Protein AF-A0A7Y6KM23-F1 (afdb_monomer_lite)

Foldseek 3Di:
DDLPDDLVNLVCVVVVPQWDWDDDPPDATETDGDVVVVVVCVVPDDPVRVVSVVVVNVVSQCQDDVCPRGRPYDDDDPPDPDDDDDDDDDDDDDDDDDDDDPVVVVVVVVVVVPDPDDADPLLVVQLVVQCVQQPVLDDPVLSVVVSVVSSLLLLVQQCQADPPLHVDPDNFGPVQVVCVVVVDDWLVNVVVVSQVSVVVVVFHWDWDPDDPDRQKTWIWGQDPQAIAIEIGGEDAADDPVVVVVCVVPDPDPPRVVRHQEHEYEYEYADQDPVGDDHSSVQWDKDWDDDVGTHIYIYGYHYGYNDDDDPPPLVVQLVVLLVLCQLLQVPPLVVLQVVQCVDVVRHHDDSVNVVCSNVSVDNDPDNVSVVCSNVVSVVSSVVCPRDDHHDHDPPPDDDDDDDAAAAFLCVCVVVVVVVDDDDPPDDVLLVLLLVVLVVLLVWAAAEEEEEEDDDDVVVVSNSVSPSPRPRPAHEHEAPAQVRLLVCLVDPHDNAARYEYEAVQVLRQQWDQDPPDSNLVSLVSSVVNNPPSVRIYYYYYHYHYNVSVCLLAPCDDDGTDHPPGSSNVSVVRHHYRYDDDPPCVQLQVLLVPDDQQLVLLLVLLLVCVLLQFDQWAFFQLSQQQSCQSHDPVDDGDPGPPPAQVSNVSNQWHWDDPDPPDDDDDPPDRTIIGGHPVSNVVSPPPPPDDDRDVSNLVSCLQDGDLVRLQRSLVSCVVVPNNVSSVSSVVVNVLLVVLQVLLVQLPDPPDDLVSNQVSLVVLLVSCVVQLQDPSNLSSLLSLLQHPPDDPVSNVSSLVSLLVNCVRCLQPLSNLSNLLSSLQPQPDDLVSNASSLVSLLNNLVNCLQPPSNCSNLLSQLQHPSYDQVSNLSSLVSLLVNCVSPPQDLVNLRSLLSNLLDPSYDPPSNVSSLVVLLVSLVVCQQPPSNLSSLQSQLQDPPDDPVSNVSSLVSLLSNLVSCQQPPSNLSNLLSNLQHPDDDLVSLASSLVSLLSNLVVCLQPPSNCSNLVSNLVDPSDDLVSLLSSLVSLVVNVVNHDPPDDDPVVSVVSSVVSCVVNDDFKKKKKWKAWDDDPDDDPVRVVVRQVLQVVQLVVLVVVDPPKDKDWDDPPRTIMMMIGDPPDLQQQQPVSSQVSSLVSLVVVVTAMEMEMEMDHWDDDPVGIDDPRVVVRVLQSPFPVRVVDDDASYKYKYFPRCCPDSNNHPPDPVNVQWDWDWGDDPNDTGIIIIGRPDDPDHDPPDD

Radius of gyration: 43.79 Å; chains: 1; bounding box: 114×88×122 Å

Secondary structure (DSSP, 8-state):
--TT--HHHHHHHHHTT-EEEE--TTS--EEEE-HHHHHHHHHH--HHHHHHHHHHHHHHHTT-TT-TT--------TT-TTSPPP----S--SS---PPPTTTHHHHHHHHTS------HHHHHHHHHHHHHHTTSS-HHHHHHHHHHHHHHHHHHHTTSBTTTSSBSSSS-HHHHHHHHHSS--HHHHHHHHHHHHHHTT-PPEE-S----TTEEEEEEE-SSSEEEEEEE--SS--HHHHHHHHHH----TTTTT-SEEEEEEEEE---TT-PPPGGGSEEEEEEESSSEEEEEEEEEEE-SS--GGGHHHHHHHHHHHHHHHTT---HHHHHHHHHHSSS-----HHHHHHHHTTS---SSHHHHHHHHHHHHHHHHHT-S-SSPPPPTTS-S------SSEEGGGGHHHHHTT---S-TT-HHHHHHHHHHHHHHTT--EEEEEE-SS-THHHHHHHHHHTTS-TT-EEE--SSHHHHHHIIIIIS---SSEEEEETTTHHHH--SSTT-HHHHHHHHHHHHHH-GGG--EEEEEEE-HHHHHHHH-SS-SSS--TT-HHHHHHHHSEEEE------HHHHHHHHHS-HHHHHHHHHHHHHHHTT--S-EEHHHHHHHHGGGS-TTSPPPSSSGGGHHHHHHTTEEEE-S-SSSS---TTS--EEEE-HHHHHHTT-TTS--PPPHHHHHHHHHHS-TTTHHHHHHHHHHTT-HHHHHHHHHHHHHHHHHHHHHHHHH-TTS-HHHHHHHHHHHHHHHHHHTTSTTHHHHHHHHHT-TT--HHHHHHHHHHHHHHHHHHTTSGGGHHHHHHHHT-TT--HHHHHHHHHHHHHHHHHHTTSGGGHHHHHHHHT-SS--HHHHHHHHHHHHHHHHHHTS-GGGHHHHHHHHT-SS--HHHHHHHHHHHHHHHHHHTT-GGGHHHHHHHHH-SS--HHHHHHHHHHHHHHHHHHTT-TTHHHHHHHHHT-TT--HHHHHHHHHHHHHHHHHHTTSGGGHHHHHHHHH-SS--HHHHHHHHHHHHHHHHHS-TTSPP-HHHHHHHHHHHHHH----EEEEEEEE---SS--HHHHHHHHHHHHHHHHHHHHTSTT-EEEEEE-SSSEEEEEE--SS--TTHHHHHHHHHHHHHHHTT--EEEEEEEE--EEETTEEESHHHHHHHHHHT-HHHHT--S-SEEEEEEHHHHTSTTT-TT-GGGGG-EEEEEEETTEEEEEEEEEET-SSPPPPP-

pLDDT: mean 71.76, std 18.31, range [24.03, 95.12]

Structure (mmCIF, N/CA/C/O backbone):
data_AF-A0A7Y6KM23-F1
#
_entry.id   AF-A0A7Y6KM23-F1
#
loop_
_atom_site.group_PDB
_atom_site.id
_atom_site.type_symbol
_atom_site.label_atom_id
_atom_site.label_alt_id
_atom_site.label_comp_id
_atom_site.label_asym_id
_atom_site.label_entity_id
_atom_site.label_seq_id
_atom_site.pdbx_PDB_ins_code
_atom_site.Cartn_x
_atom_site.Cartn_y
_atom_site.Cartn_z
_atom_site.occupancy
_atom_site.B_iso_or_equiv
_atom_site.auth_seq_id
_atom_site.auth_comp_id
_atom_site.auth_asym_id
_atom_site.auth_atom_id
_atom_site.pdbx_PDB_model_num
ATOM 1 N N . MET A 1 1 ? 9.564 12.517 -30.860 1.00 44.50 1 MET A N 1
ATOM 2 C CA . MET A 1 1 ? 10.997 12.671 -31.192 1.00 44.50 1 MET A CA 1
ATOM 3 C C . MET A 1 1 ? 11.781 12.733 -29.893 1.00 44.50 1 MET A C 1
ATOM 5 O O . MET A 1 1 ? 11.229 13.201 -28.906 1.00 44.50 1 MET A O 1
ATOM 9 N N . VAL A 1 2 ? 13.000 12.193 -29.865 1.00 34.91 2 VAL A N 1
ATOM 10 C CA . VAL A 1 2 ? 13.777 11.994 -28.628 1.00 34.91 2 VAL A CA 1
ATOM 11 C C . VAL A 1 2 ? 14.357 13.339 -28.144 1.00 34.91 2 VAL A C 1
ATOM 13 O O . VAL A 1 2 ? 14.772 14.132 -28.987 1.00 34.91 2 VAL A O 1
ATOM 16 N N . PRO A 1 3 ? 14.421 13.620 -26.827 1.00 38.53 3 PRO A N 1
ATOM 17 C CA . PRO A 1 3 ? 14.961 14.872 -26.268 1.00 38.53 3 PRO A CA 1
ATOM 18 C C . PRO A 1 3 ? 16.429 15.198 -26.599 1.00 38.53 3 PRO A C 1
ATOM 20 O O . PRO A 1 3 ? 16.904 16.265 -26.226 1.00 38.53 3 PRO A O 1
ATOM 23 N N . GLU A 1 4 ? 17.132 14.283 -27.264 1.00 39.34 4 GLU A N 1
ATOM 24 C CA . GLU A 1 4 ? 18.564 14.334 -27.582 1.00 39.34 4 GLU A CA 1
ATOM 25 C C . GLU A 1 4 ? 18.838 14.670 -29.064 1.00 39.34 4 GLU A C 1
ATOM 27 O O . GLU A 1 4 ? 19.992 14.674 -29.481 1.00 39.34 4 GLU A O 1
ATOM 32 N N . ALA A 1 5 ? 17.800 14.942 -29.869 1.00 43.25 5 ALA A N 1
ATOM 33 C CA . ALA A 1 5 ? 17.942 15.186 -31.308 1.00 43.25 5 ALA A CA 1
ATOM 34 C C . ALA A 1 5 ? 18.806 16.424 -31.613 1.00 43.25 5 ALA A C 1
ATOM 36 O O . ALA A 1 5 ? 18.589 17.511 -31.066 1.00 43.25 5 ALA A O 1
ATOM 37 N N . SER A 1 6 ? 19.772 16.259 -32.514 1.00 43.22 6 SER A N 1
ATOM 38 C CA . SER A 1 6 ? 20.669 17.324 -32.949 1.00 43.22 6 SER A CA 1
ATOM 39 C C . SER A 1 6 ? 19.975 18.275 -33.944 1.00 43.22 6 SER A C 1
ATOM 41 O O . SER A 1 6 ? 18.978 17.916 -34.575 1.00 43.22 6 SER A O 1
ATOM 43 N N . PRO A 1 7 ? 20.497 19.499 -34.148 1.00 46.50 7 PRO A N 1
ATOM 44 C CA . PRO A 1 7 ? 19.997 20.412 -35.180 1.00 46.50 7 PRO A CA 1
ATOM 45 C C . PRO A 1 7 ? 20.028 19.818 -36.600 1.00 46.50 7 PRO A C 1
ATOM 47 O O . PRO A 1 7 ? 19.203 20.195 -37.427 1.00 46.50 7 PRO A O 1
ATOM 50 N N . ALA A 1 8 ? 20.948 18.887 -36.880 1.00 44.97 8 ALA A N 1
ATOM 51 C CA . ALA A 1 8 ? 21.039 18.206 -38.171 1.00 44.97 8 ALA A CA 1
ATOM 52 C C . ALA A 1 8 ? 19.871 17.227 -38.383 1.00 44.97 8 ALA A C 1
ATOM 54 O O . ALA A 1 8 ? 19.288 17.215 -39.463 1.00 44.97 8 ALA A O 1
ATOM 55 N N . ASP A 1 9 ? 19.456 16.512 -37.332 1.00 49.72 9 ASP A N 1
ATOM 56 C CA . ASP A 1 9 ? 18.296 15.608 -37.370 1.00 49.72 9 ASP A CA 1
ATOM 57 C C . ASP A 1 9 ? 16.990 16.389 -37.616 1.00 49.72 9 ASP A C 1
ATOM 59 O O . ASP A 1 9 ? 16.091 15.944 -38.326 1.00 49.72 9 ASP A O 1
ATOM 63 N N . LEU A 1 10 ? 16.890 17.604 -37.061 1.00 52.31 10 LEU A N 1
ATOM 64 C CA . LEU A 1 10 ? 15.762 18.515 -37.291 1.00 52.31 10 LEU A CA 1
ATOM 65 C C . LEU A 1 10 ? 15.756 19.093 -38.718 1.00 52.31 10 LEU A C 1
ATOM 67 O O . LEU A 1 10 ? 14.685 19.211 -39.319 1.00 52.31 10 LEU A O 1
ATOM 71 N N . ALA A 1 11 ? 16.927 19.407 -39.282 1.00 50.19 11 ALA A N 1
ATOM 72 C CA . ALA A 1 11 ? 17.070 19.875 -40.662 1.00 50.19 11 ALA A CA 1
ATOM 73 C C . ALA A 1 11 ? 16.770 18.770 -41.694 1.00 50.19 11 ALA A C 1
ATOM 75 O O . ALA A 1 11 ? 16.119 19.028 -42.712 1.00 50.19 11 ALA A O 1
ATOM 76 N N . GLU A 1 12 ? 17.175 17.528 -41.416 1.00 49.59 12 GLU A N 1
ATOM 77 C CA . GLU A 1 12 ? 16.832 16.352 -42.222 1.00 49.59 12 GLU A CA 1
ATOM 78 C C . GLU A 1 12 ? 15.315 16.118 -42.225 1.00 49.59 12 GLU A C 1
ATOM 80 O O . GLU A 1 12 ? 14.714 15.927 -43.280 1.00 49.59 12 GLU A O 1
ATOM 85 N N . VAL A 1 13 ? 14.645 16.266 -41.076 1.00 56.19 13 VAL A N 1
ATOM 86 C CA . VAL A 1 13 ? 13.179 16.167 -41.005 1.00 56.19 13 VAL A CA 1
ATOM 87 C C . VAL A 1 13 ? 12.492 17.294 -41.786 1.00 56.19 13 VAL A C 1
ATOM 89 O O . VAL A 1 13 ? 11.540 17.018 -42.516 1.00 56.19 13 VAL A O 1
ATOM 92 N N . LEU A 1 14 ? 12.973 18.540 -41.721 1.00 52.12 14 LEU A N 1
ATOM 93 C CA . LEU A 1 14 ? 12.415 19.655 -42.506 1.00 52.12 14 LEU A CA 1
ATOM 94 C C . LEU A 1 14 ? 12.583 19.472 -44.024 1.00 52.12 14 LEU A C 1
ATOM 96 O O . LEU A 1 14 ? 11.748 19.946 -44.794 1.00 52.12 14 LEU A O 1
ATOM 100 N N . THR A 1 15 ? 13.622 18.754 -44.455 1.00 50.41 15 THR A N 1
ATOM 101 C CA . THR A 1 15 ? 13.918 18.487 -45.874 1.00 50.41 15 THR A CA 1
ATOM 102 C C . THR A 1 15 ? 13.402 17.130 -46.371 1.00 50.41 15 THR A C 1
ATOM 104 O O . THR A 1 15 ? 13.329 16.912 -47.578 1.00 50.41 15 THR A O 1
ATOM 107 N N . SER A 1 16 ? 12.936 16.257 -45.470 1.00 53.50 16 SER A N 1
ATOM 108 C CA . SER A 1 16 ? 12.462 14.884 -45.743 1.00 53.50 16 SER A CA 1
ATOM 109 C C . SER A 1 16 ? 11.164 14.759 -46.561 1.00 53.50 16 SER A C 1
ATOM 111 O O . SER A 1 16 ? 10.651 13.657 -46.753 1.00 53.50 16 SER A O 1
ATOM 113 N N . GLY A 1 17 ? 10.582 15.870 -47.025 1.00 53.31 17 GLY A N 1
ATOM 114 C CA . GLY A 1 17 ? 9.319 15.868 -47.776 1.00 53.31 17 GLY A CA 1
ATOM 115 C C . GLY A 1 17 ? 8.073 15.566 -46.932 1.00 53.31 17 GLY A C 1
ATOM 116 O O . GLY A 1 17 ? 6.977 15.440 -47.474 1.00 53.31 17 GLY A O 1
ATOM 117 N N . LEU A 1 18 ? 8.205 15.488 -45.603 1.00 55.69 18 LEU A N 1
ATOM 118 C CA . LEU A 1 18 ? 7.089 15.284 -44.669 1.00 55.69 18 LEU A CA 1
ATOM 119 C C . LEU A 1 18 ? 6.198 16.524 -44.489 1.00 55.69 18 LEU A C 1
ATOM 121 O O . LEU A 1 18 ? 5.169 16.441 -43.814 1.00 55.69 18 LEU A O 1
ATOM 125 N N . PHE A 1 19 ? 6.573 17.653 -45.090 1.00 58.06 19 PHE A N 1
ATOM 126 C CA . PHE A 1 19 ? 5.866 18.925 -45.008 1.00 58.06 19 PHE A CA 1
ATOM 127 C C . PHE A 1 19 ? 5.381 19.379 -46.384 1.00 58.06 19 PHE A C 1
ATOM 129 O O . PHE A 1 19 ? 6.033 19.168 -47.403 1.00 58.06 19 PHE A O 1
ATOM 136 N N . THR A 1 20 ? 4.238 20.054 -46.397 1.00 51.16 20 THR A N 1
ATOM 137 C CA . THR A 1 20 ? 3.677 20.734 -47.568 1.00 51.16 20 THR A CA 1
ATOM 138 C C . THR A 1 20 ? 3.553 22.221 -47.268 1.00 51.16 20 THR A C 1
ATOM 140 O O . THR A 1 20 ? 3.245 22.597 -46.137 1.00 51.16 20 THR A O 1
ATOM 143 N N . VAL A 1 21 ? 3.816 23.071 -48.262 1.00 54.69 21 VAL A N 1
ATOM 144 C CA . VAL A 1 21 ? 3.681 24.526 -48.120 1.00 54.69 21 VAL A CA 1
ATOM 145 C C . VAL A 1 21 ? 2.274 24.924 -48.551 1.00 54.69 21 VAL A C 1
ATOM 147 O O . VAL A 1 21 ? 1.927 24.786 -49.724 1.00 54.69 21 VAL A O 1
ATOM 150 N N . ARG A 1 22 ? 1.470 25.432 -47.616 1.00 50.34 22 ARG A N 1
ATOM 151 C CA . ARG A 1 22 ? 0.153 26.006 -47.905 1.00 50.34 22 ARG A CA 1
ATOM 152 C C . ARG A 1 22 ? 0.292 27.524 -47.994 1.00 50.34 22 ARG A C 1
ATOM 154 O O . ARG A 1 22 ? 0.859 28.147 -47.102 1.00 50.34 22 ARG A O 1
ATOM 161 N N . ARG A 1 23 ? -0.180 28.110 -49.094 1.00 46.06 23 ARG A N 1
ATOM 162 C CA . ARG A 1 23 ? -0.210 29.563 -49.309 1.00 46.06 23 ARG A CA 1
ATOM 163 C C . ARG A 1 23 ? -1.658 29.999 -49.445 1.00 46.06 23 ARG A C 1
ATOM 165 O O . ARG A 1 23 ? -2.307 29.616 -50.415 1.00 46.06 23 ARG A O 1
ATOM 172 N N . GLU A 1 24 ? -2.147 30.768 -48.484 1.00 49.06 24 GLU A N 1
ATOM 173 C CA . GLU A 1 24 ? -3.417 31.482 -48.608 1.00 49.06 24 GLU A CA 1
ATOM 174 C C . GLU A 1 24 ? -3.143 32.938 -49.001 1.00 49.06 24 GLU A C 1
ATOM 176 O O . GLU A 1 24 ? -2.089 33.498 -48.692 1.00 49.06 24 GLU A O 1
ATOM 181 N N . VAL A 1 25 ? -4.056 33.522 -49.775 1.00 39.62 25 VAL A N 1
ATOM 182 C CA . VAL A 1 25 ? -3.871 34.848 -50.377 1.00 39.62 25 VAL A CA 1
ATOM 183 C C . VAL A 1 25 ? -3.813 35.897 -49.263 1.00 39.62 25 VAL A C 1
ATOM 185 O O . VAL A 1 25 ? -4.659 35.889 -48.376 1.00 39.62 25 VAL A O 1
ATOM 188 N N . ASP A 1 26 ? -2.790 36.754 -49.314 1.00 38.56 26 ASP A N 1
ATOM 189 C CA . ASP A 1 26 ? -2.437 37.779 -48.316 1.00 38.56 26 ASP A CA 1
ATOM 190 C C . ASP A 1 26 ? -1.902 37.259 -46.965 1.00 38.56 26 ASP A C 1
ATOM 192 O O . ASP A 1 26 ? -1.849 38.002 -45.986 1.00 38.56 26 ASP A O 1
ATOM 196 N N . SER A 1 27 ? -1.428 36.007 -46.920 1.00 42.22 27 SER A N 1
ATOM 197 C CA . SER A 1 27 ? -0.745 35.422 -45.753 1.00 42.22 27 SER A CA 1
ATOM 198 C C . SER A 1 27 ? 0.613 34.804 -46.106 1.00 42.22 27 SER A C 1
ATOM 200 O O . SER A 1 27 ? 0.829 34.334 -47.229 1.00 42.22 27 SER A O 1
ATOM 202 N N . ASP A 1 28 ? 1.534 34.791 -45.141 1.00 39.75 28 ASP A N 1
ATOM 203 C CA . ASP A 1 28 ? 2.850 34.170 -45.301 1.00 39.75 28 ASP A CA 1
ATOM 204 C C . ASP A 1 28 ? 2.750 32.644 -45.517 1.00 39.75 28 ASP A C 1
ATOM 206 O O . ASP A 1 28 ? 1.849 31.988 -44.988 1.00 39.75 28 ASP A O 1
ATOM 210 N N . PRO A 1 29 ? 3.659 32.036 -46.305 1.00 41.38 29 PRO A N 1
ATOM 211 C CA . PRO A 1 29 ? 3.638 30.602 -46.591 1.00 41.38 29 PRO A CA 1
ATOM 212 C C . PRO A 1 29 ? 3.814 29.749 -45.326 1.00 41.38 29 PRO A C 1
ATOM 214 O O . PRO A 1 29 ? 4.814 29.877 -44.622 1.00 41.38 29 PRO A O 1
ATOM 217 N N . VAL A 1 30 ? 2.897 28.802 -45.098 1.00 50.88 30 VAL A N 1
ATOM 218 C CA . VAL A 1 30 ? 2.871 27.951 -43.896 1.00 50.88 30 VAL A CA 1
ATOM 219 C C . VAL A 1 30 ? 3.327 26.527 -44.219 1.00 50.88 30 VAL A C 1
ATOM 221 O O . VAL A 1 30 ? 2.818 25.896 -45.147 1.00 50.88 30 VAL A O 1
ATOM 224 N N . LEU A 1 31 ? 4.267 25.993 -43.432 1.00 45.38 31 LEU A N 1
ATOM 225 C CA . LEU A 1 31 ? 4.694 24.591 -43.498 1.00 45.38 31 LEU A CA 1
ATOM 226 C C . LEU A 1 31 ? 3.775 23.712 -42.644 1.00 45.38 31 LEU A C 1
ATOM 228 O O . LEU A 1 31 ? 3.691 23.879 -41.430 1.00 45.38 31 LEU A O 1
ATOM 232 N N . VAL A 1 32 ? 3.112 22.742 -43.271 1.00 53.34 32 VAL A N 1
ATOM 233 C CA . VAL A 1 32 ? 2.158 21.844 -42.608 1.00 53.34 32 VAL A CA 1
ATOM 234 C C . VAL A 1 32 ? 2.582 20.396 -42.818 1.00 53.34 32 VAL A C 1
ATOM 236 O O . VAL A 1 32 ? 2.878 19.995 -43.945 1.00 53.34 32 VAL A O 1
ATOM 239 N N . PHE A 1 33 ? 2.595 19.595 -41.747 1.00 55.78 33 PHE A N 1
ATOM 240 C CA . PHE A 1 33 ? 2.841 18.153 -41.850 1.00 55.78 33 PHE A CA 1
ATOM 241 C C . PHE A 1 33 ? 1.862 17.501 -42.826 1.00 55.78 33 PHE A C 1
ATOM 243 O O . PHE A 1 33 ? 0.655 17.748 -42.775 1.00 55.78 33 PHE A O 1
ATOM 250 N N . HIS A 1 34 ? 2.370 16.595 -43.657 1.00 57.12 34 HIS A N 1
ATOM 251 C CA . HIS A 1 34 ? 1.530 15.788 -44.521 1.00 57.12 34 HIS A CA 1
ATOM 252 C C . HIS A 1 34 ? 0.512 14.998 -43.665 1.00 57.12 34 HIS A C 1
ATOM 254 O O . HIS A 1 34 ? 0.891 14.437 -42.628 1.00 57.12 34 HIS A O 1
ATOM 260 N N . PRO A 1 35 ? -0.770 14.903 -44.066 1.00 53.78 35 PRO A N 1
ATOM 261 C CA . PRO A 1 35 ? -1.830 14.320 -43.234 1.00 53.78 35 PRO A CA 1
ATOM 262 C C . PRO A 1 35 ? -1.528 12.908 -42.702 1.00 53.78 35 PRO A C 1
ATOM 264 O O . PRO A 1 35 ? -1.848 12.594 -41.556 1.00 53.78 35 PRO A O 1
ATOM 267 N N . ALA A 1 36 ? -0.848 12.075 -43.496 1.00 51.78 36 ALA A N 1
ATOM 268 C CA . ALA A 1 36 ? -0.433 10.729 -43.090 1.00 51.78 36 ALA A CA 1
ATOM 269 C C . ALA A 1 36 ? 0.620 10.734 -41.961 1.00 51.78 36 ALA A C 1
ATOM 271 O O . ALA A 1 36 ? 0.523 9.942 -41.024 1.00 51.78 36 ALA A O 1
ATOM 272 N N . ALA A 1 37 ? 1.580 11.665 -41.998 1.00 53.00 37 ALA A N 1
ATOM 273 C CA . ALA A 1 37 ? 2.579 11.834 -40.941 1.00 53.00 37 ALA A CA 1
ATOM 274 C C . ALA A 1 37 ? 1.942 12.395 -39.655 1.00 53.00 37 ALA A C 1
ATOM 276 O O . ALA A 1 37 ? 2.231 11.914 -38.560 1.00 53.00 37 ALA A O 1
ATOM 277 N N . LYS A 1 38 ? 0.993 13.338 -39.790 1.00 53.66 38 LYS A N 1
ATOM 278 C CA . LYS A 1 38 ? 0.187 13.882 -38.678 1.00 53.66 38 LYS A CA 1
ATOM 279 C C . LYS A 1 38 ? -0.588 12.778 -37.944 1.00 53.66 38 LYS A C 1
ATOM 281 O O . LYS A 1 38 ? -0.605 12.755 -36.716 1.00 53.66 38 LYS A O 1
ATOM 286 N N . GLN A 1 39 ? -1.200 11.847 -38.677 1.00 48.62 39 GLN A N 1
ATOM 287 C CA . GLN A 1 39 ? -1.949 10.727 -38.094 1.00 48.62 39 GLN A CA 1
ATOM 288 C C . GLN A 1 39 ? -1.030 9.708 -37.393 1.00 48.62 39 GLN A C 1
ATOM 290 O O . GLN A 1 39 ? -1.365 9.205 -36.318 1.00 48.62 39 GLN A O 1
ATOM 295 N N . TYR A 1 40 ? 0.140 9.430 -37.979 1.00 49.03 40 TYR A N 1
ATOM 296 C CA . TYR A 1 40 ? 1.136 8.512 -37.418 1.00 49.03 40 TYR A CA 1
ATOM 297 C C . TYR A 1 40 ? 1.736 9.035 -36.101 1.00 49.03 40 TYR A C 1
ATOM 299 O O . TYR A 1 40 ? 1.840 8.286 -35.131 1.00 49.03 40 TYR A O 1
ATOM 307 N N . LEU A 1 41 ? 2.054 10.335 -36.020 1.00 50.28 41 LEU A N 1
ATOM 308 C CA . LEU A 1 41 ? 2.617 10.953 -34.812 1.00 50.28 41 LEU A CA 1
ATOM 309 C C . LEU A 1 41 ? 1.608 11.015 -33.648 1.00 50.28 41 LEU A C 1
ATOM 311 O O . LEU A 1 41 ? 1.964 10.643 -32.532 1.00 50.28 41 LEU A O 1
ATOM 315 N N . ARG A 1 42 ? 0.339 11.370 -33.911 1.00 49.19 42 ARG A N 1
ATOM 316 C CA . ARG A 1 42 ? -0.734 11.444 -32.887 1.00 49.19 42 ARG A CA 1
ATOM 317 C C . ARG A 1 42 ? -1.084 10.104 -32.239 1.00 49.19 42 ARG A C 1
ATOM 319 O O . ARG A 1 42 ? -1.713 10.071 -31.189 1.00 49.19 42 ARG A O 1
ATOM 326 N N . THR A 1 43 ? -0.750 8.994 -32.891 1.00 41.53 43 THR A N 1
ATOM 327 C CA . THR A 1 43 ? -1.041 7.643 -32.383 1.00 41.53 43 THR A CA 1
ATOM 328 C C . THR A 1 43 ? 0.121 7.028 -31.604 1.00 41.53 43 THR A C 1
ATOM 330 O O . THR A 1 43 ? -0.093 6.041 -30.906 1.00 41.53 43 THR A O 1
ATOM 333 N N . HIS A 1 44 ? 1.328 7.600 -31.695 1.00 39.81 44 HIS A N 1
ATOM 334 C CA . HIS A 1 44 ? 2.554 6.995 -31.161 1.00 39.81 44 HIS A CA 1
ATOM 335 C C . HIS A 1 44 ? 3.342 7.889 -30.190 1.00 39.81 44 HIS A C 1
ATOM 337 O O . HIS A 1 44 ? 4.281 7.398 -29.566 1.00 39.81 44 HIS A O 1
ATOM 343 N N . LEU A 1 45 ? 2.985 9.169 -30.036 1.00 40.88 45 LEU A N 1
ATOM 344 C CA . LEU A 1 45 ? 3.610 10.084 -29.076 1.00 40.88 45 LEU A CA 1
ATOM 345 C C . LEU A 1 45 ? 2.672 10.382 -27.900 1.00 40.88 45 LEU A C 1
ATOM 347 O O . LEU A 1 45 ? 1.459 10.490 -28.071 1.00 40.88 45 LEU A O 1
ATOM 351 N N . THR A 1 46 ? 3.234 10.519 -26.697 1.00 38.06 46 THR A N 1
ATOM 352 C CA . THR A 1 46 ? 2.491 11.018 -25.530 1.00 38.06 46 THR A CA 1
ATOM 353 C C . THR A 1 46 ? 2.384 12.546 -25.578 1.00 38.06 46 THR A C 1
ATOM 355 O O . THR A 1 46 ? 3.195 13.204 -26.226 1.00 38.06 46 THR A O 1
ATOM 358 N N . THR A 1 47 ? 1.439 13.151 -24.852 1.00 39.91 47 THR A N 1
ATOM 359 C CA . THR A 1 47 ? 1.268 14.620 -24.819 1.00 39.91 47 THR A CA 1
ATOM 360 C C . THR A 1 47 ? 2.534 15.359 -24.345 1.00 39.91 47 THR A C 1
ATOM 362 O O . THR A 1 47 ? 2.825 16.461 -24.806 1.00 39.91 47 THR A O 1
ATOM 365 N N . HIS A 1 48 ? 3.341 14.732 -23.481 1.00 38.72 48 HIS A N 1
ATOM 366 C CA . HIS A 1 48 ? 4.647 15.252 -23.060 1.00 38.72 48 HIS A CA 1
ATOM 367 C C . HIS A 1 48 ? 5.689 15.205 -24.195 1.00 38.72 48 HIS A C 1
ATOM 369 O O . HIS A 1 48 ? 6.434 16.168 -24.396 1.00 38.72 48 HIS A O 1
ATOM 375 N N . ASP A 1 49 ? 5.717 14.123 -24.979 1.00 42.41 49 ASP A N 1
ATOM 376 C CA . ASP A 1 49 ? 6.596 14.000 -26.148 1.00 42.41 49 ASP A CA 1
ATOM 377 C C . ASP A 1 49 ? 6.184 14.958 -27.269 1.00 42.41 49 ASP A C 1
ATOM 379 O O . ASP A 1 49 ? 7.045 15.496 -27.967 1.00 42.41 49 ASP A O 1
ATOM 383 N N . GLU A 1 50 ? 4.882 15.213 -27.421 1.00 46.66 50 GLU A N 1
ATOM 384 C CA . GLU A 1 50 ? 4.334 16.216 -28.337 1.00 46.66 50 GLU A CA 1
ATOM 385 C C . GLU A 1 50 ? 4.759 17.637 -27.927 1.00 46.66 50 GLU A C 1
ATOM 387 O O . GLU A 1 50 ? 5.237 18.395 -28.774 1.00 46.66 50 GLU A O 1
ATOM 392 N N . TRP A 1 51 ? 4.694 17.981 -26.633 1.00 42.72 51 TRP A N 1
ATOM 393 C CA . TRP A 1 51 ? 5.145 19.280 -26.111 1.00 42.72 51 TRP A CA 1
ATOM 394 C C . TRP A 1 51 ? 6.661 19.484 -26.270 1.00 42.72 51 TRP A C 1
ATOM 396 O O . TRP A 1 51 ? 7.101 20.535 -26.742 1.00 42.72 51 TRP A O 1
ATOM 406 N N . ARG A 1 52 ? 7.479 18.461 -25.978 1.00 45.03 52 ARG A N 1
ATOM 407 C CA . ARG A 1 52 ? 8.944 18.541 -26.143 1.00 45.03 52 ARG A CA 1
ATOM 408 C C . ARG A 1 52 ? 9.390 18.583 -27.605 1.00 45.03 52 ARG A C 1
ATOM 410 O O . ARG A 1 52 ? 10.265 19.381 -27.941 1.00 45.03 52 ARG A O 1
ATOM 417 N N . THR A 1 53 ? 8.757 17.796 -28.475 1.00 48.22 53 THR A N 1
ATOM 418 C CA . THR A 1 53 ? 8.966 17.826 -29.937 1.00 48.22 53 THR A CA 1
ATOM 419 C C . THR A 1 53 ? 8.651 19.224 -30.486 1.00 48.22 53 THR A C 1
ATOM 421 O O . THR A 1 53 ? 9.415 19.773 -31.279 1.00 48.22 53 THR A O 1
ATOM 424 N N . ARG A 1 54 ? 7.569 19.845 -30.004 1.00 50.53 54 ARG A N 1
ATOM 425 C CA . ARG A 1 54 ? 7.127 21.180 -30.417 1.00 50.53 54 ARG A CA 1
ATOM 426 C C . ARG A 1 54 ? 8.025 22.314 -29.920 1.00 50.53 54 ARG A C 1
ATOM 428 O O . ARG A 1 54 ? 8.353 23.205 -30.699 1.00 50.53 54 ARG A O 1
ATOM 435 N N . ALA A 1 55 ? 8.476 22.263 -28.667 1.00 47.28 55 ALA A N 1
ATOM 436 C CA . ALA A 1 55 ? 9.425 23.237 -28.128 1.00 47.28 55 ALA A CA 1
ATOM 437 C C . ALA A 1 55 ? 10.795 23.163 -28.833 1.00 47.28 55 ALA A C 1
ATOM 439 O O . ALA A 1 55 ? 11.446 24.186 -29.035 1.00 47.28 55 ALA A O 1
ATOM 440 N N . ALA A 1 56 ? 11.234 21.965 -29.237 1.00 47.69 56 ALA A N 1
ATOM 441 C CA . ALA A 1 56 ? 12.472 21.777 -29.994 1.00 47.69 56 ALA A CA 1
ATOM 442 C C . ALA A 1 56 ? 12.381 22.333 -31.430 1.00 47.69 56 ALA A C 1
ATOM 444 O O . ALA A 1 56 ? 13.288 23.048 -31.854 1.00 47.69 56 ALA A O 1
ATOM 445 N N . PHE A 1 57 ? 11.274 22.087 -32.146 1.00 49.84 57 PHE A N 1
ATOM 446 C CA . PHE A 1 57 ? 11.049 22.632 -33.495 1.00 49.84 57 PHE A CA 1
ATOM 447 C C . PHE A 1 57 ? 10.909 24.158 -33.513 1.00 49.84 57 PHE A C 1
ATOM 449 O O . PHE A 1 57 ? 11.512 24.805 -34.367 1.00 49.84 57 PHE A O 1
ATOM 456 N N . GLY A 1 58 ? 10.168 24.738 -32.560 1.00 49.09 58 GLY A N 1
ATOM 457 C CA . GLY A 1 58 ? 10.007 26.194 -32.459 1.00 49.09 58 GLY A CA 1
ATOM 458 C C . GLY A 1 58 ? 11.337 26.917 -32.235 1.00 49.09 58 GLY A C 1
ATOM 459 O O . GLY A 1 58 ? 11.622 27.912 -32.895 1.00 49.09 58 GLY A O 1
ATOM 460 N N . ARG A 1 59 ? 12.211 26.359 -31.384 1.00 49.31 59 ARG A N 1
ATOM 461 C CA . ARG A 1 59 ? 13.557 26.908 -31.144 1.00 49.31 59 ARG A CA 1
ATOM 462 C C . ARG A 1 59 ? 14.491 26.787 -32.355 1.00 49.31 59 ARG A C 1
ATOM 464 O O . ARG A 1 59 ? 15.324 27.663 -32.550 1.00 49.31 59 ARG A O 1
ATOM 471 N N . HIS A 1 60 ? 14.366 25.730 -33.162 1.00 44.34 60 HIS A N 1
ATOM 472 C CA . HIS A 1 60 ? 15.208 25.520 -34.347 1.00 44.34 60 HIS A CA 1
ATOM 473 C C . HIS A 1 60 ? 14.758 26.366 -35.555 1.00 44.34 60 HIS A C 1
ATOM 475 O O . HIS A 1 60 ? 15.600 26.945 -36.236 1.00 44.34 60 HIS A O 1
ATOM 481 N N . ALA A 1 61 ? 13.447 26.512 -35.788 1.00 48.50 61 ALA A N 1
ATOM 482 C CA . ALA A 1 61 ? 12.902 27.348 -36.867 1.00 48.50 61 ALA A CA 1
ATOM 483 C C . ALA A 1 61 ? 13.151 28.854 -36.648 1.00 48.50 61 ALA A C 1
ATOM 485 O O . ALA A 1 61 ? 13.412 29.581 -37.607 1.00 48.50 61 ALA A O 1
ATOM 486 N N . ALA A 1 62 ? 13.147 29.303 -35.386 1.00 47.25 62 ALA A N 1
ATOM 487 C CA . ALA A 1 62 ? 13.504 30.670 -35.001 1.00 47.25 62 ALA A CA 1
ATOM 488 C C . ALA A 1 62 ? 15.002 30.993 -35.190 1.00 47.25 62 ALA A C 1
ATOM 490 O O . ALA A 1 62 ? 15.371 32.161 -35.247 1.00 47.25 62 ALA A O 1
ATOM 491 N N . ALA A 1 63 ? 15.861 29.973 -35.306 1.00 42.78 63 ALA A N 1
ATOM 492 C CA . ALA A 1 63 ? 17.314 30.111 -35.417 1.00 42.78 63 ALA A CA 1
ATOM 493 C C . ALA A 1 63 ? 17.867 29.823 -36.835 1.00 42.78 63 ALA A C 1
ATOM 495 O O . ALA A 1 63 ? 19.082 29.720 -37.002 1.00 42.78 63 ALA A O 1
ATOM 496 N N . HIS A 1 64 ? 17.012 29.652 -37.857 1.00 40.25 64 HIS A N 1
ATOM 497 C CA . HIS A 1 64 ? 17.427 29.196 -39.193 1.00 40.25 64 HIS A CA 1
ATOM 498 C C . HIS A 1 64 ? 18.001 30.338 -40.079 1.00 40.25 64 HIS A C 1
ATOM 500 O O . HIS A 1 64 ? 17.320 31.338 -40.307 1.00 40.25 64 HIS A O 1
ATOM 506 N N . PRO A 1 65 ? 19.207 30.191 -40.673 1.00 38.09 65 PRO A N 1
ATOM 507 C CA . PRO A 1 65 ? 19.983 31.309 -41.239 1.00 38.09 65 PRO A CA 1
ATOM 508 C C . PRO A 1 65 ? 19.441 31.930 -42.541 1.00 38.09 65 PRO A C 1
ATOM 510 O O . PRO A 1 65 ? 19.698 33.097 -42.813 1.00 38.09 65 PRO A O 1
ATOM 513 N N . ASN A 1 66 ? 18.648 31.203 -43.335 1.00 37.94 66 ASN A N 1
ATOM 514 C CA . ASN A 1 66 ? 18.042 31.737 -44.572 1.00 37.94 66 ASN A CA 1
ATOM 515 C C . ASN A 1 66 ? 16.730 32.515 -44.353 1.00 37.94 66 ASN A C 1
ATOM 517 O O . ASN A 1 66 ? 16.050 32.858 -45.319 1.00 37.94 66 ASN A O 1
ATOM 521 N N . ALA A 1 67 ? 16.357 32.783 -43.102 1.00 44.53 67 ALA A N 1
ATOM 522 C CA . ALA A 1 67 ? 15.207 33.605 -42.764 1.00 44.53 67 ALA A CA 1
ATOM 523 C C . ALA A 1 67 ? 15.599 34.554 -41.619 1.00 44.53 67 ALA A C 1
ATOM 525 O O . ALA A 1 67 ? 15.403 34.224 -40.452 1.00 44.53 67 ALA A O 1
ATOM 526 N N . PRO A 1 68 ? 16.173 35.734 -41.922 1.00 36.06 68 PRO A N 1
ATOM 527 C CA . PRO A 1 68 ? 16.702 36.667 -40.918 1.00 36.06 68 PRO A CA 1
ATOM 528 C C . PRO A 1 68 ? 15.622 37.298 -40.017 1.00 36.06 68 PRO A C 1
ATOM 530 O O . PRO A 1 68 ? 15.936 38.094 -39.135 1.00 36.06 68 PRO A O 1
ATOM 533 N N . HIS A 1 69 ? 14.348 36.955 -40.230 1.00 40.78 69 HIS A N 1
ATOM 534 C CA . HIS A 1 69 ? 13.201 37.304 -39.382 1.00 40.78 69 HIS A CA 1
ATOM 535 C C . HIS A 1 69 ? 12.502 36.046 -38.819 1.00 40.78 69 HIS A C 1
ATOM 537 O O . HIS A 1 69 ? 11.359 36.113 -38.376 1.00 40.78 69 HIS A O 1
ATOM 543 N N . GLY A 1 70 ? 13.189 34.897 -38.851 1.00 37.28 70 GLY A N 1
ATOM 544 C CA . GLY A 1 70 ? 12.618 33.568 -38.645 1.00 37.28 70 GLY A CA 1
ATOM 545 C C . GLY A 1 70 ? 11.877 33.075 -39.892 1.00 37.28 70 GLY A C 1
ATOM 546 O O . GLY A 1 70 ? 11.312 33.859 -40.654 1.00 37.28 70 GLY A O 1
ATOM 547 N N . ILE A 1 71 ? 11.859 31.759 -40.133 1.00 37.19 71 ILE A N 1
ATOM 548 C CA . ILE A 1 71 ? 10.763 31.196 -40.934 1.00 37.19 71 ILE A CA 1
ATOM 549 C C . ILE A 1 71 ? 9.540 31.354 -40.038 1.00 37.19 71 ILE A C 1
ATOM 551 O O . ILE A 1 71 ? 9.591 30.891 -38.899 1.00 37.19 71 ILE A O 1
ATOM 555 N N . ALA A 1 72 ? 8.485 32.018 -40.517 1.00 42.53 72 ALA A N 1
ATOM 556 C CA . ALA A 1 72 ? 7.239 32.206 -39.777 1.00 42.53 72 ALA A CA 1
ATOM 557 C C . ALA A 1 72 ? 6.581 30.844 -39.490 1.00 42.53 72 ALA A C 1
ATOM 559 O O . ALA A 1 72 ? 5.690 30.375 -40.194 1.00 42.53 72 ALA A O 1
ATOM 560 N N . ALA A 1 73 ? 7.076 30.161 -38.466 1.00 37.09 73 ALA A N 1
ATOM 561 C CA . ALA A 1 73 ? 6.526 28.935 -37.945 1.00 37.09 73 ALA A CA 1
ATOM 562 C C . ALA A 1 73 ? 5.732 29.301 -36.692 1.00 37.09 73 ALA A C 1
ATOM 564 O O . ALA A 1 73 ? 6.285 29.454 -35.608 1.00 37.09 73 ALA A O 1
ATOM 565 N N . VAL A 1 74 ? 4.413 29.352 -36.889 1.00 39.91 74 VAL A N 1
ATOM 566 C CA . VAL A 1 74 ? 3.355 29.356 -35.871 1.00 39.91 74 VAL A CA 1
ATOM 567 C C . VAL A 1 74 ? 3.061 30.717 -35.225 1.00 39.91 74 VAL A C 1
ATOM 569 O O . VAL A 1 74 ? 3.499 31.013 -34.121 1.00 39.91 74 VAL A O 1
ATOM 572 N N . LEU A 1 75 ? 2.180 31.480 -35.874 1.00 29.45 75 LEU A N 1
ATOM 573 C CA . LEU A 1 75 ? 1.271 32.425 -35.218 1.00 29.45 75 LEU A CA 1
ATOM 574 C C . LEU A 1 75 ? -0.148 32.069 -35.685 1.00 29.45 75 LEU A C 1
ATOM 576 O O . LEU A 1 75 ? -0.440 32.103 -36.879 1.00 29.45 75 LEU A O 1
ATOM 580 N N . HIS A 1 76 ? -0.988 31.599 -34.759 1.00 28.11 76 HIS A N 1
ATOM 581 C CA . HIS A 1 76 ? -2.340 31.102 -35.049 1.00 28.11 76 HIS A CA 1
ATOM 582 C C . HIS A 1 76 ? -3.350 32.243 -35.203 1.00 28.11 76 HIS A C 1
ATOM 584 O O . HIS A 1 76 ? -3.278 33.246 -34.499 1.00 28.11 76 HIS A O 1
ATOM 590 N N . SER A 1 77 ? -4.355 32.031 -36.058 1.00 31.78 77 SER A N 1
ATOM 591 C CA . SER A 1 77 ? -5.623 32.763 -36.015 1.00 31.78 77 SER A CA 1
ATOM 592 C C . SER A 1 77 ? -6.596 32.069 -35.051 1.00 31.78 77 SER A C 1
ATOM 594 O O . SER A 1 77 ? -6.590 30.846 -34.901 1.00 31.78 77 SER A O 1
ATOM 596 N N . ALA A 1 78 ? -7.458 32.845 -34.394 1.00 31.41 78 ALA A N 1
ATOM 597 C CA . ALA A 1 78 ? -8.320 32.397 -33.297 1.00 31.41 78 ALA A CA 1
ATOM 598 C C . ALA A 1 78 ? -9.509 31.479 -33.693 1.00 31.41 78 ALA A C 1
ATOM 600 O O . ALA A 1 78 ? -10.396 31.270 -32.869 1.00 31.41 78 ALA A O 1
ATOM 601 N N . TRP A 1 79 ? -9.555 30.916 -34.913 1.00 30.78 79 TRP A N 1
ATOM 602 C CA . TRP A 1 79 ? -10.701 30.122 -35.414 1.00 30.78 79 TRP A CA 1
ATOM 603 C C . TRP A 1 79 ? -10.370 28.736 -36.010 1.00 30.78 79 TRP A C 1
ATOM 605 O O . TRP A 1 79 ? -11.210 28.147 -36.687 1.00 30.78 79 TRP A O 1
ATOM 615 N N . ALA A 1 80 ? -9.193 28.153 -35.767 1.00 34.47 80 ALA A N 1
ATOM 616 C CA . ALA A 1 80 ? -8.857 26.826 -36.306 1.00 34.47 80 ALA A CA 1
ATOM 617 C C . ALA A 1 80 ? -9.114 25.677 -35.302 1.00 34.47 80 ALA A C 1
ATOM 619 O O . ALA A 1 80 ? -8.206 25.222 -34.613 1.00 34.47 80 ALA A O 1
ATOM 620 N N . GLU A 1 81 ? -10.335 25.133 -35.260 1.00 31.98 81 GLU A N 1
ATOM 621 C CA . GLU A 1 81 ? -10.723 24.001 -34.385 1.00 31.98 81 GLU A CA 1
ATOM 622 C C . GLU A 1 81 ? -10.085 22.626 -34.743 1.00 31.98 81 GLU A C 1
ATOM 624 O O . GLU A 1 81 ? -10.377 21.618 -34.101 1.00 31.98 81 GLU A O 1
ATOM 629 N N . THR A 1 82 ? -9.186 22.524 -35.736 1.00 34.41 82 THR A N 1
ATOM 630 C CA . THR A 1 82 ? -8.648 21.221 -36.219 1.00 34.41 82 THR A CA 1
ATOM 631 C C . THR A 1 82 ? -7.117 21.110 -36.345 1.00 34.41 82 THR A C 1
ATOM 633 O O . THR A 1 82 ? -6.587 20.117 -36.876 1.00 34.41 82 THR A O 1
ATOM 636 N N . GLU A 1 83 ? -6.362 22.071 -35.815 1.00 37.09 83 GLU A N 1
ATOM 637 C CA . GLU A 1 83 ? -4.891 22.057 -35.808 1.00 37.09 83 GLU A CA 1
ATOM 638 C C . GLU A 1 83 ? -4.334 22.202 -34.378 1.00 37.09 83 GLU A C 1
ATOM 640 O O . GLU A 1 83 ? -4.985 22.757 -33.502 1.00 37.09 83 GLU A O 1
ATOM 645 N N . LEU A 1 84 ? -3.166 21.603 -34.101 1.00 30.53 84 LEU A N 1
ATOM 646 C CA . LEU A 1 84 ? -2.560 21.574 -32.757 1.00 30.53 84 LEU A CA 1
ATOM 647 C C . LEU A 1 84 ? -2.342 23.020 -32.242 1.00 30.53 84 LEU A C 1
ATOM 649 O O . LEU A 1 84 ? -1.598 23.767 -32.885 1.00 30.53 84 LEU A O 1
ATOM 653 N N . PRO A 1 85 ? -2.926 23.430 -31.098 1.00 30.56 85 PRO A N 1
ATOM 654 C CA . PRO A 1 85 ? -2.977 24.839 -30.705 1.00 30.56 85 PRO A CA 1
ATOM 655 C C . PRO A 1 85 ? -1.673 25.294 -30.047 1.00 30.56 85 PRO A C 1
ATOM 657 O O . PRO A 1 85 ? -1.244 24.700 -29.055 1.00 30.56 85 PRO A O 1
ATOM 660 N N . ALA A 1 86 ? -1.038 26.335 -30.590 1.00 33.22 86 ALA A N 1
ATOM 661 C CA . ALA A 1 86 ? -0.043 27.153 -29.892 1.00 33.22 86 ALA A CA 1
ATOM 662 C C . ALA A 1 86 ? -0.733 28.262 -29.114 1.00 33.22 86 ALA A C 1
ATOM 664 O O . ALA A 1 86 ? -1.505 29.008 -29.701 1.00 33.22 86 ALA A O 1
ATOM 665 N N . GLN A 1 87 ? -0.501 28.303 -27.799 1.00 25.75 87 GLN A N 1
ATOM 666 C CA . GLN A 1 87 ? -0.974 29.369 -26.925 1.00 25.75 87 GLN A CA 1
ATOM 667 C C . GLN A 1 87 ? 0.202 30.188 -26.399 1.00 25.75 87 GLN A C 1
ATOM 669 O O . GLN A 1 87 ? 1.297 29.654 -26.199 1.00 25.75 87 GLN A O 1
ATOM 674 N N . GLU A 1 88 ? -0.083 31.476 -26.236 1.00 29.41 88 GLU A N 1
ATOM 675 C CA . GLU A 1 88 ? 0.761 32.542 -25.711 1.00 29.41 88 GLU A CA 1
ATOM 676 C C . GLU A 1 88 ? 0.798 32.512 -24.180 1.00 29.41 88 GLU A C 1
ATOM 678 O O . GLU A 1 88 ? -0.247 32.432 -23.543 1.00 29.41 88 GLU A O 1
ATOM 683 N N . GLU A 1 89 ? 1.992 32.661 -23.608 1.00 25.09 89 GLU A N 1
ATOM 684 C CA . GLU A 1 89 ? 2.202 33.346 -22.330 1.00 25.09 89 GLU A CA 1
ATOM 685 C C . GLU A 1 89 ? 3.583 34.045 -22.337 1.00 25.09 89 GLU A C 1
ATOM 687 O O . GLU A 1 89 ? 4.440 33.711 -23.166 1.00 25.09 89 GLU A O 1
ATOM 692 N N . PRO A 1 90 ? 3.783 35.077 -21.496 1.00 31.02 90 PRO A N 1
ATOM 693 C CA . PRO A 1 90 ? 4.623 36.226 -21.806 1.00 31.02 90 PRO A CA 1
ATOM 694 C C . PRO A 1 90 ? 6.098 36.003 -21.463 1.00 31.02 90 PRO A C 1
ATOM 696 O O . PRO A 1 90 ? 6.490 35.966 -20.302 1.00 31.02 90 PRO A O 1
ATOM 699 N N . PHE A 1 91 ? 6.946 35.987 -22.488 1.00 24.69 91 PHE A N 1
ATOM 700 C CA . PHE A 1 91 ? 8.361 36.344 -22.369 1.00 24.69 91 PHE A CA 1
ATOM 701 C C . PHE A 1 91 ? 8.766 37.186 -23.580 1.00 24.69 91 PHE A C 1
ATOM 703 O O . PHE A 1 91 ? 9.397 36.683 -24.503 1.00 24.69 91 PHE A O 1
ATOM 710 N N . ALA A 1 92 ? 8.334 38.453 -23.581 1.00 26.72 92 ALA A N 1
ATOM 711 C CA . ALA A 1 92 ? 9.031 39.621 -24.137 1.00 26.72 92 ALA A CA 1
ATOM 712 C C . ALA A 1 92 ? 8.048 40.792 -24.305 1.00 26.72 92 ALA A C 1
ATOM 714 O O . ALA A 1 92 ? 7.420 40.928 -25.347 1.00 26.72 92 ALA A O 1
ATOM 715 N N . GLU A 1 93 ? 7.966 41.690 -23.322 1.00 25.30 93 GLU A N 1
ATOM 716 C CA . GLU A 1 93 ? 7.512 43.058 -23.595 1.00 25.30 93 GLU A CA 1
ATOM 717 C C . GLU A 1 93 ? 8.239 44.072 -22.699 1.00 25.30 93 GLU A C 1
ATOM 719 O O . GLU A 1 93 ? 7.719 44.574 -21.712 1.00 25.30 93 GLU A O 1
ATOM 724 N N . VAL A 1 94 ? 9.478 44.401 -23.072 1.00 24.03 94 VAL A N 1
ATOM 725 C CA . VAL A 1 94 ? 9.927 45.800 -23.102 1.00 24.03 94 VAL A CA 1
ATOM 726 C C . VAL A 1 94 ? 10.746 45.974 -24.375 1.00 24.03 94 VAL A C 1
ATOM 728 O O . VAL A 1 94 ? 11.937 45.688 -24.384 1.00 24.03 94 VAL A O 1
ATOM 731 N N . ALA A 1 95 ? 10.085 46.400 -25.454 1.00 24.61 95 ALA A N 1
ATOM 732 C CA . ALA A 1 95 ? 10.580 47.388 -26.421 1.00 24.61 95 ALA A CA 1
ATOM 733 C C . ALA A 1 95 ? 9.774 47.316 -27.727 1.00 24.61 95 ALA A C 1
ATOM 735 O O . ALA A 1 95 ? 10.209 46.699 -28.690 1.00 24.61 95 ALA A O 1
ATOM 736 N N . THR A 1 96 ? 8.629 47.996 -27.802 1.00 24.05 96 THR A N 1
ATOM 737 C CA . THR A 1 96 ? 8.419 49.099 -28.762 1.00 24.05 96 THR A CA 1
ATOM 738 C C . THR A 1 96 ? 7.009 49.666 -28.627 1.00 24.05 96 THR A C 1
ATOM 740 O O . THR A 1 96 ? 6.004 48.981 -28.747 1.00 24.05 96 THR A O 1
ATOM 743 N N . ALA A 1 97 ? 6.943 50.968 -28.368 1.00 27.28 97 ALA A N 1
ATOM 744 C CA . ALA A 1 97 ? 5.708 51.723 -28.325 1.00 27.28 97 ALA A CA 1
ATOM 745 C C . ALA A 1 97 ? 5.084 51.865 -29.726 1.00 27.28 97 ALA A C 1
ATOM 747 O O . ALA A 1 97 ? 5.703 52.448 -30.614 1.00 27.28 97 ALA A O 1
ATOM 748 N N . ALA A 1 98 ? 3.818 51.471 -29.878 1.00 25.83 98 ALA A N 1
ATOM 749 C CA . ALA A 1 98 ? 2.886 52.086 -30.824 1.00 25.83 98 ALA A CA 1
ATOM 750 C C . ALA A 1 98 ? 1.444 51.985 -30.283 1.00 25.83 98 ALA A C 1
ATOM 752 O O . ALA A 1 98 ? 0.880 50.908 -30.135 1.00 25.83 98 ALA A O 1
ATOM 753 N N . ARG A 1 99 ? 0.870 53.146 -29.939 1.00 34.12 99 ARG A N 1
ATOM 754 C CA . ARG A 1 99 ? -0.470 53.344 -29.352 1.00 34.12 99 ARG A CA 1
ATOM 755 C C . ARG A 1 99 ? -1.600 52.668 -30.154 1.00 34.12 99 ARG A C 1
ATOM 757 O O . ARG A 1 99 ? -1.684 52.925 -31.354 1.00 34.12 99 ARG A O 1
ATOM 764 N N . PRO A 1 100 ? -2.602 52.063 -29.486 1.00 27.30 100 PRO A N 1
ATOM 765 C CA . PRO A 1 100 ? -3.972 52.024 -29.985 1.00 27.30 100 PRO A CA 1
ATOM 766 C C . PRO A 1 100 ? -4.827 53.112 -29.316 1.00 27.30 100 PRO A C 1
ATOM 768 O O . PRO A 1 100 ? -4.683 53.449 -28.142 1.00 27.30 100 PRO A O 1
ATOM 771 N N . THR A 1 101 ? -5.699 53.710 -30.113 1.00 31.16 101 THR A N 1
ATOM 772 C CA . THR A 1 101 ? -6.492 54.907 -29.832 1.00 31.16 101 THR A CA 1
ATOM 773 C C . THR A 1 101 ? -7.573 54.685 -28.767 1.00 31.16 101 THR A C 1
ATOM 775 O O . THR A 1 101 ? -8.274 53.675 -28.755 1.00 31.16 101 THR A O 1
ATOM 778 N N . ARG A 1 102 ? -7.744 55.708 -27.921 1.00 31.00 102 ARG A N 1
ATOM 779 C CA . ARG A 1 102 ? -8.619 55.808 -26.734 1.00 31.00 102 ARG A CA 1
ATOM 780 C C . ARG A 1 102 ? -10.124 55.555 -26.954 1.00 31.00 102 ARG A C 1
ATOM 782 O O . ARG A 1 102 ? -10.855 55.513 -25.971 1.00 31.00 102 ARG A O 1
ATOM 789 N N . ASP A 1 103 ? -10.582 55.364 -28.189 1.00 31.81 103 ASP A N 1
ATOM 790 C CA . ASP A 1 103 ? -12.011 55.223 -28.509 1.00 31.81 103 ASP A CA 1
ATOM 791 C C . ASP A 1 103 ? -12.526 53.774 -28.494 1.00 31.81 103 ASP A C 1
ATOM 793 O O . ASP A 1 103 ? -13.725 53.572 -28.328 1.00 31.81 103 ASP A O 1
ATOM 797 N N . ARG A 1 104 ? -11.659 52.751 -28.591 1.00 31.58 104 ARG A N 1
ATOM 798 C CA . ARG A 1 104 ? -12.104 51.342 -28.485 1.00 31.58 104 ARG A CA 1
ATOM 799 C C . ARG A 1 104 ? -12.346 50.883 -27.044 1.00 31.58 104 ARG A C 1
ATOM 801 O O . ARG A 1 104 ? -13.275 50.122 -26.810 1.00 31.58 104 ARG A O 1
ATOM 808 N N . LEU A 1 105 ? -11.591 51.409 -26.077 1.00 31.06 105 LEU A N 1
ATOM 809 C CA . LEU A 1 105 ? -11.731 51.036 -24.660 1.00 31.06 105 LEU A CA 1
ATOM 810 C C . LEU A 1 105 ? -13.059 51.507 -24.044 1.00 31.06 105 LEU A C 1
ATOM 812 O O . LEU A 1 105 ? -13.622 50.815 -23.205 1.00 31.06 105 LEU A O 1
ATOM 816 N N . ARG A 1 106 ? -13.626 52.627 -24.516 1.00 31.92 106 ARG A N 1
ATOM 817 C CA . ARG A 1 106 ? -14.917 53.125 -24.011 1.00 31.92 106 ARG A CA 1
ATOM 818 C C . ARG A 1 106 ? -16.139 52.357 -24.518 1.00 31.92 106 ARG A C 1
ATOM 820 O O . ARG A 1 106 ? -17.189 52.448 -23.889 1.00 31.92 106 ARG A O 1
ATOM 827 N N . ALA A 1 107 ? -16.028 51.626 -25.628 1.00 33.97 107 ALA A N 1
ATOM 828 C CA . ALA A 1 107 ? -17.131 50.813 -26.143 1.00 33.97 107 ALA A CA 1
ATOM 829 C C . ALA A 1 107 ? -17.256 49.479 -25.384 1.00 33.97 107 ALA A C 1
ATOM 831 O O . ALA A 1 107 ? -18.372 49.069 -25.069 1.00 33.97 107 ALA A O 1
ATOM 832 N N . ASP A 1 108 ? -16.126 48.869 -25.010 1.00 33.72 108 ASP A N 1
ATOM 833 C CA . ASP A 1 108 ? -16.110 47.615 -24.245 1.00 33.72 108 ASP A CA 1
ATOM 834 C C . ASP A 1 108 ? -16.351 47.840 -22.741 1.00 33.72 108 ASP A C 1
ATOM 836 O O . ASP A 1 108 ? -17.075 47.064 -22.115 1.00 33.72 108 ASP A O 1
ATOM 840 N N . GLU A 1 109 ? -15.878 48.953 -22.159 1.00 31.98 109 GLU A N 1
ATOM 841 C CA . GLU A 1 109 ? -16.206 49.311 -20.766 1.00 31.98 109 GLU A CA 1
ATOM 842 C C . GLU A 1 109 ? -17.703 49.610 -20.567 1.00 31.98 109 GLU A C 1
ATOM 844 O O . GLU A 1 109 ? -18.256 49.315 -19.509 1.00 31.98 109 GLU A O 1
ATOM 849 N N . ALA A 1 110 ? -18.398 50.129 -21.586 1.00 32.28 110 ALA A N 1
ATOM 850 C CA . ALA A 1 110 ? -19.843 50.362 -21.520 1.00 32.28 110 ALA A CA 1
ATOM 851 C C . ALA A 1 110 ? -20.670 49.062 -21.626 1.00 32.28 110 ALA A C 1
ATOM 853 O O . ALA A 1 110 ? -21.776 48.997 -21.086 1.00 32.28 110 ALA A O 1
ATOM 854 N N . ALA A 1 111 ? -20.137 48.014 -22.267 1.00 33.00 111 ALA A N 1
ATOM 855 C CA . ALA A 1 111 ? -20.785 46.703 -22.348 1.00 33.00 111 ALA A CA 1
ATOM 856 C C . ALA A 1 111 ? -20.616 45.879 -21.055 1.00 33.00 111 ALA A C 1
ATOM 858 O O . ALA A 1 111 ? -21.509 45.115 -20.688 1.00 33.00 111 ALA A O 1
ATOM 859 N N . LEU A 1 112 ? -19.517 46.076 -20.318 1.00 32.31 112 LEU A N 1
ATOM 860 C CA . LEU A 1 112 ? -19.234 45.374 -19.058 1.00 32.31 112 LEU A CA 1
ATOM 861 C C . LEU A 1 112 ? -20.034 45.883 -17.845 1.00 32.31 112 LEU A C 1
ATOM 863 O O . LEU A 1 112 ? -20.120 45.185 -16.838 1.00 32.31 112 LEU A O 1
ATOM 867 N N . VAL A 1 113 ? -20.673 47.053 -17.935 1.00 32.84 113 VAL A N 1
ATOM 868 C CA . VAL A 1 113 ? -21.414 47.670 -16.814 1.00 32.84 113 VAL A CA 1
ATOM 869 C C . VAL A 1 113 ? -22.911 47.292 -16.795 1.00 32.84 113 VAL A C 1
ATOM 871 O O . VAL A 1 113 ? -23.651 47.733 -15.919 1.00 32.84 113 VAL A O 1
ATOM 874 N N . THR A 1 114 ? -23.393 46.422 -17.696 1.00 32.31 114 THR A N 1
ATOM 875 C CA . THR A 1 114 ? -24.834 46.065 -17.777 1.00 32.31 114 THR A CA 1
ATOM 876 C C . THR A 1 114 ? -25.187 44.574 -17.668 1.00 32.31 114 THR A C 1
ATOM 878 O O . THR A 1 114 ? -26.292 44.185 -18.040 1.00 32.31 114 THR A O 1
ATOM 881 N N . ALA A 1 115 ? -24.337 43.733 -17.067 1.00 29.22 115 ALA A N 1
ATOM 882 C CA . ALA A 1 115 ? -24.726 42.362 -16.705 1.00 29.22 115 ALA A CA 1
ATOM 883 C C . ALA A 1 115 ? -24.318 42.003 -15.267 1.00 29.22 115 ALA A C 1
ATOM 885 O O . ALA A 1 115 ? -23.271 41.417 -15.008 1.00 29.22 115 ALA A O 1
ATOM 886 N N . SER A 1 116 ? -25.192 42.347 -14.324 1.00 33.62 116 SER A N 1
ATOM 887 C CA . SER A 1 116 ? -25.207 41.798 -12.968 1.00 33.62 116 SER A CA 1
ATOM 888 C C . SER A 1 116 ? -25.688 40.339 -13.003 1.00 33.62 116 SER A C 1
ATOM 890 O O . SER A 1 116 ? -26.855 40.088 -12.722 1.00 33.62 116 SER A O 1
ATOM 892 N N . ASP A 1 117 ? -24.817 39.390 -13.363 1.00 32.53 117 ASP A N 1
ATOM 893 C CA . ASP A 1 117 ? -25.009 37.967 -13.030 1.00 32.53 117 ASP A CA 1
ATOM 894 C C . ASP A 1 117 ? -23.663 37.207 -13.064 1.00 32.53 117 ASP A C 1
ATOM 896 O O . ASP A 1 117 ? -23.148 36.806 -14.112 1.00 32.53 117 ASP A O 1
ATOM 900 N N . GLY A 1 118 ? -23.027 37.096 -11.896 1.00 38.59 118 GLY A N 1
ATOM 901 C CA . GLY A 1 118 ? -21.633 36.676 -11.718 1.00 38.59 118 GLY A CA 1
ATOM 902 C C . GLY A 1 118 ? -21.408 35.162 -11.728 1.00 38.59 118 GLY A C 1
ATOM 903 O O . GLY A 1 118 ? -20.971 34.609 -10.726 1.00 38.59 118 GLY A O 1
ATOM 904 N N . ALA A 1 119 ? -21.672 34.478 -12.846 1.00 44.88 119 ALA A N 1
ATOM 905 C CA . ALA A 1 119 ? -21.364 33.050 -12.992 1.00 44.88 119 ALA A CA 1
ATOM 906 C C . ALA A 1 119 ? -20.088 32.803 -13.825 1.00 44.88 119 ALA A C 1
ATOM 908 O O . ALA A 1 119 ? -19.984 33.251 -14.978 1.00 44.88 119 ALA A O 1
ATOM 909 N N . SER A 1 120 ? -19.148 32.028 -13.259 1.00 62.78 120 SER A N 1
ATOM 910 C CA . SER A 1 120 ? -17.924 31.547 -13.925 1.00 62.78 120 SER A CA 1
ATOM 911 C C . SER A 1 120 ? -18.229 30.992 -15.335 1.00 62.78 120 SER A C 1
ATOM 913 O O . SER A 1 120 ? -19.261 30.335 -15.523 1.00 62.78 120 SER A O 1
ATOM 915 N N . PRO A 1 121 ? -17.378 31.230 -16.356 1.00 69.56 121 PRO A N 1
ATOM 916 C CA . PRO A 1 121 ? -17.575 30.718 -17.719 1.00 69.56 121 PRO A CA 1
ATOM 917 C C . PRO A 1 121 ? -17.867 29.206 -17.784 1.00 69.56 121 PRO A C 1
ATOM 919 O O . PRO A 1 121 ? -18.697 28.772 -18.587 1.00 69.56 121 PRO A O 1
ATOM 922 N N . VAL A 1 122 ? -17.257 28.420 -16.887 1.00 72.88 122 VAL A N 1
ATOM 923 C CA . VAL A 1 122 ? -17.469 26.967 -16.742 1.00 72.88 122 VAL A CA 1
ATOM 924 C C . VAL A 1 122 ? -18.920 26.655 -16.367 1.00 72.88 122 VAL A C 1
ATOM 926 O O . VAL A 1 122 ? -19.558 25.795 -16.975 1.00 72.88 122 VAL A O 1
ATOM 929 N N . THR A 1 123 ? -19.473 27.407 -15.415 1.00 76.69 123 THR A N 1
ATOM 930 C CA . THR A 1 123 ? -20.850 27.273 -14.929 1.00 76.69 123 THR A CA 1
ATOM 931 C C . THR A 1 123 ? -21.859 27.573 -16.034 1.00 76.69 123 THR A C 1
ATOM 933 O O . THR A 1 123 ? -22.796 26.801 -16.245 1.00 76.69 123 THR A O 1
ATOM 936 N N . ARG A 1 124 ? -21.644 28.648 -16.808 1.00 77.88 124 ARG A N 1
ATOM 937 C CA . ARG A 1 124 ? -22.495 28.976 -17.967 1.00 77.88 124 ARG A CA 1
ATOM 938 C C . ARG A 1 124 ? -22.469 27.873 -19.025 1.00 77.88 124 ARG A C 1
ATOM 940 O O . ARG A 1 124 ? -23.527 27.492 -19.527 1.00 77.88 124 ARG A O 1
ATOM 947 N N . ARG A 1 125 ? -21.289 27.322 -19.331 1.00 83.19 125 ARG A N 1
ATOM 948 C CA . ARG A 1 125 ? -21.136 26.218 -20.292 1.00 83.19 125 ARG A CA 1
ATOM 949 C C . ARG A 1 125 ? -21.848 24.949 -19.821 1.00 83.19 125 ARG A C 1
ATOM 951 O O . ARG A 1 125 ? -22.607 24.365 -20.591 1.00 83.19 125 ARG A O 1
ATOM 958 N N . ALA A 1 126 ? -21.626 24.537 -18.574 1.00 79.06 126 ALA A N 1
ATOM 959 C CA . ALA A 1 126 ? -22.198 23.312 -18.018 1.00 79.06 126 ALA A CA 1
ATOM 960 C C . ALA A 1 126 ? -23.735 23.378 -17.939 1.00 79.06 126 ALA A C 1
ATOM 962 O O . ALA A 1 126 ? -24.410 22.434 -18.346 1.00 79.06 126 ALA A O 1
ATOM 963 N N . VAL A 1 127 ? -24.296 24.517 -17.511 1.00 83.94 127 VAL A N 1
ATOM 964 C CA . VAL A 1 127 ? -25.753 24.750 -17.513 1.00 83.94 127 VAL A CA 1
ATOM 965 C C . VAL A 1 127 ? -26.318 24.730 -18.936 1.00 83.94 127 VAL A C 1
ATOM 967 O O . VAL A 1 127 ? -27.344 24.098 -19.182 1.00 83.94 127 VAL A O 1
ATOM 970 N N . GLY A 1 128 ? -25.638 25.361 -19.901 1.00 80.88 128 GLY A N 1
ATOM 971 C CA . GLY A 1 128 ? -26.046 25.323 -21.309 1.00 80.88 128 GLY A CA 1
ATOM 972 C C . GLY A 1 128 ? -26.054 23.906 -21.894 1.00 80.88 128 GLY A C 1
ATOM 973 O O . GLY A 1 128 ? -26.995 23.532 -22.595 1.00 80.88 128 GLY A O 1
ATOM 974 N N . GLN A 1 129 ? -25.047 23.091 -21.563 1.00 81.75 129 GLN A N 1
ATOM 975 C CA . GLN A 1 129 ? -24.976 21.683 -21.966 1.00 81.75 129 GLN A CA 1
ATOM 976 C C . GLN A 1 129 ? -26.087 20.842 -21.325 1.00 81.75 129 GLN A C 1
ATOM 978 O O . GLN A 1 129 ? -26.697 20.034 -22.022 1.00 81.75 129 GLN A O 1
ATOM 983 N N . LEU A 1 130 ? -26.395 21.065 -20.042 1.00 82.88 130 LEU A N 1
ATOM 984 C CA . LEU A 1 130 ? -27.490 20.385 -19.345 1.00 82.88 130 LEU A CA 1
ATOM 985 C C . LEU A 1 130 ? -28.848 20.703 -19.992 1.00 82.88 130 LEU A C 1
ATOM 987 O O . LEU A 1 130 ? -29.596 19.783 -20.323 1.00 82.88 130 LEU A O 1
ATOM 991 N N . ARG A 1 131 ? -29.134 21.990 -20.247 1.00 82.81 131 ARG A N 1
ATOM 992 C CA . ARG A 1 131 ? -30.357 22.439 -20.941 1.00 82.81 131 ARG A CA 1
ATOM 993 C C . ARG A 1 131 ? -30.491 21.811 -22.326 1.00 82.81 131 ARG A C 1
ATOM 995 O O . ARG A 1 131 ? -31.554 21.313 -22.680 1.00 82.81 131 ARG A O 1
ATOM 1002 N N . SER A 1 132 ? -29.404 21.820 -23.098 1.00 80.50 132 SER A N 1
ATOM 1003 C CA . SER A 1 132 ? -29.375 21.255 -24.451 1.00 80.50 132 SER A CA 1
ATOM 1004 C C . SER A 1 132 ? -29.616 19.742 -24.450 1.00 80.50 132 SER A C 1
ATOM 1006 O O . SER A 1 132 ? -30.379 19.233 -25.268 1.00 80.50 132 SER A O 1
ATOM 1008 N N . ALA A 1 133 ? -29.015 19.022 -23.499 1.00 75.38 133 ALA A N 1
ATOM 1009 C CA . ALA A 1 133 ? -29.107 17.569 -23.421 1.00 75.38 133 ALA A CA 1
ATOM 1010 C C . ALA A 1 133 ? -30.462 17.062 -22.892 1.00 75.38 133 ALA A C 1
ATOM 1012 O O . ALA A 1 133 ? -30.907 15.994 -23.308 1.00 75.38 133 ALA A O 1
ATOM 1013 N N . LEU A 1 134 ? -31.135 17.816 -22.014 1.00 73.44 134 LEU A N 1
ATOM 1014 C CA . LEU A 1 134 ? -32.470 17.467 -21.505 1.00 73.44 134 LEU A CA 1
ATOM 1015 C C . LEU A 1 134 ? -33.612 17.967 -22.404 1.00 73.44 134 LEU A C 1
ATOM 1017 O O . LEU A 1 134 ? -34.700 17.387 -22.397 1.00 73.44 134 LEU A O 1
ATOM 1021 N N . GLY A 1 135 ? -33.385 19.020 -23.197 1.00 70.75 135 GLY A N 1
ATOM 1022 C CA . GLY A 1 135 ? -34.387 19.587 -24.101 1.00 70.75 135 GLY A CA 1
ATOM 1023 C C . GLY A 1 135 ? -35.675 19.997 -23.371 1.00 70.75 135 GLY A C 1
ATOM 1024 O O . GLY A 1 135 ? -35.630 20.608 -22.308 1.00 70.75 135 GLY A O 1
ATOM 1025 N N . THR A 1 136 ? -36.838 19.650 -23.930 1.00 66.06 136 THR A N 1
ATOM 1026 C CA . THR A 1 136 ? -38.165 19.856 -23.308 1.00 66.06 136 THR A CA 1
ATOM 1027 C C . THR A 1 136 ? -38.671 18.628 -22.538 1.00 66.06 136 THR A C 1
ATOM 1029 O O . THR A 1 136 ? -39.841 18.575 -22.163 1.00 66.06 136 THR A O 1
ATOM 1032 N N . ALA A 1 137 ? -37.821 17.613 -22.329 1.00 63.16 137 ALA A N 1
ATOM 1033 C CA . ALA A 1 137 ? -38.224 16.316 -21.775 1.00 63.16 137 ALA A CA 1
ATOM 1034 C C . ALA A 1 137 ? -38.459 16.330 -20.251 1.00 63.16 137 ALA A C 1
ATOM 1036 O O . ALA A 1 137 ? -38.985 15.363 -19.700 1.00 63.16 137 ALA A O 1
ATOM 1037 N N . VAL A 1 138 ? -38.074 17.416 -19.579 1.00 67.00 138 VAL A N 1
ATOM 1038 C CA . VAL A 1 138 ? -38.169 17.623 -18.129 1.00 67.00 138 VAL A CA 1
ATOM 1039 C C . VAL A 1 138 ? -38.998 18.879 -17.867 1.00 67.00 138 VAL A C 1
ATOM 1041 O O . VAL A 1 138 ? -38.953 19.822 -18.657 1.00 67.00 138 VAL A O 1
ATOM 1044 N N . SER A 1 139 ? -39.775 18.902 -16.782 1.00 67.56 139 SER A N 1
ATOM 1045 C CA . SER A 1 139 ? -40.523 20.103 -16.395 1.00 67.56 139 SER A CA 1
ATOM 1046 C C . SER A 1 139 ? -39.575 21.289 -16.151 1.00 67.56 139 SER A C 1
ATOM 1048 O O . SER A 1 139 ? -38.415 21.111 -15.770 1.00 67.56 139 SER A O 1
ATOM 1050 N N . GLY A 1 140 ? -40.078 22.517 -16.324 1.00 70.25 140 GLY A N 1
ATOM 1051 C CA . GLY A 1 140 ? -39.282 23.726 -16.072 1.00 70.25 140 GLY A CA 1
ATOM 1052 C C . GLY A 1 140 ? -38.737 23.789 -14.641 1.00 70.25 140 GLY A C 1
ATOM 1053 O O . GLY A 1 140 ? -37.581 24.142 -14.440 1.00 70.25 140 GLY A O 1
ATOM 1054 N N . ARG A 1 141 ? -39.523 23.335 -13.657 1.00 71.62 141 ARG A N 1
ATOM 1055 C CA . ARG A 1 141 ? -39.140 23.365 -12.242 1.00 71.62 141 ARG A CA 1
ATOM 1056 C C . ARG A 1 141 ? -38.036 22.360 -11.900 1.00 71.62 141 ARG A C 1
ATOM 1058 O O . ARG A 1 141 ? -37.098 22.713 -11.194 1.00 71.62 141 ARG A O 1
ATOM 1065 N N . ALA A 1 142 ? -38.108 21.131 -12.412 1.00 68.81 142 ALA A N 1
ATOM 1066 C CA . ALA A 1 142 ? -37.062 20.134 -12.173 1.00 68.81 142 ALA A CA 1
ATOM 1067 C C . ALA A 1 142 ? -35.749 20.485 -12.899 1.00 68.81 142 ALA A C 1
ATOM 1069 O O . ALA A 1 142 ? -34.665 20.183 -12.398 1.00 68.81 142 ALA A O 1
ATOM 1070 N N . LEU A 1 143 ? -35.831 21.165 -14.050 1.00 77.31 143 LEU A N 1
ATOM 1071 C CA . LEU A 1 143 ? -34.661 21.715 -14.736 1.00 77.31 143 LEU A CA 1
ATOM 1072 C C . LEU A 1 143 ? -34.017 22.854 -13.928 1.00 77.31 143 LEU A C 1
ATOM 1074 O O . LEU A 1 143 ? -32.805 22.841 -13.737 1.00 77.31 143 LEU A O 1
ATOM 1078 N N . GLU A 1 144 ? -34.810 23.789 -13.398 1.00 81.06 144 GLU A N 1
ATOM 1079 C CA . GLU A 1 144 ? -34.326 24.878 -12.534 1.00 81.06 144 GLU A CA 1
ATOM 1080 C C . GLU A 1 144 ? -33.623 24.348 -11.271 1.00 81.06 144 GLU A C 1
ATOM 1082 O O . GLU A 1 144 ? -32.519 24.789 -10.948 1.00 81.06 144 GLU A O 1
ATOM 1087 N N . GLU A 1 145 ? -34.208 23.350 -10.600 1.00 78.25 145 GLU A N 1
ATOM 1088 C CA . GLU A 1 145 ? -33.625 22.709 -9.411 1.00 78.25 145 GLU A CA 1
ATOM 1089 C C . GLU A 1 145 ? -32.324 21.943 -9.733 1.00 78.25 145 GLU A C 1
ATOM 1091 O O . GLU A 1 145 ? -31.378 21.953 -8.937 1.00 78.25 145 GLU A O 1
ATOM 1096 N N . ALA A 1 146 ? -32.237 21.304 -10.907 1.00 78.25 146 ALA A N 1
ATOM 1097 C CA . ALA A 1 146 ? -31.022 20.632 -11.370 1.00 78.25 146 ALA A CA 1
ATOM 1098 C C . ALA A 1 146 ? -29.915 21.626 -11.755 1.00 78.25 146 ALA A C 1
ATOM 1100 O O . ALA A 1 146 ? -28.741 21.379 -11.482 1.00 78.25 146 ALA A O 1
ATOM 1101 N N . GLU A 1 147 ? -30.266 22.764 -12.356 1.00 86.06 147 GLU A N 1
ATOM 1102 C CA . GLU A 1 147 ? -29.306 23.827 -12.644 1.00 86.06 147 GLU A CA 1
ATOM 1103 C C . GLU A 1 147 ? -28.772 24.478 -11.371 1.00 86.06 147 GLU A C 1
ATOM 1105 O O . GLU A 1 147 ? -27.573 24.718 -11.272 1.00 86.06 147 GLU A O 1
ATOM 1110 N N . GLU A 1 148 ? -29.641 24.767 -10.401 1.00 84.81 148 GLU A N 1
ATOM 1111 C CA . GLU A 1 148 ? -29.244 25.287 -9.091 1.00 84.81 148 GLU A CA 1
ATOM 1112 C C . GLU A 1 148 ? -28.238 24.343 -8.419 1.00 84.81 148 GLU A C 1
ATOM 1114 O O . GLU A 1 148 ? -27.164 24.773 -7.993 1.00 84.81 148 GLU A O 1
ATOM 1119 N N . LEU A 1 149 ? -28.539 23.041 -8.401 1.00 81.75 149 LEU A N 1
ATOM 1120 C CA . LEU A 1 149 ? -27.653 22.045 -7.808 1.00 81.75 149 LEU A CA 1
ATOM 1121 C C . LEU A 1 149 ? -26.329 21.905 -8.577 1.00 81.75 149 LEU A C 1
ATOM 1123 O O . LEU A 1 149 ? -25.275 21.789 -7.956 1.00 81.75 149 LEU A O 1
ATOM 1127 N N . LEU A 1 150 ? -26.355 21.971 -9.913 1.00 85.88 150 LEU A N 1
ATOM 1128 C CA . LEU A 1 150 ? -25.145 21.967 -10.737 1.00 85.88 150 LEU A CA 1
ATOM 1129 C C . LEU A 1 150 ? -24.239 23.160 -10.412 1.00 85.88 150 LEU A C 1
ATOM 1131 O O . LEU A 1 150 ? -23.039 22.966 -10.241 1.00 85.88 150 LEU A O 1
ATOM 1135 N N . ARG A 1 151 ? -24.797 24.375 -10.299 1.00 86.62 151 ARG A N 1
ATOM 1136 C CA . ARG A 1 151 ? -24.024 25.575 -9.932 1.00 86.62 151 ARG A CA 1
ATOM 1137 C C . ARG A 1 151 ? -23.330 25.377 -8.583 1.00 86.62 151 ARG A C 1
ATOM 1139 O O . ARG A 1 151 ? -22.113 25.507 -8.504 1.00 86.62 151 ARG A O 1
ATOM 1146 N N . LEU A 1 152 ? -24.078 24.927 -7.576 1.00 83.88 152 LEU A N 1
ATOM 1147 C CA . LEU A 1 152 ? -23.557 24.686 -6.229 1.00 83.88 152 LEU A CA 1
ATOM 1148 C C . LEU A 1 152 ? -22.468 23.613 -6.173 1.00 83.88 152 LEU A C 1
ATOM 1150 O O . LEU A 1 152 ? -21.523 23.736 -5.400 1.00 83.88 152 LEU A O 1
ATOM 1154 N N . LEU A 1 153 ? -22.584 22.553 -6.974 1.00 85.31 153 LEU A N 1
ATOM 1155 C CA . LEU A 1 153 ? -21.576 21.493 -7.025 1.00 85.31 153 LEU A CA 1
ATOM 1156 C C . LEU A 1 153 ? -20.294 21.950 -7.739 1.00 85.31 153 LEU A C 1
ATOM 1158 O O . LEU A 1 153 ? -19.197 21.553 -7.342 1.00 85.31 153 LEU A O 1
ATOM 1162 N N . ILE A 1 154 ? -20.408 22.805 -8.758 1.00 84.12 154 ILE A N 1
ATOM 1163 C CA . ILE A 1 154 ? -19.248 23.427 -9.413 1.00 84.12 154 ILE A CA 1
ATOM 1164 C C . ILE A 1 154 ? -18.540 24.370 -8.435 1.00 84.12 154 ILE A C 1
ATOM 1166 O O . ILE A 1 154 ? -17.318 24.300 -8.299 1.00 84.12 154 ILE A O 1
ATOM 1170 N N . ASP A 1 155 ? -19.301 25.176 -7.696 1.00 82.25 155 ASP A N 1
ATOM 1171 C CA . ASP A 1 155 ? -18.763 26.058 -6.657 1.00 82.25 155 ASP A CA 1
ATOM 1172 C C . ASP A 1 155 ? -18.113 25.252 -5.526 1.00 82.25 155 ASP A C 1
ATOM 1174 O O . ASP A 1 155 ? -17.043 25.612 -5.035 1.00 82.25 155 ASP A O 1
ATOM 1178 N N . TYR A 1 156 ? -18.700 24.108 -5.163 1.00 83.56 156 TYR A N 1
ATOM 1179 C CA . TYR A 1 156 ? -18.109 23.170 -4.216 1.00 83.56 156 TYR A CA 1
ATOM 1180 C C . TYR A 1 156 ? -16.735 22.684 -4.691 1.00 83.56 156 TYR A C 1
ATOM 1182 O O . TYR A 1 156 ? -15.762 22.830 -3.952 1.00 83.56 156 TYR A O 1
ATOM 1190 N N . ALA A 1 157 ? -16.623 22.181 -5.925 1.00 80.75 157 ALA A N 1
ATOM 1191 C CA . ALA A 1 157 ? -15.351 21.716 -6.481 1.00 80.75 157 ALA A CA 1
ATOM 1192 C C . ALA A 1 157 ? -14.306 22.843 -6.553 1.00 80.75 157 ALA A C 1
ATOM 1194 O O . ALA A 1 157 ? -13.168 22.651 -6.131 1.00 80.75 157 ALA A O 1
ATOM 1195 N N . HIS A 1 158 ? -14.706 24.037 -6.999 1.00 79.69 158 HIS A N 1
ATOM 1196 C CA . HIS A 1 158 ? -13.847 25.222 -7.038 1.00 79.69 158 HIS A CA 1
ATOM 1197 C C . HIS A 1 158 ? -13.355 25.631 -5.643 1.00 79.69 158 HIS A C 1
ATOM 1199 O O . HIS A 1 158 ? -12.184 25.954 -5.461 1.00 79.69 158 HIS A O 1
ATOM 1205 N N . SER A 1 159 ? -14.219 25.546 -4.627 1.00 75.19 159 SER A N 1
ATOM 1206 C CA . SER A 1 159 ? -13.888 25.920 -3.248 1.00 75.19 159 SER A CA 1
ATOM 1207 C C . SER A 1 159 ? -12.926 24.972 -2.532 1.00 75.19 159 SER A C 1
ATOM 1209 O O . SER A 1 159 ? -12.557 25.220 -1.385 1.00 75.19 159 SER A O 1
ATOM 1211 N N . ARG A 1 160 ? -12.574 23.852 -3.167 1.00 75.00 160 ARG A N 1
ATOM 1212 C CA . ARG A 1 160 ? -11.700 22.811 -2.617 1.00 75.00 160 ARG A CA 1
ATOM 1213 C C . ARG A 1 160 ? -10.389 22.673 -3.394 1.00 75.00 160 ARG A C 1
ATOM 1215 O O . ARG A 1 160 ? -9.546 21.888 -2.975 1.00 75.00 160 ARG A O 1
ATOM 1222 N N . LEU A 1 161 ? -10.209 23.433 -4.479 1.00 70.00 161 LEU A N 1
ATOM 1223 C CA . LEU A 1 161 ? -8.946 23.555 -5.212 1.00 70.00 161 LEU A CA 1
ATOM 1224 C C . LEU A 1 161 ? -8.096 24.692 -4.620 1.00 70.00 161 LEU A C 1
ATOM 1226 O O . LEU A 1 161 ? -8.663 25.720 -4.240 1.00 70.00 161 LEU A O 1
ATOM 1230 N N . PRO A 1 162 ? -6.762 24.539 -4.554 1.00 62.59 162 PRO A N 1
ATOM 1231 C CA . PRO A 1 162 ? -5.876 25.579 -4.046 1.00 62.59 162 PRO A CA 1
ATOM 1232 C C . PRO A 1 162 ? -5.799 26.754 -5.013 1.00 62.59 162 PRO A C 1
ATOM 1234 O O . PRO A 1 162 ? -5.962 26.595 -6.226 1.00 62.59 162 PRO A O 1
ATOM 1237 N N . ALA A 1 163 ? -5.513 27.939 -4.488 1.00 48.25 163 ALA A N 1
ATOM 1238 C CA . ALA A 1 163 ? -5.251 29.106 -5.319 1.00 48.25 163 ALA A CA 1
ATOM 1239 C C . ALA A 1 163 ? -4.003 28.884 -6.210 1.00 48.25 163 ALA A C 1
ATOM 1241 O O . ALA A 1 163 ? -3.014 28.314 -5.743 1.00 48.25 163 ALA A O 1
ATOM 1242 N N . PRO A 1 164 ? -4.009 29.320 -7.487 1.00 46.22 164 PRO A N 1
ATOM 1243 C CA . PRO A 1 164 ? -5.046 30.107 -8.167 1.00 46.22 164 PRO A CA 1
ATOM 1244 C C . PRO A 1 164 ? -6.153 29.277 -8.853 1.00 46.22 164 PRO A C 1
ATOM 1246 O O . PRO A 1 164 ? -7.050 29.854 -9.458 1.00 46.22 164 PRO A O 1
ATOM 1249 N N . ALA A 1 165 ? -6.115 27.942 -8.778 1.00 52.16 165 ALA A N 1
ATOM 1250 C CA . ALA A 1 165 ? -7.075 27.050 -9.445 1.00 52.16 165 ALA A CA 1
ATOM 1251 C C . ALA A 1 165 ? -8.458 26.984 -8.756 1.00 52.16 165 ALA A C 1
ATOM 1253 O O . ALA A 1 165 ? -9.411 26.431 -9.315 1.00 52.16 165 ALA A O 1
ATOM 1254 N N . GLY A 1 166 ? -8.567 27.528 -7.541 1.00 60.06 166 GLY A N 1
ATOM 1255 C CA . GLY A 1 166 ? -9.787 27.587 -6.744 1.00 60.06 166 GLY A CA 1
ATOM 1256 C C . GLY A 1 166 ? -9.745 28.634 -5.640 1.00 60.06 166 GLY A C 1
ATOM 1257 O O . GLY A 1 166 ? -8.917 29.543 -5.655 1.00 60.06 166 GLY A O 1
ATOM 1258 N N . SER A 1 167 ? -10.650 28.498 -4.669 1.00 50.16 167 SER A N 1
ATOM 1259 C CA . SER A 1 167 ? -10.765 29.421 -3.530 1.00 50.16 167 SER A CA 1
ATOM 1260 C C . SER A 1 167 ? -10.307 28.819 -2.197 1.00 50.16 167 SER A C 1
ATOM 1262 O O . SER A 1 167 ? -10.719 29.303 -1.139 1.00 50.16 167 SER A O 1
ATOM 1264 N N . TRP A 1 168 ? -9.529 27.731 -2.223 1.00 54.34 168 TRP A N 1
ATOM 1265 C CA . TRP A 1 168 ? -8.960 27.153 -1.009 1.00 54.34 168 TRP A CA 1
ATOM 1266 C C . TRP A 1 168 ? -7.707 27.939 -0.571 1.00 54.34 168 TRP A C 1
ATOM 1268 O O . TRP A 1 168 ? -6.878 28.270 -1.421 1.00 54.34 168 TRP A O 1
ATOM 1278 N N . PRO A 1 169 ? -7.574 28.265 0.730 1.00 40.59 169 PRO A N 1
ATOM 1279 C CA . PRO A 1 169 ? -6.569 29.208 1.229 1.00 40.59 169 PRO A CA 1
ATOM 1280 C C . PRO A 1 169 ? -5.127 28.671 1.271 1.00 40.59 169 PRO A C 1
ATOM 1282 O O . PRO A 1 169 ? -4.204 29.466 1.419 1.00 40.59 169 PRO A O 1
ATOM 1285 N N . ASP A 1 170 ? -4.925 27.356 1.150 1.00 50.66 170 ASP A N 1
ATOM 1286 C CA . ASP A 1 170 ? -3.611 26.693 1.183 1.00 50.66 170 ASP A CA 1
ATOM 1287 C C . ASP A 1 170 ? -3.198 26.223 -0.239 1.00 50.66 170 ASP A C 1
ATOM 1289 O O . ASP A 1 170 ? -4.086 25.909 -1.036 1.00 50.66 170 ASP A O 1
ATOM 1293 N N . PRO A 1 171 ? -1.895 26.158 -0.607 1.00 54.59 171 PRO A N 1
ATOM 1294 C CA . PRO A 1 171 ? -1.420 25.472 -1.824 1.00 54.59 171 PRO A CA 1
ATOM 1295 C C . PRO A 1 171 ? -1.815 23.982 -1.915 1.00 54.59 171 PRO A C 1
ATOM 1297 O O . PRO A 1 171 ? -1.738 23.378 -2.991 1.00 54.59 171 PRO A O 1
ATOM 1300 N N . HIS A 1 172 ? -2.238 23.385 -0.805 1.00 60.94 172 HIS A N 1
ATOM 1301 C CA . HIS A 1 172 ? -2.822 22.054 -0.701 1.00 60.94 172 HIS A CA 1
ATOM 1302 C C . HIS A 1 172 ? -4.355 22.104 -0.709 1.00 60.94 172 HIS A C 1
ATOM 1304 O O . HIS A 1 172 ? -4.948 23.101 -0.342 1.00 60.94 172 HIS A O 1
ATOM 1310 N N . THR A 1 173 ? -5.037 21.039 -1.127 1.00 69.94 173 THR A N 1
ATOM 1311 C CA . THR A 1 173 ? -6.516 20.992 -1.088 1.00 69.94 173 THR A CA 1
ATOM 1312 C C . THR A 1 173 ? -7.032 20.724 0.326 1.00 69.94 173 THR A C 1
ATOM 1314 O O . THR A 1 173 ? -6.334 20.137 1.149 1.00 69.94 173 THR A O 1
ATOM 1317 N N . ALA A 1 174 ? -8.312 21.006 0.592 1.00 66.38 174 ALA A N 1
ATOM 1318 C CA . ALA A 1 174 ? -8.966 20.638 1.860 1.00 66.38 174 ALA A CA 1
ATOM 1319 C C . ALA A 1 174 ? -8.818 19.153 2.234 1.00 66.38 174 ALA A C 1
ATOM 1321 O O . ALA A 1 174 ? -8.821 18.769 3.407 1.00 66.38 174 ALA A O 1
ATOM 1322 N N . PHE A 1 175 ? -8.722 18.298 1.216 1.00 74.94 175 PHE A N 1
ATOM 1323 C CA . PHE A 1 175 ? -8.590 16.860 1.380 1.00 74.94 175 PHE A CA 1
ATOM 1324 C C . PHE A 1 175 ? -7.137 16.424 1.599 1.00 74.94 175 PHE A C 1
ATOM 1326 O O . PHE A 1 175 ? -6.931 15.384 2.223 1.00 74.94 175 PHE A O 1
ATOM 1333 N N . ASP A 1 176 ? -6.150 17.239 1.213 1.00 69.81 176 ASP A N 1
ATOM 1334 C CA . ASP A 1 176 ? -4.737 17.040 1.565 1.00 69.81 176 ASP A CA 1
ATOM 1335 C C . ASP A 1 176 ? -4.536 17.210 3.078 1.00 69.81 176 ASP A C 1
ATOM 1337 O O . ASP A 1 176 ? -3.885 16.381 3.717 1.00 69.81 176 ASP A O 1
ATOM 1341 N N . ASP A 1 177 ? -5.169 18.219 3.681 1.00 60.78 177 ASP A N 1
ATOM 1342 C CA . ASP A 1 177 ? -5.131 18.449 5.131 1.00 60.78 177 ASP A CA 1
ATOM 1343 C C . ASP A 1 177 ? -5.821 17.313 5.887 1.00 60.78 177 ASP A C 1
ATOM 1345 O O . ASP A 1 177 ? -5.283 16.739 6.839 1.00 60.78 177 ASP A O 1
ATOM 1349 N N . LEU A 1 178 ? -7.009 16.915 5.422 1.00 60.88 178 LEU A N 1
ATOM 1350 C CA . LEU A 1 178 ? -7.751 15.811 6.021 1.00 60.88 178 LEU A CA 1
ATOM 1351 C C . LEU A 1 178 ? -6.974 14.489 5.923 1.00 60.88 178 LEU A C 1
ATOM 1353 O O . LEU A 1 178 ? -6.977 13.695 6.869 1.00 60.88 178 LEU A O 1
ATOM 1357 N N . ARG A 1 179 ? -6.282 14.262 4.801 1.00 64.94 179 ARG A N 1
ATOM 1358 C CA . ARG A 1 179 ? -5.381 13.123 4.595 1.00 64.94 179 ARG A CA 1
ATOM 1359 C C . ARG A 1 179 ? -4.164 13.205 5.507 1.00 64.94 179 ARG A C 1
ATOM 1361 O O . ARG A 1 179 ? -3.770 12.181 6.052 1.00 64.94 179 ARG A O 1
ATOM 1368 N N . THR A 1 180 ? -3.611 14.391 5.731 1.00 57.44 180 THR A N 1
ATOM 1369 C CA . THR A 1 180 ? -2.496 14.607 6.664 1.00 57.44 180 THR A CA 1
ATOM 1370 C C . THR A 1 180 ? -2.892 14.225 8.093 1.00 57.44 180 THR A C 1
ATOM 1372 O O . THR A 1 180 ? -2.114 13.596 8.806 1.00 57.44 180 THR A O 1
ATOM 1375 N N . VAL A 1 181 ? -4.137 14.507 8.488 1.00 50.78 181 VAL A N 1
ATOM 1376 C CA . VAL A 1 181 ? -4.666 14.161 9.818 1.00 50.78 181 VAL A CA 1
ATOM 1377 C C . VAL A 1 181 ? -5.076 12.683 9.933 1.00 50.78 181 VAL A C 1
ATOM 1379 O O . VAL A 1 181 ? -4.849 12.064 10.972 1.00 50.78 181 VAL A O 1
ATOM 1382 N N . LYS A 1 182 ? -5.707 12.097 8.904 1.00 50.25 182 LYS A N 1
ATOM 1383 C CA . LYS A 1 182 ? -6.328 10.752 8.976 1.00 50.25 182 LYS A CA 1
ATOM 1384 C C . LYS A 1 182 ? -5.555 9.631 8.265 1.00 50.25 182 LYS A C 1
ATOM 1386 O O . LYS A 1 182 ? -5.866 8.459 8.477 1.00 50.25 182 LYS A O 1
ATOM 1391 N N . GLY A 1 183 ? -4.591 9.963 7.410 1.00 52.66 183 GLY A N 1
ATOM 1392 C CA . GLY A 1 183 ? -3.805 9.046 6.573 1.00 52.66 183 GLY A CA 1
ATOM 1393 C C . GLY A 1 183 ? -4.492 8.556 5.287 1.00 52.66 183 GLY A C 1
ATOM 1394 O O . GLY A 1 183 ? -3.834 7.932 4.459 1.00 52.66 183 GLY A O 1
ATOM 1395 N N . TYR A 1 184 ? -5.796 8.801 5.115 1.00 60.78 184 TYR A N 1
ATOM 1396 C CA . TYR A 1 184 ? -6.613 8.425 3.949 1.00 60.78 184 TYR A CA 1
ATOM 1397 C C . TYR A 1 184 ? -7.936 9.213 3.946 1.00 60.78 184 TYR A C 1
ATOM 1399 O O . TYR A 1 184 ? -8.364 9.688 5.003 1.00 60.78 184 TYR A O 1
ATOM 1407 N N . VAL A 1 185 ? -8.607 9.317 2.792 1.00 68.44 185 VAL A N 1
ATOM 1408 C CA . VAL A 1 185 ? -9.922 9.972 2.648 1.00 68.44 185 VAL A CA 1
ATOM 1409 C C . VAL A 1 185 ? -10.965 8.942 2.201 1.00 68.44 185 VAL A C 1
ATOM 1411 O O . VAL A 1 185 ? -10.710 8.143 1.307 1.00 68.44 185 VAL A O 1
ATOM 1414 N N . ARG A 1 186 ? -12.137 8.902 2.851 1.00 77.06 186 ARG A N 1
ATOM 1415 C CA . ARG A 1 186 ? -13.260 8.023 2.459 1.00 77.06 186 ARG A CA 1
ATOM 1416 C C . ARG A 1 186 ? -14.334 8.805 1.704 1.00 77.06 186 ARG A C 1
ATOM 1418 O O . ARG A 1 186 ? -14.495 9.998 1.951 1.00 77.06 186 ARG A O 1
ATOM 1425 N N . ALA A 1 187 ? -15.152 8.122 0.897 1.00 74.88 187 ALA A N 1
ATOM 1426 C CA . ALA A 1 187 ? -16.337 8.721 0.268 1.00 74.88 187 ALA A CA 1
ATOM 1427 C C . ALA A 1 187 ? -17.260 9.400 1.299 1.00 74.88 187 ALA A C 1
ATOM 1429 O O . ALA A 1 187 ? -17.732 10.508 1.068 1.00 74.88 187 ALA A O 1
ATOM 1430 N N . ALA A 1 188 ? -17.384 8.817 2.497 1.00 75.12 188 ALA A N 1
ATOM 1431 C CA . ALA A 1 188 ? -18.118 9.398 3.624 1.00 75.12 188 ALA A CA 1
ATOM 1432 C C . ALA A 1 188 ? -17.557 10.718 4.162 1.00 75.12 188 ALA A C 1
ATOM 1434 O O . ALA A 1 188 ? -18.284 11.528 4.738 1.00 75.12 188 ALA A O 1
ATOM 1435 N N . ASP A 1 189 ? -16.251 10.942 4.026 1.00 78.69 189 ASP A N 1
ATOM 1436 C CA . ASP A 1 189 ? -15.638 12.200 4.433 1.00 78.69 189 ASP A CA 1
ATOM 1437 C C . ASP A 1 189 ? -15.942 13.310 3.412 1.00 78.69 189 ASP A C 1
ATOM 1439 O O . ASP A 1 189 ? -16.292 14.418 3.819 1.00 78.69 189 ASP A O 1
ATOM 1443 N N . VAL A 1 190 ? -15.919 12.985 2.113 1.00 81.62 190 VAL A N 1
ATOM 1444 C CA . VAL A 1 190 ? -16.328 13.889 1.022 1.00 81.62 190 VAL A CA 1
ATOM 1445 C C . VAL A 1 190 ? -17.833 14.178 1.087 1.00 81.62 190 VAL A C 1
ATOM 1447 O O . VAL A 1 190 ? -18.241 15.333 1.023 1.00 81.62 190 VAL A O 1
ATOM 1450 N N . ALA A 1 191 ? -18.668 13.158 1.307 1.00 82.00 191 ALA A N 1
ATOM 1451 C CA . ALA A 1 191 ? -20.121 13.299 1.421 1.00 82.00 191 ALA A CA 1
ATOM 1452 C C . ALA A 1 191 ? -20.535 14.174 2.617 1.00 82.00 191 ALA A C 1
ATOM 1454 O O . ALA A 1 191 ? -21.461 14.983 2.506 1.00 82.00 191 ALA A O 1
ATOM 1455 N N . ARG A 1 192 ? -19.831 14.061 3.752 1.00 82.12 192 ARG A N 1
ATOM 1456 C CA . ARG A 1 192 ? -20.061 14.901 4.938 1.00 82.12 192 ARG A CA 1
ATOM 1457 C C . ARG A 1 192 ? -19.674 16.361 4.693 1.00 82.12 192 ARG A C 1
ATOM 1459 O O . ARG A 1 192 ? -20.441 17.246 5.068 1.00 82.12 192 ARG A O 1
ATOM 1466 N N . ASP A 1 193 ? -18.520 16.615 4.074 1.00 84.06 193 ASP A N 1
ATOM 1467 C CA . ASP A 1 193 ? -18.088 17.980 3.735 1.00 84.06 193 ASP A CA 1
ATOM 1468 C C . ASP A 1 193 ? -19.022 18.624 2.698 1.00 84.06 193 ASP A C 1
ATOM 1470 O O . ASP A 1 193 ? -19.465 19.756 2.897 1.00 84.06 193 ASP A O 1
ATOM 1474 N N . LEU A 1 194 ? -19.416 17.875 1.662 1.00 86.88 194 LEU A N 1
ATOM 1475 C CA . LEU A 1 194 ? -20.404 18.305 0.674 1.00 86.88 194 LEU A CA 1
ATOM 1476 C C . LEU A 1 194 ? -21.755 18.633 1.325 1.00 86.88 194 LEU A C 1
ATOM 1478 O O . LEU A 1 194 ? -22.307 19.706 1.089 1.00 86.88 194 LEU A O 1
ATOM 1482 N N . SER A 1 195 ? -22.269 17.753 2.190 1.00 84.44 195 SER A N 1
ATOM 1483 C CA . SER A 1 195 ? -23.525 17.992 2.916 1.00 84.44 195 SER A CA 1
ATOM 1484 C C . SER A 1 195 ? -23.449 19.259 3.771 1.00 84.44 195 SER A C 1
ATOM 1486 O O . SER A 1 195 ? -24.394 20.045 3.792 1.00 84.44 195 SER A O 1
ATOM 1488 N N . GLY A 1 196 ? -22.311 19.504 4.429 1.00 80.62 196 GLY A N 1
ATOM 1489 C CA . GLY A 1 196 ? -22.070 20.729 5.192 1.00 80.62 196 GLY A CA 1
ATOM 1490 C C . GLY A 1 196 ? -21.966 21.985 4.319 1.00 80.62 196 GLY A C 1
ATOM 1491 O O . GLY A 1 196 ? -22.491 23.033 4.691 1.00 80.62 196 GLY A O 1
ATOM 1492 N N . PHE A 1 197 ? -21.322 21.898 3.152 1.00 84.19 197 PHE A N 1
ATOM 1493 C CA . PHE A 1 197 ? -21.224 23.005 2.196 1.00 84.19 197 PHE A CA 1
ATOM 1494 C C . PHE A 1 197 ? -22.590 23.400 1.636 1.00 84.19 197 PHE A C 1
ATOM 1496 O O . PHE A 1 197 ? -22.938 24.581 1.624 1.00 84.19 197 PHE A O 1
ATOM 1503 N N . VAL A 1 198 ? -23.381 22.412 1.229 1.00 80.81 198 VAL A N 1
ATOM 1504 C CA . VAL A 1 198 ? -24.712 22.614 0.651 1.00 80.81 198 VAL A CA 1
ATOM 1505 C C . VAL A 1 198 ? -25.710 23.104 1.714 1.00 80.81 198 VAL A C 1
ATOM 1507 O O . VAL A 1 198 ? -26.505 24.001 1.434 1.00 80.81 198 VAL A O 1
ATOM 1510 N N . ALA A 1 199 ? -25.598 22.636 2.965 1.00 79.69 199 ALA A N 1
ATOM 1511 C CA . ALA A 1 199 ? -26.407 23.129 4.085 1.00 79.69 199 ALA A CA 1
ATOM 1512 C C . ALA A 1 199 ? -26.196 24.625 4.376 1.00 79.69 199 ALA A C 1
ATOM 1514 O O . ALA A 1 199 ? -27.160 25.326 4.681 1.00 79.69 199 ALA A O 1
ATOM 1515 N N . ARG A 1 200 ? -24.968 25.148 4.221 1.00 77.25 200 ARG A N 1
ATOM 1516 C CA . ARG A 1 200 ? -24.684 26.594 4.350 1.00 77.25 200 ARG A CA 1
ATOM 1517 C C . ARG A 1 200 ? -25.358 27.444 3.269 1.00 77.25 200 ARG A C 1
ATOM 1519 O O . ARG A 1 200 ? -25.587 28.625 3.497 1.00 77.25 200 ARG A O 1
ATOM 1526 N N . HIS A 1 201 ? -25.708 26.837 2.137 1.00 74.75 201 HIS A N 1
ATOM 1527 C CA . HIS A 1 201 ? -26.465 27.463 1.051 1.00 74.75 201 HIS A CA 1
ATOM 1528 C C . HIS A 1 201 ? -27.976 27.174 1.150 1.00 74.75 201 HIS A C 1
ATOM 1530 O O . HIS A 1 201 ? -28.714 27.392 0.195 1.00 74.75 201 HIS A O 1
ATOM 1536 N N . GLY A 1 202 ? -28.454 26.686 2.305 1.00 73.88 202 GLY A N 1
ATOM 1537 C CA . GLY A 1 202 ? -29.881 26.507 2.590 1.00 73.88 202 GLY A CA 1
ATOM 1538 C C . GLY A 1 202 ? -30.508 25.224 2.037 1.00 73.88 202 GLY A C 1
ATOM 1539 O O . GLY A 1 202 ? -31.729 25.091 2.070 1.00 73.88 202 GLY A O 1
ATOM 1540 N N . ILE A 1 203 ? -29.711 24.264 1.551 1.00 76.81 203 ILE A N 1
ATOM 1541 C CA . ILE A 1 203 ? -30.212 23.005 0.978 1.00 76.81 203 ILE A CA 1
ATOM 1542 C C . ILE A 1 203 ? -29.862 21.827 1.891 1.00 76.81 203 ILE A C 1
ATOM 1544 O O . ILE A 1 203 ? -28.720 21.647 2.304 1.00 76.81 203 ILE A O 1
ATOM 1548 N N . THR A 1 204 ? -30.850 20.985 2.195 1.00 76.50 204 THR A N 1
ATOM 1549 C CA . THR A 1 204 ? -30.658 19.774 3.007 1.00 76.50 204 THR A CA 1
ATOM 1550 C C . THR A 1 204 ? -30.566 18.537 2.119 1.00 76.50 204 THR A C 1
ATOM 1552 O O . THR A 1 204 ? -31.497 18.227 1.376 1.00 76.50 204 THR A O 1
ATOM 1555 N N . LEU A 1 205 ? -29.449 17.815 2.221 1.00 80.25 205 LEU A N 1
ATOM 1556 C CA . LEU A 1 205 ? -29.257 16.504 1.603 1.00 80.25 205 LEU A CA 1
ATOM 1557 C C . LEU A 1 205 ? -29.508 15.405 2.643 1.00 80.25 205 LEU A C 1
ATOM 1559 O O . LEU A 1 205 ? -29.050 15.507 3.781 1.00 80.25 205 LEU A O 1
ATOM 1563 N N . LEU A 1 206 ? -30.235 14.357 2.262 1.00 73.94 206 LEU A N 1
ATOM 1564 C CA . LEU A 1 206 ? -30.497 13.187 3.099 1.00 73.94 206 LEU A CA 1
ATOM 1565 C C . LEU A 1 206 ? -29.595 12.031 2.661 1.00 73.94 206 LEU A C 1
ATOM 1567 O O . LEU A 1 206 ? -29.515 11.732 1.474 1.00 73.94 206 LEU A O 1
ATOM 1571 N N . SER A 1 207 ? -28.948 11.346 3.603 1.00 70.50 207 SER A N 1
ATOM 1572 C CA . SER A 1 207 ? -28.230 10.103 3.292 1.00 70.50 207 SER A CA 1
ATOM 1573 C C . SER A 1 207 ? -29.236 8.993 2.989 1.00 70.50 207 SER A C 1
ATOM 1575 O O . SER A 1 207 ? -30.183 8.774 3.753 1.00 70.50 207 SER A O 1
ATOM 1577 N N . SER A 1 208 ? -29.058 8.290 1.870 1.00 59.94 208 SER A N 1
ATOM 1578 C CA . SER A 1 208 ? -29.888 7.128 1.568 1.00 59.94 208 SER A CA 1
ATOM 1579 C C . SER A 1 208 ? -29.367 5.912 2.338 1.00 59.94 208 SER A C 1
ATOM 1581 O O . SER A 1 208 ? -28.305 5.349 2.076 1.00 59.94 208 SER A O 1
ATOM 1583 N N . ALA A 1 209 ? -30.113 5.494 3.357 1.00 50.91 209 ALA A N 1
ATOM 1584 C CA . ALA A 1 209 ? -29.757 4.319 4.137 1.00 50.91 209 ALA A CA 1
ATOM 1585 C C . ALA A 1 209 ? -29.931 3.048 3.283 1.00 50.91 209 ALA A C 1
ATOM 1587 O O . ALA A 1 209 ? -31.060 2.574 3.151 1.00 50.91 209 ALA A O 1
ATOM 1588 N N . ARG A 1 210 ? -28.828 2.522 2.710 1.00 48.66 210 ARG A N 1
ATOM 1589 C CA . ARG A 1 210 ? -28.517 1.097 2.397 1.00 48.66 210 ARG A CA 1
ATOM 1590 C C . ARG A 1 210 ? -27.541 0.955 1.210 1.00 48.66 210 ARG A C 1
ATOM 1592 O O . ARG A 1 210 ? -27.952 0.558 0.124 1.00 48.66 210 ARG A O 1
ATOM 1599 N N . ARG A 1 211 ? -26.233 1.103 1.442 1.00 48.22 211 ARG A N 1
ATOM 1600 C CA . ARG A 1 211 ? -25.193 0.294 0.768 1.00 48.22 211 ARG A CA 1
ATOM 1601 C C . ARG A 1 211 ? -24.069 0.002 1.763 1.00 48.22 211 ARG A C 1
ATOM 1603 O O . ARG A 1 211 ? -23.713 0.856 2.560 1.00 48.22 211 ARG A O 1
ATOM 1610 N N . GLN A 1 212 ? -23.561 -1.231 1.752 1.00 44.31 212 GLN A N 1
ATOM 1611 C CA . GLN A 1 212 ? -22.459 -1.689 2.617 1.00 44.31 212 GLN A CA 1
ATOM 1612 C C . GLN A 1 212 ? -21.070 -1.389 2.020 1.00 44.31 212 GLN A C 1
ATOM 1614 O O . GLN A 1 212 ? -20.068 -1.833 2.576 1.00 44.31 212 GLN A O 1
ATOM 1619 N N . ASP A 1 213 ? -21.002 -0.685 0.885 1.00 48.97 213 ASP A N 1
ATOM 1620 C CA . ASP A 1 213 ? -19.746 -0.399 0.195 1.00 48.97 213 ASP A CA 1
ATOM 1621 C C . ASP A 1 213 ? -19.144 0.928 0.694 1.00 48.97 213 ASP A C 1
ATOM 1623 O O . ASP A 1 213 ? -19.733 1.981 0.461 1.00 48.97 213 ASP A O 1
ATOM 1627 N N . PRO A 1 214 ? -17.990 0.919 1.385 1.00 50.53 214 PRO A N 1
ATOM 1628 C CA . PRO A 1 214 ? -17.359 2.136 1.893 1.00 50.53 214 PRO A CA 1
ATOM 1629 C C . PRO A 1 214 ? -16.779 3.049 0.797 1.00 50.53 214 PRO A C 1
ATOM 1631 O O . PRO A 1 214 ? -16.341 4.154 1.126 1.00 50.53 214 PRO A O 1
ATOM 1634 N N . ALA A 1 215 ? -16.727 2.596 -0.463 1.00 52.38 215 ALA A N 1
ATOM 1635 C CA . ALA A 1 215 ? -16.219 3.380 -1.588 1.00 52.38 215 ALA A CA 1
ATOM 1636 C C . ALA A 1 215 ? -17.252 4.359 -2.171 1.00 52.38 215 ALA A C 1
ATOM 1638 O O . ALA A 1 215 ? -16.853 5.307 -2.839 1.00 52.38 215 ALA A O 1
ATOM 1639 N N . VAL A 1 216 ? -18.549 4.166 -1.900 1.00 57.41 216 VAL A N 1
ATOM 1640 C CA . VAL A 1 216 ? -19.627 4.962 -2.501 1.00 57.41 216 VAL A CA 1
ATOM 1641 C C . VAL A 1 216 ? -20.666 5.361 -1.454 1.00 57.41 216 VAL A C 1
ATOM 1643 O O . VAL A 1 216 ? -21.188 4.502 -0.746 1.00 57.41 216 VAL A O 1
ATOM 1646 N N . GLU A 1 217 ? -21.015 6.646 -1.389 1.00 67.69 217 GLU A N 1
ATOM 1647 C CA . GLU A 1 217 ? -22.083 7.159 -0.526 1.00 67.69 217 GLU A CA 1
ATOM 1648 C C . GLU A 1 217 ? -23.124 7.951 -1.327 1.00 67.69 217 GLU A C 1
ATOM 1650 O O . GLU A 1 217 ? -22.783 8.856 -2.084 1.00 67.69 217 GLU A O 1
ATOM 1655 N N . ASP A 1 218 ? -24.402 7.608 -1.157 1.00 68.44 218 ASP A N 1
ATOM 1656 C CA . ASP A 1 218 ? -25.514 8.163 -1.933 1.00 68.44 218 ASP A CA 1
ATOM 1657 C C . ASP A 1 218 ? -26.298 9.189 -1.093 1.00 68.44 218 ASP A C 1
ATOM 1659 O O . ASP A 1 218 ? -26.945 8.843 -0.094 1.00 68.44 218 ASP A O 1
ATOM 1663 N N . LEU A 1 219 ? -26.279 10.450 -1.525 1.00 72.75 219 LEU A N 1
ATOM 1664 C CA . LEU A 1 219 ? -27.057 11.559 -0.975 1.00 72.75 219 LEU A CA 1
ATOM 1665 C C . LEU A 1 219 ? -28.281 11.840 -1.854 1.00 72.75 219 LEU A C 1
ATOM 1667 O O . LEU A 1 219 ? -28.235 11.731 -3.076 1.00 72.75 219 LEU A O 1
ATOM 1671 N N . VAL A 1 220 ? -29.389 12.235 -1.238 1.00 72.31 220 VAL A N 1
ATOM 1672 C CA . VAL A 1 220 ? -30.655 12.498 -1.923 1.00 72.31 220 VAL A CA 1
ATOM 1673 C C . VAL A 1 220 ? -31.198 13.860 -1.514 1.00 72.31 220 VAL A C 1
ATOM 1675 O O . VAL A 1 220 ? -31.408 14.124 -0.328 1.00 72.31 220 VAL A O 1
ATOM 1678 N N . ARG A 1 221 ? -31.484 14.714 -2.501 1.00 74.81 221 ARG A N 1
ATOM 1679 C CA . ARG A 1 221 ? -32.272 15.939 -2.314 1.00 74.81 221 ARG A CA 1
ATOM 1680 C C . ARG A 1 221 ? -33.744 15.614 -2.602 1.00 74.81 221 ARG A C 1
ATOM 1682 O O . ARG A 1 221 ? -34.062 15.279 -3.745 1.00 74.81 221 ARG A O 1
ATOM 1689 N N . PRO A 1 222 ? -34.654 15.685 -1.616 1.00 67.06 222 PRO A N 1
ATOM 1690 C CA . PRO A 1 222 ? -36.081 15.558 -1.885 1.00 67.06 222 PRO A CA 1
ATOM 1691 C C . PRO A 1 222 ? -36.570 16.806 -2.631 1.00 67.06 222 PRO A C 1
ATOM 1693 O O . PRO A 1 222 ? -36.385 17.921 -2.142 1.00 67.06 222 PRO A O 1
ATOM 1696 N N . THR A 1 223 ? -37.187 16.634 -3.801 1.00 64.75 223 THR A N 1
ATOM 1697 C CA . THR A 1 223 ? -37.810 17.741 -4.540 1.00 64.75 223 THR A CA 1
ATOM 1698 C C . THR A 1 223 ? -39.278 17.473 -4.859 1.00 64.75 223 THR A C 1
ATOM 1700 O O . THR A 1 223 ? -39.798 16.389 -4.584 1.00 64.75 223 THR A O 1
ATOM 1703 N N . ALA A 1 224 ? -39.976 18.486 -5.383 1.00 56.66 224 ALA A N 1
ATOM 1704 C CA . ALA A 1 224 ? -41.419 18.432 -5.615 1.00 56.66 224 ALA A CA 1
ATOM 1705 C C . ALA A 1 224 ? -41.836 17.388 -6.671 1.00 56.66 224 ALA A C 1
ATOM 1707 O O . ALA A 1 224 ? -42.971 16.917 -6.636 1.00 56.66 224 ALA A O 1
ATOM 1708 N N . GLU A 1 225 ? -40.934 17.015 -7.584 1.00 56.84 225 GLU A N 1
ATOM 1709 C CA . GLU A 1 225 ? -41.212 16.087 -8.693 1.00 56.84 225 GLU A CA 1
ATOM 1710 C C . GLU A 1 225 ? -40.478 14.741 -8.580 1.00 56.84 225 GLU A C 1
ATOM 1712 O O . GLU A 1 225 ? -40.703 13.839 -9.386 1.00 56.84 225 GLU A O 1
ATOM 1717 N N . GLY A 1 226 ? -39.643 14.569 -7.552 1.00 60.12 226 GLY A N 1
ATOM 1718 C CA . GLY A 1 226 ? -38.923 13.330 -7.274 1.00 60.12 226 GLY A CA 1
ATOM 1719 C C . GLY A 1 226 ? -37.577 13.576 -6.584 1.00 60.12 226 GLY A C 1
ATOM 1720 O O . GLY A 1 226 ? -37.119 14.708 -6.487 1.00 60.12 226 GLY A O 1
ATOM 1721 N N . PRO A 1 227 ? -36.922 12.534 -6.052 1.00 65.25 227 PRO A N 1
ATOM 1722 C CA . PRO A 1 227 ? -35.600 12.676 -5.450 1.00 65.25 227 PRO A CA 1
ATOM 1723 C C . PRO A 1 227 ? -34.511 12.892 -6.515 1.00 65.25 227 PRO A C 1
ATOM 1725 O O . PRO A 1 227 ? -34.388 12.081 -7.434 1.00 65.25 227 PRO A O 1
ATOM 1728 N N . ILE A 1 228 ? -33.673 13.921 -6.349 1.00 72.50 228 ILE A N 1
ATOM 1729 C CA . ILE A 1 228 ? -32.422 14.073 -7.113 1.00 72.50 228 ILE A CA 1
ATOM 1730 C C . ILE A 1 228 ? -31.301 13.373 -6.337 1.00 72.50 228 ILE A C 1
ATOM 1732 O O . ILE A 1 228 ? -31.042 13.707 -5.179 1.00 72.50 228 ILE A O 1
ATOM 1736 N N . GLY A 1 229 ? -30.654 12.389 -6.966 1.00 68.75 229 GLY A N 1
ATOM 1737 C CA . GLY A 1 229 ? -29.555 11.623 -6.374 1.00 68.75 229 GLY A CA 1
ATOM 1738 C C . GLY A 1 229 ? -28.182 12.231 -6.668 1.00 68.75 229 GLY A C 1
ATOM 1739 O O . GLY A 1 229 ? -27.897 12.618 -7.803 1.00 68.75 229 GLY A O 1
ATOM 1740 N N . ILE A 1 230 ? -27.333 12.280 -5.643 1.00 79.19 230 ILE A N 1
ATOM 1741 C CA . ILE A 1 230 ? -25.915 12.630 -5.719 1.00 79.19 230 ILE A CA 1
ATOM 1742 C C . ILE A 1 230 ? -25.124 11.439 -5.186 1.00 79.19 230 ILE A C 1
ATOM 1744 O O . ILE A 1 230 ? -25.172 11.136 -3.996 1.00 79.19 230 ILE A O 1
ATOM 1748 N N . GLN A 1 231 ? -24.385 10.775 -6.059 1.00 77.38 231 GLN A N 1
ATOM 1749 C CA . GLN A 1 231 ? -23.497 9.681 -5.693 1.00 77.38 231 GLN A CA 1
ATOM 1750 C C . GLN A 1 231 ? -22.095 10.249 -5.435 1.00 77.38 231 GLN A C 1
ATOM 1752 O O . GLN A 1 231 ? -21.572 11.005 -6.252 1.00 77.38 231 GLN A O 1
ATOM 1757 N N . VAL A 1 232 ? -21.478 9.907 -4.306 1.00 77.75 232 VAL A N 1
ATOM 1758 C CA . VAL A 1 232 ? -20.121 10.330 -3.934 1.00 77.75 232 VAL A CA 1
ATOM 1759 C C . VAL A 1 232 ? -19.201 9.117 -3.956 1.00 77.75 232 VAL A C 1
ATOM 1761 O O . VAL A 1 232 ? -19.481 8.133 -3.283 1.00 77.75 232 VAL A O 1
ATOM 1764 N N . ASP A 1 233 ? -18.112 9.180 -4.716 1.00 72.88 233 ASP A N 1
ATOM 1765 C CA . ASP A 1 233 ? -17.174 8.075 -4.949 1.00 72.88 233 ASP A CA 1
ATOM 1766 C C . ASP A 1 233 ? -15.721 8.505 -4.657 1.00 72.88 233 ASP A C 1
ATOM 1768 O O . ASP A 1 233 ? -15.357 9.674 -4.803 1.00 72.88 233 ASP A O 1
ATOM 1772 N N . ALA A 1 234 ? -14.865 7.570 -4.250 1.00 66.62 234 ALA A N 1
ATOM 1773 C CA . ALA A 1 234 ? -13.441 7.803 -4.003 1.00 66.62 234 ALA A CA 1
ATOM 1774 C C . ALA A 1 234 ? -12.567 6.809 -4.798 1.00 66.62 234 ALA A C 1
ATOM 1776 O O . ALA A 1 234 ? -12.155 5.776 -4.261 1.00 66.62 234 ALA A O 1
ATOM 1777 N N . PRO A 1 235 ? -12.264 7.080 -6.082 1.00 56.59 235 PRO A N 1
ATOM 1778 C CA . PRO A 1 235 ? -11.374 6.230 -6.870 1.00 56.59 235 PRO A CA 1
ATOM 1779 C C . PRO A 1 235 ? -9.882 6.446 -6.555 1.00 56.59 235 PRO A C 1
ATOM 1781 O O . PRO A 1 235 ? -9.393 7.566 -6.468 1.00 56.59 235 PRO A O 1
ATOM 1784 N N . PHE A 1 236 ? -9.113 5.351 -6.528 1.00 50.78 236 PHE A N 1
ATOM 1785 C CA . PHE A 1 236 ? -7.640 5.372 -6.426 1.00 50.78 236 PHE A CA 1
ATOM 1786 C C . PHE A 1 236 ? -6.926 5.475 -7.794 1.00 50.78 236 PHE A C 1
ATOM 1788 O O . PHE A 1 236 ? -5.705 5.593 -7.862 1.00 50.78 236 PHE A O 1
ATOM 1795 N N . ALA A 1 237 ? -7.674 5.372 -8.897 1.00 51.75 237 ALA A N 1
ATOM 1796 C CA . ALA A 1 237 ? -7.185 5.503 -10.269 1.00 51.75 237 ALA A CA 1
ATOM 1797 C C . ALA A 1 237 ? -8.273 6.169 -11.124 1.00 51.75 237 ALA A C 1
ATOM 1799 O O . ALA A 1 237 ? -9.037 5.507 -11.829 1.00 51.75 237 ALA A O 1
ATOM 1800 N N . PHE A 1 238 ? -8.389 7.490 -10.998 1.00 58.09 238 PHE A N 1
ATOM 1801 C CA . PHE A 1 238 ? -9.463 8.263 -11.611 1.00 58.09 238 PHE A CA 1
ATOM 1802 C C . PHE A 1 238 ? -9.453 8.152 -13.148 1.00 58.09 238 PHE A C 1
ATOM 1804 O O . PHE A 1 238 ? -8.459 8.460 -13.808 1.00 58.09 238 PHE A O 1
ATOM 1811 N N . SER A 1 239 ? -10.585 7.761 -13.742 1.00 64.56 239 SER A N 1
ATOM 1812 C CA . SER A 1 239 ? -10.774 7.749 -15.195 1.00 64.56 239 SER A CA 1
ATOM 1813 C C . SER A 1 239 ? -12.197 8.151 -15.573 1.00 64.56 239 SER A C 1
ATOM 1815 O O . SER A 1 239 ? -13.163 7.503 -15.172 1.00 64.56 239 SER A O 1
ATOM 1817 N N . TRP A 1 240 ? -12.326 9.175 -16.426 1.00 61.19 240 TRP A N 1
ATOM 1818 C CA . TRP A 1 240 ? -13.622 9.621 -16.947 1.00 61.19 240 TRP A CA 1
ATOM 1819 C C . TRP A 1 240 ? -14.357 8.526 -17.729 1.00 61.19 240 TRP A C 1
ATOM 1821 O O . TRP A 1 240 ? -15.581 8.458 -17.673 1.00 61.19 240 TRP A O 1
ATOM 1831 N N . SER A 1 241 ? -13.634 7.660 -18.450 1.00 62.88 241 SER A N 1
ATOM 1832 C CA . SER A 1 241 ? -14.249 6.556 -19.196 1.00 62.88 241 SER A CA 1
ATOM 1833 C C . SER A 1 241 ? -14.698 5.420 -18.279 1.00 62.88 241 SER A C 1
ATOM 1835 O O . SER A 1 241 ? -15.720 4.798 -18.555 1.00 62.88 241 SER A O 1
ATOM 1837 N N . ALA A 1 242 ? -13.988 5.183 -17.171 1.00 62.25 242 ALA A N 1
ATOM 1838 C CA . ALA A 1 242 ? -14.398 4.214 -16.159 1.00 62.25 242 ALA A CA 1
ATOM 1839 C C . ALA A 1 242 ? -15.619 4.708 -15.370 1.00 62.25 242 ALA A C 1
ATOM 1841 O O . ALA A 1 242 ? -16.555 3.939 -15.193 1.00 62.25 242 ALA A O 1
ATOM 1842 N N . LEU A 1 243 ? -15.658 5.991 -14.985 1.00 60.44 243 LEU A N 1
ATOM 1843 C CA . LEU A 1 243 ? -16.802 6.607 -14.297 1.00 60.44 243 LEU A CA 1
ATOM 1844 C C . LEU A 1 243 ? -18.053 6.632 -15.174 1.00 60.44 243 LEU A C 1
ATOM 1846 O O . LEU A 1 243 ? -19.125 6.243 -14.718 1.00 60.44 243 LEU A O 1
ATOM 1850 N N . ALA A 1 244 ? -17.913 7.021 -16.445 1.00 61.62 244 ALA A N 1
ATOM 1851 C CA . ALA A 1 244 ? -19.007 6.924 -17.401 1.00 61.62 244 ALA A CA 1
ATOM 1852 C C . ALA A 1 244 ? -19.446 5.458 -17.553 1.00 61.62 244 ALA A C 1
ATOM 1854 O O . ALA A 1 244 ? -20.615 5.151 -17.355 1.00 61.62 244 ALA A O 1
ATOM 1855 N N . SER A 1 245 ? -18.529 4.518 -17.802 1.00 60.94 245 SER A N 1
ATOM 1856 C CA . SER A 1 245 ? -18.882 3.098 -17.945 1.00 60.94 245 SER A CA 1
ATOM 1857 C C . SER A 1 245 ? -19.553 2.520 -16.691 1.00 60.94 245 SER A C 1
ATOM 1859 O O . SER A 1 245 ? -20.500 1.752 -16.827 1.00 60.94 245 SER A O 1
ATOM 1861 N N . ALA A 1 246 ? -19.111 2.888 -15.486 1.00 56.19 246 ALA A N 1
ATOM 1862 C CA . ALA A 1 246 ? -19.691 2.438 -14.221 1.00 56.19 246 ALA A CA 1
ATOM 1863 C C . ALA A 1 246 ? -21.096 3.019 -13.999 1.00 56.19 246 ALA A C 1
ATOM 1865 O O . ALA A 1 246 ? -22.012 2.269 -13.659 1.00 56.19 246 ALA A O 1
ATOM 1866 N N . ALA A 1 247 ? -21.289 4.313 -14.285 1.00 54.03 247 ALA A N 1
ATOM 1867 C CA . ALA A 1 247 ? -22.598 4.968 -14.240 1.00 54.03 247 ALA A CA 1
ATOM 1868 C C . ALA A 1 247 ? -23.607 4.317 -15.204 1.00 54.03 247 ALA A C 1
ATOM 1870 O O . ALA A 1 247 ? -24.777 4.169 -14.864 1.00 54.03 247 ALA A O 1
ATOM 1871 N N . HIS A 1 248 ? -23.147 3.849 -16.370 1.00 55.66 248 HIS A N 1
ATOM 1872 C CA . HIS A 1 248 ? -23.996 3.181 -17.364 1.00 55.66 248 HIS A CA 1
ATOM 1873 C C . HIS A 1 248 ? -24.227 1.679 -17.087 1.00 55.66 248 HIS A C 1
ATOM 1875 O O . HIS A 1 248 ? -25.134 1.097 -17.679 1.00 55.66 248 HIS A O 1
ATOM 1881 N N . SER A 1 249 ? -23.433 1.033 -16.217 1.00 47.88 249 SER A N 1
ATOM 1882 C CA . SER A 1 249 ? -23.423 -0.438 -16.060 1.00 47.88 249 SER A CA 1
ATOM 1883 C C . SER A 1 249 ? -23.963 -0.962 -14.722 1.00 47.88 249 SER A C 1
ATOM 1885 O O . SER A 1 249 ? -24.093 -2.175 -14.575 1.00 47.88 249 SER A O 1
ATOM 1887 N N . ALA A 1 250 ? -24.257 -0.107 -13.734 1.00 44.34 250 ALA A N 1
ATOM 1888 C CA . ALA A 1 250 ? -24.626 -0.534 -12.379 1.00 44.34 250 ALA A CA 1
ATOM 1889 C C . ALA A 1 250 ? -26.087 -1.049 -12.279 1.00 44.34 250 ALA A C 1
ATOM 1891 O O . ALA A 1 250 ? -27.025 -0.245 -12.306 1.00 44.34 250 ALA A O 1
ATOM 1892 N N . PRO A 1 251 ? -26.336 -2.362 -12.087 1.00 39.94 251 PRO A N 1
ATOM 1893 C CA . PRO A 1 251 ? -27.683 -2.897 -11.915 1.00 39.94 251 PRO A CA 1
ATOM 1894 C C . PRO A 1 251 ? -28.122 -2.704 -10.456 1.00 39.94 251 PRO A C 1
ATOM 1896 O O . PRO A 1 251 ? -27.458 -3.184 -9.539 1.00 39.94 251 PRO A O 1
ATOM 1899 N N . GLY A 1 252 ? -29.245 -2.017 -10.225 1.00 49.16 252 GLY A N 1
ATOM 1900 C CA . GLY A 1 252 ? -29.843 -1.902 -8.884 1.00 49.16 252 GLY A CA 1
ATOM 1901 C C . GLY A 1 252 ? -30.255 -0.502 -8.429 1.00 49.16 252 GLY A C 1
ATOM 1902 O O . GLY A 1 252 ? -30.475 -0.297 -7.237 1.00 49.16 252 GLY A O 1
ATOM 1903 N N . ARG A 1 253 ? -30.377 0.480 -9.327 1.00 51.28 253 ARG A N 1
ATOM 1904 C CA . ARG A 1 253 ? -30.897 1.802 -8.953 1.00 51.28 253 ARG A CA 1
ATOM 1905 C C . ARG A 1 253 ? -32.429 1.809 -8.885 1.00 51.28 253 ARG A C 1
ATOM 1907 O O . ARG A 1 253 ? -33.098 2.229 -9.824 1.00 51.28 253 ARG A O 1
ATOM 1914 N N . ILE A 1 254 ? -32.996 1.419 -7.744 1.00 42.88 254 ILE A N 1
ATOM 1915 C CA . ILE A 1 254 ? -34.393 1.741 -7.390 1.00 42.88 254 ILE A CA 1
ATOM 1916 C C . ILE A 1 254 ? -34.436 3.215 -6.936 1.00 42.88 254 ILE A C 1
ATOM 1918 O O . ILE A 1 254 ? -34.545 3.514 -5.756 1.00 42.88 254 ILE A O 1
ATOM 1922 N N . ALA A 1 255 ? -34.220 4.120 -7.895 1.00 44.62 255 ALA A N 1
ATOM 1923 C CA . ALA A 1 255 ? -34.424 5.580 -7.842 1.00 44.62 255 ALA A CA 1
ATOM 1924 C C . ALA A 1 255 ? -34.177 6.216 -9.233 1.00 44.62 255 ALA A C 1
ATOM 1926 O O . ALA A 1 255 ? -34.753 7.252 -9.557 1.00 44.62 255 ALA A O 1
ATOM 1927 N N . ALA A 1 256 ? -33.387 5.561 -10.097 1.00 45.34 256 ALA A N 1
ATOM 1928 C CA . ALA A 1 256 ? -32.925 6.086 -11.392 1.00 45.34 256 ALA A CA 1
ATOM 1929 C C . ALA A 1 256 ? -33.949 6.053 -12.542 1.00 45.34 256 ALA A C 1
ATOM 1931 O O . ALA A 1 256 ? -33.590 6.226 -13.703 1.00 45.34 256 ALA A O 1
ATOM 1932 N N . HIS A 1 257 ? -35.232 5.869 -12.234 1.00 46.81 257 HIS A N 1
ATOM 1933 C CA . HIS A 1 257 ? -36.319 6.104 -13.192 1.00 46.81 257 HIS A CA 1
ATOM 1934 C C . HIS A 1 257 ? -37.270 7.230 -12.750 1.00 46.81 257 HIS A C 1
ATOM 1936 O O . HIS A 1 257 ? -38.225 7.539 -13.464 1.00 46.81 257 HIS A O 1
ATOM 1942 N N . ALA A 1 258 ? -37.001 7.875 -11.604 1.00 50.84 258 ALA A N 1
ATOM 1943 C CA . ALA A 1 258 ? -37.789 9.005 -11.112 1.00 50.84 258 ALA A CA 1
ATOM 1944 C C . ALA A 1 258 ? -37.223 10.374 -11.536 1.00 50.84 258 ALA A C 1
ATOM 1946 O O . ALA A 1 258 ? -38.011 11.276 -11.800 1.00 50.84 258 ALA A O 1
ATOM 1947 N N . CYS A 1 259 ? -35.896 10.525 -11.657 1.00 57.34 259 CYS A N 1
ATOM 1948 C CA . CYS A 1 259 ? -35.241 11.807 -11.949 1.00 57.34 259 CYS A CA 1
ATOM 1949 C C . CYS A 1 259 ? -34.412 11.757 -13.255 1.00 57.34 259 CYS A C 1
ATOM 1951 O O . CYS A 1 259 ? -33.660 10.803 -13.451 1.00 57.34 259 CYS A O 1
ATOM 1953 N N . PRO A 1 260 ? -34.520 12.764 -14.143 1.00 66.12 260 PRO A N 1
ATOM 1954 C CA . PRO A 1 260 ? -33.810 12.821 -15.428 1.00 66.12 260 PRO A CA 1
ATOM 1955 C C . PRO A 1 260 ? -32.339 13.271 -15.328 1.00 66.12 260 PRO A C 1
ATOM 1957 O O . PRO A 1 260 ? -31.617 13.218 -16.323 1.00 66.12 260 PRO A O 1
ATOM 1960 N N . VAL A 1 261 ? -31.879 13.710 -14.150 1.00 74.38 261 VAL A N 1
ATOM 1961 C CA . VAL A 1 261 ? -30.498 14.167 -13.918 1.00 74.38 261 VAL A CA 1
ATOM 1962 C C . VAL A 1 261 ? -29.880 13.420 -12.748 1.00 74.38 261 VAL A C 1
ATOM 1964 O O . VAL A 1 261 ? -30.502 13.282 -11.693 1.00 74.38 261 VAL A O 1
ATOM 1967 N N . GLU A 1 262 ? -28.643 12.975 -12.935 1.00 75.00 262 GLU A N 1
ATOM 1968 C CA . GLU A 1 262 ? -27.828 12.353 -11.898 1.00 75.00 262 GLU A CA 1
ATOM 1969 C C . GLU A 1 262 ? -26.514 13.111 -11.700 1.00 75.00 262 GLU A C 1
ATOM 1971 O O . GLU A 1 262 ? -25.869 13.492 -12.675 1.00 75.00 262 GLU A O 1
ATOM 1976 N N . PHE A 1 263 ? -26.084 13.258 -10.445 1.00 82.94 263 PHE A N 1
ATOM 1977 C CA . PHE A 1 263 ? -24.793 13.846 -10.097 1.00 82.94 263 PHE A CA 1
ATOM 1978 C C . PHE A 1 263 ? -23.856 12.794 -9.501 1.00 82.94 263 PHE A C 1
ATOM 1980 O O . PHE A 1 263 ? -24.223 12.092 -8.563 1.00 82.94 263 PHE A O 1
ATOM 1987 N N . LEU A 1 264 ? -22.631 12.711 -10.017 1.00 77.69 264 LEU A N 1
ATOM 1988 C CA . LEU A 1 264 ? -21.555 11.879 -9.486 1.00 77.69 264 LEU A CA 1
ATOM 1989 C C . LEU A 1 264 ? -20.390 12.776 -9.068 1.00 77.69 264 LEU A C 1
ATOM 1991 O O . LEU A 1 264 ? -19.795 13.432 -9.917 1.00 77.69 264 LEU A O 1
ATOM 1995 N N . VAL A 1 265 ? -20.050 12.795 -7.784 1.00 83.56 265 VAL A N 1
ATOM 1996 C CA . VAL A 1 265 ? -18.903 13.530 -7.238 1.00 83.56 265 VAL A CA 1
ATOM 1997 C C . VAL A 1 265 ? -17.804 12.530 -6.907 1.00 83.56 265 VAL A C 1
ATOM 1999 O O . VAL A 1 265 ? -18.040 11.589 -6.159 1.00 83.56 265 VAL A O 1
ATOM 2002 N N . SER A 1 266 ? -16.601 12.716 -7.443 1.00 81.38 266 SER A N 1
ATOM 2003 C CA . SER A 1 266 ? -15.507 11.755 -7.289 1.00 81.38 266 SER A CA 1
ATOM 2004 C C . SER A 1 266 ? -14.207 12.418 -6.841 1.00 81.38 266 SER A C 1
ATOM 2006 O O . SER A 1 266 ? -13.783 13.405 -7.444 1.00 81.38 266 SER A O 1
ATOM 2008 N N . LEU A 1 267 ? -13.553 11.857 -5.820 1.00 80.94 267 LEU A N 1
ATOM 2009 C CA . LEU A 1 267 ? -12.229 12.299 -5.365 1.00 80.94 267 LEU A CA 1
ATOM 2010 C C . LEU A 1 267 ? -11.112 11.657 -6.206 1.00 80.94 267 LEU A C 1
ATOM 2012 O O . LEU A 1 267 ? -11.043 10.440 -6.314 1.00 80.94 267 LEU A O 1
ATOM 2016 N N . ASP A 1 268 ? -10.223 12.457 -6.787 1.00 76.25 268 ASP A N 1
ATOM 2017 C CA . ASP A 1 268 ? -9.024 12.004 -7.496 1.00 76.25 268 ASP A CA 1
ATOM 2018 C C . ASP A 1 268 ? -7.782 12.179 -6.616 1.00 76.25 268 ASP A C 1
ATOM 2020 O O . ASP A 1 268 ? -7.301 13.300 -6.430 1.00 76.25 268 ASP A O 1
ATOM 2024 N N . GLU A 1 269 ? -7.262 11.058 -6.115 1.00 66.31 269 GLU A N 1
ATOM 2025 C CA . GLU A 1 269 ? -5.978 10.977 -5.418 1.00 66.31 269 GLU A CA 1
ATOM 2026 C C . GLU A 1 269 ? -4.843 10.731 -6.429 1.00 66.31 269 GLU A C 1
ATOM 2028 O O . GLU A 1 269 ? -4.499 9.584 -6.725 1.00 66.31 269 GLU A O 1
ATOM 2033 N N . SER A 1 270 ? -4.243 11.788 -6.985 1.00 56.38 270 SER A N 1
ATOM 2034 C CA . SER A 1 270 ? -3.108 11.628 -7.907 1.00 56.38 270 SER A CA 1
ATOM 2035 C C . SER A 1 270 ? -1.983 12.639 -7.679 1.00 56.38 270 SER A C 1
ATOM 2037 O O . SER A 1 270 ? -2.188 13.848 -7.721 1.00 56.38 270 SER A O 1
ATOM 2039 N N . ASP A 1 271 ? -0.751 12.135 -7.511 1.00 53.56 271 ASP A N 1
ATOM 2040 C CA . ASP A 1 271 ? 0.479 12.942 -7.536 1.00 53.56 271 ASP A CA 1
ATOM 2041 C C . ASP A 1 271 ? 0.864 13.260 -8.980 1.00 53.56 271 ASP A C 1
ATOM 2043 O O . ASP A 1 271 ? 1.744 12.636 -9.579 1.00 53.56 271 ASP A O 1
ATOM 2047 N N . ARG A 1 272 ? 0.167 14.218 -9.5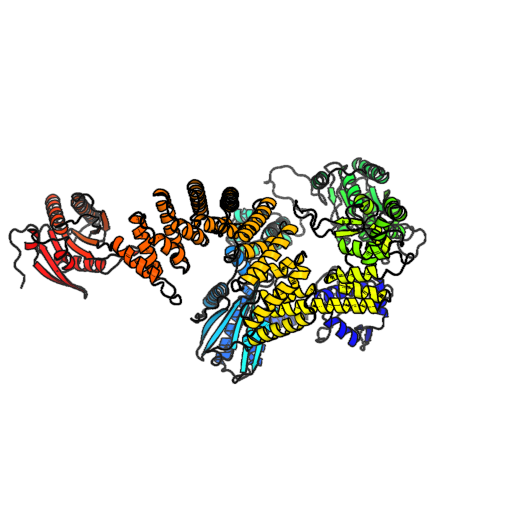86 1.00 53.81 272 ARG A N 1
ATOM 2048 C CA . ARG A 1 272 ? 0.508 14.674 -10.933 1.00 53.81 272 ARG A CA 1
ATOM 2049 C C . ARG A 1 272 ? 1.748 15.560 -10.862 1.00 53.81 272 ARG A C 1
ATOM 2051 O O . ARG A 1 272 ? 1.765 16.548 -10.136 1.00 53.81 272 ARG A O 1
ATOM 2058 N N . GLU A 1 273 ? 2.765 15.252 -11.670 1.00 39.72 273 GLU A N 1
ATOM 2059 C CA . GLU A 1 273 ? 3.984 16.076 -11.791 1.00 39.72 273 GLU A CA 1
ATOM 2060 C C . GLU A 1 273 ? 3.692 17.522 -12.244 1.00 39.72 273 GLU A C 1
ATOM 2062 O O . GLU A 1 273 ? 4.518 18.400 -12.018 1.00 39.72 273 GLU A O 1
ATOM 2067 N N . GLY A 1 274 ? 2.514 17.775 -12.834 1.00 43.34 274 GLY A N 1
ATOM 2068 C CA . GLY A 1 274 ? 2.049 19.092 -13.290 1.00 43.34 274 GLY A CA 1
ATOM 2069 C C . GLY A 1 274 ? 1.071 19.834 -12.365 1.00 43.34 274 GLY A C 1
ATOM 2070 O O . GLY A 1 274 ? 0.544 20.854 -12.790 1.00 43.34 274 GLY A O 1
ATOM 2071 N N . GLY A 1 275 ? 0.799 19.348 -11.145 1.00 58.81 275 GLY A N 1
ATOM 2072 C CA . GLY A 1 275 ? -0.122 20.002 -10.197 1.00 58.81 275 GLY A CA 1
ATOM 2073 C C . GLY A 1 275 ? -1.614 19.703 -10.427 1.00 58.81 275 GLY A C 1
ATOM 2074 O O . GLY A 1 275 ? -1.976 18.736 -11.106 1.00 58.81 275 GLY A O 1
ATOM 2075 N N . PHE A 1 276 ? -2.492 20.505 -9.814 1.00 60.19 276 PHE A N 1
ATOM 2076 C CA . PHE A 1 276 ? -3.950 20.362 -9.917 1.00 60.19 276 PHE A CA 1
ATOM 2077 C C . PHE A 1 276 ? -4.493 20.867 -11.255 1.00 60.19 276 PHE A C 1
ATOM 2079 O O . PHE A 1 276 ? -3.990 21.837 -11.808 1.00 60.19 276 PHE A O 1
ATOM 2086 N N . LEU A 1 277 ? -5.542 20.222 -11.775 1.00 65.69 277 LEU A N 1
ATOM 2087 C CA . LEU A 1 277 ? -6.238 20.720 -12.964 1.00 65.69 277 LEU A CA 1
ATOM 2088 C C . LEU A 1 277 ? -7.179 21.882 -12.630 1.00 65.69 277 LEU A C 1
ATOM 2090 O O . LEU A 1 277 ? -7.800 21.875 -11.568 1.00 65.69 277 LEU A O 1
ATOM 2094 N N . ASP A 1 278 ? -7.386 22.783 -13.587 1.00 68.31 278 ASP A N 1
ATOM 2095 C CA . ASP A 1 278 ? -8.376 23.856 -13.471 1.00 68.31 278 ASP A CA 1
ATOM 2096 C C . ASP A 1 278 ? -9.817 23.334 -13.386 1.00 68.31 278 ASP A C 1
ATOM 2098 O O . ASP A 1 278 ? -10.147 22.231 -13.846 1.00 68.31 278 ASP A O 1
ATOM 2102 N N . LEU A 1 279 ? -10.710 24.182 -12.864 1.00 69.06 279 LEU A N 1
ATOM 2103 C CA . LEU A 1 279 ? -12.136 23.890 -12.694 1.00 69.06 279 LEU A CA 1
ATOM 2104 C C . LEU A 1 279 ? -12.813 23.392 -13.984 1.00 69.06 279 LEU A C 1
ATOM 2106 O O . LEU A 1 279 ? -13.694 22.533 -13.931 1.00 69.06 279 LEU A O 1
ATOM 2110 N N . ASP A 1 280 ? -12.370 23.872 -15.149 1.00 67.50 280 ASP A N 1
ATOM 2111 C CA . ASP A 1 280 ? -12.939 23.497 -16.449 1.00 67.50 280 ASP A CA 1
ATOM 2112 C C . ASP A 1 280 ? -12.770 22.004 -16.784 1.00 67.50 280 ASP A C 1
ATOM 2114 O O . ASP A 1 280 ? -13.593 21.420 -17.491 1.00 67.50 280 ASP A O 1
ATOM 2118 N N . HIS A 1 281 ? -11.738 21.370 -16.218 1.00 69.56 281 HIS A N 1
ATOM 2119 C CA . HIS A 1 281 ? -11.429 19.948 -16.373 1.00 69.56 281 HIS A CA 1
ATOM 2120 C C . HIS A 1 281 ? -12.016 19.078 -15.257 1.00 69.56 281 HIS A C 1
ATOM 2122 O O . HIS A 1 281 ? -11.818 17.858 -15.260 1.00 69.56 281 HIS A O 1
ATOM 2128 N N . CYS A 1 282 ? -12.711 19.693 -14.300 1.00 69.81 282 CYS A N 1
ATOM 2129 C CA . CYS A 1 282 ? -13.309 19.019 -13.156 1.00 69.81 282 CYS A CA 1
ATOM 2130 C C . CYS A 1 282 ? -14.787 18.673 -13.374 1.00 69.81 282 CYS A C 1
ATOM 2132 O O . CYS A 1 282 ? -15.345 17.917 -12.587 1.00 69.81 282 CYS A O 1
ATOM 2134 N N . VAL A 1 283 ? -15.423 19.175 -14.437 1.00 78.50 283 VAL A N 1
ATOM 2135 C CA . VAL A 1 283 ? -16.859 18.994 -14.698 1.00 78.50 283 VAL A CA 1
ATOM 2136 C C . VAL A 1 283 ? -17.059 18.385 -16.078 1.00 78.50 283 VAL A C 1
ATOM 2138 O O . VAL A 1 283 ? -16.588 18.924 -17.079 1.00 78.50 283 VAL A O 1
ATOM 2141 N N . ARG A 1 284 ? -17.793 17.274 -16.158 1.00 80.94 284 ARG A N 1
ATOM 2142 C CA . ARG A 1 284 ? -18.123 16.627 -17.432 1.00 80.94 284 ARG A CA 1
ATOM 2143 C C . ARG A 1 284 ? -19.544 16.090 -17.428 1.00 80.94 284 ARG A C 1
ATOM 2145 O O . ARG A 1 284 ? -19.939 15.400 -16.499 1.00 80.94 284 ARG A O 1
ATOM 2152 N N . LEU A 1 285 ? -20.288 16.354 -18.498 1.00 81.12 285 LEU A N 1
ATOM 2153 C CA . LEU A 1 285 ? -21.642 15.841 -18.680 1.00 81.12 285 LEU A CA 1
ATOM 2154 C C . LEU A 1 285 ? -21.634 14.696 -19.698 1.00 81.12 285 LEU A C 1
ATOM 2156 O O . LEU A 1 285 ? -20.944 14.764 -20.719 1.00 81.12 285 LEU A O 1
ATOM 2160 N N . ALA A 1 286 ? -22.402 13.648 -19.418 1.00 75.75 286 ALA A N 1
ATOM 2161 C CA . ALA A 1 286 ? -22.627 12.524 -20.315 1.00 75.75 286 ALA A CA 1
ATOM 2162 C C . ALA A 1 286 ? -24.134 12.297 -20.461 1.00 75.75 286 ALA A C 1
ATOM 2164 O O . ALA A 1 286 ? -24.818 11.979 -19.492 1.00 75.75 286 ALA A O 1
ATOM 2165 N N . ALA A 1 287 ? -24.656 12.486 -21.670 1.00 71.31 287 ALA A N 1
ATOM 2166 C CA . ALA A 1 287 ? -26.036 12.138 -21.977 1.00 71.31 287 ALA A CA 1
ATOM 2167 C C . ALA A 1 287 ? -26.151 10.627 -22.210 1.00 71.31 287 ALA A C 1
ATOM 2169 O O . ALA A 1 287 ? -25.267 10.028 -22.829 1.00 71.31 287 ALA A O 1
ATOM 2170 N N . TRP A 1 288 ? -27.256 10.030 -21.774 1.00 67.12 288 TRP A N 1
ATOM 2171 C CA . TRP A 1 288 ? -27.571 8.632 -22.053 1.00 67.12 288 TRP A CA 1
ATOM 2172 C C . TRP A 1 288 ? -29.000 8.499 -22.596 1.00 67.12 288 TRP A C 1
ATOM 2174 O O . TRP A 1 288 ? -29.872 9.331 -22.334 1.00 67.12 288 TRP A O 1
ATOM 2184 N N . GLN A 1 289 ? -29.249 7.441 -23.369 1.00 59.25 289 GLN A N 1
ATOM 2185 C CA . GLN A 1 289 ? -30.559 7.170 -23.965 1.00 59.25 289 GLN A CA 1
ATOM 2186 C C . GLN A 1 289 ? -31.186 5.925 -23.329 1.00 59.25 289 GLN A C 1
ATOM 2188 O O . GLN A 1 289 ? -30.810 4.800 -23.649 1.00 59.25 289 GLN A O 1
ATOM 2193 N N . GLY A 1 290 ? -32.116 6.144 -22.394 1.00 58.19 290 GLY A N 1
ATOM 2194 C CA . GLY A 1 290 ? -33.007 5.121 -21.827 1.00 58.19 290 GLY A CA 1
ATOM 2195 C C . GLY A 1 290 ? -34.479 5.410 -22.158 1.00 58.19 290 GLY A C 1
ATOM 2196 O O . GLY A 1 290 ? -34.763 6.291 -22.964 1.00 58.19 290 GLY A O 1
ATOM 2197 N N . GLU A 1 291 ? -35.432 4.715 -21.516 1.00 56.16 291 GLU A N 1
ATOM 2198 C CA . GLU A 1 291 ? -36.887 4.952 -21.702 1.00 56.16 291 GLU A CA 1
ATOM 2199 C C . GLU A 1 291 ? -37.315 6.409 -21.425 1.00 56.16 291 GLU A C 1
ATOM 2201 O O . GLU A 1 291 ? -38.294 6.896 -21.991 1.00 56.16 291 GLU A O 1
ATOM 2206 N N . ARG A 1 292 ? -36.552 7.126 -20.590 1.00 60.09 292 ARG A N 1
ATOM 2207 C CA . ARG A 1 292 ? -36.536 8.590 -20.493 1.00 60.09 292 ARG A CA 1
ATOM 2208 C C . ARG A 1 292 ? -35.110 9.076 -20.764 1.00 60.09 292 ARG A C 1
ATOM 2210 O O . ARG A 1 292 ? -34.158 8.482 -20.255 1.00 60.09 292 ARG A O 1
ATOM 2217 N N . ALA A 1 293 ? -34.966 10.134 -21.563 1.00 64.94 293 ALA A N 1
ATOM 2218 C CA . ALA A 1 293 ? -33.677 10.787 -21.786 1.00 64.94 293 ALA A CA 1
ATOM 2219 C C . ALA A 1 293 ? -33.168 11.411 -20.477 1.00 64.94 293 ALA A C 1
ATOM 2221 O O . ALA A 1 293 ? -33.960 11.977 -19.719 1.00 64.94 293 ALA A O 1
ATOM 2222 N N . GLY A 1 294 ? -31.865 11.305 -20.216 1.00 73.00 294 GLY A N 1
ATOM 2223 C CA . GLY A 1 294 ? -31.263 11.848 -19.003 1.00 73.00 294 GLY A CA 1
ATOM 2224 C C . GLY A 1 294 ? -29.777 12.163 -19.144 1.00 73.00 294 GLY A C 1
ATOM 2225 O O . GLY A 1 294 ? -29.149 11.855 -20.164 1.00 73.00 294 GLY A O 1
ATOM 2226 N N . VAL A 1 295 ? -29.235 12.843 -18.133 1.00 77.38 295 VAL A N 1
ATOM 2227 C CA . VAL A 1 295 ? -27.865 13.382 -18.137 1.00 77.38 295 VAL A CA 1
ATOM 2228 C C . VAL A 1 295 ? -27.137 13.081 -16.833 1.00 77.38 295 VAL A C 1
ATOM 2230 O O . VAL A 1 295 ? -27.659 13.355 -15.751 1.00 77.38 295 VAL A O 1
ATOM 2233 N N . THR A 1 296 ? -25.920 12.528 -16.934 1.00 79.25 296 THR A N 1
ATOM 2234 C CA . THR A 1 296 ? -25.043 12.286 -15.780 1.00 79.25 296 THR A CA 1
ATOM 2235 C C . THR A 1 296 ? -24.052 13.426 -15.752 1.00 79.25 296 THR A C 1
ATOM 2237 O O . THR A 1 296 ? -23.276 13.614 -16.692 1.00 79.25 296 THR A O 1
ATOM 2240 N N . VAL A 1 297 ? -24.068 14.193 -14.673 1.00 81.00 297 VAL A N 1
ATOM 2241 C CA . VAL A 1 297 ? -23.061 15.202 -14.388 1.00 81.00 297 VAL A CA 1
ATOM 2242 C C . VAL A 1 297 ? -22.001 14.561 -13.512 1.00 81.00 297 VAL A C 1
ATOM 2244 O O . VAL A 1 297 ? -22.274 14.165 -12.383 1.00 81.00 297 VAL A O 1
ATOM 2247 N N . HIS A 1 298 ? -20.776 14.495 -14.009 1.00 80.69 298 HIS A N 1
ATOM 2248 C CA . HIS A 1 298 ? -19.638 14.057 -13.229 1.00 80.69 298 HIS A CA 1
ATOM 2249 C C . HIS A 1 298 ? -18.808 15.262 -12.773 1.00 80.69 298 HIS A C 1
ATOM 2251 O O . HIS A 1 298 ? -18.383 16.081 -13.592 1.00 80.69 298 HIS A O 1
ATOM 2257 N N . LEU A 1 299 ? -18.554 15.342 -11.471 1.00 82.69 299 LEU A N 1
ATOM 2258 C CA . LEU A 1 299 ? -17.699 16.327 -10.829 1.00 82.69 299 LEU A CA 1
ATOM 2259 C C . LEU A 1 299 ? -16.497 15.649 -10.186 1.00 82.69 299 LEU A C 1
ATOM 2261 O O . LEU A 1 299 ? -16.622 14.648 -9.487 1.00 82.69 299 LEU A O 1
ATOM 2265 N N . ARG A 1 300 ? -15.325 16.229 -10.403 1.00 80.88 300 ARG A N 1
ATOM 2266 C CA . ARG A 1 300 ? -14.051 15.753 -9.885 1.00 80.88 300 ARG A CA 1
ATOM 2267 C C . ARG A 1 300 ? -13.510 16.726 -8.849 1.00 80.88 300 ARG A C 1
ATOM 2269 O O . ARG A 1 300 ? -13.330 17.903 -9.136 1.00 80.88 300 ARG A O 1
ATOM 2276 N N . VAL A 1 301 ? -13.187 16.199 -7.678 1.00 82.50 301 VAL A N 1
ATOM 2277 C CA . VAL A 1 301 ? -12.487 16.899 -6.597 1.00 82.50 301 VAL A CA 1
ATOM 2278 C C . VAL A 1 301 ? -11.076 16.319 -6.512 1.00 82.50 301 VAL A C 1
ATOM 2280 O O . VAL A 1 301 ? -10.917 15.119 -6.697 1.00 82.50 301 VAL A O 1
ATOM 2283 N N . GLN A 1 302 ? -10.039 17.132 -6.314 1.00 78.38 302 GLN A N 1
ATOM 2284 C CA . GLN A 1 302 ? -8.638 16.691 -6.442 1.00 78.38 302 GLN A CA 1
ATOM 2285 C C . GLN A 1 302 ? -7.910 16.731 -5.090 1.00 78.38 302 GLN A C 1
ATOM 2287 O O . GLN A 1 302 ? -8.279 17.536 -4.242 1.00 78.38 302 GLN A O 1
ATOM 2292 N N . THR A 1 303 ? -6.903 15.869 -4.893 1.00 76.25 303 THR A N 1
ATOM 2293 C CA . THR A 1 303 ? -6.001 15.842 -3.719 1.00 76.25 303 THR A CA 1
ATOM 2294 C C . THR A 1 303 ? -4.632 15.236 -4.093 1.00 76.25 303 THR A C 1
ATOM 2296 O O . THR A 1 303 ? -4.555 14.378 -4.978 1.00 76.25 303 THR A O 1
ATOM 2299 N N . HIS A 1 304 ? -3.546 15.686 -3.456 1.00 68.00 304 HIS A N 1
ATOM 2300 C CA . HIS A 1 304 ? -2.189 15.155 -3.623 1.00 68.00 304 HIS A CA 1
ATOM 2301 C C . HIS A 1 304 ? -2.012 13.799 -2.915 1.00 68.00 304 HIS A C 1
ATOM 2303 O O . HIS A 1 304 ? -2.431 13.575 -1.778 1.00 68.00 304 HIS A O 1
ATOM 2309 N N . GLY A 1 305 ? -1.298 12.888 -3.566 1.00 56.00 305 GLY A N 1
ATOM 2310 C CA . GLY A 1 305 ? -1.068 11.507 -3.155 1.00 56.00 305 GLY A CA 1
ATOM 2311 C C . GLY A 1 305 ? 0.132 11.269 -2.231 1.00 56.00 305 GLY A C 1
ATOM 2312 O O . GLY A 1 305 ? 0.823 10.279 -2.405 1.00 56.00 305 GLY A O 1
ATOM 2313 N N . GLY A 1 306 ? 0.342 12.060 -1.174 1.00 51.94 306 GLY A N 1
ATOM 2314 C CA . GLY A 1 306 ? 1.345 11.744 -0.136 1.00 51.94 306 GLY A CA 1
ATOM 2315 C C . GLY A 1 306 ? 2.722 12.408 -0.280 1.00 51.94 306 GLY A C 1
ATOM 2316 O O . GLY A 1 306 ? 3.754 11.742 -0.190 1.00 51.94 306 GLY A O 1
ATOM 2317 N N . ARG A 1 307 ? 2.751 13.745 -0.372 1.00 44.94 307 ARG A N 1
ATOM 2318 C CA . ARG A 1 307 ? 3.964 14.562 -0.156 1.00 44.94 307 ARG A CA 1
ATOM 2319 C C . ARG A 1 307 ? 4.079 15.055 1.307 1.00 44.94 307 ARG A C 1
ATOM 2321 O O . ARG A 1 307 ? 3.064 15.478 1.852 1.00 44.94 307 ARG A O 1
ATOM 2328 N N . PRO A 1 308 ? 5.271 15.057 1.947 1.00 41.09 308 PRO A N 1
ATOM 2329 C CA . PRO A 1 308 ? 5.497 15.685 3.261 1.00 41.09 308 PRO A CA 1
ATOM 2330 C C . PRO A 1 308 ? 5.800 17.201 3.174 1.00 41.09 308 PRO A C 1
ATOM 2332 O O . PRO A 1 308 ? 6.476 17.645 2.248 1.00 41.09 308 PRO A O 1
ATOM 2335 N N . LEU A 1 309 ? 5.357 17.967 4.183 1.00 40.72 309 LEU A N 1
ATOM 2336 C CA . LEU A 1 309 ? 5.263 19.446 4.253 1.00 40.72 309 LEU A CA 1
ATOM 2337 C C . LEU A 1 309 ? 6.573 20.277 4.300 1.00 40.72 309 LEU A C 1
ATOM 2339 O O . LEU A 1 309 ? 6.508 21.505 4.246 1.00 40.72 309 LEU A O 1
ATOM 2343 N N . ASP A 1 310 ? 7.761 19.676 4.384 1.00 41.56 310 ASP A N 1
ATOM 2344 C CA . ASP A 1 310 ? 8.989 20.406 4.776 1.00 41.56 310 ASP A CA 1
ATOM 2345 C C . ASP A 1 310 ? 9.559 21.378 3.714 1.00 41.56 310 ASP A C 1
ATOM 2347 O O . ASP A 1 310 ? 10.355 22.256 4.038 1.00 41.56 310 ASP A O 1
ATOM 2351 N N . HIS A 1 311 ? 9.174 21.259 2.437 1.00 35.34 311 HIS A N 1
ATOM 2352 C CA . HIS A 1 311 ? 9.727 22.106 1.362 1.00 35.34 311 HIS A CA 1
ATOM 2353 C C . HIS A 1 311 ? 8.965 23.428 1.135 1.00 35.34 311 HIS A C 1
ATOM 2355 O O . HIS A 1 311 ? 9.553 24.386 0.633 1.00 35.34 311 HIS A O 1
ATOM 2361 N N . SER A 1 312 ? 7.687 23.522 1.518 1.00 44.03 312 SER A N 1
ATOM 2362 C CA . SER A 1 312 ? 6.827 24.669 1.167 1.00 44.03 312 SER A CA 1
ATOM 2363 C C . SER A 1 312 ? 6.958 25.852 2.138 1.00 44.03 312 SER A C 1
ATOM 2365 O O . SER A 1 312 ? 6.875 27.007 1.724 1.00 44.03 312 SER A O 1
ATOM 2367 N N . GLN A 1 313 ? 7.230 25.590 3.422 1.00 45.16 313 GLN A N 1
ATOM 2368 C CA . GLN A 1 313 ? 7.319 26.629 4.464 1.00 45.16 313 GLN A CA 1
ATOM 2369 C C . GLN A 1 313 ? 8.555 27.527 4.296 1.00 45.16 313 GLN A C 1
ATOM 2371 O O . GLN A 1 313 ? 8.488 28.740 4.494 1.00 45.16 313 GLN A O 1
ATOM 2376 N N . VAL A 1 314 ? 9.677 26.937 3.868 1.00 42.47 314 VAL A N 1
ATOM 2377 C CA . VAL A 1 314 ? 10.943 27.651 3.640 1.00 42.47 314 VAL A CA 1
ATOM 2378 C C . VAL A 1 314 ? 10.858 28.559 2.409 1.00 42.47 314 VAL A C 1
ATOM 2380 O O . VAL A 1 314 ? 11.352 29.685 2.447 1.00 42.47 314 VAL A O 1
ATOM 2383 N N . ALA A 1 315 ? 10.201 28.098 1.340 1.00 43.97 315 ALA A N 1
ATOM 2384 C CA . ALA A 1 315 ? 9.990 28.888 0.128 1.00 43.97 315 ALA A CA 1
ATOM 2385 C C . ALA A 1 315 ? 9.038 30.072 0.380 1.00 43.97 315 ALA A C 1
ATOM 2387 O O . ALA A 1 315 ? 9.366 31.207 0.040 1.00 43.97 315 ALA A O 1
ATOM 2388 N N . PHE A 1 316 ? 7.915 29.831 1.067 1.00 48.09 316 PHE A N 1
ATOM 2389 C CA . PHE A 1 316 ? 6.946 30.868 1.438 1.00 48.09 316 PHE A CA 1
ATOM 2390 C C . PHE A 1 316 ? 7.569 31.989 2.288 1.00 48.09 316 PHE A C 1
ATOM 2392 O O . PHE A 1 316 ? 7.403 33.174 1.990 1.00 48.09 316 PHE A O 1
ATOM 2399 N N . ALA A 1 317 ? 8.327 31.627 3.326 1.00 49.16 317 ALA A N 1
ATOM 2400 C CA . ALA A 1 317 ? 8.977 32.601 4.201 1.00 49.16 317 ALA A CA 1
ATOM 2401 C C . ALA A 1 317 ? 10.022 33.452 3.459 1.00 49.16 317 ALA A C 1
ATOM 2403 O O . ALA A 1 317 ? 10.209 34.628 3.777 1.00 49.16 317 ALA A O 1
ATOM 2404 N N . GLY A 1 318 ? 10.689 32.867 2.458 1.00 43.53 318 GLY A N 1
ATOM 2405 C CA . GLY A 1 318 ? 11.627 33.568 1.583 1.00 43.53 318 GLY A CA 1
ATOM 2406 C C . GLY A 1 318 ? 10.955 34.667 0.759 1.00 43.53 318 GLY A C 1
ATOM 2407 O O . GLY A 1 318 ? 11.402 35.814 0.794 1.00 43.53 318 GLY A O 1
ATOM 2408 N N . GLU A 1 319 ? 9.854 34.343 0.083 1.00 46.72 319 GLU A N 1
ATOM 2409 C CA . GLU A 1 319 ? 9.107 35.279 -0.772 1.00 46.72 319 GLU A CA 1
ATOM 2410 C C . GLU A 1 319 ? 8.431 36.402 0.033 1.00 46.72 319 GLU A C 1
ATOM 2412 O O . GLU A 1 319 ? 8.538 37.583 -0.308 1.00 46.72 319 GLU A O 1
ATOM 2417 N N . LEU A 1 320 ? 7.806 36.072 1.170 1.00 56.38 320 LEU A N 1
ATOM 2418 C CA . LEU A 1 320 ? 7.155 37.075 2.020 1.00 56.38 320 LEU A CA 1
ATOM 2419 C C . LEU A 1 320 ? 8.165 38.064 2.627 1.00 56.38 320 LEU A C 1
ATOM 2421 O O . LEU A 1 320 ? 7.888 39.262 2.711 1.00 56.38 320 LEU A O 1
ATOM 2425 N N . ARG A 1 321 ? 9.365 37.595 3.002 1.00 57.91 321 ARG A N 1
ATOM 2426 C CA . ARG A 1 321 ? 10.459 38.471 3.454 1.00 57.91 321 ARG A CA 1
ATOM 2427 C C . ARG A 1 321 ? 10.919 39.425 2.357 1.00 57.91 321 ARG A C 1
ATOM 2429 O O . ARG A 1 321 ? 11.192 40.585 2.655 1.00 57.91 321 ARG A O 1
ATOM 2436 N N . LEU A 1 322 ? 11.004 38.967 1.107 1.00 50.78 322 LEU A N 1
ATOM 2437 C CA . LEU A 1 322 ? 11.382 39.822 -0.022 1.00 50.78 322 LEU A CA 1
ATOM 2438 C C . LEU A 1 322 ? 10.357 40.935 -0.250 1.00 50.78 322 LEU A C 1
ATOM 2440 O O . LEU A 1 322 ? 10.748 42.087 -0.446 1.00 50.78 322 LEU A O 1
ATOM 2444 N N . LEU A 1 323 ? 9.065 40.622 -0.163 1.00 54.94 323 LEU A N 1
ATOM 2445 C CA . LEU A 1 323 ? 8.009 41.620 -0.307 1.00 54.94 323 LEU A CA 1
ATOM 2446 C C . LEU A 1 323 ? 7.986 42.620 0.861 1.00 54.94 323 LEU A C 1
ATOM 2448 O O . LEU A 1 323 ? 7.915 43.827 0.638 1.00 54.94 323 LEU A O 1
ATOM 2452 N N . TYR A 1 324 ? 8.136 42.138 2.097 1.00 64.75 324 TYR A N 1
ATOM 2453 C CA . TYR A 1 324 ? 8.232 42.986 3.290 1.00 64.75 324 TYR A CA 1
ATOM 2454 C C . TYR A 1 324 ? 9.416 43.966 3.225 1.00 64.75 324 TYR A C 1
ATOM 2456 O O . TYR A 1 324 ? 9.288 45.129 3.603 1.00 64.75 324 TYR A O 1
ATOM 2464 N N . LEU A 1 325 ? 10.553 43.526 2.675 1.00 58.53 325 LEU A N 1
ATOM 2465 C CA . LEU A 1 325 ? 11.719 44.381 2.431 1.00 58.53 325 LEU A CA 1
ATOM 2466 C C . LEU A 1 325 ? 11.471 45.429 1.334 1.00 58.53 325 LEU A C 1
ATOM 2468 O O . LEU A 1 325 ? 11.987 46.538 1.440 1.00 58.53 325 LEU A O 1
ATOM 2472 N N . ARG A 1 326 ? 10.707 45.096 0.283 1.00 57.97 326 ARG A N 1
ATOM 2473 C CA . ARG A 1 326 ? 10.353 46.040 -0.799 1.00 57.97 326 ARG A CA 1
ATOM 2474 C C . ARG A 1 326 ? 9.392 47.133 -0.339 1.00 57.97 326 ARG A C 1
ATOM 2476 O O . ARG A 1 326 ? 9.425 48.222 -0.895 1.00 57.97 326 ARG A O 1
ATOM 2483 N N . ALA A 1 327 ? 8.599 46.858 0.690 1.00 65.62 327 ALA A N 1
ATOM 2484 C CA . ALA A 1 327 ? 7.707 47.819 1.330 1.00 65.62 327 ALA A CA 1
ATOM 2485 C C . ALA A 1 327 ? 8.404 48.718 2.378 1.00 65.62 327 ALA A C 1
ATOM 2487 O O . ALA A 1 327 ? 7.719 49.334 3.189 1.00 65.62 327 ALA A O 1
ATOM 2488 N N . ASP A 1 328 ? 9.744 48.758 2.389 1.00 72.56 328 ASP A N 1
ATOM 2489 C CA . ASP A 1 328 ? 10.595 49.496 3.340 1.00 72.56 328 ASP A CA 1
ATOM 2490 C C . ASP A 1 328 ? 10.535 49.004 4.802 1.00 72.56 328 ASP A C 1
ATOM 2492 O O . ASP A 1 328 ? 10.783 49.741 5.750 1.00 72.56 328 ASP A O 1
ATOM 2496 N N . SER A 1 329 ? 10.252 47.711 5.009 1.00 72.50 329 SER A N 1
ATOM 2497 C CA . SER A 1 329 ? 10.296 47.049 6.329 1.00 72.50 329 SER A CA 1
ATOM 2498 C C . SER A 1 329 ? 9.488 47.758 7.439 1.00 72.50 329 SER A C 1
ATOM 2500 O O . SER A 1 329 ? 10.036 48.013 8.519 1.00 72.50 329 SER A O 1
ATOM 2502 N N . PRO A 1 330 ? 8.193 48.059 7.220 1.00 75.69 330 PRO A N 1
ATOM 2503 C CA . PRO A 1 330 ? 7.387 48.841 8.155 1.00 75.69 330 PRO A CA 1
ATOM 2504 C C . PRO A 1 330 ? 7.300 48.145 9.525 1.00 75.69 330 PRO A C 1
ATOM 2506 O O . PRO A 1 330 ? 7.130 46.925 9.565 1.00 75.69 330 PRO A O 1
ATOM 2509 N N . PRO A 1 331 ? 7.384 48.866 10.660 1.00 82.50 331 PRO A N 1
ATOM 2510 C CA . PRO A 1 331 ? 7.332 48.258 11.987 1.00 82.50 331 PRO A CA 1
ATOM 2511 C C . PRO A 1 331 ? 6.124 47.324 12.147 1.00 82.50 331 PRO A C 1
ATOM 2513 O O . PRO A 1 331 ? 4.994 47.701 11.846 1.00 82.50 331 PRO A O 1
ATOM 2516 N N . LEU A 1 332 ? 6.325 46.116 12.687 1.00 77.19 332 LEU A N 1
ATOM 2517 C CA . LEU A 1 332 ? 5.237 45.129 12.808 1.00 77.19 332 LEU A CA 1
ATOM 2518 C C . LEU A 1 332 ? 4.035 45.662 13.609 1.00 77.19 332 LEU A C 1
ATOM 2520 O O . LEU A 1 332 ? 2.895 45.342 13.293 1.00 77.19 332 LEU A O 1
ATOM 2524 N N . ALA A 1 333 ? 4.273 46.510 14.616 1.00 73.50 333 ALA A N 1
ATOM 2525 C CA . ALA A 1 333 ? 3.212 47.162 15.389 1.00 73.50 333 ALA A CA 1
ATOM 2526 C C . ALA A 1 333 ? 2.383 48.162 14.557 1.00 73.50 333 ALA A C 1
ATOM 2528 O O . ALA A 1 333 ? 1.204 48.374 14.838 1.00 73.50 333 ALA A O 1
ATOM 2529 N N . GLU A 1 334 ? 2.982 48.763 13.527 1.00 82.12 334 GLU A N 1
ATOM 2530 C CA . GLU A 1 334 ? 2.292 49.640 12.583 1.00 82.12 334 GLU A CA 1
ATOM 2531 C C . GLU A 1 334 ? 1.372 48.831 11.670 1.00 82.12 334 GLU A C 1
ATOM 2533 O O . GLU A 1 334 ? 0.192 49.157 11.576 1.00 82.12 334 GLU A O 1
ATOM 2538 N N . LEU A 1 335 ? 1.870 47.727 11.105 1.00 82.75 335 LEU A N 1
ATOM 2539 C CA . LEU A 1 335 ? 1.067 46.818 10.283 1.00 82.75 335 LEU A CA 1
ATOM 2540 C C . LEU A 1 335 ? -0.126 46.241 11.052 1.00 82.75 335 LEU A C 1
ATOM 2542 O O . LEU A 1 335 ? -1.223 46.172 10.513 1.00 82.75 335 LEU A O 1
ATOM 2546 N N . VAL A 1 336 ? 0.062 45.879 12.324 1.00 84.38 336 VAL A N 1
ATOM 2547 C CA . VAL A 1 336 ? -1.027 45.415 13.204 1.00 84.38 336 VAL A CA 1
ATOM 2548 C C . VAL A 1 336 ? -2.085 46.504 13.413 1.00 84.38 336 VAL A C 1
ATOM 2550 O O . VAL A 1 336 ? -3.283 46.241 13.322 1.00 84.38 336 VAL A O 1
ATOM 2553 N N . ARG A 1 337 ? -1.659 47.747 13.662 1.00 84.06 337 ARG A N 1
ATOM 2554 C CA . ARG A 1 337 ? -2.570 48.884 13.856 1.00 84.06 337 ARG A CA 1
ATOM 2555 C C . ARG A 1 337 ? -3.343 49.224 12.578 1.00 84.06 337 ARG A C 1
ATOM 2557 O O . ARG A 1 337 ? -4.518 49.566 12.656 1.00 84.06 337 ARG A O 1
ATOM 2564 N N . GLU A 1 338 ? -2.692 49.150 11.423 1.00 82.81 338 GLU A N 1
ATOM 2565 C CA . GLU A 1 338 ? -3.302 49.422 10.118 1.00 82.81 338 GLU A CA 1
ATOM 2566 C C . GLU A 1 338 ? -4.237 48.295 9.667 1.00 82.81 338 GLU A C 1
ATOM 2568 O O . GLU A 1 338 ? -5.306 48.585 9.133 1.00 82.81 338 GLU A O 1
ATOM 2573 N N . ALA A 1 339 ? -3.905 47.036 9.969 1.00 79.94 339 ALA A N 1
ATOM 2574 C CA . ALA A 1 339 ? -4.784 45.886 9.755 1.00 79.94 339 ALA A CA 1
ATOM 2575 C C . ALA A 1 339 ? -6.085 46.030 10.557 1.00 79.94 339 ALA A C 1
ATOM 2577 O O . ALA A 1 339 ? -7.181 45.900 10.009 1.00 79.94 339 ALA A O 1
ATOM 2578 N N . GLY A 1 340 ? -5.977 46.415 11.834 1.00 76.94 340 GLY A N 1
ATOM 2579 C CA . GLY A 1 340 ? -7.134 46.682 12.693 1.00 76.94 340 GLY A CA 1
ATOM 2580 C C . GLY A 1 340 ? -7.965 47.904 12.278 1.00 76.94 340 GLY A C 1
ATOM 2581 O O . GLY A 1 340 ? -9.120 48.017 12.682 1.00 76.94 340 GLY A O 1
ATOM 2582 N N . ALA A 1 341 ? -7.406 48.807 11.465 1.00 74.12 341 ALA A N 1
ATOM 2583 C CA . ALA A 1 341 ? -8.091 49.984 10.924 1.00 74.12 341 ALA A CA 1
ATOM 2584 C C . ALA A 1 341 ? -8.646 49.776 9.499 1.00 74.12 341 ALA A C 1
ATOM 2586 O O . ALA A 1 341 ? -9.326 50.661 8.975 1.00 74.12 341 ALA A O 1
ATOM 2587 N N . ALA A 1 342 ? -8.365 48.632 8.863 1.00 74.38 342 ALA A N 1
ATOM 2588 C CA . ALA A 1 342 ? -8.874 48.287 7.540 1.00 74.38 342 ALA A CA 1
ATOM 2589 C C . ALA A 1 342 ? -10.402 48.092 7.552 1.00 74.38 342 ALA A C 1
ATOM 2591 O O . ALA A 1 342 ? -11.017 47.910 8.601 1.00 74.38 342 ALA A O 1
ATOM 2592 N N . THR A 1 343 ? -11.047 48.155 6.384 1.00 63.59 343 THR A N 1
ATOM 2593 C CA . THR A 1 343 ? -12.496 47.913 6.264 1.00 63.59 343 THR A CA 1
ATOM 2594 C C . THR A 1 343 ? -12.760 46.755 5.295 1.00 63.59 343 THR A C 1
ATOM 2596 O O . THR A 1 343 ? -12.581 46.943 4.091 1.00 63.59 343 THR A O 1
ATOM 2599 N N . PRO A 1 344 ? -13.197 45.575 5.783 1.00 63.59 344 PRO A N 1
ATOM 2600 C CA . PRO A 1 344 ? -13.415 45.224 7.195 1.00 63.59 344 PRO A CA 1
ATOM 2601 C C . PRO A 1 344 ? -12.097 45.092 7.994 1.00 63.59 344 PRO A C 1
ATOM 2603 O O . PRO A 1 344 ? -11.048 44.869 7.385 1.00 63.59 344 PRO A O 1
ATOM 2606 N N . PRO A 1 345 ? -12.135 45.236 9.335 1.00 70.19 345 PRO A N 1
ATOM 2607 C CA . PRO A 1 345 ? -10.943 45.152 10.176 1.00 70.19 345 PRO A CA 1
ATOM 2608 C C . PRO A 1 345 ? -10.362 43.739 10.164 1.00 70.19 345 PRO A C 1
ATOM 2610 O O . PRO A 1 345 ? -11.094 42.751 10.243 1.00 70.19 345 PRO A O 1
ATOM 2613 N N . VAL A 1 346 ? -9.038 43.660 10.068 1.00 77.94 346 VAL A N 1
ATOM 2614 C CA . VAL A 1 346 ? -8.276 42.415 9.968 1.00 77.94 346 VAL A CA 1
ATOM 2615 C C . VAL A 1 346 ? -7.572 42.165 11.303 1.00 77.94 346 VAL A C 1
ATOM 2617 O O . VAL A 1 346 ? -6.746 42.973 11.726 1.00 77.94 346 VAL A O 1
ATOM 2620 N N . ASP A 1 347 ? -7.898 41.058 11.977 1.00 72.56 347 ASP A N 1
ATOM 2621 C CA . ASP A 1 347 ? -7.230 40.664 13.224 1.00 72.56 347 ASP A CA 1
ATOM 2622 C C . ASP A 1 347 ? -5.848 40.079 12.913 1.00 72.56 347 ASP A C 1
ATOM 2624 O O . ASP A 1 347 ? -5.711 39.002 12.332 1.00 72.56 347 ASP A O 1
ATOM 2628 N N . LEU A 1 348 ? -4.804 40.831 13.253 1.00 76.69 348 LEU A N 1
ATOM 2629 C CA . LEU A 1 348 ? -3.423 40.491 12.950 1.00 76.69 348 LEU A CA 1
ATOM 2630 C C . LEU A 1 348 ? -2.556 40.836 14.154 1.00 76.69 348 LEU A C 1
ATOM 2632 O O . LEU A 1 348 ? -2.579 41.960 14.639 1.00 76.69 348 LEU A O 1
ATOM 2636 N N . GLN A 1 349 ? -1.770 39.876 14.639 1.00 79.25 349 GLN A N 1
ATOM 2637 C CA . GLN A 1 349 ? -0.894 40.057 15.800 1.00 79.25 349 GLN A CA 1
ATOM 2638 C C . GLN A 1 349 ? 0.577 40.095 15.365 1.00 79.25 349 GLN A C 1
ATOM 2640 O O . GLN A 1 349 ? 0.987 39.403 14.429 1.00 79.25 349 GLN A O 1
ATOM 2645 N N . ALA A 1 350 ? 1.410 40.857 16.080 1.00 72.31 350 ALA A N 1
ATOM 2646 C CA . ALA A 1 350 ? 2.829 41.008 15.735 1.00 72.31 350 ALA A CA 1
ATOM 2647 C C . ALA A 1 350 ? 3.609 39.682 15.847 1.00 72.31 350 ALA A C 1
ATOM 2649 O O . ALA A 1 350 ? 4.543 39.441 15.082 1.00 72.31 350 ALA A O 1
ATOM 2650 N N . SER A 1 351 ? 3.208 38.799 16.768 1.00 59.06 351 SER A N 1
ATOM 2651 C CA . SER A 1 351 ? 3.762 37.446 16.910 1.00 59.06 351 SER A CA 1
ATOM 2652 C C . SER A 1 351 ? 3.453 36.557 15.701 1.00 59.06 351 SER A C 1
ATOM 2654 O O . SER A 1 351 ? 4.342 35.845 15.233 1.00 59.06 351 SER A O 1
ATOM 2656 N N . THR A 1 352 ? 2.236 36.638 15.159 1.00 65.62 352 THR A N 1
ATOM 2657 C CA . THR A 1 352 ? 1.806 35.904 13.960 1.00 65.62 352 THR A CA 1
ATOM 2658 C C . THR A 1 352 ? 2.589 36.358 12.729 1.00 65.62 352 THR A C 1
ATOM 2660 O O . THR A 1 352 ? 3.155 35.524 12.025 1.00 65.62 352 THR A O 1
ATOM 2663 N N . LEU A 1 353 ? 2.735 37.673 12.532 1.00 73.31 353 LEU A N 1
ATOM 2664 C CA . LEU A 1 353 ? 3.552 38.233 11.449 1.00 73.31 353 LEU A CA 1
ATOM 2665 C C . LEU A 1 353 ? 5.015 37.797 11.530 1.00 73.31 353 LEU A C 1
ATOM 2667 O O . LEU A 1 353 ? 5.612 37.417 10.523 1.00 73.31 353 LEU A O 1
ATOM 2671 N N . ARG A 1 354 ? 5.591 37.808 12.738 1.00 65.12 354 ARG A N 1
ATOM 2672 C CA . ARG A 1 354 ? 6.975 37.376 12.950 1.00 65.12 354 ARG A CA 1
ATOM 2673 C C . ARG A 1 354 ? 7.155 35.885 12.666 1.00 65.12 354 ARG A C 1
ATOM 2675 O O . ARG A 1 354 ? 8.151 35.503 12.066 1.00 65.12 354 ARG A O 1
ATOM 2682 N N . SER A 1 355 ? 6.175 35.059 13.030 1.00 55.69 355 SER A N 1
ATOM 2683 C CA . SER A 1 355 ? 6.182 33.618 12.752 1.00 55.69 355 SER A CA 1
ATOM 2684 C C . SER A 1 355 ? 6.104 33.296 11.251 1.00 55.69 355 SER A C 1
ATOM 2686 O O . SER A 1 355 ? 6.811 32.396 10.796 1.00 55.69 355 SER A O 1
ATOM 2688 N N . TRP A 1 356 ? 5.316 34.059 10.478 1.00 70.56 356 TRP A N 1
ATOM 2689 C CA . TRP A 1 356 ? 5.226 33.930 9.014 1.00 70.56 356 TRP A CA 1
ATOM 2690 C C . TRP A 1 356 ? 6.497 34.386 8.307 1.00 70.56 356 TRP A C 1
ATOM 2692 O O . TRP A 1 356 ? 7.002 33.689 7.430 1.00 70.56 356 TRP A O 1
ATOM 2702 N N . LEU A 1 357 ? 7.056 35.523 8.729 1.00 65.62 357 LEU A N 1
ATOM 2703 C CA . LEU A 1 357 ? 8.334 35.998 8.209 1.00 65.62 357 LEU A CA 1
ATOM 2704 C C . LEU A 1 357 ? 9.460 35.017 8.550 1.00 65.62 357 LEU A C 1
ATOM 2706 O O . LEU A 1 357 ? 10.338 34.812 7.726 1.00 65.62 357 LEU A O 1
ATOM 2710 N N . ASP A 1 358 ? 9.447 34.375 9.718 1.00 57.50 358 ASP A N 1
ATOM 2711 C CA . ASP A 1 358 ? 10.473 33.405 10.125 1.00 57.50 358 ASP A CA 1
ATOM 2712 C C . ASP A 1 358 ? 10.277 31.985 9.572 1.00 57.50 358 ASP A C 1
ATOM 2714 O O . ASP A 1 358 ? 11.127 31.127 9.815 1.00 57.50 358 ASP A O 1
ATOM 2718 N N . GLY A 1 359 ? 9.189 31.729 8.836 1.00 50.34 359 GLY A N 1
ATOM 2719 C CA . GLY A 1 359 ? 8.873 30.412 8.274 1.00 50.34 359 GLY A CA 1
ATOM 2720 C C . GLY A 1 359 ? 8.557 29.342 9.314 1.00 50.34 359 GLY A C 1
ATOM 2721 O O . GLY A 1 359 ? 8.670 28.156 9.026 1.00 50.34 359 GLY A O 1
ATOM 2722 N N . ARG A 1 360 ? 8.185 29.754 10.533 1.00 48.00 360 ARG A N 1
ATOM 2723 C CA . ARG A 1 360 ? 7.785 28.853 11.630 1.00 48.00 360 ARG A CA 1
ATOM 2724 C C . ARG A 1 360 ? 6.310 28.472 11.562 1.00 48.00 360 ARG A C 1
ATOM 2726 O O . ARG A 1 360 ? 5.903 27.478 12.154 1.00 48.00 360 ARG A O 1
ATOM 2733 N N . SER A 1 361 ? 5.514 29.271 10.861 1.00 48.09 361 SER A N 1
ATOM 2734 C CA . SER A 1 361 ? 4.140 28.961 10.482 1.00 48.09 361 SER A CA 1
ATOM 2735 C C . SER A 1 361 ? 3.816 29.634 9.150 1.00 48.09 361 SER A C 1
ATOM 2737 O O . SER A 1 361 ? 4.487 30.586 8.754 1.00 48.09 361 SER A O 1
ATOM 2739 N N . ILE A 1 362 ? 2.781 29.155 8.469 1.00 48.16 362 ILE A N 1
ATOM 2740 C CA . ILE A 1 362 ? 2.198 29.803 7.289 1.00 48.16 362 ILE A CA 1
ATOM 2741 C C . ILE A 1 362 ? 0.817 30.376 7.654 1.00 48.16 362 ILE A C 1
ATOM 2743 O O . ILE A 1 362 ? 0.246 29.968 8.674 1.00 48.16 362 ILE A O 1
ATOM 2747 N N . PRO A 1 363 ? 0.294 31.364 6.912 1.00 47.44 363 PRO A N 1
ATOM 2748 C CA . PRO A 1 363 ? -1.030 31.913 7.157 1.00 47.44 363 PRO A CA 1
ATOM 2749 C C . PRO A 1 363 ? -2.116 30.851 7.052 1.00 47.44 363 PRO A C 1
ATOM 2751 O O . PRO A 1 363 ? -2.210 30.161 6.048 1.00 47.44 363 PRO A O 1
ATOM 2754 N N . ILE A 1 364 ? -2.934 30.740 8.097 1.00 41.12 364 ILE A N 1
ATOM 2755 C CA . ILE A 1 364 ? -4.065 29.800 8.157 1.00 41.12 364 ILE A CA 1
ATOM 2756 C C . ILE A 1 364 ? -5.361 30.487 7.675 1.00 41.12 364 ILE A C 1
ATOM 2758 O O . ILE A 1 364 ? -6.294 29.828 7.227 1.00 41.12 364 ILE A O 1
ATOM 2762 N N . GLU A 1 365 ? -5.413 31.824 7.724 1.00 47.25 365 GLU A N 1
ATOM 2763 C CA . GLU A 1 365 ? -6.576 32.634 7.348 1.00 47.25 365 GLU A CA 1
ATOM 2764 C C . GLU A 1 365 ? -6.239 33.569 6.171 1.00 47.25 365 GLU A C 1
ATOM 2766 O O . GLU A 1 365 ? -5.360 34.429 6.279 1.00 47.25 365 GLU A O 1
ATOM 2771 N N . ALA A 1 366 ? -6.961 33.427 5.050 1.00 44.75 366 ALA A N 1
ATOM 2772 C CA . ALA A 1 366 ? -6.749 34.205 3.821 1.00 44.75 366 ALA A CA 1
ATOM 2773 C C . ALA A 1 366 ? -6.872 35.739 3.982 1.00 44.75 366 ALA A C 1
ATOM 2775 O O . ALA A 1 366 ? -6.024 36.449 3.439 1.00 44.75 366 ALA A O 1
ATOM 2776 N N . PRO A 1 367 ? -7.833 36.297 4.754 1.00 53.41 367 PRO A N 1
ATOM 2777 C CA . PRO A 1 367 ? -8.021 37.750 4.823 1.00 53.41 367 PRO A CA 1
ATOM 2778 C C . PRO A 1 367 ? -6.810 38.506 5.385 1.00 53.41 367 PRO A C 1
ATOM 2780 O O . PRO A 1 367 ? -6.504 39.608 4.933 1.00 53.41 367 PRO A O 1
ATOM 2783 N N . ALA A 1 368 ? -6.106 37.905 6.347 1.00 57.47 368 ALA A N 1
ATOM 2784 C CA . ALA A 1 368 ? -4.949 38.499 7.003 1.00 57.47 368 ALA A CA 1
ATOM 2785 C C . ALA A 1 368 ? -3.708 38.539 6.102 1.00 57.47 368 ALA A C 1
ATOM 2787 O O . ALA A 1 368 ? -2.999 39.547 6.066 1.00 57.47 368 ALA A O 1
ATOM 2788 N N . TYR A 1 369 ? -3.468 37.466 5.346 1.00 59.09 369 TYR A N 1
ATOM 2789 C CA . TYR A 1 369 ? -2.372 37.407 4.382 1.00 59.09 369 TYR A CA 1
ATOM 2790 C C . TYR A 1 369 ? -2.652 38.242 3.133 1.00 59.09 369 TYR A C 1
ATOM 2792 O O . TYR A 1 369 ? -1.783 39.006 2.729 1.00 59.09 369 TYR A O 1
ATOM 2800 N N . ASP A 1 370 ? -3.860 38.173 2.567 1.00 55.78 370 ASP A N 1
ATOM 2801 C CA . ASP A 1 370 ? -4.226 38.960 1.385 1.00 55.78 370 ASP A CA 1
ATOM 2802 C C . ASP A 1 370 ? -4.158 40.455 1.664 1.00 55.78 370 ASP A C 1
ATOM 2804 O O . ASP A 1 370 ? -3.729 41.232 0.810 1.00 55.78 370 ASP A O 1
ATOM 2808 N N . TRP A 1 371 ? -4.592 40.868 2.859 1.00 81.00 371 TRP A N 1
ATOM 2809 C CA . TRP A 1 371 ? -4.434 42.245 3.297 1.00 81.00 371 TRP A CA 1
ATOM 2810 C C . TRP A 1 371 ? -2.953 42.608 3.412 1.00 81.00 371 TRP A C 1
ATOM 2812 O O . TRP A 1 371 ? -2.538 43.594 2.814 1.00 81.00 371 TRP A O 1
ATOM 2822 N N . LEU A 1 372 ? -2.142 41.794 4.097 1.00 72.62 372 LEU A N 1
ATOM 2823 C CA . LEU A 1 372 ? -0.712 42.052 4.275 1.00 72.62 372 LEU A CA 1
ATOM 2824 C C . LEU A 1 372 ? 0.035 42.122 2.934 1.00 72.62 372 LEU A C 1
ATOM 2826 O O . LEU A 1 372 ? 0.812 43.044 2.720 1.00 72.62 372 LEU A O 1
ATOM 2830 N N . ALA A 1 373 ? -0.199 41.177 2.024 1.00 58.28 373 ALA A N 1
ATOM 2831 C CA . ALA A 1 373 ? 0.464 41.112 0.728 1.00 58.28 373 ALA A CA 1
ATOM 2832 C C . ALA A 1 373 ? 0.068 42.292 -0.166 1.00 58.28 373 ALA A C 1
ATOM 2834 O O . ALA A 1 373 ? 0.954 42.952 -0.705 1.00 58.28 373 ALA A O 1
ATOM 2835 N N . ARG A 1 374 ? -1.233 42.617 -0.270 1.00 67.31 374 ARG A N 1
ATOM 2836 C CA . ARG A 1 374 ? -1.695 43.808 -1.007 1.00 67.31 374 ARG A CA 1
ATOM 2837 C C . ARG A 1 374 ? -1.158 45.090 -0.397 1.00 67.31 374 ARG A C 1
ATOM 2839 O O . ARG A 1 374 ? -0.661 45.931 -1.127 1.00 67.31 374 ARG A O 1
ATOM 2846 N N . HIS A 1 375 ? -1.190 45.218 0.925 1.00 74.19 375 HIS A N 1
ATOM 2847 C CA . HIS A 1 375 ? -0.729 46.420 1.617 1.00 74.19 375 HIS A CA 1
ATOM 2848 C C . HIS A 1 375 ? 0.787 46.620 1.491 1.00 74.19 375 HIS A C 1
ATOM 2850 O O . HIS A 1 375 ? 1.246 47.740 1.284 1.00 74.19 375 HIS A O 1
ATOM 2856 N N . LEU A 1 376 ? 1.581 45.544 1.551 1.00 71.19 376 LEU A N 1
ATOM 2857 C CA . LEU A 1 376 ? 3.026 45.600 1.300 1.00 71.19 376 LEU A CA 1
ATOM 2858 C C . LEU A 1 376 ? 3.345 45.854 -0.183 1.00 71.19 376 LEU A C 1
ATOM 2860 O O . LEU A 1 376 ? 4.292 46.580 -0.462 1.00 71.19 376 LEU A O 1
ATOM 2864 N N . LEU A 1 377 ? 2.565 45.311 -1.126 1.00 58.94 377 LEU A N 1
ATOM 2865 C CA . LEU A 1 377 ? 2.687 45.602 -2.564 1.00 58.94 377 LEU A CA 1
ATOM 2866 C C . LEU A 1 377 ? 2.347 47.062 -2.875 1.00 58.94 377 LEU A C 1
ATOM 2868 O O . LEU A 1 377 ? 3.149 47.753 -3.488 1.00 58.94 377 LEU A O 1
ATOM 2872 N N . GLU A 1 378 ? 1.209 47.558 -2.391 1.00 67.12 378 GLU A N 1
ATOM 2873 C CA . GLU A 1 378 ? 0.779 48.947 -2.572 1.00 67.12 378 GLU A CA 1
ATOM 2874 C C . GLU A 1 378 ? 1.781 49.924 -1.952 1.00 67.12 378 GLU A C 1
ATOM 2876 O O . GLU A 1 378 ? 2.110 50.940 -2.564 1.00 67.12 378 GLU A O 1
ATOM 2881 N N . ARG A 1 379 ? 2.331 49.607 -0.772 1.00 69.62 379 ARG A N 1
ATOM 2882 C CA . ARG A 1 379 ? 3.433 50.384 -0.189 1.00 69.62 379 ARG A CA 1
ATOM 2883 C C . ARG A 1 379 ? 4.706 50.281 -1.024 1.00 69.62 379 ARG A C 1
ATOM 2885 O O . ARG A 1 379 ? 5.331 51.307 -1.263 1.00 69.62 379 ARG A O 1
ATOM 2892 N N . ALA A 1 380 ? 5.080 49.095 -1.502 1.00 58.41 380 ALA A N 1
ATOM 2893 C CA . ALA A 1 380 ? 6.248 48.920 -2.368 1.00 58.41 380 ALA A CA 1
ATOM 2894 C C . ALA A 1 380 ? 6.123 49.702 -3.691 1.00 58.41 380 ALA A C 1
ATOM 2896 O O . ALA A 1 380 ? 7.121 50.221 -4.187 1.00 58.41 380 ALA A O 1
ATOM 2897 N N . ASP A 1 381 ? 4.908 49.834 -4.228 1.00 56.84 381 ASP A N 1
ATOM 2898 C CA . ASP A 1 381 ? 4.619 50.616 -5.432 1.00 56.84 381 ASP A CA 1
ATOM 2899 C C . ASP A 1 381 ? 4.607 52.130 -5.148 1.00 56.84 381 ASP A C 1
ATOM 2901 O O . ASP A 1 381 ? 5.098 52.918 -5.959 1.00 56.84 381 ASP A O 1
ATOM 2905 N N . GLN A 1 382 ? 4.096 52.556 -3.985 1.00 56.44 382 GLN A N 1
ATOM 2906 C CA . GLN A 1 382 ? 4.047 53.968 -3.569 1.00 56.44 382 GLN A CA 1
ATOM 2907 C C . GLN A 1 382 ? 5.409 54.541 -3.176 1.00 56.44 382 GLN A C 1
ATOM 2909 O O . GLN A 1 382 ? 5.667 55.723 -3.410 1.00 56.44 382 GLN A O 1
ATOM 2914 N N . VAL A 1 383 ? 6.288 53.724 -2.595 1.00 53.53 383 VAL A N 1
ATOM 2915 C CA . VAL A 1 383 ? 7.654 54.136 -2.246 1.00 53.53 383 VAL A CA 1
ATOM 2916 C C . VAL A 1 383 ? 8.487 54.378 -3.525 1.00 53.53 383 VAL A C 1
ATOM 2918 O O . VAL A 1 383 ? 9.516 55.056 -3.473 1.00 53.53 383 VAL A O 1
ATOM 2921 N N . GLY A 1 384 ? 8.018 53.907 -4.698 1.00 46.34 384 GLY A N 1
ATOM 2922 C CA . GLY A 1 384 ? 8.826 53.798 -5.918 1.00 46.34 384 GLY A CA 1
ATOM 2923 C C . GLY A 1 384 ? 10.008 52.855 -5.675 1.00 46.34 384 GLY A C 1
ATOM 2924 O O . GLY A 1 384 ? 10.204 52.419 -4.548 1.00 46.34 384 GLY A O 1
ATOM 2925 N N . THR A 1 385 ? 10.820 52.509 -6.685 1.00 38.06 385 THR A N 1
ATOM 2926 C CA . THR A 1 385 ? 12.053 51.730 -6.432 1.00 38.06 385 THR A CA 1
ATOM 2927 C C . THR A 1 385 ? 12.875 52.445 -5.355 1.00 38.06 385 THR A C 1
ATOM 2929 O O . THR A 1 385 ? 13.456 53.494 -5.657 1.00 38.06 385 THR A O 1
ATOM 2932 N N . PRO A 1 386 ? 12.942 51.929 -4.115 1.00 32.62 386 PRO A N 1
ATOM 2933 C CA . PRO A 1 386 ? 13.751 52.558 -3.099 1.00 32.62 386 PRO A CA 1
ATOM 2934 C C . PRO A 1 386 ? 15.205 52.294 -3.490 1.00 32.62 386 PRO A C 1
ATOM 2936 O O . PRO A 1 386 ? 15.554 51.190 -3.929 1.00 32.62 386 PRO A O 1
ATOM 2939 N N . SER A 1 387 ? 16.075 53.291 -3.318 1.00 41.28 387 SER A N 1
ATOM 2940 C CA . SER A 1 387 ? 17.508 53.014 -3.175 1.00 41.28 387 SER A CA 1
ATOM 2941 C C . SER A 1 387 ? 17.670 51.894 -2.150 1.00 41.28 387 SER A C 1
ATOM 2943 O O . SER A 1 387 ? 17.002 51.924 -1.123 1.00 41.28 387 SER A O 1
ATOM 2945 N N . ALA A 1 388 ? 18.506 50.907 -2.482 1.00 32.66 388 ALA A N 1
ATOM 2946 C CA . ALA A 1 388 ? 18.735 49.651 -1.766 1.00 32.66 388 ALA A CA 1
ATOM 2947 C C . ALA A 1 388 ? 18.279 49.620 -0.282 1.00 32.66 388 ALA A C 1
ATOM 2949 O O . ALA A 1 388 ? 18.664 50.487 0.499 1.00 32.66 388 ALA A O 1
ATOM 2950 N N . PRO A 1 389 ? 17.546 48.577 0.146 1.00 30.41 389 PRO A N 1
ATOM 2951 C CA . PRO A 1 389 ? 16.878 48.544 1.447 1.00 30.41 389 PRO A CA 1
ATOM 2952 C C . PRO A 1 389 ? 17.869 48.622 2.616 1.00 30.41 389 PRO A C 1
ATOM 2954 O O . PRO A 1 389 ? 18.856 47.876 2.666 1.00 30.41 389 PRO A O 1
ATOM 2957 N N . VAL A 1 390 ? 17.552 49.482 3.583 1.00 31.72 390 VAL A N 1
ATOM 2958 C CA . VAL A 1 390 ? 18.170 49.529 4.913 1.00 31.72 390 VAL A CA 1
ATOM 2959 C C . VAL A 1 390 ? 17.194 48.857 5.893 1.00 31.72 390 VAL A C 1
ATOM 2961 O O . VAL A 1 390 ? 16.059 49.309 5.995 1.00 31.72 390 VAL A O 1
ATOM 2964 N N . PRO A 1 391 ? 17.563 47.767 6.591 1.00 32.56 391 PRO A N 1
ATOM 2965 C CA . PRO A 1 391 ? 16.697 47.160 7.602 1.00 32.56 391 PRO A CA 1
ATOM 2966 C C . PRO A 1 391 ? 16.726 47.949 8.932 1.00 32.56 391 PRO A C 1
ATOM 2968 O O . PRO A 1 391 ? 17.731 48.607 9.210 1.00 32.56 391 PRO A O 1
ATOM 2971 N N . PRO A 1 392 ? 15.681 47.857 9.784 1.00 30.80 392 PRO A N 1
ATOM 2972 C CA . PRO A 1 392 ? 15.620 48.568 11.064 1.00 30.80 392 PRO A CA 1
ATOM 2973 C C . PRO A 1 392 ? 16.686 48.095 12.069 1.00 30.80 392 PRO A C 1
ATOM 2975 O O . PRO A 1 392 ? 16.919 46.896 12.225 1.00 30.80 392 PRO A O 1
ATOM 2978 N N . ASP A 1 393 ? 17.254 49.050 12.810 1.00 31.59 393 ASP A N 1
ATOM 2979 C CA . ASP A 1 393 ? 18.356 48.947 13.791 1.00 31.59 393 ASP A CA 1
ATOM 2980 C C . ASP A 1 393 ? 18.130 48.012 15.010 1.00 31.59 393 ASP A C 1
ATOM 2982 O O . ASP A 1 393 ? 18.982 47.925 15.894 1.00 31.59 393 ASP A O 1
ATOM 2986 N N . GLU A 1 394 ? 17.025 47.267 15.101 1.00 32.56 394 GLU A N 1
ATOM 2987 C CA . GLU A 1 394 ? 16.710 46.449 16.293 1.00 32.56 394 GLU A CA 1
ATOM 2988 C C . GLU A 1 394 ? 17.257 45.013 16.271 1.00 32.56 394 GLU A C 1
ATOM 2990 O O . GLU A 1 394 ? 16.964 44.203 17.153 1.00 32.56 394 GLU A O 1
ATOM 2995 N N . TRP A 1 395 ? 18.076 44.665 15.284 1.00 31.94 395 TRP A N 1
ATOM 2996 C CA . TRP A 1 395 ? 18.670 43.334 15.175 1.00 31.94 395 TRP A CA 1
ATOM 2997 C C . TRP A 1 395 ? 20.173 43.478 15.367 1.00 31.94 395 TRP A C 1
ATOM 2999 O O . TRP A 1 395 ? 20.939 43.647 14.422 1.00 31.94 395 TRP A O 1
ATOM 3009 N N . GLY A 1 396 ? 20.575 43.505 16.639 1.00 27.41 396 GLY A N 1
ATOM 3010 C CA . GLY A 1 396 ? 21.942 43.789 17.052 1.00 27.41 396 GLY A CA 1
ATOM 3011 C C . GLY A 1 396 ? 22.987 42.952 16.313 1.00 27.41 396 GLY A C 1
ATOM 3012 O O . GLY A 1 396 ? 22.937 41.724 16.326 1.00 27.41 396 GLY A O 1
ATOM 3013 N N . GLY A 1 397 ? 23.977 43.641 15.736 1.00 26.64 397 GLY A N 1
ATOM 3014 C CA . GLY A 1 397 ? 25.260 43.039 15.373 1.00 26.64 397 GLY A CA 1
ATOM 3015 C C . GLY A 1 397 ? 25.833 43.425 14.010 1.00 26.64 397 GLY A C 1
ATOM 3016 O O . GLY A 1 397 ? 25.987 42.564 13.156 1.00 26.64 397 GLY A O 1
ATOM 3017 N N . THR A 1 398 ? 26.271 44.680 13.855 1.00 27.58 398 THR A N 1
ATOM 3018 C CA . THR A 1 398 ? 27.281 45.165 12.878 1.00 27.58 398 THR A CA 1
ATOM 3019 C C . THR A 1 398 ? 27.011 44.988 11.365 1.00 27.58 398 THR A C 1
ATOM 3021 O O . THR A 1 398 ? 27.206 43.926 10.784 1.00 27.58 398 THR A O 1
ATOM 3024 N N . PHE A 1 399 ? 26.712 46.113 10.701 1.00 28.41 399 PHE A N 1
ATOM 3025 C CA . PHE A 1 399 ? 26.781 46.363 9.252 1.00 28.41 399 PHE A CA 1
ATOM 3026 C C . PHE A 1 399 ? 27.974 45.703 8.524 1.00 28.41 399 PHE A C 1
ATOM 3028 O O . PHE A 1 399 ? 29.130 46.030 8.803 1.00 28.41 399 PHE A O 1
ATOM 3035 N N . ARG A 1 400 ? 27.703 44.897 7.482 1.00 30.41 400 ARG A N 1
ATOM 3036 C CA . ARG A 1 400 ? 28.593 44.713 6.315 1.00 30.41 400 ARG A CA 1
ATOM 3037 C C . ARG A 1 400 ? 27.758 44.655 5.024 1.00 30.41 400 ARG A C 1
ATOM 3039 O O . ARG A 1 400 ? 26.728 43.999 4.971 1.00 30.41 400 ARG A O 1
ATOM 3046 N N . THR A 1 401 ? 28.199 45.397 4.014 1.00 38.06 401 THR A N 1
ATOM 3047 C CA . THR A 1 401 ? 27.593 45.652 2.693 1.00 38.06 401 THR A CA 1
ATOM 3048 C C . THR A 1 401 ? 27.053 44.408 1.958 1.00 38.06 401 THR A C 1
ATOM 3050 O O . THR A 1 401 ? 27.723 43.378 1.910 1.00 38.06 401 THR A O 1
ATOM 3053 N N . ARG A 1 402 ? 25.860 44.513 1.336 1.00 46.28 402 ARG A N 1
ATOM 3054 C CA . ARG A 1 402 ? 25.289 43.493 0.423 1.00 46.28 402 ARG A CA 1
ATOM 3055 C C . ARG A 1 402 ? 26.255 43.231 -0.745 1.00 46.28 402 ARG A C 1
ATOM 3057 O O . ARG A 1 402 ? 26.667 44.179 -1.406 1.00 46.28 402 ARG A O 1
ATOM 3064 N N . ARG A 1 403 ? 26.609 41.969 -1.008 1.00 54.75 403 ARG A N 1
ATOM 3065 C CA . ARG A 1 403 ? 27.513 41.548 -2.099 1.00 54.75 403 ARG A CA 1
ATOM 3066 C C . ARG A 1 403 ? 26.837 40.505 -2.999 1.00 54.75 403 ARG A C 1
ATOM 3068 O O . ARG A 1 403 ? 26.034 39.720 -2.505 1.00 54.75 403 ARG A O 1
ATOM 3075 N N . LEU A 1 404 ? 27.142 40.522 -4.303 1.00 61.56 404 LEU A N 1
ATOM 3076 C CA . LEU A 1 404 ? 26.634 39.559 -5.295 1.00 61.56 404 LEU A CA 1
ATOM 3077 C C . LEU A 1 404 ? 27.194 38.154 -5.012 1.00 61.56 404 LEU A C 1
ATOM 3079 O O . LEU A 1 404 ? 28.404 37.995 -4.854 1.00 61.56 404 LEU A O 1
ATOM 3083 N N . GLY A 1 405 ? 26.323 37.142 -4.982 1.00 65.31 405 GLY A N 1
ATOM 3084 C CA . GLY A 1 405 ? 26.710 35.741 -4.795 1.00 65.31 405 GLY A CA 1
ATOM 3085 C C . GLY A 1 405 ? 26.714 35.259 -3.339 1.00 65.31 405 GLY A C 1
ATOM 3086 O O . GLY A 1 405 ? 26.023 35.806 -2.483 1.00 65.31 405 GLY A O 1
ATOM 3087 N N . ARG A 1 406 ? 27.475 34.199 -3.052 1.00 73.94 406 ARG A N 1
ATOM 3088 C CA . ARG A 1 406 ? 27.656 33.615 -1.708 1.00 73.94 406 ARG A CA 1
ATOM 3089 C C . ARG A 1 406 ? 29.121 33.736 -1.275 1.00 73.94 406 ARG A C 1
ATOM 3091 O O . ARG A 1 406 ? 29.996 33.701 -2.139 1.00 73.94 406 ARG A O 1
ATOM 3098 N N . PRO A 1 407 ? 29.438 33.847 0.025 1.00 74.12 407 PRO A N 1
ATOM 3099 C CA . PRO A 1 407 ? 30.828 33.906 0.452 1.00 74.12 407 PRO A CA 1
ATOM 3100 C C . PRO A 1 407 ? 31.539 32.583 0.140 1.00 74.12 407 PRO A C 1
ATOM 3102 O O . PRO A 1 407 ? 30.988 31.505 0.365 1.00 74.12 407 PRO A O 1
ATOM 3105 N N . VAL A 1 408 ? 32.773 32.665 -0.360 1.00 73.50 408 VAL A N 1
ATOM 3106 C CA . VAL A 1 408 ? 33.522 31.505 -0.881 1.00 73.50 408 VAL A CA 1
ATOM 3107 C C . VAL A 1 408 ? 33.667 30.373 0.152 1.00 73.50 408 VAL A C 1
ATOM 3109 O O . VAL A 1 408 ? 33.547 29.201 -0.192 1.00 73.50 408 VAL A O 1
ATOM 3112 N N . HIS A 1 409 ? 33.819 30.697 1.439 1.00 65.19 409 HIS A N 1
ATOM 3113 C CA . HIS A 1 409 ? 33.965 29.705 2.512 1.00 65.19 409 HIS A CA 1
ATOM 3114 C C . HIS A 1 409 ? 32.697 28.871 2.791 1.00 65.19 409 HIS A C 1
ATOM 3116 O O . HIS A 1 409 ? 32.795 27.801 3.390 1.00 65.19 409 HIS A O 1
ATOM 3122 N N . ALA A 1 410 ? 31.508 29.308 2.352 1.00 58.31 410 ALA A N 1
ATOM 3123 C CA . ALA A 1 410 ? 30.267 28.542 2.527 1.00 58.31 410 ALA A CA 1
ATOM 3124 C C . ALA A 1 410 ? 30.255 27.225 1.725 1.00 58.31 410 ALA A C 1
ATOM 3126 O O . ALA A 1 410 ? 29.448 26.340 2.006 1.00 58.31 410 ALA A O 1
ATOM 3127 N N . PHE A 1 411 ? 31.161 27.079 0.755 1.00 55.91 411 PHE A N 1
ATOM 3128 C CA . PHE A 1 411 ? 31.288 25.892 -0.088 1.00 55.91 411 PHE A CA 1
ATOM 3129 C C . PHE A 1 411 ? 32.320 24.868 0.437 1.00 55.91 411 PHE A C 1
ATOM 3131 O O . PHE A 1 411 ? 32.403 23.765 -0.101 1.00 55.91 411 PHE A O 1
ATOM 3138 N N . ALA A 1 412 ? 33.030 25.172 1.535 1.00 48.25 412 ALA A N 1
ATOM 3139 C CA . ALA A 1 412 ? 34.115 24.341 2.077 1.00 48.25 412 ALA A CA 1
ATOM 3140 C C . ALA A 1 412 ? 33.650 22.995 2.678 1.00 48.25 412 ALA A C 1
ATOM 3142 O O . ALA A 1 412 ? 34.338 21.984 2.539 1.00 48.25 412 ALA A O 1
ATOM 3143 N N . ARG A 1 413 ? 32.452 22.937 3.285 1.00 41.75 413 ARG A N 1
ATOM 3144 C CA . ARG A 1 413 ? 31.935 21.716 3.947 1.00 41.75 413 ARG A CA 1
ATOM 3145 C C . ARG A 1 413 ? 31.679 20.546 2.990 1.00 41.75 413 ARG A C 1
ATOM 3147 O O . ARG A 1 413 ? 31.829 19.399 3.389 1.00 41.75 413 ARG A O 1
ATOM 3154 N N . ALA A 1 414 ? 31.316 20.823 1.737 1.00 40.69 414 ALA A N 1
ATOM 3155 C CA . ALA A 1 414 ? 31.013 19.787 0.745 1.00 40.69 414 ALA A CA 1
ATOM 3156 C C . ALA A 1 414 ? 32.277 19.134 0.147 1.00 40.69 414 ALA A C 1
ATOM 3158 O O . ALA A 1 414 ? 32.210 18.019 -0.368 1.00 40.69 414 ALA A O 1
ATOM 3159 N N . ALA A 1 415 ? 33.429 19.813 0.213 1.00 41.84 415 ALA A N 1
ATOM 3160 C CA . ALA A 1 415 ? 34.711 19.294 -0.261 1.00 41.84 415 ALA A CA 1
ATOM 3161 C C . ALA A 1 415 ? 35.433 18.452 0.810 1.00 41.84 415 ALA A C 1
ATOM 3163 O O . ALA A 1 415 ? 36.040 17.437 0.473 1.00 41.84 415 ALA A O 1
ATOM 3164 N N . GLU A 1 416 ? 35.312 18.810 2.097 1.00 44.53 416 GLU A N 1
ATOM 3165 C CA . GLU A 1 416 ? 35.853 18.014 3.216 1.00 44.53 416 GLU A CA 1
ATOM 3166 C C . GLU A 1 416 ? 35.179 16.636 3.344 1.00 44.53 416 GLU A C 1
ATOM 3168 O O . GLU A 1 416 ? 35.849 15.645 3.633 1.00 44.53 416 GLU A O 1
ATOM 3173 N N . GLU A 1 417 ? 33.876 16.541 3.050 1.00 40.34 417 GLU A N 1
ATOM 3174 C CA . GLU A 1 417 ? 33.122 15.276 3.048 1.00 40.34 417 GLU A CA 1
ATOM 3175 C C . GLU A 1 417 ? 33.512 14.331 1.886 1.00 40.34 417 GLU A C 1
ATOM 3177 O O . GLU A 1 417 ? 33.221 13.136 1.942 1.00 40.34 417 GLU A O 1
ATOM 3182 N N . ALA A 1 418 ? 34.207 14.825 0.850 1.00 41.84 418 ALA A N 1
ATOM 3183 C CA . ALA A 1 418 ? 34.572 14.051 -0.344 1.00 41.84 418 ALA A CA 1
ATOM 3184 C C . ALA A 1 418 ? 35.942 13.335 -0.263 1.00 41.84 418 ALA A C 1
ATOM 3186 O O . ALA A 1 418 ? 36.231 12.491 -1.114 1.00 41.84 418 ALA A O 1
ATOM 3187 N N . GLY A 1 419 ? 36.759 13.621 0.760 1.00 37.91 419 GLY A N 1
ATOM 3188 C CA . GLY A 1 419 ? 38.087 13.022 0.973 1.00 37.91 419 GLY A CA 1
ATOM 3189 C C . GLY A 1 419 ? 39.164 13.437 -0.057 1.00 37.91 419 GLY A C 1
ATOM 3190 O O . GLY A 1 419 ? 38.847 13.874 -1.163 1.00 37.91 419 GLY A O 1
ATOM 3191 N N . PRO A 1 420 ? 40.469 13.313 0.267 1.00 37.06 420 PRO A N 1
ATOM 3192 C CA . PRO A 1 420 ? 41.541 13.720 -0.641 1.00 37.06 420 PRO A CA 1
ATOM 3193 C C . PRO A 1 420 ? 41.761 12.689 -1.762 1.00 37.06 420 PRO A C 1
ATOM 3195 O O . PRO A 1 420 ? 41.959 11.502 -1.497 1.00 37.06 420 PRO A O 1
ATOM 3198 N N . SER A 1 421 ? 41.789 13.143 -3.020 1.00 37.38 421 SER A N 1
ATOM 3199 C CA . SER A 1 421 ? 42.170 12.323 -4.182 1.00 37.38 421 SER A CA 1
ATOM 3200 C C . SER A 1 421 ? 43.623 12.573 -4.621 1.00 37.38 421 SER A C 1
ATOM 3202 O O . SER A 1 421 ? 44.194 13.640 -4.405 1.00 37.38 421 SER A O 1
ATOM 3204 N N . ARG A 1 422 ? 44.243 11.546 -5.214 1.00 40.28 422 ARG A N 1
ATOM 3205 C CA . ARG A 1 422 ? 45.693 11.378 -5.437 1.00 40.28 422 ARG A CA 1
ATOM 3206 C C . ARG A 1 422 ? 46.305 12.144 -6.627 1.00 40.28 422 ARG A C 1
ATOM 3208 O O . ARG A 1 422 ? 47.381 11.763 -7.076 1.00 40.28 422 ARG A O 1
ATOM 3215 N N . SER A 1 423 ? 45.691 13.223 -7.109 1.00 44.84 423 SER A N 1
ATOM 3216 C CA . SER A 1 423 ? 46.199 13.970 -8.278 1.00 44.84 423 SER A CA 1
ATOM 3217 C C . SER A 1 423 ? 46.421 15.459 -8.010 1.00 44.84 423 SER A C 1
ATOM 3219 O O . SER A 1 423 ? 46.266 16.282 -8.901 1.00 44.84 423 SER A O 1
ATOM 3221 N N . ALA A 1 424 ? 46.839 15.819 -6.795 1.00 37.53 424 ALA A N 1
ATOM 3222 C CA . ALA A 1 424 ? 47.385 17.146 -6.535 1.00 37.53 424 ALA A CA 1
ATOM 3223 C C . ALA A 1 424 ? 48.757 17.276 -7.224 1.00 37.53 424 ALA A C 1
ATOM 3225 O O . ALA A 1 424 ? 49.776 16.879 -6.660 1.00 37.53 424 ALA A O 1
ATOM 3226 N N . GLY A 1 425 ? 48.784 17.803 -8.452 1.00 47.53 425 GLY A N 1
ATOM 3227 C CA . GLY A 1 425 ? 50.049 18.054 -9.148 1.00 47.53 425 GLY A CA 1
ATOM 3228 C C . GLY A 1 425 ? 50.016 18.182 -10.669 1.00 47.53 425 GLY A C 1
ATOM 3229 O O . GLY A 1 425 ? 51.077 18.062 -11.270 1.00 47.53 425 GLY A O 1
ATOM 3230 N N . GLN A 1 426 ? 48.868 18.402 -11.314 1.00 61.28 426 GLN A N 1
ATOM 3231 C CA . GLN A 1 426 ? 48.869 18.715 -12.748 1.00 61.28 426 GLN A CA 1
ATOM 3232 C C . GLN A 1 426 ? 49.226 20.196 -12.961 1.00 61.28 426 GLN A C 1
ATOM 3234 O O . GLN A 1 426 ? 48.798 21.066 -12.199 1.00 61.28 426 GLN A O 1
ATOM 3239 N N . ASP A 1 427 ? 50.033 20.501 -13.983 1.00 59.81 427 ASP A N 1
ATOM 3240 C CA . ASP A 1 427 ? 50.536 21.860 -14.253 1.00 59.81 427 ASP A CA 1
ATOM 3241 C C . ASP A 1 427 ? 49.410 22.905 -14.377 1.00 59.81 427 ASP A C 1
ATOM 3243 O O . ASP A 1 427 ? 49.589 24.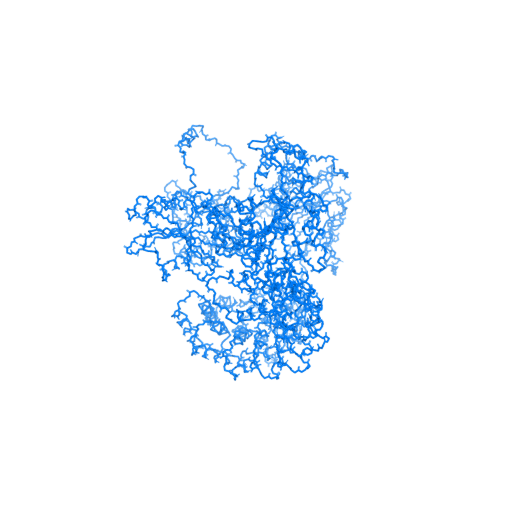066 -13.997 1.00 59.81 427 ASP A O 1
ATOM 3247 N N . HIS A 1 428 ? 48.214 22.490 -14.808 1.00 69.12 428 HIS A N 1
ATOM 3248 C CA . HIS A 1 428 ? 47.035 23.352 -14.873 1.00 69.12 428 HIS A CA 1
ATOM 3249 C C . HIS A 1 428 ? 46.528 23.819 -13.499 1.00 69.12 428 HIS A C 1
ATOM 3251 O O . HIS A 1 428 ? 46.136 24.979 -13.375 1.00 69.12 428 HIS A O 1
ATOM 3257 N N . ASP A 1 429 ? 46.602 22.990 -12.450 1.00 72.25 429 ASP A N 1
ATOM 3258 C CA . ASP A 1 429 ? 46.202 23.384 -11.090 1.00 72.25 429 ASP A CA 1
ATOM 3259 C C . ASP A 1 429 ? 47.178 24.419 -10.524 1.00 72.25 429 ASP A C 1
ATOM 3261 O O . ASP A 1 429 ? 46.784 25.354 -9.825 1.00 72.25 429 ASP A O 1
ATOM 3265 N N . ARG A 1 430 ? 48.472 24.292 -10.848 1.00 76.31 430 ARG A N 1
ATOM 3266 C CA . ARG A 1 430 ? 49.497 25.258 -10.434 1.00 76.31 430 ARG A CA 1
ATOM 3267 C C . ARG A 1 430 ? 49.272 26.621 -11.087 1.00 76.31 430 ARG A C 1
ATOM 3269 O O . ARG A 1 430 ? 49.352 27.639 -10.399 1.00 76.31 430 ARG A O 1
ATOM 3276 N N . VAL A 1 431 ? 48.990 26.633 -12.389 1.00 78.75 431 VAL A N 1
ATOM 3277 C CA . VAL A 1 431 ? 48.702 27.850 -13.164 1.00 78.75 431 VAL A CA 1
ATOM 3278 C C . VAL A 1 431 ? 47.413 28.514 -12.675 1.00 78.75 431 VAL A C 1
ATOM 3280 O O . VAL A 1 431 ? 47.388 29.724 -12.449 1.00 78.75 431 VAL A O 1
ATOM 3283 N N . LEU A 1 432 ? 46.372 27.721 -12.420 1.00 81.94 432 LEU A N 1
ATOM 3284 C CA . LEU A 1 432 ? 45.100 28.200 -11.893 1.00 81.94 432 LEU A CA 1
ATOM 3285 C C . LEU A 1 432 ? 45.242 28.807 -10.490 1.00 81.94 432 LEU A C 1
ATOM 3287 O O . LEU A 1 432 ? 44.792 29.927 -10.251 1.00 81.94 432 LEU A O 1
ATOM 3291 N N . ARG A 1 433 ? 45.922 28.116 -9.569 1.00 82.94 433 ARG A N 1
ATOM 3292 C CA . ARG A 1 433 ? 46.165 28.624 -8.210 1.00 82.94 433 ARG A CA 1
ATOM 3293 C C . ARG A 1 433 ? 47.016 29.892 -8.208 1.00 82.94 433 ARG A C 1
ATOM 3295 O O . ARG A 1 433 ? 46.750 30.799 -7.426 1.00 82.94 433 ARG A O 1
ATOM 3302 N N . ALA A 1 434 ? 48.012 29.998 -9.091 1.00 82.12 434 ALA A N 1
ATOM 3303 C CA . ALA A 1 434 ? 48.786 31.232 -9.244 1.00 82.12 434 ALA A CA 1
ATOM 3304 C C . ALA A 1 434 ? 47.892 32.409 -9.670 1.00 82.12 434 ALA A C 1
ATOM 3306 O O . ALA A 1 434 ? 47.973 33.485 -9.085 1.00 82.12 434 ALA A O 1
ATOM 3307 N N . ALA A 1 435 ? 46.973 32.185 -10.612 1.00 81.88 435 ALA A N 1
ATOM 3308 C CA . ALA A 1 435 ? 46.035 33.211 -11.056 1.00 81.88 435 ALA A CA 1
ATOM 3309 C C . ALA A 1 435 ? 45.081 33.672 -9.950 1.00 81.88 435 ALA A C 1
ATOM 3311 O O . ALA A 1 435 ? 44.843 34.870 -9.806 1.00 81.88 435 ALA A O 1
ATOM 3312 N N . VAL A 1 436 ? 44.580 32.733 -9.147 1.00 86.31 436 VAL A N 1
ATOM 3313 C CA . VAL A 1 436 ? 43.725 33.042 -7.997 1.00 86.31 436 VAL A CA 1
ATOM 3314 C C . VAL A 1 436 ? 44.486 33.835 -6.929 1.00 86.31 436 VAL A C 1
ATOM 3316 O O . VAL A 1 436 ? 43.945 34.799 -6.387 1.00 86.31 436 VAL A O 1
ATOM 3319 N N . ARG A 1 437 ? 45.755 33.501 -6.663 1.00 84.56 437 ARG A N 1
ATOM 3320 C CA . ARG A 1 437 ? 46.602 34.255 -5.722 1.00 84.56 437 ARG A CA 1
ATOM 3321 C C . ARG A 1 437 ? 46.895 35.669 -6.201 1.00 84.56 437 ARG A C 1
ATOM 3323 O O . ARG A 1 437 ? 46.843 36.595 -5.395 1.00 84.56 437 ARG A O 1
ATOM 3330 N N . ASP A 1 438 ? 47.136 35.855 -7.494 1.00 82.69 438 ASP A N 1
ATOM 3331 C CA . ASP A 1 438 ? 47.304 37.189 -8.072 1.00 82.69 438 ASP A CA 1
ATOM 3332 C C . ASP A 1 438 ? 46.020 38.018 -7.905 1.00 82.69 438 ASP A C 1
ATOM 3334 O O . ASP A 1 438 ? 46.079 39.215 -7.596 1.00 82.69 438 ASP A O 1
ATOM 3338 N N . CYS A 1 439 ? 44.846 37.389 -8.042 1.00 85.00 439 CYS A N 1
ATOM 3339 C CA . CYS A 1 439 ? 43.574 38.054 -7.776 1.00 85.00 439 CYS A CA 1
ATOM 3340 C C . CYS A 1 439 ? 43.398 38.413 -6.301 1.00 85.00 439 CYS A C 1
ATOM 3342 O O . CYS A 1 439 ? 43.051 39.552 -5.980 1.00 85.00 439 CYS A O 1
ATOM 3344 N N . ALA A 1 440 ? 43.724 37.487 -5.398 1.00 84.00 440 ALA A N 1
ATOM 3345 C CA . ALA A 1 440 ? 43.741 37.738 -3.961 1.00 84.00 440 ALA A CA 1
ATOM 3346 C C . ALA A 1 440 ? 44.681 38.899 -3.577 1.00 84.00 440 ALA A C 1
ATOM 3348 O O . ALA A 1 440 ? 44.356 39.674 -2.676 1.00 84.00 440 ALA A O 1
ATOM 3349 N N . ALA A 1 441 ? 45.800 39.061 -4.293 1.00 81.50 441 ALA A N 1
ATOM 3350 C CA . ALA A 1 441 ? 46.765 40.146 -4.117 1.00 81.50 441 ALA A CA 1
ATOM 3351 C C . ALA A 1 441 ? 46.306 41.505 -4.686 1.00 81.50 441 ALA A C 1
ATOM 3353 O O . ALA A 1 441 ? 47.003 42.504 -4.512 1.00 81.50 441 ALA A O 1
ATOM 3354 N N . GLY A 1 442 ? 45.130 41.573 -5.321 1.00 81.19 442 GLY A N 1
ATOM 3355 C CA . GLY A 1 442 ? 44.513 42.827 -5.757 1.00 81.19 442 GLY A CA 1
ATOM 3356 C C . GLY A 1 442 ? 44.423 43.026 -7.268 1.00 81.19 442 GLY A C 1
ATOM 3357 O O . GLY A 1 442 ? 44.041 44.114 -7.695 1.00 81.19 442 GLY A O 1
ATOM 3358 N N . THR A 1 443 ? 44.727 42.012 -8.082 1.00 85.06 443 THR A N 1
ATOM 3359 C CA . THR A 1 443 ? 44.555 42.099 -9.543 1.00 85.06 443 THR A CA 1
ATOM 3360 C C . THR A 1 443 ? 43.193 41.565 -9.998 1.00 85.06 443 THR A C 1
ATOM 3362 O O . THR A 1 443 ? 42.623 40.659 -9.396 1.00 85.06 443 THR A O 1
ATOM 3365 N N . SER A 1 444 ? 42.637 42.128 -11.069 1.00 89.44 444 SER A N 1
ATOM 3366 C CA . SER A 1 444 ? 41.454 41.563 -11.727 1.00 89.44 444 SER A CA 1
ATOM 3367 C C . SER A 1 444 ? 41.894 40.641 -12.857 1.00 89.44 444 SER A C 1
ATOM 3369 O O . SER A 1 444 ? 42.804 40.998 -13.606 1.00 89.44 444 SER A O 1
ATOM 3371 N N . ARG A 1 445 ? 41.266 39.470 -13.010 1.00 88.25 445 ARG A N 1
ATOM 3372 C CA . ARG A 1 445 ? 41.665 38.512 -14.052 1.00 88.25 445 ARG A CA 1
ATOM 3373 C C . ARG A 1 445 ? 40.497 37.706 -14.597 1.00 88.25 445 ARG A C 1
ATOM 3375 O O . ARG A 1 445 ? 39.591 37.334 -13.860 1.00 88.25 445 ARG A O 1
ATOM 3382 N N . MET A 1 446 ? 40.567 37.405 -15.890 1.00 89.94 446 MET A N 1
ATOM 3383 C CA . MET A 1 446 ? 39.753 36.390 -16.553 1.00 89.94 446 MET A CA 1
ATOM 3384 C C . MET A 1 446 ? 40.550 35.087 -16.617 1.00 89.94 446 MET A C 1
ATOM 3386 O O . MET A 1 446 ? 41.719 35.109 -17.002 1.00 89.94 446 MET A O 1
ATOM 3390 N N . VAL A 1 447 ? 39.932 33.965 -16.263 1.00 90.00 447 VAL A N 1
ATOM 3391 C CA . VAL A 1 447 ? 40.502 32.624 -16.387 1.00 90.00 447 VAL A CA 1
ATOM 3392 C C . VAL A 1 447 ? 39.521 31.740 -17.149 1.00 90.00 447 VAL A C 1
ATOM 3394 O O . VAL A 1 447 ? 38.368 31.579 -16.755 1.00 90.00 447 VAL A O 1
ATOM 3397 N N . THR A 1 448 ? 39.986 31.157 -18.247 1.00 88.38 448 THR A N 1
ATOM 3398 C CA . THR A 1 448 ? 39.172 30.334 -19.140 1.00 88.38 448 THR A CA 1
ATOM 3399 C C . THR A 1 448 ? 39.657 28.894 -19.124 1.00 88.38 448 THR A C 1
ATOM 3401 O O . THR A 1 448 ? 40.804 28.614 -19.467 1.00 88.38 448 THR A O 1
ATOM 3404 N N . PHE A 1 449 ? 38.776 27.973 -18.757 1.00 83.94 449 PHE A N 1
ATOM 3405 C CA . PHE A 1 449 ? 39.016 26.538 -18.781 1.00 83.94 449 PHE A CA 1
ATOM 3406 C C . PHE A 1 449 ? 38.646 25.969 -20.144 1.00 83.94 449 PHE A C 1
ATOM 3408 O O . PHE A 1 449 ? 37.520 26.160 -20.590 1.00 83.94 449 PHE A O 1
ATOM 3415 N N . VAL A 1 450 ? 39.556 25.239 -20.783 1.00 81.81 450 VAL A N 1
ATOM 3416 C CA . VAL A 1 450 ? 39.295 24.572 -22.066 1.00 81.81 450 VAL A CA 1
ATOM 3417 C C . VAL A 1 450 ? 39.398 23.064 -21.868 1.00 81.81 450 VAL A C 1
ATOM 3419 O O . VAL A 1 450 ? 40.500 22.558 -21.662 1.00 81.81 450 VAL A O 1
ATOM 3422 N N . ALA A 1 451 ? 38.264 22.355 -21.880 1.00 67.44 451 ALA A N 1
ATOM 3423 C CA . ALA A 1 451 ? 38.190 20.921 -21.566 1.00 67.44 451 ALA A CA 1
ATOM 3424 C C . ALA A 1 451 ? 36.999 20.223 -22.254 1.00 67.44 451 ALA A C 1
ATOM 3426 O O . ALA A 1 451 ? 35.909 20.808 -22.284 1.00 67.44 451 ALA A O 1
ATOM 3427 N N . PRO A 1 452 ? 37.127 18.972 -22.743 1.00 59.09 452 PRO A N 1
ATOM 3428 C CA . PRO A 1 452 ? 35.955 18.152 -23.063 1.00 59.09 452 PRO A CA 1
ATOM 3429 C C . PRO A 1 452 ? 35.111 17.931 -21.786 1.00 59.09 452 PRO A C 1
ATOM 3431 O O . PRO A 1 452 ? 35.655 17.875 -20.684 1.00 59.09 452 PRO A O 1
ATOM 3434 N N . GLY A 1 453 ? 33.777 17.898 -21.897 1.00 53.53 453 GLY A N 1
ATOM 3435 C CA . GLY A 1 453 ? 32.870 17.923 -20.733 1.00 53.53 453 GLY A CA 1
ATOM 3436 C C . GLY A 1 453 ? 33.151 16.826 -19.689 1.00 53.53 453 GLY A C 1
ATOM 3437 O O . GLY A 1 453 ? 33.351 15.675 -20.054 1.00 53.53 453 GLY A O 1
ATOM 3438 N N . GLY A 1 454 ? 33.157 17.172 -18.389 1.00 51.34 454 GLY A N 1
ATOM 3439 C CA . GLY A 1 454 ? 33.408 16.216 -17.296 1.00 51.34 454 GLY A CA 1
ATOM 3440 C C . GLY A 1 454 ? 33.440 16.840 -15.888 1.00 51.34 454 GLY A C 1
ATOM 3441 O O . GLY A 1 454 ? 33.632 18.046 -15.738 1.00 51.34 454 GLY A O 1
ATOM 3442 N N . ARG A 1 455 ? 33.264 16.021 -14.832 1.00 44.47 455 ARG A N 1
ATOM 3443 C CA . ARG A 1 455 ? 33.170 16.473 -13.417 1.00 44.47 455 ARG A CA 1
ATOM 3444 C C . ARG A 1 455 ? 34.495 16.968 -12.803 1.00 44.47 455 ARG A C 1
ATOM 3446 O O . ARG A 1 455 ? 34.458 17.667 -11.795 1.00 44.47 455 ARG A O 1
ATOM 3453 N N . GLY A 1 456 ? 35.649 16.629 -13.388 1.00 54.06 456 GLY A N 1
ATOM 3454 C CA . GLY A 1 456 ? 36.975 17.000 -12.860 1.00 54.06 456 GLY A CA 1
ATOM 3455 C C . GLY A 1 456 ? 37.273 18.506 -12.899 1.00 54.06 456 GLY A C 1
ATOM 3456 O O . GLY A 1 456 ? 37.835 19.042 -11.951 1.00 54.06 456 GLY A O 1
ATOM 3457 N N . ARG A 1 457 ? 36.799 19.211 -13.936 1.00 61.28 457 ARG A N 1
ATOM 3458 C CA . ARG A 1 457 ? 37.050 20.652 -14.150 1.00 61.28 457 ARG A CA 1
ATOM 3459 C C . ARG A 1 457 ? 36.415 21.549 -13.082 1.00 61.28 457 ARG A C 1
ATOM 3461 O O . ARG A 1 457 ? 37.031 22.504 -12.622 1.00 61.28 457 ARG A O 1
ATOM 3468 N N . ILE A 1 458 ? 35.187 21.213 -12.673 1.00 62.09 458 ILE A N 1
ATOM 3469 C CA . ILE A 1 458 ? 34.425 21.962 -11.665 1.00 62.09 458 ILE A CA 1
ATOM 3470 C C . ILE A 1 458 ? 35.122 21.809 -10.313 1.00 62.09 458 ILE A C 1
ATOM 3472 O O . ILE A 1 458 ? 35.234 22.773 -9.567 1.00 62.09 458 ILE A O 1
ATOM 3476 N N . ARG A 1 459 ? 35.674 20.623 -10.028 1.00 65.56 459 ARG A N 1
ATOM 3477 C CA . ARG A 1 459 ? 36.421 20.369 -8.795 1.00 65.56 459 ARG A CA 1
ATOM 3478 C C . ARG A 1 459 ? 37.717 21.182 -8.721 1.00 65.56 459 ARG A C 1
ATOM 3480 O O . ARG A 1 459 ? 37.857 21.930 -7.761 1.00 65.56 459 ARG A O 1
ATOM 3487 N N . SER A 1 460 ? 38.604 21.114 -9.721 1.00 70.19 460 SER A N 1
ATOM 3488 C CA . SER A 1 460 ? 39.856 21.901 -9.729 1.00 70.19 460 SER A CA 1
ATOM 3489 C C . SER A 1 460 ? 39.600 23.410 -9.642 1.00 70.19 460 SER A C 1
ATOM 3491 O O . SER A 1 460 ? 40.301 24.129 -8.931 1.00 70.19 460 SER A O 1
ATOM 3493 N N . ALA A 1 461 ? 38.557 23.897 -10.322 1.00 72.25 461 ALA A N 1
ATOM 3494 C CA . ALA A 1 461 ? 38.157 25.296 -10.252 1.00 72.25 461 ALA A CA 1
ATOM 3495 C C . ALA A 1 461 ? 37.643 25.701 -8.869 1.00 72.25 461 ALA A C 1
ATOM 3497 O O . ALA A 1 461 ? 38.081 26.718 -8.335 1.00 72.25 461 ALA A O 1
ATOM 3498 N N . MET A 1 462 ? 36.769 24.894 -8.263 1.00 74.19 462 MET A N 1
ATOM 3499 C CA . MET A 1 462 ? 36.299 25.154 -6.907 1.00 74.19 462 MET A CA 1
ATOM 3500 C C . MET A 1 462 ? 37.456 25.094 -5.909 1.00 74.19 462 MET A C 1
ATOM 3502 O O . MET A 1 462 ? 37.598 26.016 -5.117 1.00 74.19 462 MET A O 1
ATOM 3506 N N . GLU A 1 463 ? 38.331 24.088 -5.967 1.00 75.31 463 GLU A N 1
ATOM 3507 C CA . GLU A 1 463 ? 39.507 23.981 -5.089 1.00 75.31 463 GLU A CA 1
ATOM 3508 C C . GLU A 1 463 ? 40.423 25.207 -5.176 1.00 75.31 463 GLU A C 1
ATOM 3510 O O . GLU A 1 463 ? 40.884 25.699 -4.149 1.00 75.31 463 GLU A O 1
ATOM 3515 N N . ALA A 1 464 ? 40.655 25.739 -6.377 1.00 78.56 464 ALA A N 1
ATOM 3516 C CA . ALA A 1 464 ? 41.442 26.954 -6.531 1.00 78.56 464 ALA A CA 1
ATOM 3517 C C . ALA A 1 464 ? 40.723 28.190 -5.971 1.00 78.56 464 ALA A C 1
ATOM 3519 O O . ALA A 1 464 ? 41.359 28.988 -5.292 1.00 78.56 464 ALA A O 1
ATOM 3520 N N . ILE A 1 465 ? 39.409 28.337 -6.191 1.00 80.75 465 ILE A N 1
ATOM 3521 C CA . ILE A 1 465 ? 38.601 29.442 -5.640 1.00 80.75 465 ILE A CA 1
ATOM 3522 C C . ILE A 1 465 ? 38.660 29.469 -4.106 1.00 80.75 465 ILE A C 1
ATOM 3524 O O . ILE A 1 465 ? 38.667 30.556 -3.537 1.00 80.75 465 ILE A O 1
ATOM 3528 N N . HIS A 1 466 ? 38.780 28.318 -3.433 1.00 77.12 466 HIS A N 1
ATOM 3529 C CA . HIS A 1 466 ? 38.937 28.258 -1.972 1.00 77.12 466 HIS A CA 1
ATOM 3530 C C . HIS A 1 466 ? 40.243 28.891 -1.457 1.00 77.12 466 HIS A C 1
ATOM 3532 O O . HIS A 1 466 ? 40.322 29.213 -0.275 1.00 77.12 466 HIS A O 1
ATOM 3538 N N . GLU A 1 467 ? 41.257 29.105 -2.305 1.00 79.31 467 GLU A N 1
ATOM 3539 C CA . GLU A 1 467 ? 42.459 29.862 -1.920 1.00 79.31 467 GLU A CA 1
ATOM 3540 C C . GLU A 1 467 ? 42.215 31.383 -1.872 1.00 79.31 467 GLU A C 1
ATOM 3542 O O . GLU A 1 467 ? 43.082 32.131 -1.411 1.00 79.31 467 GLU A O 1
ATOM 3547 N N . LEU A 1 468 ? 41.051 31.865 -2.329 1.00 82.88 468 LEU A N 1
ATOM 3548 C CA . LEU A 1 468 ? 40.673 33.265 -2.160 1.00 82.88 468 LEU A CA 1
ATOM 3549 C C . LEU A 1 468 ? 40.412 33.587 -0.678 1.00 82.88 468 LEU A C 1
ATOM 3551 O O . LEU A 1 468 ? 39.815 32.787 0.042 1.00 82.88 468 LEU A O 1
ATOM 3555 N N . PRO A 1 469 ? 40.794 34.788 -0.211 1.00 81.69 469 PRO A N 1
ATOM 3556 C CA . PRO A 1 469 ? 40.492 35.245 1.139 1.00 81.69 469 PRO A CA 1
ATOM 3557 C C . PRO A 1 469 ? 38.991 35.193 1.477 1.00 81.69 469 PRO A C 1
ATOM 3559 O O . PRO A 1 469 ? 38.137 35.393 0.617 1.00 81.69 469 PRO A O 1
ATOM 3562 N N . ASN A 1 470 ? 38.662 34.986 2.757 1.00 76.50 470 ASN A N 1
ATOM 3563 C CA . ASN A 1 470 ? 37.287 34.762 3.247 1.00 76.50 470 ASN A CA 1
ATOM 3564 C C . ASN A 1 470 ? 36.283 35.887 2.952 1.00 76.50 470 ASN A C 1
ATOM 3566 O O . ASN A 1 470 ? 35.079 35.706 3.138 1.00 76.50 470 ASN A O 1
ATOM 3570 N N . ASP A 1 471 ? 36.768 37.054 2.548 1.00 76.38 471 ASP A N 1
ATOM 3571 C CA . ASP A 1 471 ? 35.975 38.206 2.158 1.00 76.38 471 ASP A CA 1
ATOM 3572 C C . ASP A 1 471 ? 35.737 38.297 0.639 1.00 76.38 471 ASP A C 1
ATOM 3574 O O . ASP A 1 471 ? 35.238 39.321 0.166 1.00 76.38 471 ASP A O 1
ATOM 3578 N N . TRP A 1 472 ? 36.051 37.236 -0.113 1.00 86.00 472 TRP A N 1
ATOM 3579 C CA . TRP A 1 472 ? 35.637 37.028 -1.500 1.00 86.00 472 TRP A CA 1
ATOM 3580 C C . TRP A 1 472 ? 34.289 36.308 -1.613 1.00 86.00 472 TRP A C 1
ATOM 3582 O O . TRP A 1 472 ? 33.925 35.470 -0.783 1.00 86.00 472 TRP A O 1
ATOM 3592 N N . TRP A 1 473 ? 33.543 36.649 -2.664 1.00 86.25 473 TRP A N 1
ATOM 3593 C CA . TRP A 1 473 ? 32.189 36.154 -2.925 1.00 86.25 473 TRP A CA 1
ATOM 3594 C C . TRP A 1 473 ? 32.109 35.499 -4.300 1.00 86.25 473 TRP A C 1
ATOM 3596 O O . TRP A 1 473 ? 32.618 36.062 -5.259 1.00 86.25 473 TRP A O 1
ATOM 3606 N N . LEU A 1 474 ? 31.485 34.327 -4.400 1.00 86.50 474 LEU A N 1
ATOM 3607 C CA . LEU A 1 474 ? 31.270 33.592 -5.645 1.00 86.50 474 LEU A CA 1
ATOM 3608 C C . LEU A 1 474 ? 29.849 33.837 -6.159 1.00 86.50 474 LEU A C 1
ATOM 3610 O O . LEU A 1 474 ? 28.878 33.546 -5.457 1.00 86.50 474 LEU A O 1
ATOM 3614 N N . TRP A 1 475 ? 29.735 34.337 -7.385 1.00 87.56 475 TRP A N 1
ATOM 3615 C CA . TRP A 1 475 ? 28.476 34.620 -8.064 1.00 87.56 475 TRP A CA 1
ATOM 3616 C C . TRP A 1 475 ? 28.389 33.864 -9.392 1.00 87.56 475 TRP A C 1
ATOM 3618 O O . TRP A 1 475 ? 29.260 34.000 -10.247 1.00 87.56 475 TRP A O 1
ATOM 3628 N N . GLU A 1 476 ? 27.320 33.094 -9.570 1.00 85.62 476 GLU A N 1
ATOM 3629 C CA . GLU A 1 476 ? 26.957 32.439 -10.827 1.00 85.62 476 GLU A CA 1
ATOM 3630 C C . GLU A 1 476 ? 25.709 33.140 -11.388 1.00 85.62 476 GLU A C 1
ATOM 3632 O O . GLU A 1 476 ? 24.691 33.184 -10.693 1.00 85.62 476 GLU A O 1
ATOM 3637 N N . PRO A 1 477 ? 25.770 33.754 -12.584 1.00 81.88 477 PRO A N 1
ATOM 3638 C CA . PRO A 1 477 ? 24.608 34.416 -13.171 1.00 81.88 477 PRO A CA 1
ATOM 3639 C C . PRO A 1 477 ? 23.524 33.416 -13.604 1.00 81.88 477 PRO A C 1
ATOM 3641 O O . PRO A 1 477 ? 23.828 32.411 -14.244 1.00 81.88 477 PRO A O 1
ATOM 3644 N N . ASP A 1 478 ? 22.248 33.741 -13.363 1.00 73.69 478 ASP A N 1
ATOM 3645 C CA . ASP A 1 478 ? 21.098 32.888 -13.737 1.00 73.69 478 ASP A CA 1
ATOM 3646 C C . ASP A 1 478 ? 20.937 32.733 -15.270 1.00 73.69 478 ASP A C 1
ATOM 3648 O O . ASP A 1 478 ? 20.346 31.778 -15.796 1.00 73.69 478 ASP A O 1
ATOM 3652 N N . GLY A 1 479 ? 21.520 33.661 -16.033 1.00 74.75 479 GLY A N 1
ATOM 3653 C CA . GLY A 1 479 ? 21.567 33.611 -17.487 1.00 74.75 479 GLY A CA 1
ATOM 3654 C C . GLY A 1 479 ? 22.165 34.854 -18.132 1.00 74.75 479 GLY A C 1
ATOM 3655 O O . GLY A 1 479 ? 22.612 35.776 -17.452 1.00 74.75 479 GLY A O 1
ATOM 3656 N N . VAL A 1 480 ? 22.183 34.851 -19.469 1.00 77.50 480 VAL A N 1
ATOM 3657 C CA . VAL A 1 480 ? 22.754 35.916 -20.315 1.00 77.50 480 VAL A CA 1
ATOM 3658 C C . VAL A 1 480 ? 22.133 37.270 -19.969 1.00 77.50 480 VAL A C 1
ATOM 3660 O O . VAL A 1 480 ? 22.868 38.210 -19.685 1.00 77.50 480 VAL A O 1
ATOM 3663 N N . ASP A 1 481 ? 20.804 37.335 -19.867 1.00 73.62 481 ASP A N 1
ATOM 3664 C CA . ASP A 1 481 ? 20.079 38.576 -19.567 1.00 73.62 481 ASP A CA 1
ATOM 3665 C C . ASP A 1 481 ? 20.393 39.118 -18.165 1.00 73.62 481 ASP A C 1
ATOM 3667 O O . ASP A 1 481 ? 20.570 40.323 -17.989 1.00 73.62 481 ASP A O 1
ATOM 3671 N N . GLY A 1 482 ? 20.550 38.231 -17.174 1.00 71.81 482 GLY A N 1
ATOM 3672 C CA . GLY A 1 482 ? 20.920 38.606 -15.806 1.00 71.81 482 GLY A CA 1
ATOM 3673 C C . GLY A 1 482 ? 22.332 39.188 -15.717 1.00 71.81 482 GLY A C 1
ATOM 3674 O O . GLY A 1 482 ? 22.552 40.193 -15.043 1.00 71.81 482 GLY A O 1
ATOM 3675 N N . LEU A 1 483 ? 23.292 38.609 -16.444 1.00 81.50 483 LEU A N 1
ATOM 3676 C CA . LEU A 1 483 ? 24.655 39.139 -16.513 1.00 81.50 483 LEU A CA 1
ATOM 3677 C C . LEU A 1 483 ? 24.712 40.471 -17.277 1.00 81.50 483 LEU A C 1
ATOM 3679 O O . LEU A 1 483 ? 25.391 41.399 -16.839 1.00 81.50 483 LEU A O 1
ATOM 3683 N N . THR A 1 484 ? 23.986 40.588 -18.391 1.00 76.50 484 THR A N 1
ATOM 3684 C CA . THR A 1 484 ? 23.907 41.827 -19.174 1.00 76.50 484 THR A CA 1
ATOM 3685 C C . THR A 1 484 ? 23.285 42.965 -18.363 1.00 76.50 484 THR A C 1
ATOM 3687 O O . THR A 1 484 ? 23.853 44.053 -18.330 1.00 76.50 484 THR A O 1
ATOM 3690 N N . ALA A 1 485 ? 22.202 42.714 -17.620 1.00 71.12 485 ALA A N 1
ATOM 3691 C CA . ALA A 1 485 ? 21.557 43.724 -16.775 1.00 71.12 485 ALA A CA 1
ATOM 3692 C C . ALA A 1 485 ? 22.482 44.281 -15.671 1.00 71.12 485 ALA A C 1
ATOM 3694 O O . ALA A 1 485 ? 22.445 45.475 -15.363 1.00 71.12 485 ALA A O 1
ATOM 3695 N N . VAL A 1 486 ? 23.343 43.434 -15.095 1.00 75.31 486 VAL A N 1
ATOM 3696 C CA . VAL A 1 486 ? 24.363 43.856 -14.118 1.00 75.31 486 VAL A CA 1
ATOM 3697 C C . VAL A 1 486 ? 25.457 44.690 -14.797 1.00 75.31 486 VAL A C 1
ATOM 3699 O O . VAL A 1 486 ? 25.861 45.723 -14.273 1.00 75.31 486 VAL A O 1
ATOM 3702 N N . LEU A 1 487 ? 25.914 44.295 -15.987 1.00 76.81 487 LEU A N 1
ATOM 3703 C CA . LEU A 1 487 ? 26.976 45.006 -16.711 1.00 76.81 487 LEU A CA 1
ATOM 3704 C C . LEU A 1 487 ? 26.527 46.342 -17.336 1.00 76.81 487 LEU A C 1
ATOM 3706 O O . LEU A 1 487 ? 27.379 47.214 -17.540 1.00 76.81 487 LEU A O 1
ATOM 3710 N N . ASP A 1 488 ? 25.230 46.508 -17.619 1.00 68.31 488 ASP A N 1
ATOM 3711 C CA . ASP A 1 488 ? 24.666 47.671 -18.321 1.00 68.31 488 ASP A CA 1
ATOM 3712 C C . ASP A 1 488 ? 24.040 48.742 -17.401 1.00 68.31 488 ASP A C 1
ATOM 3714 O O . ASP A 1 488 ? 23.675 49.811 -17.891 1.00 68.31 488 ASP A O 1
ATOM 3718 N N . GLY A 1 489 ? 24.000 48.538 -16.075 1.00 57.34 489 GLY A N 1
ATOM 3719 C CA . GLY A 1 489 ? 23.833 49.658 -15.131 1.00 57.34 489 GLY A CA 1
ATOM 3720 C C . GLY A 1 489 ? 22.758 49.553 -14.046 1.00 57.34 489 GLY A C 1
ATOM 3721 O O . GLY A 1 489 ? 22.402 50.587 -13.489 1.00 57.34 489 GLY A O 1
ATOM 3722 N N . ALA A 1 490 ? 22.258 48.362 -13.697 1.00 47.28 490 ALA A N 1
ATOM 3723 C CA . ALA A 1 490 ? 21.355 48.217 -12.543 1.00 47.28 490 ALA A CA 1
ATOM 3724 C C . ALA A 1 490 ? 22.070 47.843 -11.223 1.00 47.28 490 ALA A C 1
ATOM 3726 O O . ALA A 1 490 ? 21.551 48.135 -10.148 1.00 47.28 490 ALA A O 1
ATOM 3727 N N . TRP A 1 491 ? 23.252 47.215 -11.280 1.00 51.62 491 TRP A N 1
ATOM 3728 C CA . TRP A 1 491 ? 24.009 46.749 -10.107 1.00 51.62 491 TRP A CA 1
ATOM 3729 C C . TRP A 1 491 ? 25.518 46.838 -10.375 1.00 51.62 491 TRP A C 1
ATOM 3731 O O . TRP A 1 491 ? 25.988 46.332 -11.388 1.00 51.62 491 TRP A O 1
ATOM 3741 N N . GLU A 1 492 ? 26.307 47.435 -9.478 1.00 64.38 492 GLU A N 1
ATOM 3742 C CA . GLU A 1 492 ? 27.773 47.405 -9.603 1.00 64.38 492 GLU A CA 1
ATOM 3743 C C . GLU A 1 492 ? 28.327 46.052 -9.144 1.00 64.38 492 GLU A C 1
ATOM 3745 O O . GLU A 1 492 ? 27.963 45.567 -8.073 1.00 64.38 492 GLU A O 1
ATOM 3750 N N . ILE A 1 493 ? 29.243 45.455 -9.920 1.00 76.44 493 ILE A N 1
ATOM 3751 C CA . ILE A 1 493 ? 29.974 44.246 -9.509 1.00 76.44 493 ILE A CA 1
ATOM 3752 C C . ILE A 1 493 ? 30.971 44.635 -8.405 1.00 76.44 493 ILE A C 1
ATOM 3754 O O . ILE A 1 493 ? 31.996 45.265 -8.720 1.00 76.44 493 ILE A O 1
ATOM 3758 N N . PRO A 1 494 ? 30.733 44.253 -7.130 1.00 76.50 494 PRO A N 1
ATOM 3759 C CA . PRO A 1 494 ? 31.566 44.694 -6.019 1.00 76.50 494 PRO A CA 1
ATOM 3760 C C . PRO A 1 494 ? 32.995 44.152 -6.135 1.00 76.50 494 PRO A C 1
ATOM 3762 O O . PRO A 1 494 ? 33.206 43.083 -6.721 1.00 76.50 494 PRO A O 1
ATOM 3765 N N . PRO A 1 495 ? 33.995 44.828 -5.545 1.00 80.62 495 PRO A N 1
ATOM 3766 C CA . PRO A 1 495 ? 35.333 44.264 -5.434 1.00 80.62 495 PRO A CA 1
ATOM 3767 C C . PRO A 1 495 ? 35.314 42.959 -4.633 1.00 80.62 495 PRO A C 1
ATOM 3769 O O . PRO A 1 495 ? 34.493 42.770 -3.734 1.00 80.62 495 PRO A O 1
ATOM 3772 N N . ARG A 1 496 ? 36.283 42.089 -4.919 1.00 85.31 496 ARG A N 1
ATOM 3773 C CA . ARG A 1 496 ? 36.429 40.741 -4.356 1.00 85.31 496 ARG A CA 1
ATOM 3774 C C . ARG A 1 496 ? 35.233 39.840 -4.691 1.00 85.31 496 ARG A C 1
ATOM 3776 O O . ARG A 1 496 ? 34.722 39.121 -3.835 1.00 85.31 496 ARG A O 1
ATOM 3783 N N . THR A 1 497 ? 34.796 39.894 -5.949 1.00 88.00 497 THR A N 1
ATOM 3784 C CA . THR A 1 497 ? 33.768 39.005 -6.512 1.00 88.00 497 THR A CA 1
ATOM 3785 C C . THR A 1 497 ? 34.410 38.060 -7.527 1.00 88.00 497 THR A C 1
ATOM 3787 O O . THR A 1 497 ? 35.166 38.496 -8.394 1.00 88.00 497 THR A O 1
ATOM 3790 N N . ALA A 1 498 ? 34.122 36.768 -7.410 1.00 90.38 498 ALA A N 1
ATOM 3791 C CA . ALA A 1 498 ? 34.434 35.727 -8.373 1.00 90.38 498 ALA A CA 1
ATOM 3792 C C . ALA A 1 498 ? 33.165 35.419 -9.185 1.00 90.38 498 ALA A C 1
ATOM 3794 O O . ALA A 1 498 ? 32.163 34.999 -8.616 1.00 90.38 498 ALA A O 1
ATOM 3795 N N . ILE A 1 499 ? 33.188 35.652 -10.495 1.00 91.06 499 ILE A N 1
ATOM 3796 C CA . ILE A 1 499 ? 32.065 35.428 -11.413 1.00 91.06 499 ILE A CA 1
ATOM 3797 C C . ILE A 1 499 ? 32.271 34.086 -12.112 1.00 91.06 499 ILE A C 1
ATOM 3799 O O . ILE A 1 499 ? 33.293 33.898 -12.770 1.00 91.06 499 ILE A O 1
ATOM 3803 N N . TRP A 1 500 ? 31.314 33.170 -11.986 1.00 89.38 500 TRP A N 1
ATOM 3804 C CA . TRP A 1 500 ? 31.367 31.826 -12.560 1.00 89.38 500 TRP A CA 1
ATOM 3805 C C . TRP A 1 500 ? 30.454 31.710 -13.786 1.00 89.38 500 TRP A C 1
ATOM 3807 O O . TRP A 1 500 ? 29.238 31.833 -13.677 1.00 89.38 500 TRP A O 1
ATOM 3817 N N . LEU A 1 501 ? 31.044 31.482 -14.961 1.00 88.19 501 LEU A N 1
ATOM 3818 C CA . LEU A 1 501 ? 30.368 31.338 -16.251 1.00 88.19 501 LEU A CA 1
ATOM 3819 C C . LEU A 1 501 ? 30.489 29.882 -16.738 1.00 88.19 501 LEU A C 1
ATOM 3821 O O . LEU A 1 501 ? 31.402 29.547 -17.501 1.00 88.19 501 LEU A O 1
ATOM 3825 N N . ASP A 1 502 ? 29.579 29.004 -16.302 1.00 82.00 502 ASP A N 1
ATOM 3826 C CA . ASP A 1 502 ? 29.533 27.595 -16.727 1.00 82.00 502 ASP A CA 1
ATOM 3827 C C . ASP A 1 502 ? 28.142 27.209 -17.276 1.00 82.00 502 ASP A C 1
ATOM 3829 O O . ASP A 1 502 ? 27.151 27.302 -16.557 1.00 82.00 502 ASP A O 1
ATOM 3833 N N . PRO A 1 503 ? 28.027 26.782 -18.547 1.00 77.06 503 PRO A N 1
ATOM 3834 C CA . PRO A 1 503 ? 29.074 26.773 -19.564 1.00 77.06 503 PRO A CA 1
ATOM 3835 C C . PRO A 1 503 ? 29.321 28.182 -20.136 1.00 77.06 503 PRO A C 1
ATOM 3837 O O . PRO A 1 503 ? 28.393 28.907 -20.491 1.00 77.06 503 PRO A O 1
ATOM 3840 N N . GLY A 1 504 ? 30.588 28.562 -20.275 1.00 79.38 504 GLY A N 1
ATOM 3841 C CA . GLY A 1 504 ? 31.051 29.862 -20.768 1.00 79.38 504 GLY A CA 1
ATOM 3842 C C . GLY A 1 504 ? 30.628 30.161 -22.207 1.00 79.38 504 GLY A C 1
ATOM 3843 O O . GLY A 1 504 ? 30.426 31.322 -22.561 1.00 79.38 504 GLY A O 1
ATOM 3844 N N . GLU A 1 505 ? 30.397 29.129 -23.026 1.00 82.19 505 GLU A N 1
ATOM 3845 C CA . GLU A 1 505 ? 29.891 29.282 -24.397 1.00 82.19 505 GLU A CA 1
ATOM 3846 C C . GLU A 1 505 ? 28.511 29.938 -24.450 1.00 82.19 505 GLU A C 1
ATOM 3848 O O . GLU A 1 505 ? 28.179 30.569 -25.446 1.00 82.19 505 GLU A O 1
ATOM 3853 N N . ARG A 1 506 ? 27.724 29.828 -23.372 1.00 83.00 506 ARG A N 1
ATOM 3854 C CA . ARG A 1 506 ? 26.420 30.487 -23.248 1.00 83.00 506 ARG A CA 1
ATOM 3855 C C . ARG A 1 506 ? 26.555 32.010 -23.232 1.00 83.00 506 ARG A C 1
ATOM 3857 O O . ARG A 1 506 ? 25.640 32.696 -23.668 1.00 83.00 506 ARG A O 1
ATOM 3864 N N . TYR A 1 507 ? 27.670 32.521 -22.712 1.00 82.88 507 TYR A N 1
ATOM 3865 C CA . TYR A 1 507 ? 27.862 33.940 -22.417 1.00 82.88 507 TYR A CA 1
ATOM 3866 C C . TYR A 1 507 ? 28.800 34.647 -23.394 1.00 82.88 507 TYR A C 1
ATOM 3868 O O . TYR A 1 507 ? 28.718 35.864 -23.516 1.00 82.88 507 TYR A O 1
ATOM 3876 N N . LEU A 1 508 ? 29.713 33.915 -24.043 1.00 83.62 508 LEU A N 1
ATOM 3877 C CA . LEU A 1 508 ? 30.800 34.504 -24.834 1.00 83.62 508 LEU A CA 1
ATOM 3878 C C . LEU A 1 508 ? 30.677 34.282 -26.347 1.00 83.62 508 LEU A C 1
ATOM 3880 O O . LEU A 1 508 ? 31.239 35.077 -27.094 1.00 83.62 508 LEU A O 1
ATOM 3884 N N . LEU A 1 509 ? 29.967 33.243 -26.805 1.00 76.88 509 LEU A N 1
ATOM 3885 C CA . LEU A 1 509 ? 29.808 32.958 -28.235 1.00 76.88 509 LEU A CA 1
ATOM 3886 C C . LEU A 1 509 ? 28.572 33.653 -28.819 1.00 76.88 509 LEU A C 1
ATOM 3888 O O . LEU A 1 509 ? 27.447 33.374 -28.404 1.00 76.88 509 LEU A O 1
ATOM 3892 N N . ASP A 1 510 ? 28.775 34.473 -29.852 1.00 68.19 510 ASP A N 1
ATOM 3893 C CA . ASP A 1 510 ? 27.689 35.025 -30.668 1.00 68.19 510 ASP A CA 1
ATOM 3894 C C . ASP A 1 510 ? 27.404 34.086 -31.837 1.00 68.19 510 ASP A C 1
ATOM 3896 O O . ASP A 1 510 ? 28.118 34.073 -32.835 1.00 68.19 510 ASP A O 1
ATOM 3900 N N . ARG A 1 511 ? 26.341 33.284 -31.734 1.00 54.78 511 ARG A N 1
ATOM 3901 C CA . ARG A 1 511 ? 25.912 32.390 -32.828 1.00 54.78 511 ARG A CA 1
ATOM 3902 C C . ARG A 1 511 ? 25.128 33.108 -33.945 1.00 54.78 511 ARG A C 1
ATOM 3904 O O . ARG A 1 511 ? 24.631 32.448 -34.849 1.00 54.78 511 ARG A O 1
ATOM 3911 N N . SER A 1 512 ? 25.022 34.437 -33.888 1.00 46.19 512 SER A N 1
ATOM 3912 C CA . SER A 1 512 ? 24.324 35.301 -34.854 1.00 46.19 512 SER A CA 1
ATOM 3913 C C . SER A 1 512 ? 24.937 36.713 -34.851 1.00 46.19 512 SER A C 1
ATOM 3915 O O . SER A 1 512 ? 25.316 37.205 -33.784 1.00 46.19 512 SER A O 1
ATOM 3917 N N . GLU A 1 513 ? 25.042 37.372 -36.014 1.00 38.12 513 GLU A N 1
ATOM 3918 C CA . GLU A 1 513 ? 25.651 38.712 -36.136 1.00 38.12 513 GLU A CA 1
ATOM 3919 C C . GLU A 1 513 ? 24.936 39.743 -35.234 1.00 38.12 513 GLU A C 1
ATOM 3921 O O . GLU A 1 513 ? 23.742 39.992 -35.381 1.00 38.12 513 GLU A O 1
ATOM 3926 N N . GLY A 1 514 ? 25.673 40.332 -34.277 1.00 51.16 514 GLY A N 1
ATOM 3927 C CA . GLY A 1 514 ? 25.169 41.329 -33.312 1.00 51.16 514 GLY A CA 1
ATOM 3928 C C . GLY A 1 514 ? 24.760 40.802 -31.922 1.00 51.16 514 GLY A C 1
ATOM 3929 O O . GLY A 1 514 ? 24.145 41.546 -31.155 1.00 51.16 514 GLY A O 1
ATOM 3930 N N . GLY A 1 515 ? 25.076 39.546 -31.586 1.00 61.84 515 GLY A N 1
ATOM 3931 C CA . GLY A 1 515 ? 24.646 38.876 -30.349 1.00 61.84 515 GLY A CA 1
ATOM 3932 C C . GLY A 1 515 ? 25.126 39.472 -28.998 1.00 61.84 515 GLY A C 1
ATOM 3933 O O . GLY A 1 515 ? 25.953 40.387 -28.930 1.00 61.84 515 GLY A O 1
ATOM 3934 N N . PRO A 1 516 ? 24.557 38.993 -27.868 1.00 67.62 516 PRO A N 1
ATOM 3935 C CA . PRO A 1 516 ? 24.853 39.473 -26.512 1.00 67.62 516 PRO A CA 1
ATOM 3936 C C . PRO A 1 516 ? 26.267 39.140 -26.000 1.00 67.62 516 PRO A C 1
ATOM 3938 O O . PRO A 1 516 ? 26.728 39.801 -25.070 1.00 67.62 516 PRO A O 1
ATOM 3941 N N . GLY A 1 517 ? 26.982 38.191 -26.604 1.00 73.69 517 GLY A N 1
ATOM 3942 C CA . GLY A 1 517 ? 28.319 37.756 -26.203 1.00 73.69 517 GLY A CA 1
ATOM 3943 C C . GLY A 1 517 ? 29.393 38.822 -26.397 1.00 73.69 517 GLY A C 1
ATOM 3944 O O . GLY A 1 517 ? 30.169 39.082 -25.476 1.00 73.69 517 GLY A O 1
ATOM 3945 N N . ALA A 1 518 ? 29.395 39.546 -27.521 1.00 76.75 518 ALA A N 1
ATOM 3946 C CA . ALA A 1 518 ? 30.282 40.695 -27.712 1.00 76.75 518 ALA A CA 1
ATOM 3947 C C . ALA A 1 518 ? 30.018 41.816 -26.689 1.00 76.75 518 ALA A C 1
ATOM 3949 O O . ALA A 1 518 ? 30.958 42.462 -26.219 1.00 76.75 518 ALA A O 1
ATOM 3950 N N . ARG A 1 519 ? 28.753 42.038 -26.304 1.00 78.06 519 ARG A N 1
ATOM 3951 C CA . ARG A 1 519 ? 28.380 43.047 -25.294 1.00 78.06 519 ARG A CA 1
ATOM 3952 C C . ARG A 1 519 ? 28.794 42.632 -23.888 1.00 78.06 519 ARG A C 1
ATOM 3954 O O . ARG A 1 519 ? 29.418 43.432 -23.192 1.00 78.06 519 ARG A O 1
ATOM 3961 N N . ILE A 1 520 ? 28.522 41.386 -23.503 1.00 86.38 520 ILE A N 1
ATOM 3962 C CA . ILE A 1 520 ? 28.957 40.809 -22.226 1.00 86.38 520 ILE A CA 1
ATOM 3963 C C . ILE A 1 520 ? 30.478 40.846 -22.133 1.00 86.38 520 ILE A C 1
ATOM 3965 O O . ILE A 1 520 ? 31.018 41.339 -21.145 1.00 86.38 520 ILE A O 1
ATOM 3969 N N . ALA A 1 521 ? 31.183 40.417 -23.179 1.00 86.31 521 ALA A N 1
ATOM 3970 C CA . ALA A 1 521 ? 32.634 40.448 -23.192 1.00 86.31 521 ALA A CA 1
ATOM 3971 C C . ALA A 1 521 ? 33.184 41.878 -23.092 1.00 86.31 521 ALA A C 1
ATOM 3973 O O . ALA A 1 521 ? 34.112 42.127 -22.325 1.00 86.31 521 ALA A O 1
ATOM 3974 N N . ALA A 1 522 ? 32.581 42.850 -23.786 1.00 84.19 522 ALA A N 1
ATOM 3975 C CA . ALA A 1 522 ? 32.945 44.258 -23.639 1.00 84.19 522 ALA A CA 1
ATOM 3976 C C . ALA A 1 522 ? 32.680 44.784 -22.215 1.00 84.19 522 ALA A C 1
ATOM 3978 O O . ALA A 1 522 ? 33.506 45.520 -21.677 1.00 84.19 522 ALA A O 1
ATOM 3979 N N . GLY A 1 523 ? 31.563 44.401 -21.590 1.00 85.94 523 GLY A N 1
ATOM 3980 C CA . GLY A 1 523 ? 31.227 44.755 -20.209 1.00 85.94 523 GLY A CA 1
ATOM 3981 C C . GLY A 1 523 ? 32.203 44.164 -19.191 1.00 85.94 523 GLY A C 1
ATOM 3982 O O . GLY A 1 523 ? 32.724 44.889 -18.342 1.00 85.94 523 GLY A O 1
ATOM 3983 N N . LEU A 1 524 ? 32.530 42.878 -19.326 1.00 88.44 524 LEU A N 1
ATOM 3984 C CA . LEU A 1 524 ? 33.509 42.195 -18.482 1.00 88.44 524 LEU A CA 1
ATOM 3985 C C . LEU A 1 524 ? 34.908 42.796 -18.649 1.00 88.44 524 LEU A C 1
ATOM 3987 O O . LEU A 1 524 ? 35.560 43.080 -17.648 1.00 88.44 524 LEU A O 1
ATOM 3991 N N . ARG A 1 525 ? 35.351 43.089 -19.882 1.00 88.81 525 ARG A N 1
ATOM 3992 C CA . ARG A 1 525 ? 36.632 43.780 -20.127 1.00 88.81 525 ARG A CA 1
ATOM 3993 C C . ARG A 1 525 ? 36.672 45.157 -19.476 1.00 88.81 525 ARG A C 1
ATOM 3995 O O . ARG A 1 525 ? 37.652 45.481 -18.807 1.00 88.81 525 ARG A O 1
ATOM 4002 N N . ARG A 1 526 ? 35.595 45.949 -19.592 1.00 85.12 526 ARG A N 1
ATOM 4003 C CA . ARG A 1 526 ? 35.487 47.238 -18.886 1.00 85.12 526 ARG A CA 1
ATOM 4004 C C . ARG A 1 526 ? 35.649 47.044 -17.378 1.00 85.12 526 ARG A C 1
ATOM 4006 O O . ARG A 1 526 ? 36.472 47.737 -16.786 1.00 85.12 526 ARG A O 1
ATOM 4013 N N . ARG A 1 527 ? 34.961 46.073 -16.767 1.00 87.25 527 ARG A N 1
ATOM 4014 C CA . ARG A 1 527 ? 35.070 45.811 -15.320 1.00 87.25 527 ARG A CA 1
ATOM 4015 C C . ARG A 1 527 ? 36.458 45.327 -14.894 1.00 87.25 527 ARG A C 1
ATOM 4017 O O . ARG A 1 527 ? 36.959 45.767 -13.859 1.00 87.25 527 ARG A O 1
ATOM 4024 N N . LEU A 1 528 ? 37.082 44.453 -15.682 1.00 86.94 528 LEU A N 1
ATOM 4025 C CA . LEU A 1 528 ? 38.430 43.934 -15.431 1.00 86.94 528 LEU A CA 1
ATOM 4026 C C . LEU A 1 528 ? 39.495 45.037 -15.541 1.00 86.94 528 LEU A C 1
ATOM 4028 O O . LEU A 1 528 ? 40.454 45.033 -14.775 1.00 86.94 528 LEU A O 1
ATOM 4032 N N . SER A 1 529 ? 39.302 46.012 -16.438 1.00 81.94 529 SER A N 1
ATOM 4033 C CA . SER A 1 529 ? 40.245 47.120 -16.663 1.00 81.94 529 SER A CA 1
ATOM 4034 C C . SER A 1 529 ? 40.207 48.228 -15.597 1.00 81.94 529 SER A C 1
ATOM 4036 O O . SER A 1 529 ? 41.157 49.002 -15.473 1.00 81.94 529 SER A O 1
ATOM 4038 N N . ARG A 1 530 ? 39.138 48.320 -14.793 1.00 81.19 530 ARG A N 1
ATOM 4039 C CA . ARG A 1 530 ? 38.980 49.364 -13.768 1.00 81.19 530 ARG A CA 1
ATOM 4040 C C . ARG A 1 530 ? 39.581 48.945 -12.431 1.00 81.19 530 ARG A C 1
ATOM 4042 O O . ARG A 1 530 ? 38.874 48.622 -11.481 1.00 81.19 530 ARG A O 1
ATOM 4049 N N . ALA A 1 531 ? 40.907 49.017 -12.338 1.00 65.00 531 ALA A N 1
ATOM 4050 C CA . ALA A 1 531 ? 41.644 48.690 -11.112 1.00 65.00 531 ALA A CA 1
ATOM 4051 C C . ALA A 1 531 ? 41.194 49.508 -9.878 1.00 65.00 531 ALA A C 1
ATOM 4053 O O . ALA A 1 531 ? 41.258 49.011 -8.755 1.00 65.00 531 ALA A O 1
ATOM 4054 N N . ALA A 1 532 ? 40.690 50.734 -10.078 1.00 66.19 532 ALA A N 1
ATOM 4055 C CA . ALA A 1 532 ? 40.179 51.595 -9.006 1.00 66.19 532 ALA A CA 1
ATOM 4056 C C . ALA A 1 532 ? 38.890 51.064 -8.338 1.00 66.19 532 ALA A C 1
ATOM 4058 O O . ALA A 1 532 ? 38.620 51.406 -7.191 1.00 66.19 532 ALA A O 1
ATOM 4059 N N . GLU A 1 533 ? 38.128 50.199 -9.017 1.00 71.44 533 GLU A N 1
ATOM 4060 C CA . GLU A 1 533 ? 36.899 49.568 -8.500 1.00 71.44 533 GLU A CA 1
ATOM 4061 C C . GLU A 1 533 ? 37.191 48.234 -7.771 1.00 71.44 533 GLU A C 1
ATOM 4063 O O . GLU A 1 533 ? 36.281 47.487 -7.409 1.00 71.44 533 GLU A O 1
ATOM 4068 N N . GLY A 1 534 ? 38.474 47.919 -7.557 1.00 79.81 534 GLY A N 1
ATOM 4069 C CA . GLY A 1 534 ? 38.977 46.741 -6.849 1.00 79.81 534 GLY A CA 1
ATOM 4070 C C . GLY A 1 534 ? 38.856 45.411 -7.616 1.00 79.81 534 GLY A C 1
ATOM 4071 O O . GLY A 1 534 ? 38.246 45.353 -8.691 1.00 79.81 534 GLY A O 1
ATOM 4072 N N . PRO A 1 535 ? 39.482 44.338 -7.087 1.00 88.38 535 PRO A N 1
ATOM 4073 C CA . PRO A 1 535 ? 39.782 43.126 -7.849 1.00 88.38 535 PRO A CA 1
ATOM 4074 C C . PRO A 1 535 ? 38.546 42.264 -8.108 1.00 88.38 535 PRO A C 1
ATOM 4076 O O . PRO A 1 535 ? 37.741 42.056 -7.204 1.00 88.38 535 PRO A O 1
ATOM 4079 N N . VAL A 1 536 ? 38.419 41.716 -9.314 1.00 89.88 536 VAL A N 1
ATOM 4080 C CA . VAL A 1 536 ? 37.376 40.747 -9.694 1.00 89.88 536 VAL A CA 1
ATOM 4081 C C . VAL A 1 536 ? 38.016 39.579 -10.434 1.00 89.88 536 VAL A C 1
ATOM 4083 O O . VAL A 1 536 ? 38.891 39.772 -11.277 1.00 89.88 536 VAL A O 1
ATOM 4086 N N . LEU A 1 537 ? 37.562 38.368 -10.129 1.00 91.25 537 LEU A N 1
ATOM 4087 C CA . LEU A 1 537 ? 37.956 37.149 -10.825 1.00 91.25 537 LEU A CA 1
ATOM 4088 C C . LEU A 1 537 ? 36.791 36.709 -11.712 1.00 91.25 537 LEU A C 1
ATOM 4090 O O . LEU A 1 537 ? 35.680 36.563 -11.224 1.00 91.25 537 LEU A O 1
ATOM 4094 N N . VAL A 1 538 ? 37.019 36.492 -13.000 1.00 91.88 538 VAL A N 1
ATOM 4095 C CA . VAL A 1 538 ? 36.015 35.925 -13.911 1.00 91.88 538 VAL A CA 1
ATOM 4096 C C . VAL A 1 538 ? 36.505 34.559 -14.355 1.00 91.88 538 VAL A C 1
ATOM 4098 O O . VAL A 1 538 ? 37.655 34.415 -14.758 1.00 91.88 538 VAL A O 1
ATOM 4101 N N . LEU A 1 539 ? 35.648 33.554 -14.251 1.00 90.25 539 LEU A N 1
ATOM 4102 C CA . LEU A 1 539 ? 35.957 32.163 -14.538 1.00 90.25 539 LEU A CA 1
ATOM 4103 C C . LEU A 1 539 ? 34.970 31.648 -15.577 1.00 90.25 539 LEU A C 1
ATOM 4105 O O . LEU A 1 539 ? 33.767 31.716 -15.345 1.00 90.25 539 LEU A O 1
ATOM 4109 N N . ALA A 1 540 ? 35.454 31.124 -16.701 1.00 88.62 540 ALA A N 1
ATOM 4110 C CA . ALA A 1 540 ? 34.591 30.565 -17.740 1.00 88.62 540 ALA A CA 1
ATOM 4111 C C . ALA A 1 540 ? 35.012 29.158 -18.148 1.00 88.62 540 ALA A C 1
ATOM 4113 O O . ALA A 1 540 ? 36.196 28.879 -18.312 1.00 88.62 540 ALA A O 1
ATOM 4114 N N . SER A 1 541 ? 34.034 28.279 -18.349 1.00 85.38 541 SER A N 1
ATOM 4115 C CA . SER A 1 541 ? 34.236 26.892 -18.783 1.00 85.38 541 SER A CA 1
ATOM 4116 C C . SER A 1 541 ? 33.854 26.740 -20.255 1.00 85.38 541 SER A C 1
ATOM 4118 O O . SER A 1 541 ? 32.700 26.935 -20.614 1.00 85.38 541 SER A O 1
ATOM 4120 N N . LEU A 1 542 ? 34.814 26.422 -21.123 1.00 83.06 542 LEU A N 1
ATOM 4121 C CA . LEU A 1 542 ? 34.613 26.257 -22.562 1.00 83.06 542 LEU A CA 1
ATOM 4122 C C . LEU A 1 542 ? 35.046 24.870 -23.037 1.00 83.06 542 LEU A C 1
ATOM 4124 O O . LEU A 1 542 ? 36.037 24.296 -22.583 1.00 83.06 542 LEU A O 1
ATOM 4128 N N . ARG A 1 543 ? 34.314 24.339 -24.016 1.00 81.00 543 ARG A N 1
ATOM 4129 C CA . ARG A 1 543 ? 34.732 23.140 -24.756 1.00 81.00 543 ARG A CA 1
ATOM 4130 C C . ARG A 1 543 ? 35.794 23.477 -25.818 1.00 81.00 543 ARG A C 1
ATOM 4132 O O . ARG A 1 543 ? 35.773 24.602 -26.324 1.00 81.00 543 ARG A O 1
ATOM 4139 N N . PRO A 1 544 ? 36.705 22.550 -26.189 1.00 79.81 544 PRO A N 1
ATOM 4140 C CA . PRO A 1 544 ? 37.778 22.813 -27.156 1.00 79.81 544 PRO A CA 1
ATOM 4141 C C . PRO A 1 544 ? 37.276 23.328 -28.509 1.00 79.81 544 PRO A C 1
ATOM 4143 O O . PRO A 1 544 ? 37.887 24.223 -29.097 1.00 79.81 544 PRO A O 1
ATOM 4146 N N . GLU A 1 545 ? 36.135 22.820 -28.976 1.00 75.12 545 GLU A N 1
ATOM 4147 C CA . GLU A 1 545 ? 35.480 23.281 -30.197 1.00 75.12 545 GLU A CA 1
ATOM 4148 C C . GLU A 1 545 ? 35.009 24.740 -30.079 1.00 75.12 545 GLU A C 1
ATOM 4150 O O . GLU A 1 545 ? 35.301 25.556 -30.947 1.00 75.12 545 GLU A O 1
ATOM 4155 N N . ASN A 1 546 ? 34.385 25.110 -28.959 1.00 81.06 546 ASN A N 1
ATOM 4156 C CA . ASN A 1 546 ? 33.878 26.463 -28.711 1.00 81.06 546 ASN A CA 1
ATOM 4157 C C . ASN A 1 546 ? 35.009 27.475 -28.478 1.00 81.06 546 ASN A C 1
ATOM 4159 O O . ASN A 1 546 ? 34.919 28.618 -28.918 1.00 81.06 546 ASN A O 1
ATOM 4163 N N . TRP A 1 547 ? 36.090 27.044 -27.822 1.00 83.12 547 TRP A N 1
ATOM 4164 C CA . TRP A 1 547 ? 37.319 27.825 -27.691 1.00 83.12 547 TRP A CA 1
ATOM 4165 C C . TRP A 1 547 ? 37.920 28.146 -29.064 1.00 83.12 547 TRP A C 1
ATOM 4167 O O . TRP A 1 547 ? 38.257 29.293 -29.341 1.00 83.12 547 TRP A O 1
ATOM 4177 N N . SER A 1 548 ? 37.990 27.150 -29.951 1.00 79.88 548 SER A N 1
ATOM 4178 C CA . SER A 1 548 ? 38.542 27.323 -31.299 1.00 79.88 548 SER A CA 1
ATOM 4179 C C . SER A 1 548 ? 37.729 28.320 -32.136 1.00 79.88 548 SER A C 1
ATOM 4181 O O . SER A 1 548 ? 38.317 29.120 -32.860 1.00 79.88 548 SER A O 1
ATOM 4183 N N . LEU A 1 549 ? 36.398 28.341 -31.979 1.00 77.19 549 LEU A N 1
ATOM 4184 C CA . LEU A 1 549 ? 35.514 29.320 -32.632 1.00 77.19 549 LEU A CA 1
ATOM 4185 C C . LEU A 1 549 ? 35.746 30.761 -32.131 1.00 77.19 549 LEU A C 1
ATOM 4187 O O . LEU A 1 549 ? 35.654 31.710 -32.911 1.00 77.19 549 LEU A O 1
ATOM 4191 N N . LEU A 1 550 ? 36.090 30.936 -30.847 1.00 73.31 550 LEU A N 1
ATOM 4192 C CA . LEU A 1 550 ? 36.390 32.246 -30.245 1.00 73.31 550 LEU A CA 1
ATOM 4193 C C . LEU A 1 550 ? 37.769 32.794 -30.633 1.00 73.31 550 LEU A C 1
ATOM 4195 O O . LEU A 1 550 ? 37.937 34.011 -30.680 1.00 73.31 550 LEU A O 1
ATOM 4199 N N . THR A 1 551 ? 38.752 31.924 -30.890 1.00 75.69 551 THR A N 1
ATOM 4200 C CA . THR A 1 551 ? 40.162 32.329 -31.058 1.00 75.69 551 THR A CA 1
ATOM 4201 C C . THR A 1 551 ? 40.743 32.121 -32.460 1.00 75.69 551 THR A C 1
ATOM 4203 O O . THR A 1 551 ? 41.926 32.378 -32.657 1.00 75.69 551 THR A O 1
ATOM 4206 N N . SER A 1 552 ? 39.968 31.634 -33.433 1.00 73.94 552 SER A N 1
ATOM 4207 C CA . SER A 1 552 ? 40.450 31.407 -34.808 1.00 73.94 552 SER A CA 1
ATOM 4208 C C . SER A 1 552 ? 40.811 32.711 -35.542 1.00 73.94 552 SER A C 1
ATOM 4210 O O . SER A 1 552 ? 40.057 33.685 -35.495 1.00 73.94 552 SER A O 1
ATOM 4212 N N . ASP A 1 553 ? 41.939 32.708 -36.270 1.00 60.22 553 ASP A N 1
ATOM 4213 C CA . ASP A 1 553 ? 42.420 33.806 -37.135 1.00 60.22 553 ASP A CA 1
ATOM 4214 C C . ASP A 1 553 ? 41.754 33.868 -38.514 1.00 60.22 553 ASP A C 1
ATOM 4216 O O . ASP A 1 553 ? 41.727 34.924 -39.146 1.00 60.22 553 ASP A O 1
ATOM 4220 N N . ALA A 1 554 ? 41.197 32.753 -38.984 1.00 60.28 554 ALA A N 1
ATOM 4221 C CA . ALA A 1 554 ? 40.482 32.676 -40.253 1.00 60.28 554 ALA A CA 1
ATOM 4222 C C . ALA A 1 554 ? 38.979 32.826 -39.988 1.00 60.28 554 ALA A C 1
ATOM 4224 O O . ALA A 1 554 ? 38.423 32.025 -39.237 1.00 60.28 554 ALA A O 1
ATOM 4225 N N . TYR A 1 555 ? 38.330 33.841 -40.571 1.00 55.38 555 TYR A N 1
ATOM 4226 C CA . TYR A 1 555 ? 36.959 34.201 -40.196 1.00 55.38 555 TYR A CA 1
ATOM 4227 C C . TYR A 1 555 ? 35.900 33.948 -41.276 1.00 55.38 555 TYR A C 1
ATOM 4229 O O . TYR A 1 555 ? 35.735 34.783 -42.165 1.00 55.38 555 TYR A O 1
ATOM 4237 N N . PRO A 1 556 ? 35.198 32.798 -41.217 1.00 49.81 556 PRO A N 1
ATOM 4238 C CA . PRO A 1 556 ? 33.759 32.793 -41.536 1.00 49.81 556 PRO A CA 1
ATOM 4239 C C . PRO A 1 556 ? 32.799 32.245 -40.445 1.00 49.81 556 PRO A C 1
ATOM 4241 O O . PRO A 1 556 ? 31.620 32.552 -40.544 1.00 49.81 556 PRO A O 1
ATOM 4244 N N . ASP A 1 557 ? 33.238 31.526 -39.393 1.00 53.41 557 ASP A N 1
ATOM 4245 C CA . ASP A 1 557 ? 32.327 30.848 -38.423 1.00 53.41 557 ASP A CA 1
ATOM 4246 C C . ASP A 1 557 ? 32.614 31.132 -36.910 1.00 53.41 557 ASP A C 1
ATOM 4248 O O . ASP A 1 557 ? 33.095 30.273 -36.180 1.00 53.41 557 ASP A O 1
ATOM 4252 N N . GLY A 1 558 ? 32.281 32.328 -36.396 1.00 60.00 558 GLY A N 1
ATOM 4253 C CA . GLY A 1 558 ? 32.503 32.836 -35.005 1.00 60.00 558 GLY A CA 1
ATOM 4254 C C . GLY A 1 558 ? 32.990 34.319 -34.945 1.00 60.00 558 GLY A C 1
ATOM 4255 O O . GLY A 1 558 ? 32.427 35.138 -35.665 1.00 60.00 558 GLY A O 1
ATOM 4256 N N . HIS A 1 559 ? 34.019 34.722 -34.164 1.00 64.62 559 HIS A N 1
ATOM 4257 C CA . HIS A 1 559 ? 34.350 36.153 -33.983 1.00 64.62 559 HIS A CA 1
ATOM 4258 C C . HIS A 1 559 ? 35.565 36.794 -34.716 1.00 64.62 559 HIS A C 1
ATOM 4260 O O . HIS A 1 559 ? 36.705 36.370 -34.504 1.00 64.62 559 HIS A O 1
ATOM 4266 N N . PRO A 1 560 ? 35.382 37.944 -35.415 1.00 68.56 560 PRO A N 1
ATOM 4267 C CA . PRO A 1 560 ? 36.454 38.633 -36.142 1.00 68.56 560 PRO A CA 1
ATOM 4268 C C . PRO A 1 560 ? 37.640 39.043 -35.241 1.00 68.56 560 PRO A C 1
ATOM 4270 O O . PRO A 1 560 ? 37.439 39.257 -34.039 1.00 68.56 560 PRO A O 1
ATOM 4273 N N . PRO A 1 561 ? 38.852 39.260 -35.807 1.00 62.72 561 PRO A N 1
ATOM 4274 C CA . PRO A 1 561 ? 40.085 39.566 -35.060 1.00 62.72 561 PRO A CA 1
ATOM 4275 C C . PRO A 1 561 ? 40.026 40.770 -34.097 1.00 62.72 561 PRO A C 1
ATOM 4277 O O . PRO A 1 561 ? 40.902 40.922 -33.257 1.00 62.72 561 PRO A O 1
ATOM 4280 N N . GLY A 1 562 ? 39.003 41.628 -34.193 1.00 67.62 562 GLY A N 1
ATOM 4281 C CA . GLY A 1 562 ? 38.773 42.767 -33.292 1.00 67.62 562 GLY A CA 1
ATOM 4282 C C . GLY A 1 562 ? 37.585 42.617 -32.335 1.00 67.62 562 GLY A C 1
ATOM 4283 O O . GLY A 1 562 ? 37.171 43.602 -31.724 1.00 67.62 562 GLY A O 1
ATOM 4284 N N . SER A 1 563 ? 36.977 41.433 -32.228 1.00 77.56 563 SER A N 1
ATOM 4285 C CA . SER A 1 563 ? 35.783 41.254 -31.399 1.00 77.56 563 SER A CA 1
ATOM 4286 C C . SER A 1 563 ? 36.089 41.350 -29.893 1.00 77.56 563 SER A C 1
ATOM 4288 O O . SER A 1 563 ? 37.130 40.868 -29.434 1.00 77.56 563 SER A O 1
ATOM 4290 N N . PRO A 1 564 ? 35.172 41.899 -29.075 1.00 80.38 564 PRO A N 1
ATOM 4291 C CA . PRO A 1 564 ? 35.370 41.962 -27.629 1.00 80.38 564 PRO A CA 1
ATOM 4292 C C . PRO A 1 564 ? 35.517 40.592 -26.955 1.00 80.38 564 PRO A C 1
ATOM 4294 O O . PRO A 1 564 ? 36.253 40.496 -25.978 1.00 80.38 564 PRO A O 1
ATOM 4297 N N . ALA A 1 565 ? 34.848 39.550 -27.465 1.00 82.25 565 ALA A N 1
ATOM 4298 C CA . ALA A 1 565 ? 34.901 38.189 -26.924 1.00 82.25 565 ALA A CA 1
ATOM 4299 C C . ALA A 1 565 ? 36.265 37.531 -27.148 1.00 82.25 565 ALA A C 1
ATOM 4301 O O . ALA A 1 565 ? 36.839 36.971 -26.213 1.00 82.25 565 ALA A O 1
ATOM 4302 N N . ARG A 1 566 ? 36.825 37.683 -28.352 1.00 81.38 566 ARG A N 1
ATOM 4303 C CA . ARG A 1 566 ? 38.174 37.216 -28.667 1.00 81.38 566 ARG A CA 1
ATOM 4304 C C . ARG A 1 566 ? 39.223 37.962 -27.849 1.00 81.38 566 ARG A C 1
ATOM 4306 O O . ARG A 1 566 ? 40.029 37.325 -27.183 1.00 81.38 566 ARG A O 1
ATOM 4313 N N . LEU A 1 567 ? 39.144 39.293 -27.812 1.00 82.88 567 LEU A N 1
ATOM 4314 C CA . LEU A 1 567 ? 40.067 40.116 -27.027 1.00 82.88 567 LEU A CA 1
ATOM 4315 C C . LEU A 1 567 ? 39.990 39.797 -25.522 1.00 82.88 567 LEU A C 1
ATOM 4317 O O . LEU A 1 567 ? 41.019 39.752 -24.865 1.00 82.88 567 LEU A O 1
ATOM 4321 N N . LEU A 1 568 ? 38.800 39.512 -24.971 1.00 85.75 568 LEU A N 1
ATOM 4322 C CA . LEU A 1 568 ? 38.649 39.084 -23.570 1.00 85.75 568 LEU A CA 1
ATOM 4323 C C . LEU A 1 568 ? 39.323 37.728 -23.309 1.00 85.75 568 LEU A C 1
ATOM 4325 O O . LEU A 1 568 ? 39.904 37.525 -22.245 1.00 85.75 568 LEU A O 1
ATOM 4329 N N . CYS A 1 569 ? 39.230 36.801 -24.265 1.00 81.88 569 CYS A N 1
ATOM 4330 C CA . CYS A 1 569 ? 39.859 35.485 -24.172 1.00 81.88 569 CYS A CA 1
ATOM 4331 C C . CYS A 1 569 ? 41.385 35.550 -24.359 1.00 81.88 569 CYS A C 1
ATOM 4333 O O . CYS A 1 569 ? 42.093 34.799 -23.698 1.00 81.88 569 CYS A O 1
ATOM 4335 N N . GLU A 1 570 ? 41.889 36.442 -25.219 1.00 80.12 570 GLU A N 1
ATOM 4336 C CA . GLU A 1 570 ? 43.325 36.687 -25.435 1.00 80.12 570 GLU A CA 1
ATOM 4337 C C . GLU A 1 570 ? 43.979 37.425 -24.256 1.00 80.12 570 GLU A C 1
ATOM 4339 O O . GLU A 1 570 ? 45.120 37.137 -23.899 1.00 80.12 570 GLU A O 1
ATOM 4344 N N . GLU A 1 571 ? 43.257 38.354 -23.625 1.00 80.62 571 GLU A N 1
ATOM 4345 C CA . GLU A 1 571 ? 43.698 39.062 -22.414 1.00 80.62 571 GLU A CA 1
ATOM 4346 C C . GLU A 1 571 ? 43.569 38.200 -21.142 1.00 80.62 571 GLU A C 1
ATOM 4348 O O . GLU A 1 571 ? 44.185 38.497 -20.114 1.00 80.62 571 GLU A O 1
ATOM 4353 N N . GLY A 1 572 ? 42.758 37.140 -21.197 1.00 81.25 572 GLY A N 1
ATOM 4354 C CA . GLY A 1 572 ? 42.530 36.195 -20.110 1.00 81.25 572 GLY A CA 1
ATOM 4355 C C . GLY A 1 572 ? 43.560 35.065 -20.053 1.00 81.25 572 GLY A C 1
ATOM 4356 O O . GLY A 1 572 ? 44.172 34.678 -21.044 1.00 81.25 572 GLY A O 1
ATOM 4357 N N . LEU A 1 573 ? 43.738 34.480 -18.869 1.00 86.44 573 LEU A N 1
ATOM 4358 C CA . LEU A 1 573 ? 44.555 33.282 -18.702 1.00 86.44 573 LEU A CA 1
ATOM 4359 C C . LEU A 1 573 ? 43.788 32.048 -19.182 1.00 86.44 573 LEU A C 1
ATOM 4361 O O . LEU A 1 573 ? 42.661 31.810 -18.754 1.00 86.44 573 LEU A O 1
ATOM 4365 N N . VAL A 1 574 ? 44.419 31.218 -20.007 1.00 84.81 574 VAL A N 1
ATOM 4366 C CA . VAL A 1 574 ? 43.807 29.994 -20.535 1.00 84.81 574 VAL A CA 1
ATOM 4367 C C . VAL A 1 574 ? 44.400 28.779 -19.842 1.00 84.81 574 VAL A C 1
ATOM 4369 O O . VAL A 1 574 ? 45.611 28.569 -19.861 1.00 84.81 574 VAL A O 1
ATOM 4372 N N . VAL A 1 575 ? 43.535 27.955 -19.261 1.00 79.75 575 VAL A N 1
ATOM 4373 C CA . VAL A 1 575 ? 43.896 26.707 -18.593 1.00 79.75 575 VAL A CA 1
ATOM 4374 C C . VAL A 1 575 ? 43.303 25.557 -19.398 1.00 79.75 575 VAL A C 1
ATOM 4376 O O . VAL A 1 575 ? 42.090 25.344 -19.407 1.00 79.75 575 VAL A O 1
ATOM 4379 N N . ARG A 1 576 ? 44.153 24.826 -20.121 1.00 74.06 576 ARG A N 1
ATOM 4380 C CA . ARG A 1 576 ? 43.726 23.676 -20.923 1.00 74.06 576 ARG A CA 1
ATOM 4381 C C . ARG A 1 576 ? 43.770 22.411 -20.072 1.00 74.06 576 ARG A C 1
ATOM 4383 O O . ARG A 1 576 ? 44.826 22.054 -19.557 1.00 74.06 576 ARG A O 1
ATOM 4390 N N . PHE A 1 577 ? 42.630 21.739 -19.952 1.00 62.59 577 PHE A N 1
ATOM 4391 C CA . PHE A 1 577 ? 42.577 20.368 -19.469 1.00 62.59 577 PHE A CA 1
ATOM 4392 C C . PHE A 1 577 ? 42.659 19.470 -20.693 1.00 62.59 577 PHE A C 1
ATOM 4394 O O . PHE A 1 577 ? 41.678 19.276 -21.415 1.00 62.59 577 PHE A O 1
ATOM 4401 N N . GLU A 1 578 ? 43.844 18.935 -20.949 1.00 53.34 578 GLU A N 1
ATOM 4402 C CA . GLU A 1 578 ? 43.915 17.739 -21.773 1.00 53.34 578 GLU A CA 1
ATOM 4403 C C . GLU A 1 578 ? 43.156 16.637 -21.021 1.00 53.34 578 GLU A C 1
ATOM 4405 O O . GLU A 1 578 ? 43.342 16.502 -19.804 1.00 53.34 578 GLU A O 1
ATOM 4410 N N . PRO A 1 579 ? 42.240 15.896 -21.677 1.00 46.34 579 PRO A N 1
ATOM 4411 C CA . PRO A 1 579 ? 41.654 14.735 -21.030 1.00 46.34 579 PRO A CA 1
ATOM 4412 C C . PRO A 1 579 ? 42.815 13.854 -20.558 1.00 46.34 579 PRO A C 1
ATOM 4414 O O . PRO A 1 579 ? 43.788 13.723 -21.307 1.00 46.34 579 PRO A O 1
ATOM 4417 N N . PRO A 1 580 ? 42.759 13.249 -19.358 1.00 43.00 580 PRO A N 1
ATOM 4418 C CA . PRO A 1 580 ? 43.632 12.125 -19.090 1.00 43.00 580 PRO A CA 1
ATOM 4419 C C . PRO A 1 580 ? 43.300 11.092 -20.165 1.00 43.00 580 PRO A C 1
ATOM 4421 O O . PRO A 1 580 ? 42.260 10.439 -20.127 1.00 43.00 580 PRO A O 1
ATOM 4424 N N . GLY A 1 581 ? 44.128 11.029 -21.202 1.00 44.94 581 GLY A N 1
ATOM 4425 C CA . GLY A 1 581 ? 44.173 9.878 -22.069 1.00 44.94 581 GLY A CA 1
ATOM 4426 C C . GLY A 1 581 ? 44.705 8.770 -21.192 1.00 44.94 581 GLY A C 1
ATOM 4427 O O . GLY A 1 581 ? 45.913 8.646 -21.035 1.00 44.94 581 GLY A O 1
ATOM 4428 N N . ASP A 1 582 ? 43.815 8.003 -20.577 1.00 48.50 582 ASP A N 1
ATOM 4429 C CA . ASP A 1 582 ? 44.205 6.744 -19.970 1.00 48.50 582 ASP A CA 1
ATOM 4430 C C . ASP A 1 582 ? 44.341 5.728 -21.111 1.00 48.50 582 ASP A C 1
ATOM 4432 O O . ASP A 1 582 ? 43.504 4.848 -21.324 1.00 48.50 582 ASP A O 1
ATOM 4436 N N . THR A 1 583 ? 45.388 5.917 -21.927 1.00 52.59 583 THR A N 1
ATOM 4437 C CA . THR A 1 583 ? 45.859 4.954 -22.935 1.00 52.59 583 THR A CA 1
ATOM 4438 C C . THR A 1 583 ? 45.949 3.558 -22.327 1.00 52.59 583 THR A C 1
ATOM 4440 O O . THR A 1 583 ? 45.632 2.582 -23.003 1.00 52.59 583 THR A O 1
ATOM 4443 N N . ASP A 1 584 ? 46.239 3.487 -21.028 1.00 61.00 584 ASP A N 1
ATOM 4444 C CA . ASP A 1 584 ? 46.330 2.285 -20.219 1.00 61.00 584 ASP A CA 1
ATOM 4445 C C . ASP A 1 584 ? 45.068 1.417 -20.293 1.00 61.00 584 ASP A C 1
ATOM 4447 O O . ASP A 1 584 ? 45.205 0.218 -20.473 1.00 61.00 584 ASP A O 1
ATOM 4451 N N . THR A 1 585 ? 43.835 1.942 -20.247 1.00 72.19 585 THR A N 1
ATOM 4452 C CA . THR A 1 585 ? 42.629 1.077 -20.265 1.00 72.19 585 THR A CA 1
ATOM 4453 C C . THR A 1 585 ? 42.434 0.373 -21.620 1.00 72.19 585 THR A C 1
ATOM 4455 O O . THR A 1 585 ? 42.168 -0.833 -21.681 1.00 72.19 585 THR A O 1
ATOM 4458 N N . ILE A 1 586 ? 42.613 1.099 -22.729 1.00 75.25 586 ILE A N 1
ATOM 4459 C CA . ILE A 1 586 ? 42.495 0.541 -24.088 1.00 75.25 586 ILE A CA 1
ATOM 4460 C C . ILE A 1 586 ? 43.708 -0.345 -24.414 1.00 75.25 586 ILE A C 1
ATOM 4462 O O . ILE A 1 586 ? 43.555 -1.380 -25.069 1.00 75.25 586 ILE A O 1
ATOM 4466 N N . GLU A 1 587 ? 44.907 0.015 -23.953 1.00 74.19 587 GLU A N 1
ATOM 4467 C CA . GLU A 1 587 ? 46.105 -0.822 -24.076 1.00 74.19 587 GLU A CA 1
ATOM 4468 C C . GLU A 1 587 ? 46.005 -2.093 -23.223 1.00 74.19 587 GLU A C 1
ATOM 4470 O O . GLU A 1 587 ? 46.290 -3.173 -23.735 1.00 74.19 587 GLU A O 1
ATOM 4475 N N . ASN A 1 588 ? 45.486 -2.017 -21.995 1.00 78.50 588 ASN A N 1
ATOM 4476 C CA . ASN A 1 588 ? 45.198 -3.167 -21.132 1.00 78.50 588 ASN A CA 1
ATOM 4477 C C . ASN A 1 588 ? 44.177 -4.104 -21.779 1.00 78.50 588 ASN A C 1
ATOM 4479 O O . ASN A 1 588 ? 44.338 -5.323 -21.718 1.00 78.50 588 ASN A O 1
ATOM 4483 N N . PHE A 1 589 ? 43.149 -3.564 -22.440 1.00 85.62 589 PHE A N 1
ATOM 4484 C CA . PHE A 1 589 ? 42.228 -4.371 -23.240 1.00 85.62 589 PHE A CA 1
ATOM 4485 C C . PHE A 1 589 ? 42.936 -5.036 -24.432 1.00 85.62 589 PHE A C 1
ATOM 4487 O O . PHE A 1 589 ? 42.736 -6.224 -24.675 1.00 85.62 589 PHE A O 1
ATOM 4494 N N . ARG A 1 590 ? 43.795 -4.321 -25.169 1.00 81.38 590 ARG A N 1
ATOM 4495 C CA . ARG A 1 590 ? 44.516 -4.884 -26.328 1.00 81.38 590 ARG A CA 1
ATOM 4496 C C . ARG A 1 590 ? 45.542 -5.951 -25.940 1.00 81.38 590 ARG A C 1
ATOM 4498 O O . ARG A 1 590 ? 45.675 -6.940 -26.658 1.00 81.38 590 ARG A O 1
ATOM 4505 N N . LEU A 1 591 ? 46.256 -5.744 -24.836 1.00 80.44 591 LEU A N 1
ATOM 4506 C CA . LEU A 1 591 ? 47.381 -6.569 -24.385 1.00 80.44 591 LEU A CA 1
ATOM 4507 C C . LEU A 1 591 ? 46.991 -7.635 -23.359 1.00 80.44 591 LEU A C 1
ATOM 4509 O O . LEU A 1 591 ? 47.794 -8.520 -23.062 1.00 80.44 591 LEU A O 1
ATOM 4513 N N . GLY A 1 592 ? 45.796 -7.557 -22.779 1.00 79.25 592 GLY A N 1
ATOM 4514 C CA . GLY A 1 592 ? 45.440 -8.438 -21.680 1.00 79.25 592 GLY A CA 1
ATOM 4515 C C . GLY A 1 592 ? 44.947 -9.832 -22.098 1.00 79.25 592 GLY A C 1
ATOM 4516 O O . GLY A 1 592 ? 44.856 -10.156 -23.286 1.00 79.25 592 GLY A O 1
ATOM 4517 N N . PRO A 1 593 ? 44.655 -10.702 -21.113 1.00 83.12 593 PRO A N 1
ATOM 4518 C CA . PRO A 1 593 ? 44.461 -12.133 -21.342 1.00 83.12 593 PRO A CA 1
ATOM 4519 C C . PRO A 1 593 ? 43.309 -12.460 -22.312 1.00 83.12 593 PRO A C 1
ATOM 4521 O O . PRO A 1 593 ? 42.265 -11.806 -22.237 1.00 83.12 593 PRO A O 1
ATOM 4524 N N . PRO A 1 594 ? 43.425 -13.516 -23.150 1.00 83.06 594 PRO A N 1
ATOM 4525 C CA . PRO A 1 594 ? 42.405 -13.881 -24.144 1.00 83.06 594 PRO A CA 1
ATOM 4526 C C . PRO A 1 594 ? 40.987 -14.031 -23.574 1.00 83.06 594 PRO A C 1
ATOM 4528 O O . PRO A 1 594 ? 40.028 -13.547 -24.166 1.00 83.06 594 PRO A O 1
ATOM 4531 N N . LEU A 1 595 ? 40.858 -14.634 -22.388 1.00 81.62 595 LEU A N 1
ATOM 4532 C CA . LEU A 1 595 ? 39.573 -14.840 -21.716 1.00 81.62 595 LEU A CA 1
ATOM 4533 C C . LEU A 1 595 ? 38.916 -13.528 -21.264 1.00 81.62 595 LEU A C 1
ATOM 4535 O O . LEU A 1 595 ? 37.722 -13.320 -21.467 1.00 81.62 595 LEU A O 1
ATOM 4539 N N . ALA A 1 596 ? 39.703 -12.625 -20.680 1.00 84.62 596 ALA A N 1
ATOM 4540 C CA . ALA A 1 596 ? 39.222 -11.318 -20.248 1.00 84.62 596 ALA A CA 1
ATOM 4541 C C . ALA A 1 596 ? 38.865 -10.440 -21.459 1.00 84.62 596 ALA A C 1
ATOM 4543 O O . ALA A 1 596 ? 37.824 -9.787 -21.463 1.00 84.62 596 ALA A O 1
ATOM 4544 N N . ARG A 1 597 ? 39.655 -10.522 -22.537 1.00 86.50 597 ARG A N 1
ATOM 4545 C CA . ARG A 1 597 ? 39.339 -9.889 -23.823 1.00 86.50 597 ARG A CA 1
ATOM 4546 C C . ARG A 1 597 ? 38.032 -10.396 -24.420 1.00 86.50 597 ARG A C 1
ATOM 4548 O O . ARG A 1 597 ? 37.244 -9.572 -24.872 1.00 86.50 597 ARG A O 1
ATOM 4555 N N . ALA A 1 598 ? 37.775 -11.704 -24.399 1.00 87.12 598 ALA A N 1
ATOM 4556 C CA . ALA A 1 598 ? 36.523 -12.280 -24.890 1.00 87.12 598 ALA A CA 1
ATOM 4557 C C . ALA A 1 598 ? 35.304 -11.742 -24.121 1.00 87.12 598 ALA A C 1
ATOM 4559 O O . ALA A 1 598 ? 34.314 -11.360 -24.736 1.00 87.12 598 ALA A O 1
ATOM 4560 N N . LEU A 1 599 ? 35.401 -11.621 -22.793 1.00 88.25 599 LEU A N 1
ATOM 4561 C CA . LEU A 1 599 ? 34.338 -11.060 -21.948 1.00 88.25 599 LEU A CA 1
ATOM 4562 C C . LEU A 1 599 ? 34.093 -9.567 -22.209 1.00 88.25 599 LEU A C 1
ATOM 4564 O O . LEU A 1 599 ? 32.945 -9.143 -22.330 1.00 88.25 599 LEU A O 1
ATOM 4568 N N . VAL A 1 600 ? 35.158 -8.769 -22.324 1.00 88.94 600 VAL A N 1
ATOM 4569 C CA . VAL A 1 600 ? 35.047 -7.334 -22.636 1.00 88.94 600 VAL A CA 1
ATOM 4570 C C . VAL A 1 600 ? 34.532 -7.126 -24.065 1.00 88.94 600 VAL A C 1
ATOM 4572 O O . VAL A 1 600 ? 33.704 -6.250 -24.288 1.00 88.94 600 VAL A O 1
ATOM 4575 N N . THR A 1 601 ? 34.932 -7.972 -25.018 1.00 88.75 601 THR A N 1
ATOM 4576 C CA . THR A 1 601 ? 34.424 -7.938 -26.403 1.00 88.75 601 THR A CA 1
ATOM 4577 C C . THR A 1 601 ? 32.947 -8.325 -26.459 1.00 88.75 601 THR A C 1
ATOM 4579 O O . THR A 1 601 ? 32.161 -7.613 -27.073 1.00 88.75 601 THR A O 1
ATOM 4582 N N . ALA A 1 602 ? 32.532 -9.368 -25.734 1.00 90.00 602 ALA A N 1
ATOM 4583 C CA . ALA A 1 602 ? 31.123 -9.728 -25.594 1.00 90.00 602 ALA A CA 1
ATOM 4584 C C . ALA A 1 602 ? 30.294 -8.596 -24.961 1.00 90.00 602 ALA A C 1
ATOM 4586 O O . ALA A 1 602 ? 29.170 -8.347 -25.388 1.00 90.00 602 ALA A O 1
ATOM 4587 N N . ALA A 1 603 ? 30.848 -7.881 -23.976 1.00 91.00 603 ALA A N 1
ATOM 4588 C CA . ALA A 1 603 ? 30.206 -6.721 -23.361 1.00 91.00 603 ALA A CA 1
ATOM 4589 C C . ALA A 1 603 ? 30.060 -5.544 -24.340 1.00 91.00 603 ALA A C 1
ATOM 4591 O O . ALA A 1 603 ? 28.988 -4.939 -24.416 1.00 91.00 603 ALA A O 1
ATOM 4592 N N . LEU A 1 604 ? 31.116 -5.241 -25.104 1.00 89.69 604 LEU A N 1
ATOM 4593 C CA . LEU A 1 604 ? 31.097 -4.227 -26.161 1.00 89.69 604 LEU A CA 1
ATOM 4594 C C . LEU A 1 604 ? 30.034 -4.565 -27.208 1.00 89.69 604 LEU A C 1
ATOM 4596 O O . LEU A 1 604 ? 29.186 -3.730 -27.517 1.00 89.69 604 LEU A O 1
ATOM 4600 N N . ASP A 1 605 ? 30.023 -5.803 -27.696 1.00 89.25 605 ASP A N 1
ATOM 4601 C CA . ASP A 1 605 ? 29.098 -6.236 -28.737 1.00 89.25 605 ASP A CA 1
ATOM 4602 C C . ASP A 1 605 ? 27.658 -6.370 -28.237 1.00 89.25 605 ASP A C 1
ATOM 4604 O O . ASP A 1 605 ? 26.734 -6.056 -28.985 1.00 89.25 605 ASP A O 1
ATOM 4608 N N . ALA A 1 606 ? 27.426 -6.726 -26.970 1.00 90.25 606 ALA A N 1
ATOM 4609 C CA . ALA A 1 606 ? 26.095 -6.672 -26.364 1.00 90.25 606 ALA A CA 1
ATOM 4610 C C . ALA A 1 606 ? 25.544 -5.235 -26.355 1.00 90.25 606 ALA A C 1
ATOM 4612 O O . ALA A 1 606 ? 24.404 -5.005 -26.768 1.00 90.25 606 ALA A O 1
ATOM 4613 N N . ARG A 1 607 ? 26.361 -4.249 -25.952 1.00 89.50 607 ARG A N 1
ATOM 4614 C CA . ARG A 1 607 ? 25.982 -2.823 -25.968 1.00 89.50 607 ARG A CA 1
ATOM 4615 C C . ARG A 1 607 ? 25.758 -2.316 -27.389 1.00 89.50 607 ARG A C 1
ATOM 4617 O O . ARG A 1 607 ? 24.741 -1.673 -27.646 1.00 89.50 607 ARG A O 1
ATOM 4624 N N . ARG A 1 608 ? 26.644 -2.676 -28.324 1.00 85.19 608 ARG A N 1
ATOM 4625 C CA . ARG A 1 608 ? 26.491 -2.382 -29.761 1.00 85.19 608 ARG A CA 1
ATOM 4626 C C . ARG A 1 608 ? 25.254 -3.032 -30.357 1.00 85.19 608 ARG A C 1
ATOM 4628 O O . ARG A 1 608 ? 24.674 -2.467 -31.268 1.00 85.19 608 ARG A O 1
ATOM 4635 N N . SER A 1 609 ? 24.831 -4.177 -29.833 1.00 87.19 609 SER A N 1
ATOM 4636 C CA . SER A 1 609 ? 23.617 -4.872 -30.258 1.00 87.19 609 SER A CA 1
ATOM 4637 C C . SER A 1 609 ? 22.352 -4.295 -29.627 1.00 87.19 609 SER A C 1
ATOM 4639 O O . SER A 1 609 ? 21.297 -4.870 -29.830 1.00 87.19 609 SER A O 1
ATOM 4641 N N . GLY A 1 610 ? 22.416 -3.181 -28.885 1.00 84.25 610 GLY A N 1
ATOM 4642 C CA . GLY A 1 610 ? 21.246 -2.500 -28.318 1.00 84.25 610 GLY A CA 1
ATOM 4643 C C . GLY A 1 610 ? 20.853 -2.926 -26.899 1.00 84.25 610 GLY A C 1
ATOM 4644 O O . GLY A 1 610 ? 19.808 -2.488 -26.421 1.00 84.25 610 GLY A O 1
ATOM 4645 N N . HIS A 1 611 ? 21.661 -3.745 -26.217 1.00 87.88 611 HIS A N 1
ATOM 4646 C CA . HIS A 1 611 ? 21.468 -4.072 -24.798 1.00 87.88 611 HIS A CA 1
ATOM 4647 C C . HIS A 1 611 ? 21.757 -2.850 -23.913 1.00 87.88 611 HIS A C 1
ATOM 4649 O O . HIS A 1 611 ? 22.651 -2.069 -24.235 1.00 87.88 611 HIS A O 1
ATOM 4655 N N . GLY A 1 612 ? 21.070 -2.688 -22.780 1.00 81.69 612 GLY A N 1
ATOM 4656 C CA . GLY A 1 612 ? 21.287 -1.621 -21.799 1.00 81.69 612 GLY A CA 1
ATOM 4657 C C . GLY A 1 612 ? 22.655 -1.682 -21.088 1.00 81.69 612 GLY A C 1
ATOM 4658 O O . GLY A 1 612 ? 23.405 -2.646 -21.253 1.00 81.69 612 GLY A O 1
ATOM 4659 N N . PRO A 1 613 ? 23.017 -0.656 -20.290 1.00 81.44 613 PRO A N 1
ATOM 4660 C CA . PRO A 1 613 ? 24.366 -0.486 -19.727 1.00 81.44 613 PRO A CA 1
ATOM 4661 C C . PRO A 1 613 ? 24.744 -1.472 -18.613 1.00 81.44 613 PRO A C 1
ATOM 4663 O O . PRO A 1 613 ? 25.918 -1.557 -18.256 1.00 81.44 613 PRO A O 1
ATOM 4666 N N . LEU A 1 614 ? 23.773 -2.187 -18.038 1.00 82.12 614 LEU A N 1
ATOM 4667 C CA . LEU A 1 614 ? 23.998 -3.182 -16.989 1.00 82.12 614 LEU A CA 1
ATOM 4668 C C . LEU A 1 614 ? 23.929 -4.584 -17.592 1.00 82.12 614 LEU A C 1
ATOM 4670 O O . LEU A 1 614 ? 22.850 -5.067 -17.915 1.00 82.12 614 LEU A O 1
ATOM 4674 N N . LEU A 1 615 ? 25.081 -5.233 -17.727 1.00 85.19 615 LEU A N 1
ATOM 4675 C CA . LEU A 1 615 ? 25.232 -6.529 -18.385 1.00 85.19 615 LEU A CA 1
ATOM 4676 C C . LEU A 1 615 ? 25.233 -7.662 -17.348 1.00 85.19 615 LEU A C 1
ATOM 4678 O O . LEU A 1 615 ? 26.091 -7.652 -16.460 1.00 85.19 615 LEU A O 1
ATOM 4682 N N . PRO A 1 616 ? 24.320 -8.646 -17.433 1.00 83.75 616 PRO A N 1
ATOM 4683 C CA . PRO A 1 616 ? 24.345 -9.810 -16.554 1.00 83.75 616 PRO A CA 1
ATOM 4684 C C . PRO A 1 616 ? 25.626 -10.635 -16.738 1.00 83.75 616 PRO A C 1
ATOM 4686 O O . PRO A 1 616 ? 26.031 -10.920 -17.863 1.00 83.75 616 PRO A O 1
ATOM 4689 N N . ALA A 1 617 ? 26.233 -11.098 -15.644 1.00 80.81 617 ALA A N 1
ATOM 4690 C CA . ALA A 1 617 ? 27.408 -11.972 -15.698 1.00 80.81 617 ALA A CA 1
ATOM 4691 C C . ALA A 1 617 ? 27.189 -13.223 -16.558 1.00 80.81 617 ALA A C 1
ATOM 4693 O O . ALA A 1 617 ? 28.044 -13.558 -17.373 1.00 80.81 617 ALA A O 1
ATOM 4694 N N . GLN A 1 618 ? 26.035 -13.886 -16.410 1.00 79.56 618 GLN A N 1
ATOM 4695 C CA . GLN A 1 618 ? 25.728 -15.105 -17.164 1.00 79.56 618 GLN A CA 1
ATOM 4696 C C . GLN A 1 618 ? 25.615 -14.841 -18.669 1.00 79.56 618 GLN A C 1
ATOM 4698 O O . GLN A 1 618 ? 26.052 -15.664 -19.464 1.00 79.56 618 GLN A O 1
ATOM 4703 N N . LEU A 1 619 ? 25.112 -13.663 -19.057 1.00 86.81 619 LEU A N 1
ATOM 4704 C CA . LEU A 1 619 ? 25.068 -13.240 -20.455 1.00 86.81 619 LEU A CA 1
ATOM 4705 C C . LEU A 1 619 ? 26.479 -13.178 -21.038 1.00 86.81 619 LEU A C 1
ATOM 4707 O O . LEU A 1 619 ? 26.725 -13.719 -22.111 1.00 86.81 619 LEU A O 1
ATOM 4711 N N . LEU A 1 620 ? 27.413 -12.551 -20.318 1.00 88.44 620 LEU A N 1
ATOM 4712 C CA . LEU A 1 620 ? 28.801 -12.421 -20.764 1.00 88.44 620 LEU A CA 1
ATOM 4713 C C . LEU A 1 620 ? 29.518 -13.773 -20.811 1.00 88.44 620 LEU A C 1
ATOM 4715 O O . LEU A 1 620 ? 30.242 -14.038 -21.767 1.00 88.44 620 LEU A O 1
ATOM 4719 N N . VAL A 1 621 ? 29.290 -14.631 -19.815 1.00 84.88 621 VAL A N 1
ATOM 4720 C CA . VAL A 1 621 ? 29.845 -15.992 -19.759 1.00 84.88 621 VAL A CA 1
ATOM 4721 C C . VAL A 1 621 ? 29.368 -16.835 -20.944 1.00 84.88 621 VAL A C 1
ATOM 4723 O O . VAL A 1 621 ? 30.188 -17.435 -21.641 1.00 84.88 621 VAL A O 1
ATOM 4726 N N . ASP A 1 622 ? 28.064 -16.844 -21.216 1.00 83.38 622 ASP A N 1
ATOM 4727 C CA . ASP A 1 622 ? 27.493 -17.634 -22.307 1.00 83.38 622 ASP A CA 1
ATOM 4728 C C . ASP A 1 622 ? 27.921 -17.069 -23.671 1.00 83.38 622 ASP A C 1
ATOM 4730 O O . ASP A 1 622 ? 28.338 -17.827 -24.550 1.00 83.38 622 ASP A O 1
ATOM 4734 N N . ALA A 1 623 ? 27.944 -15.739 -23.821 1.00 88.81 623 ALA A N 1
ATOM 4735 C CA . ALA A 1 623 ? 28.371 -15.072 -25.049 1.00 88.81 623 ALA A CA 1
ATOM 4736 C C . ALA A 1 623 ? 29.859 -15.291 -25.370 1.00 88.81 623 ALA A C 1
ATOM 4738 O O . ALA A 1 623 ? 30.201 -15.454 -26.546 1.00 88.81 623 ALA A O 1
ATOM 4739 N N . ALA A 1 624 ? 30.733 -15.323 -24.352 1.00 87.56 624 ALA A N 1
ATOM 4740 C CA . ALA A 1 624 ? 32.191 -15.386 -24.500 1.00 87.56 624 ALA A CA 1
ATOM 4741 C C . ALA A 1 624 ? 32.687 -16.586 -25.321 1.00 87.56 624 ALA A C 1
ATOM 4743 O O . ALA A 1 624 ? 33.744 -16.487 -25.941 1.00 87.56 624 ALA A O 1
ATOM 4744 N N . HIS A 1 625 ? 31.927 -17.686 -25.377 1.00 83.12 625 HIS A N 1
ATOM 4745 C CA . HIS A 1 625 ? 32.281 -18.883 -26.146 1.00 83.12 625 HIS A CA 1
ATOM 4746 C C . HIS A 1 625 ? 32.590 -18.583 -27.622 1.00 83.12 625 HIS A C 1
ATOM 4748 O O . HIS A 1 625 ? 33.517 -19.167 -28.172 1.00 83.12 625 HIS A O 1
ATOM 4754 N N . GLY A 1 626 ? 31.853 -17.666 -28.258 1.00 83.31 626 GLY A N 1
ATOM 4755 C CA . GLY A 1 626 ? 32.051 -17.315 -29.671 1.00 83.31 626 GLY A CA 1
ATOM 4756 C C . GLY A 1 626 ? 33.160 -16.295 -29.934 1.00 83.31 626 GLY A C 1
ATOM 4757 O O . GLY A 1 626 ? 33.431 -15.997 -31.091 1.00 83.31 626 GLY A O 1
ATOM 4758 N N . TYR A 1 627 ? 33.795 -15.766 -28.883 1.00 84.88 627 TYR A N 1
ATOM 4759 C CA . TYR A 1 627 ? 34.911 -14.813 -28.972 1.00 84.88 627 TYR A CA 1
ATOM 4760 C C . TYR A 1 627 ? 36.263 -15.439 -28.604 1.00 84.88 627 TYR A C 1
ATOM 4762 O O . TYR A 1 627 ? 37.285 -14.751 -28.603 1.00 84.88 627 TYR A O 1
ATOM 4770 N N . LEU A 1 628 ? 36.272 -16.726 -28.253 1.00 83.19 628 LEU A N 1
ATOM 4771 C CA . LEU A 1 628 ? 37.474 -17.487 -27.934 1.00 83.19 628 LEU A CA 1
ATOM 4772 C C . LEU A 1 628 ? 37.924 -18.294 -29.153 1.00 83.19 628 LEU A C 1
ATOM 4774 O O . LEU A 1 628 ? 37.118 -18.954 -29.806 1.00 83.19 628 LEU A O 1
ATOM 4778 N N . ASP A 1 629 ? 39.230 -18.303 -29.417 1.00 70.44 629 ASP A N 1
ATOM 4779 C CA . ASP A 1 629 ? 39.819 -19.255 -30.359 1.00 70.44 629 ASP A CA 1
ATOM 4780 C C . ASP A 1 629 ? 39.702 -20.683 -29.797 1.00 70.44 629 ASP A C 1
ATOM 4782 O O . ASP A 1 629 ? 39.773 -20.884 -28.582 1.00 70.44 629 ASP A O 1
ATOM 4786 N N . GLY A 1 630 ? 39.602 -21.697 -30.667 1.00 61.22 630 GLY A N 1
ATOM 4787 C CA . GLY A 1 630 ? 39.349 -23.107 -30.301 1.00 61.22 630 GLY A CA 1
ATOM 4788 C C . GLY A 1 630 ? 40.377 -23.793 -29.380 1.00 61.22 630 GLY A C 1
ATOM 4789 O O . GLY A 1 630 ? 40.250 -24.981 -29.098 1.00 61.22 630 GLY A O 1
ATOM 4790 N N . LEU A 1 631 ? 41.392 -23.063 -28.911 1.00 56.03 631 LEU A N 1
ATOM 4791 C CA . LEU A 1 631 ? 42.376 -23.484 -27.910 1.00 56.03 631 LEU A CA 1
ATOM 4792 C C . LEU A 1 631 ? 41.950 -23.158 -26.463 1.00 56.03 631 LEU A C 1
ATOM 4794 O O . LEU A 1 631 ? 42.591 -23.637 -25.528 1.00 56.03 631 LEU A O 1
ATOM 4798 N N . PHE A 1 632 ? 40.890 -22.367 -26.257 1.00 62.66 632 PHE A N 1
ATOM 4799 C CA . PHE A 1 632 ? 40.418 -21.942 -24.935 1.00 62.66 632 PHE A CA 1
ATOM 4800 C C . PHE A 1 632 ? 38.981 -22.410 -24.666 1.00 62.66 632 PHE A C 1
ATOM 4802 O O . PHE A 1 632 ? 38.122 -22.371 -25.539 1.00 62.66 632 PHE A O 1
ATOM 4809 N N . SER A 1 633 ? 38.708 -22.845 -23.432 1.00 64.88 633 SER A N 1
ATOM 4810 C CA . SER A 1 633 ? 37.345 -23.115 -22.954 1.00 64.88 633 SER A CA 1
ATOM 4811 C C . SER A 1 633 ? 36.775 -21.877 -22.269 1.00 64.88 633 SER A C 1
ATOM 4813 O O . SER A 1 633 ? 37.504 -21.152 -21.590 1.00 64.88 633 SER A O 1
ATOM 4815 N N . ALA A 1 634 ? 35.475 -21.647 -22.429 1.00 61.38 634 ALA A N 1
ATOM 4816 C CA . ALA A 1 634 ? 34.808 -20.517 -21.803 1.00 61.38 634 ALA A CA 1
ATOM 4817 C C . ALA A 1 634 ? 34.816 -20.610 -20.266 1.00 61.38 634 ALA A C 1
ATOM 4819 O O . ALA A 1 634 ? 34.903 -21.709 -19.700 1.00 61.38 634 ALA A O 1
ATOM 4820 N N . PRO A 1 635 ? 34.729 -19.462 -19.574 1.00 65.31 635 PRO A N 1
ATOM 4821 C CA . PRO A 1 635 ? 34.774 -19.437 -18.123 1.00 65.31 635 PRO A CA 1
ATOM 4822 C C . PRO A 1 635 ? 33.497 -20.047 -17.532 1.00 65.31 635 PRO A C 1
ATOM 4824 O O . PRO A 1 635 ? 32.414 -19.856 -18.069 1.00 65.31 635 PRO A O 1
ATOM 4827 N N . ARG A 1 636 ? 33.596 -20.753 -16.396 1.00 61.50 636 ARG A N 1
ATOM 4828 C CA . ARG A 1 636 ? 32.402 -21.218 -15.653 1.00 61.50 636 ARG A CA 1
ATOM 4829 C C . ARG A 1 636 ? 31.777 -20.121 -14.785 1.00 61.50 636 ARG A C 1
ATOM 4831 O O . ARG A 1 636 ? 30.610 -20.227 -14.426 1.00 61.50 636 ARG A O 1
ATOM 4838 N N . ASN A 1 637 ? 32.554 -19.104 -14.417 1.00 64.69 637 ASN A N 1
ATOM 4839 C CA . ASN A 1 637 ? 32.143 -17.945 -13.626 1.00 64.69 637 ASN A CA 1
ATOM 4840 C C . ASN A 1 637 ? 33.054 -16.737 -13.933 1.00 64.69 637 ASN A C 1
ATOM 4842 O O . ASN A 1 637 ? 34.090 -16.872 -14.580 1.00 64.69 637 ASN A O 1
ATOM 4846 N N . MET A 1 638 ? 32.675 -15.549 -13.458 1.00 65.56 638 MET A N 1
ATOM 4847 C CA . MET A 1 638 ? 33.436 -14.305 -13.669 1.00 65.56 638 MET A CA 1
ATOM 4848 C C . MET A 1 638 ? 34.559 -14.072 -12.628 1.00 65.56 638 MET A C 1
ATOM 4850 O O . MET A 1 638 ? 35.257 -13.057 -12.684 1.00 65.56 638 MET A O 1
ATOM 4854 N N . GLU A 1 639 ? 34.736 -14.980 -11.659 1.00 54.78 639 GLU A N 1
ATOM 4855 C CA . GLU A 1 639 ? 35.519 -14.743 -10.429 1.00 54.78 639 GLU A CA 1
ATOM 4856 C C . GLU A 1 639 ? 37.041 -14.752 -10.625 1.00 54.78 639 GLU A C 1
ATOM 4858 O O . GLU A 1 639 ? 37.760 -14.105 -9.867 1.00 54.78 639 GLU A O 1
ATOM 4863 N N . THR A 1 640 ? 37.573 -15.393 -11.667 1.00 51.09 640 THR A N 1
ATOM 4864 C CA . THR A 1 640 ? 39.030 -15.476 -11.878 1.00 51.09 640 THR A CA 1
ATOM 4865 C C . THR A 1 640 ? 39.662 -14.225 -12.508 1.00 51.09 640 THR A C 1
ATOM 4867 O O . THR A 1 640 ? 40.825 -14.271 -12.911 1.00 51.09 640 THR A O 1
ATOM 4870 N N . SER A 1 641 ? 38.943 -13.102 -12.668 1.00 56.88 641 SER A N 1
ATOM 4871 C CA . SER A 1 641 ? 39.449 -11.965 -13.470 1.00 56.88 641 SER A CA 1
ATOM 4872 C C . SER A 1 641 ? 38.971 -10.562 -13.064 1.00 56.88 641 SER A C 1
ATOM 4874 O O . SER A 1 641 ? 39.182 -9.631 -13.832 1.00 56.88 641 SER A O 1
ATOM 4876 N N . LEU A 1 642 ? 38.374 -10.346 -11.883 1.00 67.12 642 LEU A N 1
ATOM 4877 C CA . LEU A 1 642 ? 37.787 -9.036 -11.524 1.00 67.12 642 LEU A CA 1
ATOM 4878 C C . LEU A 1 642 ? 38.759 -7.833 -11.615 1.00 67.12 642 LEU A C 1
ATOM 4880 O O . LEU A 1 642 ? 38.370 -6.830 -12.214 1.00 67.12 642 LEU A O 1
ATOM 4884 N N . PRO A 1 643 ? 40.012 -7.895 -11.108 1.00 72.12 643 PRO A N 1
ATOM 4885 C CA . PRO A 1 643 ? 40.948 -6.772 -11.228 1.00 72.12 643 P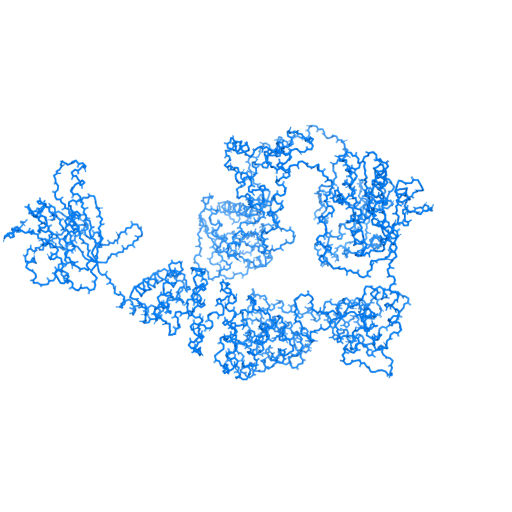RO A CA 1
ATOM 4886 C C . PRO A 1 643 ? 41.404 -6.532 -12.672 1.00 72.12 643 PRO A C 1
ATOM 4888 O O . PRO A 1 643 ? 41.579 -5.391 -13.087 1.00 72.12 643 PRO A O 1
ATOM 4891 N N . VAL A 1 644 ? 41.556 -7.610 -13.448 1.00 78.12 644 VAL A N 1
ATOM 4892 C CA . VAL A 1 644 ? 41.955 -7.556 -14.862 1.00 78.12 644 VAL A CA 1
ATOM 4893 C C . VAL A 1 644 ? 40.835 -6.947 -15.704 1.00 78.12 644 VAL A C 1
ATOM 4895 O O . VAL A 1 644 ? 41.091 -6.044 -16.488 1.00 78.12 644 VAL A O 1
ATOM 4898 N N . LEU A 1 645 ? 39.589 -7.382 -15.497 1.00 81.56 645 LEU A N 1
ATOM 4899 C CA . LEU A 1 645 ? 38.410 -6.837 -16.174 1.00 81.56 645 LEU A CA 1
ATOM 4900 C C . LEU A 1 645 ? 38.204 -5.358 -15.830 1.00 81.56 645 LEU A C 1
ATOM 4902 O O . LEU A 1 645 ? 37.968 -4.558 -16.729 1.00 81.56 645 LEU A O 1
ATOM 4906 N N . ALA A 1 646 ? 38.372 -4.975 -14.560 1.00 80.50 646 ALA A N 1
ATOM 4907 C CA . ALA A 1 646 ? 38.299 -3.576 -14.147 1.00 80.50 646 ALA A CA 1
ATOM 4908 C C . ALA A 1 646 ? 39.399 -2.718 -14.799 1.00 80.50 646 ALA A C 1
ATOM 4910 O O . ALA A 1 646 ? 39.105 -1.612 -15.244 1.00 80.50 646 ALA A O 1
ATOM 4911 N N . GLY A 1 647 ? 40.628 -3.238 -14.914 1.00 75.94 647 GLY A N 1
ATOM 4912 C CA . GLY A 1 647 ? 41.734 -2.580 -15.625 1.00 75.94 647 GLY A CA 1
ATOM 4913 C C . GLY A 1 647 ? 41.557 -2.503 -17.148 1.00 75.94 647 GLY A C 1
ATOM 4914 O O . GLY A 1 647 ? 42.229 -1.709 -17.797 1.00 75.94 647 GLY A O 1
ATOM 4915 N N . MET A 1 648 ? 40.641 -3.295 -17.714 1.00 83.00 648 MET A N 1
ATOM 4916 C CA . MET A 1 648 ? 40.204 -3.236 -19.118 1.00 83.00 648 MET A CA 1
ATOM 4917 C C . MET A 1 648 ? 38.917 -2.419 -19.313 1.00 83.00 648 MET A C 1
ATOM 4919 O O . MET A 1 648 ? 38.339 -2.433 -20.398 1.00 83.00 648 MET A O 1
ATOM 4923 N N . GLY A 1 649 ? 38.419 -1.758 -18.265 1.00 80.44 649 GLY A N 1
ATOM 4924 C CA . GLY A 1 649 ? 37.212 -0.941 -18.338 1.00 80.44 649 GLY A CA 1
ATOM 4925 C C . GLY A 1 649 ? 35.898 -1.725 -18.294 1.00 80.44 649 GLY A C 1
ATOM 4926 O O . GLY A 1 649 ? 34.881 -1.206 -18.736 1.00 80.44 649 GLY A O 1
ATOM 4927 N N . LEU A 1 650 ? 35.865 -2.953 -17.768 1.00 86.50 650 LEU A N 1
ATOM 4928 C CA . LEU A 1 650 ? 34.627 -3.667 -17.434 1.00 86.50 650 LEU A CA 1
ATOM 4929 C C . LEU A 1 650 ? 34.495 -3.785 -15.914 1.00 86.50 650 LEU A C 1
ATOM 4931 O O . LEU A 1 650 ? 35.097 -4.643 -15.267 1.00 86.50 650 LEU A O 1
ATOM 4935 N N . HIS A 1 651 ? 33.682 -2.911 -15.333 1.00 81.62 651 HIS A N 1
ATOM 4936 C CA . HIS A 1 651 ? 33.557 -2.775 -13.890 1.00 81.62 651 HIS A CA 1
ATOM 4937 C C . HIS A 1 651 ? 32.411 -3.615 -13.346 1.00 81.62 651 HIS A C 1
ATOM 4939 O O . HIS A 1 651 ? 31.279 -3.540 -13.826 1.00 81.62 651 HIS A O 1
ATOM 4945 N N . HIS A 1 652 ? 32.705 -4.364 -12.288 1.00 76.69 652 HIS A N 1
ATOM 4946 C CA . HIS A 1 652 ? 31.694 -5.013 -11.470 1.00 76.69 652 HIS A CA 1
ATOM 4947 C C . HIS A 1 652 ? 30.787 -3.959 -10.818 1.00 76.69 652 HIS A C 1
ATOM 4949 O O . HIS A 1 652 ? 31.265 -3.056 -10.132 1.00 76.69 652 HIS A O 1
ATOM 4955 N N . GLN A 1 653 ? 29.481 -4.087 -11.026 1.00 68.31 653 GLN A N 1
ATOM 4956 C CA . GLN A 1 653 ? 28.449 -3.258 -10.419 1.00 68.31 653 GLN A CA 1
ATOM 4957 C C . GLN A 1 653 ? 27.696 -4.104 -9.387 1.00 68.31 653 GLN A C 1
ATOM 4959 O O . GLN A 1 653 ? 26.915 -4.983 -9.764 1.00 68.31 653 GLN A O 1
ATOM 4964 N N . PRO A 1 654 ? 27.887 -3.856 -8.080 1.00 52.00 654 PRO A N 1
ATOM 4965 C CA . PRO A 1 654 ? 27.007 -4.426 -7.075 1.00 52.00 654 PRO A CA 1
ATOM 4966 C C . PRO A 1 654 ? 25.589 -3.905 -7.333 1.00 52.00 654 PRO A C 1
ATOM 4968 O O . PRO A 1 654 ? 25.388 -2.695 -7.460 1.00 52.00 654 PRO A O 1
ATOM 4971 N N . TRP A 1 655 ? 24.597 -4.795 -7.403 1.00 39.28 655 TRP A N 1
ATOM 4972 C CA . TRP A 1 655 ? 23.195 -4.382 -7.406 1.00 39.28 655 TRP A CA 1
ATOM 4973 C C . TRP A 1 655 ? 22.924 -3.591 -6.118 1.00 39.28 655 TRP A C 1
ATOM 4975 O O . TRP A 1 655 ? 22.858 -4.153 -5.028 1.00 39.28 655 TRP A O 1
ATOM 4985 N N . ALA A 1 656 ? 22.804 -2.274 -6.285 1.00 37.28 656 ALA A N 1
ATOM 4986 C CA . ALA A 1 656 ? 22.586 -1.250 -5.274 1.00 37.28 656 ALA A CA 1
ATOM 4987 C C . ALA A 1 656 ? 23.719 -1.044 -4.245 1.00 37.28 656 ALA A C 1
ATOM 4989 O O . ALA A 1 656 ? 23.744 -1.620 -3.160 1.00 37.28 656 ALA A O 1
ATOM 4990 N N . ALA A 1 657 ? 24.495 0.016 -4.486 1.00 30.22 657 ALA A N 1
ATOM 4991 C CA . ALA A 1 657 ? 24.965 0.947 -3.459 1.00 30.22 657 ALA A CA 1
ATOM 4992 C C . ALA A 1 657 ? 23.795 1.662 -2.729 1.00 30.22 657 ALA A C 1
ATOM 4994 O O . ALA A 1 657 ? 23.830 2.864 -2.504 1.00 30.22 657 ALA A O 1
ATOM 4995 N N . ASN A 1 658 ? 22.759 0.913 -2.338 1.00 36.03 658 ASN A N 1
ATOM 4996 C CA . ASN A 1 658 ? 21.773 1.310 -1.345 1.00 36.03 658 ASN A CA 1
ATOM 4997 C C . ASN A 1 658 ? 21.622 0.157 -0.344 1.00 36.03 658 ASN A C 1
ATOM 4999 O O . ASN A 1 658 ? 20.848 -0.772 -0.550 1.00 36.03 658 ASN A O 1
ATOM 5003 N N . LYS A 1 659 ? 22.346 0.322 0.774 1.00 30.03 659 LYS A N 1
ATOM 5004 C CA . LYS A 1 659 ? 22.396 -0.475 2.015 1.00 30.03 659 LYS A CA 1
ATOM 5005 C C . LYS A 1 659 ? 23.366 -1.667 2.015 1.00 30.03 659 LYS A C 1
ATOM 5007 O O . LYS A 1 659 ? 23.234 -2.627 1.270 1.00 30.03 659 LYS A O 1
ATOM 5012 N N . ALA A 1 660 ? 24.332 -1.568 2.930 1.00 27.98 660 ALA A N 1
ATOM 5013 C CA . ALA A 1 660 ? 25.359 -2.551 3.249 1.00 27.98 660 ALA A CA 1
ATOM 5014 C C . ALA A 1 660 ? 24.792 -3.960 3.514 1.00 27.98 660 ALA A C 1
ATOM 5016 O O . ALA A 1 660 ? 23.789 -4.091 4.216 1.00 27.98 660 ALA A O 1
ATOM 5017 N N . GLY A 1 661 ? 25.483 -4.989 3.003 1.00 37.78 661 GLY A N 1
ATOM 5018 C CA . GLY A 1 661 ? 25.262 -6.396 3.369 1.00 37.78 661 GLY A CA 1
ATOM 5019 C C . GLY A 1 661 ? 24.683 -7.317 2.286 1.00 37.78 661 GLY A C 1
ATOM 5020 O O . GLY A 1 661 ? 23.945 -8.237 2.624 1.00 37.78 661 GLY A O 1
ATOM 5021 N N . ALA A 1 662 ? 24.978 -7.101 1.001 1.00 29.55 662 ALA A N 1
ATOM 5022 C CA . ALA A 1 662 ? 24.575 -8.034 -0.056 1.00 29.55 662 ALA A CA 1
ATOM 5023 C C . ALA A 1 662 ? 25.494 -9.286 -0.096 1.00 29.55 662 ALA A C 1
ATOM 5025 O O . ALA A 1 662 ? 26.713 -9.114 -0.142 1.00 29.55 662 ALA A O 1
ATOM 5026 N N . PRO A 1 663 ? 24.956 -10.526 -0.084 1.00 32.53 663 PRO A N 1
ATOM 5027 C CA . PRO A 1 663 ? 25.746 -11.757 -0.216 1.00 32.53 663 PRO A CA 1
ATOM 5028 C C . PRO A 1 663 ? 26.262 -11.988 -1.652 1.00 32.53 663 PRO A C 1
ATOM 5030 O O . PRO A 1 663 ? 25.669 -11.514 -2.617 1.00 32.53 663 PRO A O 1
ATOM 5033 N N . GLU A 1 664 ? 27.337 -12.771 -1.795 1.00 36.69 664 GLU A N 1
ATOM 5034 C CA . GLU A 1 664 ? 28.152 -12.975 -3.016 1.00 36.69 664 GLU A CA 1
ATOM 5035 C C . GLU A 1 664 ? 27.423 -13.516 -4.271 1.00 36.69 664 GLU A C 1
ATOM 5037 O O . GLU A 1 664 ? 28.022 -13.569 -5.338 1.00 36.69 664 GLU A O 1
ATOM 5042 N N . THR A 1 665 ? 26.135 -13.879 -4.209 1.00 41.88 665 THR A N 1
ATOM 5043 C CA . THR A 1 665 ? 25.385 -14.451 -5.357 1.00 41.88 665 THR A CA 1
ATOM 5044 C C . THR A 1 665 ? 24.127 -13.669 -5.752 1.00 41.88 665 THR A C 1
ATOM 5046 O O . THR A 1 665 ? 23.179 -14.210 -6.331 1.00 41.88 665 THR A O 1
ATOM 5049 N N . VAL A 1 666 ? 24.119 -12.365 -5.478 1.00 43.78 666 VAL A N 1
ATOM 5050 C CA . VAL A 1 666 ? 23.279 -11.400 -6.206 1.00 43.78 666 VAL A CA 1
ATOM 5051 C C . VAL A 1 666 ? 23.615 -11.479 -7.704 1.00 43.78 666 VAL A C 1
ATOM 5053 O O . VAL A 1 666 ? 24.783 -11.708 -8.016 1.00 43.78 666 VAL A O 1
ATOM 5056 N N . PRO A 1 667 ? 22.659 -11.308 -8.648 1.00 52.00 667 PRO A N 1
ATOM 5057 C CA . PRO A 1 667 ? 23.003 -11.200 -10.063 1.00 52.00 667 PRO A CA 1
ATOM 5058 C C . PRO A 1 667 ? 24.089 -10.138 -10.238 1.00 52.00 667 PRO A C 1
ATOM 5060 O O . PRO A 1 667 ? 23.891 -8.953 -9.980 1.00 52.00 667 PRO A O 1
ATOM 5063 N N . THR A 1 668 ? 25.272 -10.623 -10.585 1.00 65.12 668 THR A N 1
ATOM 5064 C CA . THR A 1 668 ? 26.485 -9.847 -10.761 1.00 65.12 668 THR A CA 1
ATOM 5065 C C . THR A 1 668 ? 26.329 -9.083 -12.066 1.00 65.12 668 THR A C 1
ATOM 5067 O O . THR A 1 668 ? 26.277 -9.692 -13.137 1.00 65.12 668 THR A O 1
ATOM 5070 N N . TYR A 1 669 ? 26.189 -7.763 -11.989 1.00 75.62 669 TYR A N 1
ATOM 5071 C CA . TYR A 1 669 ? 26.129 -6.926 -13.180 1.00 75.62 669 TYR A CA 1
ATOM 5072 C C . TYR A 1 669 ? 27.501 -6.346 -13.468 1.00 75.62 669 TYR A C 1
ATOM 5074 O O . TYR A 1 669 ? 28.289 -6.074 -12.562 1.00 75.62 669 TYR A O 1
ATOM 5082 N N . TYR A 1 670 ? 27.770 -6.125 -14.743 1.00 83.56 670 TYR A N 1
ATOM 5083 C CA . TYR A 1 670 ? 28.957 -5.435 -15.205 1.00 83.56 670 TYR A CA 1
ATOM 5084 C C . TYR A 1 670 ? 28.559 -4.224 -16.030 1.00 83.56 670 TYR A C 1
ATOM 5086 O O . TYR A 1 670 ? 27.520 -4.212 -16.690 1.00 83.56 670 TYR A O 1
ATOM 5094 N N . ARG A 1 671 ? 29.396 -3.195 -15.983 1.00 87.12 671 ARG A N 1
ATOM 5095 C CA . ARG A 1 671 ? 29.232 -1.984 -16.777 1.00 87.12 671 ARG A CA 1
ATOM 5096 C C . ARG A 1 671 ? 30.563 -1.607 -17.401 1.00 87.12 671 ARG A C 1
ATOM 5098 O O . ARG A 1 671 ? 31.587 -1.625 -16.720 1.00 87.12 671 ARG A O 1
ATOM 5105 N N . LEU A 1 672 ? 30.532 -1.263 -18.682 1.00 85.62 672 LEU A N 1
ATOM 5106 C CA . LEU A 1 672 ? 31.696 -0.721 -19.371 1.00 85.62 672 LEU A CA 1
ATOM 5107 C C . LEU A 1 672 ? 32.023 0.685 -18.849 1.00 85.62 672 LEU A C 1
ATOM 5109 O O . LEU A 1 672 ? 31.124 1.451 -18.496 1.00 85.62 672 LEU A O 1
ATOM 5113 N N . SER A 1 673 ? 33.309 1.017 -18.789 1.00 83.06 673 SER A N 1
ATOM 5114 C CA . SER A 1 673 ? 33.778 2.376 -18.547 1.00 83.06 673 SER A CA 1
ATOM 5115 C C . SER A 1 673 ? 33.327 3.289 -19.685 1.00 83.06 673 SER A C 1
ATOM 5117 O O . SER A 1 673 ? 33.088 2.843 -20.809 1.00 83.06 673 SER A O 1
ATOM 5119 N N . GLU A 1 674 ? 33.238 4.585 -19.403 1.00 76.69 674 GLU A N 1
ATOM 5120 C CA . GLU A 1 674 ? 32.891 5.595 -20.407 1.00 76.69 674 GLU A CA 1
ATOM 5121 C C . GLU A 1 674 ? 33.877 5.583 -21.592 1.00 76.69 674 GLU A C 1
ATOM 5123 O O . GLU A 1 674 ? 33.493 5.815 -22.736 1.00 76.69 674 GLU A O 1
ATOM 5128 N N . ASP A 1 675 ? 35.138 5.219 -21.345 1.00 72.31 675 ASP A N 1
ATOM 5129 C CA . ASP A 1 675 ? 36.164 5.065 -22.380 1.00 72.31 675 ASP A CA 1
ATOM 5130 C C . ASP A 1 675 ? 35.907 3.862 -23.283 1.00 72.31 675 ASP A C 1
ATOM 5132 O O . ASP A 1 675 ? 36.021 3.977 -24.503 1.00 72.31 675 ASP A O 1
ATOM 5136 N N . MET A 1 676 ? 35.509 2.725 -22.709 1.00 81.25 676 MET A N 1
ATOM 5137 C CA . MET A 1 676 ? 35.177 1.529 -23.480 1.00 81.25 676 MET A CA 1
ATOM 5138 C C . MET A 1 676 ? 33.840 1.673 -24.218 1.00 81.25 676 MET A C 1
ATOM 5140 O O . MET A 1 676 ? 33.712 1.181 -25.338 1.00 81.25 676 MET A O 1
ATOM 5144 N N . GLU A 1 677 ? 32.864 2.401 -23.660 1.00 80.12 677 GLU A N 1
ATOM 5145 C CA . GLU A 1 677 ? 31.642 2.772 -24.389 1.00 80.12 677 GLU A CA 1
ATOM 5146 C C . GLU A 1 677 ? 31.953 3.706 -25.570 1.00 80.12 677 GLU A C 1
ATOM 5148 O O . GLU A 1 677 ? 31.412 3.506 -26.654 1.00 80.12 677 GLU A O 1
ATOM 5153 N N . ARG A 1 678 ? 32.882 4.664 -25.418 1.00 74.81 678 ARG A N 1
ATOM 5154 C CA . ARG A 1 678 ? 33.373 5.482 -26.544 1.00 74.81 678 ARG A CA 1
ATOM 5155 C C . ARG A 1 678 ? 34.155 4.658 -27.568 1.00 74.81 678 ARG A C 1
ATOM 5157 O O . ARG A 1 678 ? 33.973 4.862 -28.766 1.00 74.81 678 ARG A O 1
ATOM 5164 N N . TYR A 1 679 ? 34.979 3.710 -27.115 1.00 74.06 679 TYR A N 1
ATOM 5165 C CA . TYR A 1 679 ? 35.710 2.775 -27.976 1.00 74.06 679 TYR A CA 1
ATOM 5166 C C . TYR A 1 679 ? 34.765 1.923 -28.842 1.00 74.06 679 TYR A C 1
ATOM 5168 O O . TYR A 1 679 ? 35.082 1.639 -29.996 1.00 74.06 679 TYR A O 1
ATOM 5176 N N . ALA A 1 680 ? 33.586 1.561 -28.324 1.00 67.88 680 ALA A N 1
ATOM 5177 C CA . ALA A 1 680 ? 32.574 0.787 -29.048 1.00 67.88 680 ALA A CA 1
ATOM 5178 C C . ALA A 1 680 ? 31.946 1.525 -30.250 1.00 67.88 680 ALA A C 1
ATOM 5180 O O . ALA A 1 680 ? 31.406 0.876 -31.147 1.00 67.88 680 ALA A O 1
ATOM 5181 N N . THR A 1 681 ? 32.005 2.861 -30.272 1.00 64.81 681 THR A N 1
ATOM 5182 C CA . THR A 1 681 ? 31.327 3.722 -31.262 1.00 64.81 681 THR A CA 1
ATOM 5183 C C . THR A 1 681 ? 32.157 3.949 -32.539 1.00 64.81 681 THR A C 1
ATOM 5185 O O . THR A 1 681 ? 31.655 4.498 -33.518 1.00 64.81 681 THR A O 1
ATOM 5188 N N . ASP A 1 682 ? 33.424 3.518 -32.574 1.00 63.97 682 ASP A N 1
ATOM 5189 C CA . ASP A 1 682 ? 34.317 3.698 -33.729 1.00 63.97 682 ASP A CA 1
ATOM 5190 C C . ASP A 1 682 ? 33.959 2.746 -34.892 1.00 63.97 682 ASP A C 1
ATOM 5192 O O . ASP A 1 682 ? 34.341 1.569 -34.913 1.00 63.97 682 ASP A O 1
ATOM 5196 N N . ALA A 1 683 ? 33.246 3.297 -35.888 1.00 47.62 683 ALA A N 1
ATOM 5197 C CA . ALA A 1 683 ? 32.773 2.678 -37.138 1.00 47.62 683 ALA A CA 1
ATOM 5198 C C . ALA A 1 683 ? 33.834 1.861 -37.916 1.00 47.62 683 ALA A C 1
ATOM 5200 O O . ALA A 1 683 ? 33.497 1.000 -38.726 1.00 47.62 683 ALA A O 1
ATOM 5201 N N . SER A 1 684 ? 35.127 2.098 -37.678 1.00 46.31 684 SER A N 1
ATOM 5202 C CA . SER A 1 684 ? 36.224 1.475 -38.432 1.00 46.31 684 SER A CA 1
ATOM 5203 C C . SER A 1 684 ? 36.646 0.082 -37.932 1.00 46.31 684 SER A C 1
ATOM 5205 O O . SER A 1 684 ? 37.438 -0.592 -38.589 1.00 46.31 684 SER A O 1
ATOM 5207 N N . ARG A 1 685 ? 36.121 -0.382 -36.786 1.00 56.66 685 ARG A N 1
ATOM 5208 C CA . ARG A 1 685 ? 36.629 -1.574 -36.060 1.00 56.66 685 ARG A CA 1
ATOM 5209 C C . ARG A 1 685 ? 35.683 -2.791 -36.045 1.00 56.66 685 ARG A C 1
ATOM 5211 O O . ARG A 1 685 ? 35.677 -3.561 -35.092 1.00 56.66 685 ARG A O 1
ATOM 5218 N N . HIS A 1 686 ? 34.851 -2.945 -37.076 1.00 55.47 686 HIS A N 1
ATOM 5219 C CA . HIS A 1 686 ? 33.628 -3.762 -37.039 1.00 55.47 686 HIS A CA 1
ATOM 5220 C C . HIS A 1 686 ? 33.815 -5.222 -37.489 1.00 55.47 686 HIS A C 1
ATOM 5222 O O . HIS A 1 686 ? 33.988 -5.481 -38.678 1.00 55.47 686 HIS A O 1
ATOM 5228 N N . SER A 1 687 ? 33.665 -6.184 -36.570 1.00 65.75 687 SER A N 1
ATOM 5229 C CA . SER A 1 687 ? 33.333 -7.584 -36.891 1.00 65.75 687 SER A CA 1
ATOM 5230 C C . SER A 1 687 ? 31.863 -7.877 -36.577 1.00 65.75 687 SER A C 1
ATOM 5232 O O . SER A 1 687 ? 31.290 -7.283 -35.658 1.00 65.75 687 SER A O 1
ATOM 5234 N N . ALA A 1 688 ? 31.244 -8.773 -37.352 1.00 73.69 688 ALA A N 1
ATOM 5235 C CA . ALA A 1 688 ? 29.895 -9.252 -37.062 1.00 73.69 688 ALA A CA 1
ATOM 5236 C C . ALA A 1 688 ? 29.901 -10.059 -35.748 1.00 73.69 688 ALA A C 1
ATOM 5238 O O . ALA A 1 688 ? 30.799 -10.889 -35.571 1.00 73.69 688 ALA A O 1
ATOM 5239 N N . PRO A 1 689 ? 28.939 -9.831 -34.837 1.00 83.50 689 PRO A N 1
ATOM 5240 C CA . PRO A 1 689 ? 28.872 -10.577 -33.588 1.00 83.50 689 PRO A CA 1
ATOM 5241 C C . PRO A 1 689 ? 28.566 -12.069 -33.843 1.00 83.50 689 PRO A C 1
ATOM 5243 O O . PRO A 1 689 ? 27.772 -12.381 -34.736 1.00 83.50 689 PRO A O 1
ATOM 5246 N N . PRO A 1 690 ? 29.162 -12.995 -33.069 1.00 88.06 690 PRO A N 1
ATOM 5247 C CA . PRO A 1 690 ? 28.936 -14.433 -33.186 1.00 88.06 690 PRO A CA 1
ATOM 5248 C C . PRO A 1 690 ? 27.523 -14.842 -32.741 1.00 88.06 690 PRO A C 1
ATOM 5250 O O . PRO A 1 690 ? 26.899 -14.179 -31.910 1.00 88.06 690 PRO A O 1
ATOM 5253 N N . ASP A 1 691 ? 27.048 -15.999 -33.216 1.00 86.81 691 ASP A N 1
ATOM 5254 C CA . ASP A 1 691 ? 25.736 -16.557 -32.840 1.00 86.81 691 ASP A CA 1
ATOM 5255 C C . ASP A 1 691 ? 25.591 -16.783 -31.326 1.00 86.81 691 ASP A C 1
ATOM 5257 O O . ASP A 1 691 ? 24.509 -16.583 -30.774 1.00 86.81 691 ASP A O 1
ATOM 5261 N N . SER A 1 692 ? 26.693 -17.090 -30.627 1.00 89.25 692 SER A N 1
ATOM 5262 C CA . SER A 1 692 ? 26.704 -17.230 -29.164 1.00 89.25 692 SER A CA 1
ATOM 5263 C C . SER A 1 692 ? 26.260 -15.956 -28.444 1.00 89.25 692 SER A C 1
ATOM 5265 O O . SER A 1 692 ? 25.629 -16.044 -27.392 1.00 89.25 692 SER A O 1
ATOM 5267 N N . LEU A 1 693 ? 26.555 -14.771 -28.997 1.00 91.69 693 LEU A N 1
ATOM 5268 C CA . LEU A 1 693 ? 26.068 -13.511 -28.441 1.00 91.69 693 LEU A CA 1
ATOM 5269 C C . LEU A 1 693 ? 24.553 -13.408 -28.611 1.00 91.69 693 LEU A C 1
ATOM 5271 O O . LEU A 1 693 ? 23.859 -13.075 -27.656 1.00 91.69 693 LEU A O 1
ATOM 5275 N N . TRP A 1 694 ? 24.034 -13.692 -29.807 1.00 91.31 694 TRP A N 1
ATOM 5276 C CA . TRP A 1 694 ? 22.597 -13.617 -30.076 1.00 91.31 694 TRP A CA 1
ATOM 5277 C C . TRP A 1 694 ? 21.801 -14.609 -29.224 1.00 91.31 694 TRP A C 1
ATOM 5279 O O . TRP A 1 694 ? 20.731 -14.263 -28.722 1.00 91.31 694 TRP A O 1
ATOM 5289 N N . ASP A 1 695 ? 22.336 -15.807 -28.997 1.00 87.75 695 ASP A N 1
ATOM 5290 C CA . ASP A 1 695 ? 21.730 -16.793 -28.104 1.00 87.75 695 ASP A CA 1
ATOM 5291 C C . ASP A 1 695 ? 21.783 -16.363 -26.635 1.00 87.75 695 ASP A C 1
ATOM 5293 O O . ASP A 1 695 ? 20.768 -16.454 -25.940 1.00 87.75 695 ASP A O 1
ATOM 5297 N N . ALA A 1 696 ? 22.910 -15.811 -26.176 1.00 87.56 696 ALA A N 1
ATOM 5298 C CA . ALA A 1 696 ? 23.032 -15.273 -24.823 1.00 87.56 696 ALA A CA 1
ATOM 5299 C C . ALA A 1 696 ? 22.103 -14.068 -24.589 1.00 87.56 696 ALA A C 1
ATOM 5301 O O . ALA A 1 696 ? 21.451 -13.983 -23.548 1.00 87.56 696 ALA A O 1
ATOM 5302 N N . LEU A 1 697 ? 21.978 -13.163 -25.566 1.00 88.88 697 LEU A N 1
ATOM 5303 C CA . LEU A 1 697 ? 21.024 -12.051 -25.535 1.00 88.88 697 LEU A CA 1
ATOM 5304 C C . LEU A 1 697 ? 19.581 -12.572 -25.484 1.00 88.88 697 LEU A C 1
ATOM 5306 O O . LEU A 1 697 ? 18.780 -12.077 -24.700 1.00 88.88 697 LEU A O 1
ATOM 5310 N N . ALA A 1 698 ? 19.231 -13.591 -26.271 1.00 84.81 698 ALA A N 1
ATOM 5311 C CA . ALA A 1 698 ? 17.883 -14.159 -26.258 1.00 84.81 698 ALA A CA 1
ATOM 5312 C C . ALA A 1 698 ? 17.533 -14.865 -24.935 1.00 84.81 698 ALA A C 1
ATOM 5314 O O . ALA A 1 698 ? 16.357 -14.915 -24.573 1.00 84.81 698 ALA A O 1
ATOM 5315 N N . ALA A 1 699 ? 18.529 -15.415 -24.236 1.00 78.19 699 ALA A N 1
ATOM 5316 C CA . ALA A 1 699 ? 18.347 -16.124 -22.973 1.00 78.19 699 ALA A CA 1
ATOM 5317 C C . ALA A 1 699 ? 18.355 -15.204 -21.740 1.00 78.19 699 ALA A C 1
ATOM 5319 O O . ALA A 1 699 ? 17.642 -15.486 -20.779 1.00 78.19 699 ALA A O 1
ATOM 5320 N N . HIS A 1 700 ? 19.152 -14.128 -21.759 1.00 80.50 700 HIS A N 1
ATOM 5321 C CA . HIS A 1 700 ? 19.477 -13.354 -20.551 1.00 80.50 700 HIS A CA 1
ATOM 5322 C C . HIS A 1 700 ? 19.199 -11.851 -20.645 1.00 80.50 700 HIS A C 1
ATOM 5324 O O . HIS A 1 700 ? 19.301 -11.169 -19.623 1.00 80.50 700 HIS A O 1
ATOM 5330 N N . ALA A 1 701 ? 18.883 -11.303 -21.827 1.00 81.31 701 ALA A N 1
ATOM 5331 C CA . ALA A 1 701 ? 18.593 -9.874 -21.943 1.00 81.31 701 ALA A CA 1
ATOM 5332 C C . ALA A 1 701 ? 17.268 -9.526 -21.243 1.00 81.31 701 ALA A C 1
ATOM 5334 O O . ALA A 1 701 ? 16.269 -10.234 -21.414 1.00 81.31 701 ALA A O 1
ATOM 5335 N N . PRO A 1 702 ? 17.209 -8.415 -20.490 1.00 73.38 702 PRO A N 1
ATOM 5336 C CA . PRO A 1 702 ? 15.983 -8.008 -19.828 1.00 73.38 702 PRO A CA 1
ATOM 5337 C C . PRO A 1 702 ? 14.930 -7.604 -20.865 1.00 73.38 702 PRO A C 1
ATOM 5339 O O . PRO A 1 702 ? 15.234 -7.028 -21.910 1.00 73.38 702 PRO A O 1
ATOM 5342 N N . GLY A 1 703 ? 13.654 -7.832 -20.541 1.00 70.38 703 GLY A N 1
ATOM 5343 C CA . GLY A 1 703 ? 12.538 -7.542 -21.449 1.00 70.38 703 GLY A CA 1
ATOM 5344 C C . GLY A 1 703 ? 12.485 -6.097 -21.972 1.00 70.38 703 GLY A C 1
ATOM 5345 O O . GLY A 1 703 ? 11.989 -5.873 -23.075 1.00 70.38 703 GLY A O 1
ATOM 5346 N N . ALA A 1 704 ? 13.013 -5.133 -21.208 1.00 72.94 704 ALA A N 1
ATOM 5347 C CA . ALA A 1 704 ? 13.104 -3.723 -21.598 1.00 72.94 704 ALA A CA 1
ATOM 5348 C C . ALA A 1 704 ? 14.076 -3.476 -22.767 1.00 72.94 704 ALA A C 1
ATOM 5350 O O . ALA A 1 704 ? 13.860 -2.556 -23.556 1.00 72.94 704 ALA A O 1
ATOM 5351 N N . ASP A 1 705 ? 15.094 -4.325 -22.913 1.00 82.12 705 ASP A N 1
ATOM 5352 C CA . ASP A 1 705 ? 16.151 -4.161 -23.909 1.00 82.12 705 ASP A CA 1
ATOM 5353 C C . ASP A 1 705 ? 15.821 -4.883 -25.223 1.00 82.12 705 ASP A C 1
ATOM 5355 O O . ASP A 1 705 ? 16.364 -4.527 -26.263 1.00 82.12 705 ASP A O 1
ATOM 5359 N N . LEU A 1 706 ? 14.887 -5.844 -25.226 1.00 85.81 706 LEU A N 1
ATOM 5360 C CA . LEU A 1 706 ? 14.556 -6.662 -26.407 1.00 85.81 706 LEU A CA 1
ATOM 5361 C C . LEU A 1 706 ? 14.117 -5.831 -27.626 1.00 85.81 706 LEU A C 1
ATOM 5363 O O . LEU A 1 706 ? 14.493 -6.151 -28.752 1.00 85.81 706 LEU A O 1
ATOM 5367 N N . ASP A 1 707 ? 13.344 -4.756 -27.424 1.00 85.50 707 ASP A N 1
ATOM 5368 C CA . ASP A 1 707 ? 12.950 -3.855 -28.520 1.00 85.50 707 ASP A CA 1
ATOM 5369 C C . ASP A 1 707 ? 14.143 -3.019 -29.025 1.00 85.50 707 ASP A C 1
ATOM 5371 O O . ASP A 1 707 ? 14.219 -2.712 -30.215 1.00 85.50 707 ASP A O 1
ATOM 5375 N N . GLY A 1 708 ? 15.062 -2.638 -28.128 1.00 85.94 708 GLY A N 1
ATOM 5376 C CA . GLY A 1 708 ? 16.318 -1.969 -28.480 1.00 85.94 708 GLY A CA 1
ATOM 5377 C C . GLY A 1 708 ? 17.208 -2.885 -29.309 1.00 85.94 708 GLY A C 1
ATOM 5378 O O . GLY A 1 708 ? 17.630 -2.504 -30.397 1.00 85.94 708 GLY A O 1
ATOM 5379 N N . ILE A 1 709 ? 17.364 -4.128 -28.855 1.00 90.31 709 ILE A N 1
ATOM 5380 C CA . ILE A 1 709 ? 18.135 -5.159 -29.543 1.00 90.31 709 ILE A CA 1
ATOM 5381 C C . ILE A 1 709 ? 17.556 -5.462 -30.921 1.00 90.31 709 ILE A C 1
ATOM 5383 O O . ILE A 1 709 ? 18.287 -5.520 -31.906 1.00 90.31 709 ILE A O 1
ATOM 5387 N N . ALA A 1 710 ? 16.232 -5.579 -31.028 1.00 88.94 710 ALA A N 1
ATOM 5388 C CA . ALA A 1 710 ? 15.571 -5.797 -32.307 1.00 88.94 710 ALA A CA 1
ATOM 5389 C C . ALA A 1 710 ? 15.802 -4.654 -33.309 1.00 88.94 710 ALA A C 1
ATOM 5391 O O . ALA A 1 710 ? 16.030 -4.924 -34.486 1.00 88.94 710 ALA A O 1
ATOM 5392 N N . ARG A 1 711 ? 15.734 -3.388 -32.866 1.00 87.62 711 ARG A N 1
ATOM 5393 C CA . ARG A 1 711 ? 15.990 -2.224 -33.734 1.00 87.62 711 ARG A CA 1
ATOM 5394 C C . ARG A 1 711 ? 17.434 -2.197 -34.214 1.00 87.62 711 ARG A C 1
ATOM 5396 O O . ARG A 1 711 ? 17.669 -1.978 -35.398 1.00 87.62 711 ARG A O 1
ATOM 5403 N N . THR A 1 712 ? 18.374 -2.456 -33.313 1.00 87.06 712 THR A N 1
ATOM 5404 C CA . THR A 1 712 ? 19.794 -2.428 -33.652 1.00 87.06 712 THR A CA 1
ATOM 5405 C C . THR A 1 712 ? 20.198 -3.608 -34.535 1.00 87.06 712 THR A C 1
ATOM 5407 O O . THR A 1 712 ? 20.959 -3.435 -35.481 1.00 87.06 712 THR A O 1
ATOM 5410 N N . ALA A 1 713 ? 19.638 -4.800 -34.310 1.00 87.38 713 ALA A N 1
ATOM 5411 C CA . ALA A 1 713 ? 19.822 -5.938 -35.209 1.00 87.38 713 ALA A CA 1
ATOM 5412 C C . ALA A 1 713 ? 19.328 -5.624 -36.634 1.00 87.38 713 ALA A C 1
ATOM 5414 O O . ALA A 1 713 ? 19.983 -6.001 -37.602 1.00 87.38 713 ALA A O 1
ATOM 5415 N N . ASP A 1 714 ? 18.214 -4.897 -36.772 1.00 85.94 714 ASP A N 1
ATOM 5416 C CA . ASP A 1 714 ? 17.681 -4.459 -38.068 1.00 85.94 714 ASP A CA 1
ATOM 5417 C C . ASP A 1 714 ? 18.610 -3.439 -38.746 1.00 85.94 714 ASP A C 1
ATOM 5419 O O . ASP A 1 714 ? 18.952 -3.595 -39.918 1.00 85.94 714 ASP A O 1
ATOM 5423 N N . SER A 1 715 ? 19.101 -2.443 -37.994 1.00 81.38 715 SER A N 1
ATOM 5424 C CA . SER A 1 715 ? 20.037 -1.436 -38.515 1.00 81.38 715 SER A CA 1
ATOM 5425 C C . SER A 1 715 ? 21.410 -2.013 -38.872 1.00 81.38 715 SER A C 1
ATOM 5427 O O . SER A 1 715 ? 22.100 -1.462 -39.723 1.00 81.38 715 SER A O 1
ATOM 5429 N N . LEU A 1 716 ? 21.805 -3.124 -38.239 1.00 79.62 716 LEU A N 1
ATOM 5430 C CA . LEU A 1 716 ? 23.031 -3.870 -38.543 1.00 79.62 716 LEU A CA 1
ATOM 5431 C C . LEU A 1 716 ? 22.841 -4.926 -39.651 1.00 79.62 716 LEU A C 1
ATOM 5433 O O . LEU A 1 716 ? 23.796 -5.618 -39.994 1.00 79.62 716 LEU A O 1
ATOM 5437 N N . GLY A 1 717 ? 21.640 -5.061 -40.229 1.00 83.38 717 GLY A N 1
ATOM 5438 C CA . GLY A 1 717 ? 21.382 -5.982 -41.342 1.00 83.38 717 GLY A CA 1
ATOM 5439 C C . GLY A 1 717 ? 21.156 -7.447 -40.940 1.00 83.38 717 GLY A C 1
ATOM 5440 O O . GLY A 1 717 ? 21.378 -8.345 -41.752 1.00 83.38 717 GLY A O 1
ATOM 5441 N N . HIS A 1 718 ? 20.686 -7.711 -39.717 1.00 86.25 718 HIS A N 1
ATOM 5442 C CA . HIS A 1 718 ? 20.361 -9.047 -39.196 1.00 86.25 718 HIS A CA 1
ATOM 5443 C C . HIS A 1 718 ? 18.835 -9.255 -39.026 1.00 86.25 718 HIS A C 1
ATOM 5445 O O . HIS A 1 718 ? 18.342 -9.378 -37.899 1.00 86.25 718 HIS A O 1
ATOM 5451 N N . PRO A 1 719 ? 18.049 -9.361 -40.119 1.00 86.19 719 PRO A N 1
ATOM 5452 C CA . PRO A 1 719 ? 16.581 -9.367 -40.059 1.00 86.19 719 PRO A CA 1
ATOM 5453 C C . PRO A 1 719 ? 15.993 -10.587 -39.331 1.00 86.19 719 PRO A C 1
ATOM 5455 O O . PRO A 1 719 ? 14.950 -10.483 -38.687 1.00 86.19 719 PRO A O 1
ATOM 5458 N N . GLN A 1 720 ? 16.662 -11.745 -39.390 1.00 86.69 720 GLN A N 1
ATOM 5459 C CA . GLN A 1 720 ? 16.222 -12.953 -38.679 1.00 86.69 720 GLN A CA 1
ATOM 5460 C C . GLN A 1 720 ? 16.336 -12.790 -37.157 1.00 86.69 720 GLN A C 1
ATOM 5462 O O . GLN A 1 720 ? 15.420 -13.168 -36.426 1.00 86.69 720 GLN A O 1
ATOM 5467 N N . GLN A 1 721 ? 17.426 -12.177 -36.683 1.00 89.31 721 GLN A N 1
ATOM 5468 C CA . GLN A 1 721 ? 17.595 -11.873 -35.262 1.00 89.31 721 GLN A CA 1
ATOM 5469 C C . GLN A 1 721 ? 16.618 -10.772 -34.840 1.00 89.31 721 GLN A C 1
ATOM 5471 O O . GLN A 1 721 ? 15.928 -10.929 -33.836 1.00 89.31 721 GLN A O 1
ATOM 5476 N N . ALA A 1 722 ? 16.452 -9.716 -35.646 1.00 89.12 722 ALA A N 1
ATOM 5477 C CA . ALA A 1 722 ? 15.460 -8.675 -35.382 1.00 89.12 722 ALA A CA 1
ATOM 5478 C C . ALA A 1 722 ? 14.050 -9.263 -35.174 1.00 89.12 722 ALA A C 1
ATOM 5480 O O . ALA A 1 722 ? 13.381 -8.934 -34.194 1.00 89.12 722 ALA A O 1
ATOM 5481 N N . GLU A 1 723 ? 13.614 -10.196 -36.028 1.00 91.12 723 GLU A N 1
ATOM 5482 C CA . GLU A 1 723 ? 12.317 -10.863 -35.870 1.00 91.12 723 GLU A CA 1
ATOM 5483 C C . GLU A 1 723 ? 12.252 -11.777 -34.634 1.00 91.12 723 GLU A C 1
ATOM 5485 O O . GLU A 1 723 ? 11.248 -11.761 -33.914 1.00 91.12 723 GLU A O 1
ATOM 5490 N N . ARG A 1 724 ? 13.332 -12.512 -34.324 1.00 89.56 724 ARG A N 1
ATOM 5491 C CA . ARG A 1 724 ? 13.454 -13.316 -33.093 1.00 89.56 724 ARG A CA 1
ATOM 5492 C C . ARG A 1 724 ? 13.243 -12.454 -31.843 1.00 89.56 724 ARG A C 1
ATOM 5494 O O . ARG A 1 724 ? 12.404 -12.790 -31.005 1.00 89.56 724 ARG A O 1
ATOM 5501 N N . PHE A 1 725 ? 13.931 -11.317 -31.735 1.00 89.44 725 PHE A N 1
ATOM 5502 C CA . PHE A 1 725 ? 13.811 -10.411 -30.585 1.00 89.44 725 PHE A CA 1
ATOM 5503 C C . PHE A 1 725 ? 12.456 -9.684 -30.542 1.00 89.44 725 PHE A C 1
ATOM 5505 O O . PHE A 1 725 ? 11.866 -9.570 -29.466 1.00 89.44 725 PHE A O 1
ATOM 5512 N N . ARG A 1 726 ? 11.872 -9.303 -31.692 1.00 87.69 726 ARG A N 1
ATOM 5513 C CA . ARG A 1 726 ? 10.482 -8.791 -31.759 1.00 87.69 726 ARG A CA 1
ATOM 5514 C C . ARG A 1 726 ? 9.465 -9.824 -31.282 1.00 87.69 726 ARG A C 1
ATOM 5516 O O . ARG A 1 726 ? 8.463 -9.465 -30.662 1.00 87.69 726 ARG A O 1
ATOM 5523 N N . ALA A 1 727 ? 9.662 -11.104 -31.596 1.00 85.81 727 ALA A N 1
ATOM 5524 C CA . ALA A 1 727 ? 8.795 -12.176 -31.113 1.00 85.81 727 ALA A CA 1
ATOM 5525 C C . ALA A 1 727 ? 8.891 -12.329 -29.585 1.00 85.81 727 ALA A C 1
ATOM 5527 O O . ALA A 1 727 ? 7.853 -12.367 -28.922 1.00 85.81 727 ALA A O 1
ATOM 5528 N N . LEU A 1 728 ? 10.104 -12.321 -29.018 1.00 83.56 728 LEU A N 1
ATOM 5529 C CA . LEU A 1 728 ? 10.320 -12.355 -27.564 1.00 83.56 728 LEU A CA 1
ATOM 5530 C C . LEU A 1 728 ? 9.684 -11.142 -26.859 1.00 83.56 728 LEU A C 1
ATOM 5532 O O . LEU A 1 728 ? 8.935 -11.309 -25.893 1.00 83.56 728 LEU A O 1
ATOM 5536 N N . ALA A 1 729 ? 9.878 -9.932 -27.394 1.00 83.62 729 ALA A N 1
ATOM 5537 C CA . ALA A 1 729 ? 9.277 -8.711 -26.858 1.00 83.62 729 ALA A CA 1
ATOM 5538 C C . ALA A 1 729 ? 7.736 -8.753 -26.894 1.00 83.62 729 ALA A C 1
ATOM 5540 O O . ALA A 1 729 ? 7.071 -8.391 -25.918 1.00 83.62 729 ALA A O 1
ATOM 5541 N N . ARG A 1 730 ? 7.141 -9.244 -27.994 1.00 85.50 730 ARG A N 1
ATOM 5542 C CA . ARG A 1 730 ? 5.681 -9.431 -28.115 1.00 85.50 730 ARG A CA 1
ATOM 5543 C C . ARG A 1 730 ? 5.137 -10.401 -27.066 1.00 85.50 730 ARG A C 1
ATOM 5545 O O . ARG A 1 730 ? 4.121 -10.087 -26.444 1.00 85.50 730 ARG A O 1
ATOM 5552 N N . ARG A 1 731 ? 5.817 -11.528 -26.821 1.00 82.19 731 ARG A N 1
ATOM 5553 C CA . ARG A 1 731 ? 5.423 -12.500 -25.782 1.00 82.19 731 ARG A CA 1
ATOM 5554 C C . ARG A 1 731 ? 5.430 -11.869 -24.389 1.00 82.19 731 ARG A C 1
ATOM 5556 O O . ARG A 1 731 ? 4.444 -11.987 -23.662 1.00 82.19 731 ARG A O 1
ATOM 5563 N N . GLY A 1 732 ? 6.482 -11.121 -24.047 1.00 80.12 732 GLY A N 1
ATOM 5564 C CA . GLY A 1 732 ? 6.567 -10.385 -22.780 1.00 80.12 732 GLY A CA 1
ATOM 5565 C C . GLY A 1 732 ? 5.430 -9.371 -22.598 1.00 80.12 732 GLY A C 1
ATOM 5566 O O . GLY A 1 732 ? 4.777 -9.344 -21.549 1.00 80.12 732 GLY A O 1
ATOM 5567 N N . LYS A 1 733 ? 5.128 -8.585 -23.640 1.00 82.88 733 LYS A N 1
ATOM 5568 C CA . LYS A 1 733 ? 4.014 -7.618 -23.651 1.00 82.88 733 LYS A CA 1
ATOM 5569 C C . LYS A 1 733 ? 2.652 -8.304 -23.487 1.00 82.88 733 LYS A C 1
ATOM 5571 O O . LYS A 1 733 ? 1.807 -7.818 -22.733 1.00 82.88 733 LYS A O 1
ATOM 5576 N N . GLN A 1 734 ? 2.438 -9.447 -24.139 1.00 86.06 734 GLN A N 1
ATOM 5577 C CA . GLN A 1 734 ? 1.203 -10.225 -24.013 1.00 86.06 734 GLN A CA 1
ATOM 5578 C C . GLN A 1 734 ? 1.008 -10.762 -22.589 1.00 86.06 734 GLN A C 1
ATOM 5580 O O . GLN A 1 734 ? -0.075 -10.594 -22.023 1.00 86.06 734 GLN A O 1
ATOM 5585 N N . ALA A 1 735 ? 2.057 -11.318 -21.976 1.00 84.62 735 ALA A N 1
ATOM 5586 C CA . ALA A 1 735 ? 2.024 -11.791 -20.593 1.00 84.62 735 ALA A CA 1
ATOM 5587 C C . ALA A 1 735 ? 1.673 -10.664 -19.599 1.00 84.62 735 ALA A C 1
ATOM 5589 O O . ALA A 1 735 ? 0.825 -10.838 -18.719 1.00 84.62 735 ALA A O 1
ATOM 5590 N N . HIS A 1 736 ? 2.247 -9.468 -19.781 1.00 81.19 736 HIS A N 1
ATOM 5591 C CA . HIS A 1 736 ? 1.915 -8.287 -18.974 1.00 81.19 736 HIS A CA 1
ATOM 5592 C C . HIS A 1 736 ? 0.464 -7.829 -19.165 1.00 81.19 736 HIS A C 1
ATOM 5594 O O . HIS A 1 736 ? -0.216 -7.509 -18.185 1.00 81.19 736 HIS A O 1
ATOM 5600 N N . LYS A 1 737 ? -0.040 -7.835 -20.406 1.00 86.19 737 LYS A N 1
ATOM 5601 C CA . LYS A 1 737 ? -1.437 -7.494 -20.710 1.00 86.19 737 LYS A CA 1
ATOM 5602 C C . LYS A 1 737 ? -2.410 -8.463 -20.034 1.00 86.19 737 LYS A C 1
ATOM 5604 O O . LYS A 1 737 ? -3.392 -8.016 -19.444 1.00 86.19 737 LYS A O 1
ATOM 5609 N N . LEU A 1 738 ? -2.125 -9.766 -20.073 1.00 86.69 738 LEU A N 1
ATOM 5610 C CA . LEU A 1 738 ? -2.923 -10.793 -19.395 1.00 86.69 738 LEU A CA 1
ATOM 5611 C C . LEU A 1 738 ? -2.914 -10.600 -17.873 1.00 86.69 738 LEU A C 1
ATOM 5613 O O . LEU A 1 738 ? -3.975 -10.571 -17.253 1.00 86.69 738 LEU A O 1
ATOM 5617 N N . ARG A 1 739 ? -1.742 -10.356 -17.272 1.00 85.69 739 ARG A N 1
ATOM 5618 C CA . ARG A 1 739 ? -1.629 -10.039 -15.838 1.00 85.69 739 ARG A CA 1
ATOM 5619 C C . ARG A 1 739 ? -2.443 -8.802 -15.453 1.00 85.69 739 ARG A C 1
ATOM 5621 O O . ARG A 1 739 ? -3.110 -8.813 -14.421 1.00 85.69 739 ARG A O 1
ATOM 5628 N N . SER A 1 740 ? -2.379 -7.743 -16.260 1.00 84.81 740 SER A N 1
ATOM 5629 C CA . SER A 1 740 ? -3.148 -6.514 -16.035 1.00 84.81 740 SER A CA 1
ATOM 5630 C C . SER A 1 740 ? -4.654 -6.788 -16.081 1.00 84.81 740 SER A C 1
ATOM 5632 O O . SER A 1 740 ? -5.363 -6.431 -15.142 1.00 84.81 740 SER A O 1
ATOM 5634 N N . ARG A 1 741 ? -5.132 -7.527 -17.096 1.00 86.56 741 ARG A N 1
ATOM 5635 C CA . ARG A 1 741 ? -6.541 -7.951 -17.203 1.00 86.56 741 ARG A CA 1
ATOM 5636 C C . ARG A 1 741 ? -7.002 -8.744 -15.976 1.00 86.56 741 ARG A C 1
ATOM 5638 O O . ARG A 1 741 ? -8.058 -8.442 -15.434 1.00 86.56 741 ARG A O 1
ATOM 5645 N N . LEU A 1 742 ? -6.198 -9.698 -15.500 1.00 83.44 742 LEU A N 1
ATOM 5646 C CA . LEU A 1 742 ? -6.520 -10.515 -14.321 1.00 83.44 742 LEU A CA 1
ATOM 5647 C C . LEU A 1 742 ? -6.557 -9.707 -13.008 1.00 83.44 742 LEU A C 1
ATOM 5649 O O . LEU A 1 742 ? -7.264 -10.079 -12.070 1.00 83.44 742 LEU A O 1
ATOM 5653 N N . ARG A 1 743 ? -5.825 -8.588 -12.918 1.00 81.44 743 ARG A N 1
ATOM 5654 C CA . ARG A 1 743 ? -5.765 -7.745 -11.710 1.00 81.44 743 ARG A CA 1
ATOM 5655 C C . ARG A 1 743 ? -6.901 -6.733 -11.571 1.00 81.44 743 ARG A C 1
ATOM 5657 O O . ARG A 1 743 ? -7.105 -6.244 -10.467 1.00 81.44 743 ARG A O 1
ATOM 5664 N N . GLN A 1 744 ? -7.639 -6.432 -12.635 1.00 79.56 744 GLN A N 1
ATOM 5665 C CA . GLN A 1 744 ? -8.739 -5.460 -12.588 1.00 79.56 744 GLN A CA 1
ATOM 5666 C C . GLN A 1 744 ? -9.898 -5.997 -11.733 1.00 79.56 744 GLN A C 1
ATOM 5668 O O . GLN A 1 744 ? -10.459 -7.052 -12.033 1.00 79.56 744 GLN A O 1
ATOM 5673 N N . THR A 1 745 ? -10.222 -5.324 -10.629 1.00 53.78 745 THR A N 1
ATOM 5674 C CA . THR A 1 745 ? -11.190 -5.779 -9.613 1.00 53.78 745 THR A CA 1
ATOM 5675 C C . THR A 1 745 ? -12.650 -5.615 -10.029 1.00 53.78 745 THR A C 1
ATOM 5677 O O . THR A 1 745 ? -13.483 -6.375 -9.549 1.00 53.78 745 THR A O 1
ATOM 5680 N N . ASP A 1 746 ? -12.935 -4.749 -11.003 1.00 58.91 746 ASP A N 1
ATOM 5681 C CA . ASP A 1 746 ? -14.292 -4.239 -11.277 1.00 58.91 746 ASP A CA 1
ATOM 5682 C C . ASP A 1 746 ? -14.974 -4.937 -12.467 1.00 58.91 746 ASP A C 1
ATOM 5684 O O . ASP A 1 746 ? -15.827 -4.374 -13.149 1.00 58.91 746 ASP A O 1
ATOM 5688 N N . ARG A 1 747 ? -14.553 -6.168 -12.775 1.00 66.56 747 ARG A N 1
ATOM 5689 C CA . ARG A 1 747 ? -15.038 -6.927 -13.935 1.00 66.56 747 ARG A CA 1
ATOM 5690 C C . ARG A 1 747 ? -16.094 -7.956 -13.565 1.00 66.56 747 ARG A C 1
ATOM 5692 O O . ARG A 1 747 ? -16.065 -8.526 -12.473 1.00 66.56 747 ARG A O 1
ATOM 5699 N N . SER A 1 748 ? -16.985 -8.241 -14.517 1.00 75.75 748 SER A N 1
ATOM 5700 C CA . SER A 1 748 ? -17.986 -9.291 -14.351 1.00 75.75 748 SER A CA 1
ATOM 5701 C C . SER A 1 748 ? -17.310 -10.659 -14.129 1.00 75.75 748 SER A C 1
ATOM 5703 O O . SER A 1 748 ? -16.210 -10.901 -14.639 1.00 75.75 748 SER A O 1
ATOM 5705 N N . PRO A 1 749 ? -17.945 -11.599 -13.403 1.00 75.81 749 PRO A N 1
ATOM 5706 C CA . PRO A 1 749 ? -17.416 -12.956 -13.251 1.00 75.81 749 PRO A CA 1
ATOM 5707 C C . PRO A 1 749 ? -17.155 -13.680 -14.584 1.00 75.81 749 PRO A C 1
ATOM 5709 O O . PRO A 1 749 ? -16.289 -14.554 -14.633 1.00 75.81 749 PRO A O 1
ATOM 5712 N N . ALA A 1 750 ? -17.874 -13.312 -15.653 1.00 77.81 750 ALA A N 1
ATOM 5713 C CA . ALA A 1 750 ? -17.661 -13.831 -17.003 1.00 77.81 750 ALA A CA 1
ATOM 5714 C C . ALA A 1 750 ? -16.346 -13.313 -17.605 1.00 77.81 750 ALA A C 1
ATOM 5716 O O . ALA A 1 750 ? -15.507 -14.114 -17.994 1.00 77.81 750 ALA A O 1
ATOM 5717 N N . ASP A 1 751 ? -16.092 -12.002 -17.552 1.00 79.75 751 ASP A N 1
ATOM 5718 C CA . ASP A 1 751 ? -14.842 -11.411 -18.056 1.00 79.75 751 ASP A CA 1
ATOM 5719 C C . ASP A 1 751 ? -13.597 -11.942 -17.329 1.00 79.75 751 ASP A C 1
ATOM 5721 O O . ASP A 1 751 ? -12.519 -12.075 -17.913 1.00 79.75 751 ASP A O 1
ATOM 5725 N N . VAL A 1 752 ? -13.729 -12.208 -16.025 1.00 79.56 752 VAL A N 1
ATOM 5726 C CA . VAL A 1 752 ? -12.656 -12.798 -15.212 1.00 79.56 752 VAL A CA 1
ATOM 5727 C C . VAL A 1 752 ? -12.378 -14.233 -15.655 1.00 79.56 752 VAL A C 1
ATOM 5729 O O . VAL A 1 752 ? -11.213 -14.631 -15.705 1.00 79.56 752 VAL A O 1
ATOM 5732 N N . ARG A 1 753 ? -13.423 -15.002 -15.985 1.00 81.44 753 ARG A N 1
ATOM 5733 C CA . ARG A 1 753 ? -13.283 -16.358 -16.522 1.00 81.44 753 ARG A CA 1
ATOM 5734 C C . ARG A 1 753 ? -12.627 -16.328 -17.901 1.00 81.44 753 ARG A C 1
ATOM 5736 O O . ARG A 1 753 ? -11.624 -17.007 -18.071 1.00 81.44 753 ARG A O 1
ATOM 5743 N N . ASP A 1 754 ? -13.079 -15.463 -18.803 1.00 85.56 754 ASP A N 1
ATOM 5744 C CA . ASP A 1 754 ? -12.499 -15.319 -20.144 1.00 85.56 754 ASP A CA 1
ATOM 5745 C C . ASP A 1 754 ? -11.020 -14.912 -20.083 1.00 85.56 754 ASP A C 1
ATOM 5747 O O . ASP A 1 754 ? -10.171 -15.474 -20.772 1.00 85.56 754 ASP A O 1
ATOM 5751 N N . ALA A 1 755 ? -10.666 -13.967 -19.205 1.00 87.38 755 ALA A N 1
ATOM 5752 C CA . ALA A 1 755 ? -9.271 -13.581 -19.001 1.00 87.38 755 ALA A CA 1
ATOM 5753 C C . ALA A 1 755 ? -8.419 -14.722 -18.420 1.00 87.38 755 ALA A C 1
ATOM 5755 O O . ALA A 1 755 ? -7.228 -14.815 -18.731 1.00 87.38 755 ALA A O 1
ATOM 5756 N N . ALA A 1 756 ? -9.001 -15.570 -17.568 1.00 89.31 756 ALA A N 1
ATOM 5757 C CA . ALA A 1 756 ? -8.317 -16.733 -17.022 1.00 89.31 756 ALA A CA 1
ATOM 5758 C C . ALA A 1 756 ? -8.151 -17.845 -18.068 1.00 89.31 756 ALA A C 1
ATOM 5760 O O . ALA A 1 756 ? -7.084 -18.453 -18.129 1.00 89.31 756 ALA A O 1
ATOM 5761 N N . ASP A 1 757 ? -9.145 -18.054 -18.929 1.00 89.19 757 ASP A N 1
ATOM 5762 C CA . ASP A 1 757 ? -9.081 -19.008 -20.035 1.00 89.19 757 ASP A CA 1
ATOM 5763 C C . ASP A 1 757 ? -8.049 -18.571 -21.085 1.00 89.19 757 ASP A C 1
ATOM 5765 O O . ASP A 1 757 ? -7.206 -19.379 -21.480 1.00 89.19 757 ASP A O 1
ATOM 5769 N N . ASP A 1 758 ? -8.014 -17.282 -21.442 1.00 89.75 758 ASP A N 1
ATOM 5770 C CA . ASP A 1 758 ? -6.970 -16.687 -22.292 1.00 89.75 758 ASP A CA 1
ATOM 5771 C C . ASP A 1 758 ? -5.568 -16.896 -21.694 1.00 89.75 758 ASP A C 1
ATOM 5773 O O . ASP A 1 758 ? -4.612 -17.240 -22.394 1.00 89.75 758 ASP A O 1
ATOM 5777 N N . ALA A 1 759 ? -5.433 -16.689 -20.381 1.00 91.62 759 ALA A N 1
ATOM 5778 C CA . ALA A 1 759 ? -4.176 -16.855 -19.662 1.00 91.62 759 ALA A CA 1
ATOM 5779 C C . ALA A 1 759 ? -3.718 -18.319 -19.616 1.00 91.62 759 ALA A C 1
ATOM 5781 O O . ALA A 1 759 ? -2.541 -18.602 -19.841 1.00 91.62 759 ALA A O 1
ATOM 5782 N N . LEU A 1 760 ? -4.634 -19.258 -19.370 1.00 90.62 760 LEU A N 1
ATOM 5783 C CA . LEU A 1 760 ? -4.340 -20.689 -19.405 1.00 90.62 760 LEU A CA 1
ATOM 5784 C C . LEU A 1 760 ? -4.022 -21.171 -20.825 1.00 90.62 760 LEU A C 1
ATOM 5786 O O . LEU A 1 760 ? -3.120 -21.989 -20.995 1.00 90.62 760 LEU A O 1
ATOM 5790 N N . ALA A 1 761 ? -4.715 -20.663 -21.846 1.00 89.75 761 ALA A N 1
ATOM 5791 C CA . ALA A 1 761 ? -4.416 -20.965 -23.243 1.00 89.75 761 ALA A CA 1
ATOM 5792 C C . ALA A 1 761 ? -3.014 -20.477 -23.633 1.00 89.75 761 ALA A C 1
ATOM 5794 O O . ALA A 1 761 ? -2.254 -21.228 -24.242 1.00 89.75 761 ALA A O 1
ATOM 5795 N N . TRP A 1 762 ? -2.642 -19.265 -23.211 1.00 91.44 762 TRP A N 1
ATOM 5796 C CA . TRP A 1 762 ? -1.294 -18.730 -23.401 1.00 91.44 762 TRP A CA 1
ATOM 5797 C C . TRP A 1 762 ? -0.235 -19.585 -22.691 1.00 91.44 762 TRP A C 1
ATOM 5799 O O . TRP A 1 762 ? 0.769 -19.956 -23.294 1.00 91.44 762 TRP A O 1
ATOM 5809 N N . LEU A 1 763 ? -0.490 -19.989 -21.439 1.00 89.50 763 LEU A N 1
ATOM 5810 C CA . LEU A 1 763 ? 0.427 -20.855 -20.693 1.00 89.50 763 LEU A CA 1
ATOM 5811 C C . LEU A 1 763 ? 0.626 -22.218 -21.361 1.00 89.50 763 LEU A C 1
ATOM 5813 O O . LEU A 1 763 ? 1.718 -22.750 -21.266 1.00 89.50 763 LEU A O 1
ATOM 5817 N N . ARG A 1 764 ? -0.357 -22.782 -22.074 1.00 85.69 764 ARG A N 1
ATOM 5818 C CA . ARG A 1 764 ? -0.152 -24.047 -22.813 1.00 85.69 764 ARG A CA 1
ATOM 5819 C C . ARG A 1 764 ? 0.853 -23.915 -23.961 1.00 85.69 764 ARG A C 1
ATOM 5821 O O . ARG A 1 764 ? 1.467 -24.911 -24.327 1.00 85.69 764 ARG A O 1
ATOM 5828 N N . ALA A 1 765 ? 0.998 -22.722 -24.537 1.00 81.06 765 ALA A N 1
ATOM 5829 C CA . ALA A 1 765 ? 1.941 -22.464 -25.622 1.00 81.06 765 ALA A CA 1
ATOM 5830 C C . ALA A 1 765 ? 3.348 -22.104 -25.109 1.00 81.06 765 ALA A C 1
ATOM 5832 O O . ALA A 1 765 ? 4.338 -22.489 -25.727 1.00 81.06 765 ALA A O 1
ATOM 5833 N N . ASP A 1 766 ? 3.440 -21.407 -23.971 1.00 76.44 766 ASP A N 1
ATOM 5834 C CA . ASP A 1 766 ? 4.678 -20.785 -23.474 1.00 76.44 766 ASP A CA 1
ATOM 5835 C C . ASP A 1 766 ? 5.005 -21.156 -22.008 1.00 76.44 766 ASP A C 1
ATOM 5837 O O . ASP A 1 766 ? 5.642 -20.390 -21.278 1.00 76.44 766 ASP A O 1
ATOM 5841 N N . GLU A 1 767 ? 4.588 -22.349 -21.572 1.00 67.31 767 GLU A N 1
ATOM 5842 C CA . GLU A 1 767 ? 4.524 -22.777 -20.163 1.00 67.31 767 GLU A CA 1
ATOM 5843 C C . GLU A 1 767 ? 5.828 -22.649 -19.379 1.00 67.31 767 GLU A C 1
ATOM 5845 O O . GLU A 1 767 ? 5.784 -22.438 -18.176 1.00 67.31 767 GLU A O 1
ATOM 5850 N N . ARG A 1 768 ? 6.980 -22.794 -20.042 1.00 70.62 768 ARG A N 1
ATOM 5851 C CA . ARG A 1 768 ? 8.320 -22.858 -19.427 1.00 70.62 768 ARG A CA 1
ATOM 5852 C C . ARG A 1 768 ? 9.198 -21.667 -19.793 1.00 70.62 768 ARG A C 1
ATOM 5854 O O . ARG A 1 768 ? 10.415 -21.782 -19.863 1.00 70.62 768 ARG A O 1
ATOM 5861 N N . THR A 1 769 ? 8.578 -20.547 -20.135 1.00 81.00 769 THR A N 1
ATOM 5862 C CA . THR A 1 769 ? 9.302 -19.321 -20.470 1.00 81.00 769 THR A CA 1
ATOM 5863 C C . THR A 1 769 ? 9.361 -18.398 -19.257 1.00 81.00 769 THR A C 1
ATOM 5865 O O . THR A 1 769 ? 8.496 -18.448 -18.379 1.00 81.00 769 THR A O 1
ATOM 5868 N N . GLU A 1 770 ? 10.361 -17.517 -19.195 1.00 78.62 770 GLU A N 1
ATOM 5869 C CA . GLU A 1 770 ? 10.451 -16.513 -18.128 1.00 78.62 770 GLU A CA 1
ATOM 5870 C C . GLU A 1 770 ? 9.172 -15.647 -18.022 1.00 78.62 770 GLU A C 1
ATOM 5872 O O . GLU A 1 770 ? 8.675 -15.481 -16.903 1.00 78.62 770 GLU A O 1
ATOM 5877 N N . PRO A 1 771 ? 8.561 -15.136 -19.118 1.00 82.12 771 PRO A N 1
ATOM 5878 C CA . PRO A 1 771 ? 7.359 -14.303 -19.023 1.00 82.12 771 PRO A CA 1
ATOM 5879 C C . PRO A 1 771 ? 6.134 -15.006 -18.421 1.00 82.12 771 PRO A C 1
ATOM 5881 O O . PRO A 1 771 ? 5.209 -14.325 -17.965 1.00 82.12 771 PRO A O 1
ATOM 5884 N N . ALA A 1 772 ? 6.121 -16.344 -18.359 1.00 87.25 772 ALA A N 1
ATOM 5885 C CA . ALA A 1 772 ? 5.052 -17.096 -17.707 1.00 87.25 772 ALA A CA 1
ATOM 5886 C C . ALA A 1 772 ? 4.875 -16.712 -16.232 1.00 87.25 772 ALA A C 1
ATOM 5888 O O . ALA A 1 772 ? 3.748 -16.740 -15.732 1.00 87.25 772 ALA A O 1
ATOM 5889 N N . GLN A 1 773 ? 5.933 -16.231 -15.565 1.00 84.94 773 GLN A N 1
ATOM 5890 C CA . GLN A 1 773 ? 5.858 -15.722 -14.194 1.00 84.94 773 GLN A CA 1
ATOM 5891 C C . GLN A 1 773 ? 4.773 -14.645 -14.016 1.00 84.94 773 GLN A C 1
ATOM 5893 O O . GLN A 1 773 ? 4.097 -14.610 -12.987 1.00 84.94 773 GLN A O 1
ATOM 5898 N N . TYR A 1 774 ? 4.560 -13.779 -15.018 1.00 87.44 774 TYR A N 1
ATOM 5899 C CA . TYR A 1 774 ? 3.597 -12.679 -14.930 1.00 87.44 774 TYR A CA 1
ATOM 5900 C C . TYR A 1 774 ? 2.161 -13.187 -15.011 1.00 87.44 774 TYR A C 1
ATOM 5902 O O . TYR A 1 774 ? 1.297 -12.717 -14.262 1.00 87.44 774 TYR A O 1
ATOM 5910 N N . VAL A 1 775 ? 1.920 -14.154 -15.899 1.00 91.19 775 VAL A N 1
ATOM 5911 C CA . VAL A 1 775 ? 0.610 -14.781 -16.097 1.00 91.19 775 VAL A CA 1
ATOM 5912 C C . VAL A 1 775 ? 0.251 -15.638 -14.886 1.00 91.19 775 VAL A C 1
ATOM 5914 O O . VAL A 1 775 ? -0.830 -15.465 -14.324 1.00 91.19 775 VAL A O 1
ATOM 5917 N N . LEU A 1 776 ? 1.185 -16.471 -14.412 1.00 91.94 776 LEU A N 1
ATOM 5918 C CA . LEU A 1 776 ? 1.019 -17.298 -13.214 1.00 91.94 776 LEU A CA 1
ATOM 5919 C C . LEU A 1 776 ? 0.745 -16.444 -11.978 1.00 91.94 776 LEU A C 1
ATOM 5921 O O . LEU A 1 776 ? -0.235 -16.672 -11.276 1.00 91.94 776 LEU A O 1
ATOM 5925 N N . HIS A 1 777 ? 1.539 -15.399 -11.742 1.00 91.31 777 HIS A N 1
ATOM 5926 C CA . HIS A 1 777 ? 1.281 -14.472 -10.643 1.00 91.31 777 HIS A CA 1
ATOM 5927 C C . HIS A 1 777 ? -0.108 -13.817 -10.769 1.00 91.31 777 HIS A C 1
ATOM 5929 O O . HIS A 1 777 ? -0.789 -13.625 -9.760 1.00 91.31 777 HIS A O 1
ATOM 5935 N N . GLY A 1 778 ? -0.539 -13.452 -11.984 1.00 89.56 778 GLY A N 1
ATOM 5936 C CA . GLY A 1 778 ? -1.873 -12.904 -12.244 1.00 89.56 778 GLY A CA 1
ATOM 5937 C C . GLY A 1 778 ? -2.997 -13.868 -11.855 1.00 89.56 778 GLY A C 1
ATOM 5938 O O . GLY A 1 778 ? -3.901 -13.470 -11.123 1.00 89.56 778 GLY A O 1
ATOM 5939 N N . LEU A 1 779 ? -2.902 -15.128 -12.290 1.00 92.31 779 LEU A N 1
ATOM 5940 C CA . LEU A 1 779 ? -3.877 -16.179 -11.987 1.00 92.31 779 LEU A CA 1
ATOM 5941 C C . LEU A 1 779 ? -3.916 -16.500 -10.486 1.00 92.31 779 LEU A C 1
ATOM 5943 O O . LEU A 1 779 ? -4.982 -16.473 -9.878 1.00 92.31 779 LEU A O 1
ATOM 5947 N N . LEU A 1 780 ? -2.754 -16.728 -9.866 1.00 91.88 780 LEU A N 1
ATOM 5948 C CA . LEU A 1 780 ? -2.642 -17.109 -8.452 1.00 91.88 780 LEU A CA 1
ATOM 5949 C C . LEU A 1 780 ? -3.067 -15.988 -7.490 1.00 91.88 780 LEU A C 1
ATOM 5951 O O . LEU A 1 780 ? -3.521 -16.260 -6.382 1.00 91.88 780 LEU A O 1
ATOM 5955 N N . SER A 1 781 ? -2.929 -14.722 -7.895 1.00 89.75 781 SER A N 1
ATOM 5956 C CA . SER A 1 781 ? -3.327 -13.575 -7.065 1.00 89.75 781 SER A CA 1
ATOM 5957 C C . SER A 1 781 ? -4.827 -13.267 -7.128 1.00 89.75 781 SER A C 1
ATOM 5959 O O . SER A 1 781 ? -5.290 -12.402 -6.381 1.00 89.75 781 SER A O 1
ATOM 5961 N N . ARG A 1 782 ? -5.590 -13.902 -8.030 1.00 87.38 782 ARG A N 1
ATOM 5962 C CA . ARG A 1 782 ? -6.987 -13.540 -8.285 1.00 87.38 782 ARG A CA 1
ATOM 5963 C C . ARG A 1 782 ? -7.951 -14.298 -7.372 1.00 87.38 782 ARG A C 1
ATOM 5965 O O . ARG A 1 782 ? -8.019 -15.524 -7.386 1.00 87.38 782 ARG A O 1
ATOM 5972 N N . SER A 1 783 ? -8.761 -13.552 -6.623 1.00 80.50 783 SER A N 1
ATOM 5973 C CA . SER A 1 783 ? -9.915 -14.087 -5.895 1.00 80.50 783 SER A CA 1
ATOM 5974 C C . SER A 1 783 ? -11.110 -14.323 -6.831 1.00 80.50 783 SER A C 1
ATOM 5976 O O . SER A 1 783 ? -11.267 -13.652 -7.852 1.00 80.50 783 SER A O 1
ATOM 5978 N N . GLY A 1 784 ? -11.966 -15.290 -6.487 1.00 78.06 784 GLY A N 1
ATOM 5979 C CA . GLY A 1 784 ? -13.212 -15.563 -7.219 1.00 78.06 784 GLY A CA 1
ATOM 5980 C C . GLY A 1 784 ? -13.073 -16.414 -8.488 1.00 78.06 784 GLY A C 1
ATOM 5981 O O . GLY A 1 784 ? -14.062 -16.592 -9.195 1.00 78.06 784 GLY A O 1
ATOM 5982 N N . LEU A 1 785 ? -11.888 -16.966 -8.780 1.00 85.12 785 LEU A N 1
ATOM 5983 C CA . LEU A 1 785 ? -11.726 -17.920 -9.882 1.00 85.12 785 LEU A CA 1
ATOM 5984 C C . LEU A 1 785 ? -12.446 -19.251 -9.593 1.00 85.12 785 LEU A C 1
ATOM 5986 O O . LEU A 1 785 ? -12.469 -19.698 -8.440 1.00 85.12 785 LEU A O 1
ATOM 5990 N N . PRO A 1 786 ? -12.990 -19.927 -10.626 1.00 85.75 786 PRO A N 1
ATOM 5991 C CA . PRO A 1 786 ? -13.478 -21.294 -10.486 1.00 85.75 786 PRO A CA 1
ATOM 5992 C C . PRO A 1 786 ? -12.387 -22.214 -9.925 1.00 85.75 786 PRO A C 1
ATOM 5994 O O . PRO A 1 786 ? -11.215 -22.094 -10.287 1.00 85.75 786 PRO A O 1
ATOM 5997 N N . ARG A 1 787 ? -12.774 -23.165 -9.064 1.00 86.50 787 ARG A N 1
ATOM 5998 C CA . ARG A 1 787 ? -11.826 -24.086 -8.409 1.00 86.50 787 ARG A CA 1
ATOM 5999 C C . ARG A 1 787 ? -10.964 -24.860 -9.411 1.00 86.50 787 ARG A C 1
ATOM 6001 O O . ARG A 1 787 ? -9.783 -25.048 -9.154 1.00 86.50 787 ARG A O 1
ATOM 6008 N N . GLU A 1 788 ? -11.536 -25.258 -10.545 1.00 88.69 788 GLU A N 1
ATOM 6009 C CA . GLU A 1 788 ? -10.837 -25.982 -11.616 1.00 88.69 788 GLU A CA 1
ATOM 6010 C C . GLU A 1 788 ? -9.738 -25.132 -12.270 1.00 88.69 788 GLU A C 1
ATOM 6012 O O . GLU A 1 788 ? -8.606 -25.586 -12.410 1.00 88.69 788 GLU A O 1
ATOM 6017 N N . VAL A 1 789 ? -10.039 -23.868 -12.581 1.00 89.62 789 VAL A N 1
ATOM 6018 C CA . VAL A 1 789 ? -9.088 -22.906 -13.163 1.00 89.62 789 VAL A CA 1
ATOM 6019 C C . VAL A 1 789 ? -7.942 -22.618 -12.193 1.00 89.62 789 VAL A C 1
ATOM 6021 O O . VAL A 1 789 ? -6.779 -22.597 -12.591 1.00 89.62 789 VAL A O 1
ATOM 6024 N N . MET A 1 790 ? -8.249 -22.435 -10.904 1.00 91.25 790 MET A N 1
ATOM 6025 C CA . MET A 1 790 ? -7.218 -22.236 -9.882 1.00 91.25 790 MET A CA 1
ATOM 6026 C C . MET A 1 790 ? -6.349 -23.490 -9.701 1.00 91.25 790 MET A C 1
ATOM 6028 O O . MET A 1 790 ? -5.132 -23.375 -9.591 1.00 91.25 790 MET A O 1
ATOM 6032 N N . ALA A 1 791 ? -6.946 -24.686 -9.711 1.00 90.50 791 ALA A N 1
ATOM 6033 C CA . ALA A 1 791 ? -6.201 -25.942 -9.624 1.00 90.50 791 ALA A CA 1
ATOM 6034 C C . ALA A 1 791 ? -5.251 -26.129 -10.819 1.00 90.50 791 ALA A C 1
ATOM 6036 O O . ALA A 1 791 ? -4.108 -26.552 -10.633 1.00 90.50 791 ALA A O 1
ATOM 6037 N N . GLU A 1 792 ? -5.690 -25.757 -12.026 1.00 91.56 792 GLU A N 1
ATOM 6038 C CA . GLU A 1 792 ? -4.836 -25.734 -13.213 1.00 91.56 792 GLU A CA 1
ATOM 6039 C C . GLU A 1 792 ? -3.674 -24.751 -13.044 1.00 91.56 792 GLU A C 1
ATOM 6041 O O . GLU A 1 792 ? -2.520 -25.130 -13.229 1.00 91.56 792 GLU A O 1
ATOM 6046 N N . ALA A 1 793 ? -3.955 -23.507 -12.643 1.00 92.75 793 ALA A N 1
ATOM 6047 C CA . ALA A 1 793 ? -2.932 -22.482 -12.447 1.00 92.75 793 ALA A CA 1
ATOM 6048 C C . ALA A 1 793 ? -1.875 -22.902 -11.412 1.00 92.75 793 ALA A C 1
ATOM 6050 O O . ALA A 1 793 ? -0.682 -22.692 -11.627 1.00 92.75 793 ALA A O 1
ATOM 6051 N N . VAL A 1 794 ? -2.299 -23.539 -10.317 1.00 94.06 794 VAL A N 1
ATOM 6052 C CA . VAL A 1 794 ? -1.407 -24.097 -9.290 1.00 94.06 794 VAL A CA 1
ATOM 6053 C C . VAL A 1 794 ? -0.520 -25.199 -9.863 1.00 94.06 794 VAL A C 1
ATOM 6055 O O . VAL A 1 794 ? 0.685 -25.187 -9.616 1.00 94.06 794 VAL A O 1
ATOM 6058 N N . ARG A 1 795 ? -1.080 -26.130 -10.647 1.00 92.69 795 ARG A N 1
ATOM 6059 C CA . ARG A 1 795 ? -0.295 -27.199 -11.283 1.00 92.69 795 ARG A CA 1
ATOM 6060 C C . ARG A 1 795 ? 0.772 -26.621 -12.212 1.00 92.69 795 ARG A C 1
ATOM 6062 O O . ARG A 1 795 ? 1.942 -26.944 -12.054 1.00 92.69 795 ARG A O 1
ATOM 6069 N N . ARG A 1 796 ? 0.384 -25.693 -13.092 1.00 92.62 796 ARG A N 1
ATOM 6070 C CA . ARG A 1 796 ? 1.301 -25.004 -14.018 1.00 92.62 796 ARG A CA 1
ATOM 6071 C C . ARG A 1 796 ? 2.380 -24.209 -13.286 1.00 92.62 796 ARG A C 1
ATOM 6073 O O . ARG A 1 796 ? 3.522 -24.174 -13.728 1.00 92.62 796 ARG A O 1
ATOM 6080 N N . ALA A 1 797 ? 2.041 -23.587 -12.157 1.00 94.44 797 ALA A N 1
ATOM 6081 C CA . ALA A 1 797 ? 3.012 -22.877 -11.332 1.00 94.44 797 ALA A CA 1
ATOM 6082 C C . ALA A 1 797 ? 4.061 -23.822 -10.734 1.00 94.44 797 ALA A C 1
ATOM 6084 O O . ALA A 1 797 ? 5.248 -23.513 -10.787 1.00 94.44 797 ALA A O 1
ATOM 6085 N N . LEU A 1 798 ? 3.639 -24.970 -10.194 1.00 93.62 798 LEU A N 1
ATOM 6086 C CA . LEU A 1 798 ? 4.557 -25.984 -9.671 1.00 93.62 798 LEU A CA 1
ATOM 6087 C C . LEU A 1 798 ? 5.437 -26.566 -10.785 1.00 93.62 798 LEU A C 1
ATOM 6089 O O . LEU A 1 798 ? 6.649 -26.640 -10.607 1.00 93.62 798 LEU A O 1
ATOM 6093 N N . ASP A 1 799 ? 4.861 -26.880 -11.947 1.00 91.12 799 ASP A N 1
ATOM 6094 C CA . ASP A 1 799 ? 5.610 -27.374 -13.109 1.00 91.12 799 ASP A CA 1
ATOM 6095 C C . ASP A 1 799 ? 6.648 -26.344 -13.587 1.00 91.12 799 ASP A C 1
ATOM 6097 O O . ASP A 1 799 ? 7.807 -26.690 -13.818 1.00 91.12 799 ASP A O 1
ATOM 6101 N N . TRP A 1 800 ? 6.286 -25.061 -13.661 1.00 92.19 800 TRP A N 1
ATOM 6102 C CA . TRP A 1 800 ? 7.216 -23.980 -14.005 1.00 92.19 800 TRP A CA 1
ATOM 6103 C C . TRP A 1 800 ? 8.348 -23.827 -12.973 1.00 92.19 800 TRP A C 1
ATOM 6105 O O . TRP A 1 800 ? 9.509 -23.637 -13.346 1.00 92.19 800 TRP A O 1
ATOM 6115 N N . LEU A 1 801 ? 8.046 -23.976 -11.677 1.00 90.50 801 LEU A N 1
ATOM 6116 C CA . LEU A 1 801 ? 9.036 -23.915 -10.595 1.00 90.50 801 LEU A CA 1
ATOM 6117 C C . LEU A 1 801 ? 10.043 -25.074 -10.627 1.00 90.50 801 LEU A C 1
ATOM 6119 O O . LEU A 1 801 ? 11.141 -24.916 -10.096 1.00 90.50 801 LEU A O 1
ATOM 6123 N N . THR A 1 802 ? 9.743 -26.197 -11.287 1.00 88.44 802 THR A N 1
ATOM 6124 C CA . THR A 1 802 ? 10.744 -27.264 -11.486 1.00 88.44 802 THR A CA 1
ATOM 6125 C C . THR A 1 802 ? 11.926 -26.819 -12.350 1.00 88.44 802 THR A C 1
ATOM 6127 O O . THR A 1 802 ? 13.032 -27.318 -12.168 1.00 88.44 802 THR A O 1
ATOM 6130 N N . VAL A 1 803 ? 11.708 -25.860 -13.258 1.00 83.00 803 VAL A N 1
ATOM 6131 C CA . VAL A 1 803 ? 12.735 -25.327 -14.168 1.00 83.00 803 VAL A CA 1
ATOM 6132 C C . VAL A 1 803 ? 13.280 -23.993 -13.663 1.00 83.00 803 VAL A C 1
ATOM 6134 O O . VAL A 1 803 ? 14.485 -23.766 -13.674 1.00 83.00 803 VAL A O 1
ATOM 6137 N N . HIS A 1 804 ? 12.396 -23.107 -13.200 1.00 79.56 804 HIS A N 1
ATOM 6138 C CA . HIS A 1 804 ? 12.744 -21.729 -12.848 1.00 79.56 804 HIS A CA 1
ATOM 6139 C C . HIS A 1 804 ? 12.827 -21.469 -11.342 1.00 79.56 804 HIS A C 1
ATOM 6141 O O . HIS A 1 804 ? 13.123 -20.346 -10.948 1.00 79.56 804 HIS A O 1
ATOM 6147 N N . GLY A 1 805 ? 12.571 -22.458 -10.481 1.00 79.75 805 GLY A N 1
ATOM 6148 C CA . GLY A 1 805 ? 12.444 -22.266 -9.029 1.00 79.75 805 GLY A CA 1
ATOM 6149 C C . GLY A 1 805 ? 13.692 -21.719 -8.332 1.00 79.75 805 GLY A C 1
ATOM 6150 O O . GLY A 1 805 ? 13.575 -21.115 -7.270 1.00 79.75 805 GLY A O 1
ATOM 6151 N N . GLU A 1 806 ? 14.869 -21.873 -8.939 1.00 79.62 806 GLU A N 1
ATOM 6152 C CA . GLU A 1 806 ? 16.133 -21.316 -8.443 1.00 79.62 806 GLU A CA 1
ATOM 6153 C C . GLU A 1 806 ? 16.481 -19.944 -9.032 1.00 79.62 806 GLU A C 1
ATOM 6155 O O . GLU A 1 806 ? 17.538 -19.403 -8.725 1.00 79.62 806 GLU A O 1
ATOM 6160 N N . ALA A 1 807 ? 15.626 -19.364 -9.875 1.00 71.38 807 ALA A N 1
ATOM 6161 C CA . ALA A 1 807 ? 15.848 -18.043 -10.446 1.00 71.38 807 ALA A CA 1
ATOM 6162 C C . ALA A 1 807 ? 15.408 -16.929 -9.474 1.00 71.38 807 ALA A C 1
ATOM 6164 O O . ALA A 1 807 ? 14.434 -17.096 -8.731 1.00 71.38 807 ALA A O 1
ATOM 6165 N N . PRO A 1 808 ? 16.035 -15.735 -9.498 1.00 66.94 808 PRO A N 1
ATOM 6166 C CA . PRO A 1 808 ? 15.683 -14.646 -8.581 1.00 66.94 808 PRO A CA 1
ATOM 6167 C C . PRO A 1 808 ? 14.225 -14.188 -8.746 1.00 66.94 808 PRO A C 1
ATOM 6169 O O . PRO A 1 808 ? 13.559 -13.847 -7.769 1.00 66.94 808 PRO A O 1
ATOM 6172 N N . TYR A 1 809 ? 13.691 -14.249 -9.966 1.00 75.69 809 TYR A N 1
ATOM 6173 C CA . TYR A 1 809 ? 12.317 -13.866 -10.281 1.00 75.69 809 TYR A CA 1
ATOM 6174 C C . TYR A 1 809 ? 11.261 -14.912 -9.867 1.00 75.69 809 TYR A C 1
ATOM 6176 O O . TYR A 1 809 ? 10.071 -14.600 -9.824 1.00 75.69 809 TYR A O 1
ATOM 6184 N N . ALA A 1 810 ? 11.655 -16.130 -9.470 1.00 82.25 810 ALA A N 1
ATOM 6185 C CA . ALA A 1 810 ? 10.719 -17.163 -9.011 1.00 82.25 810 ALA A CA 1
ATOM 6186 C C . ALA A 1 810 ? 9.922 -16.752 -7.764 1.00 82.25 810 ALA A C 1
ATOM 6188 O O . ALA A 1 810 ? 8.779 -17.185 -7.585 1.00 82.25 810 ALA A O 1
ATOM 6189 N N . GLY A 1 811 ? 10.472 -15.846 -6.943 1.00 81.94 811 GLY A N 1
ATOM 6190 C CA . GLY A 1 811 ? 9.767 -15.238 -5.812 1.00 81.94 811 GLY A CA 1
ATOM 6191 C C . GLY A 1 811 ? 8.425 -14.601 -6.204 1.00 81.94 811 GLY A C 1
ATOM 6192 O O . GLY A 1 811 ? 7.492 -14.574 -5.400 1.00 81.94 811 GLY A O 1
ATOM 6193 N N . PHE A 1 812 ? 8.292 -14.169 -7.464 1.00 84.31 812 PHE A N 1
ATOM 6194 C CA . PHE A 1 812 ? 7.070 -13.596 -8.020 1.00 84.31 812 PHE A CA 1
ATOM 6195 C C . PHE A 1 812 ? 5.923 -14.608 -8.152 1.00 84.31 812 PHE A C 1
ATOM 6197 O O . PHE A 1 812 ? 4.757 -14.232 -8.056 1.00 84.31 812 PHE A O 1
ATOM 6204 N N . VAL A 1 813 ? 6.236 -15.894 -8.325 1.00 91.38 813 VAL A N 1
ATOM 6205 C CA . VAL A 1 813 ? 5.254 -16.990 -8.390 1.00 91.38 813 VAL A CA 1
ATOM 6206 C C . VAL A 1 813 ? 5.080 -17.645 -7.017 1.00 91.38 813 VAL A C 1
ATOM 6208 O O . VAL A 1 813 ? 3.951 -17.906 -6.599 1.00 91.38 813 VAL A O 1
ATOM 6211 N N . LEU A 1 814 ? 6.181 -17.842 -6.279 1.00 92.38 814 LEU A N 1
ATOM 6212 C CA . LEU A 1 814 ? 6.190 -18.487 -4.960 1.00 92.38 814 LEU A CA 1
ATOM 6213 C C . LEU A 1 814 ? 5.314 -17.754 -3.936 1.00 92.38 814 LEU A C 1
ATOM 6215 O O . LEU A 1 814 ? 4.521 -18.387 -3.243 1.00 92.38 814 LEU A O 1
ATOM 6219 N N . GLY A 1 815 ? 5.412 -16.423 -3.851 1.00 90.69 815 GLY A N 1
ATOM 6220 C CA . GLY A 1 815 ? 4.629 -15.633 -2.895 1.00 90.69 815 GLY A CA 1
ATOM 6221 C C . GLY A 1 815 ? 3.110 -15.819 -3.054 1.00 90.69 815 GLY A C 1
ATOM 6222 O O . GLY A 1 815 ? 2.450 -16.234 -2.097 1.00 90.69 815 GLY A O 1
ATOM 6223 N N . PRO A 1 816 ? 2.528 -15.544 -4.240 1.00 92.19 816 PRO A N 1
ATOM 6224 C CA . PRO A 1 816 ? 1.112 -15.788 -4.514 1.00 92.19 816 PRO A CA 1
ATOM 6225 C C . PRO A 1 816 ? 0.691 -17.248 -4.333 1.00 92.19 816 PRO A C 1
ATOM 6227 O O . PRO A 1 816 ? -0.345 -17.485 -3.717 1.00 92.19 816 PRO A O 1
ATOM 6230 N N . LEU A 1 817 ? 1.496 -18.213 -4.800 1.00 94.69 817 LEU A N 1
ATOM 6231 C CA . LEU A 1 817 ? 1.208 -19.643 -4.649 1.00 94.69 817 LEU A CA 1
ATOM 6232 C C . LEU A 1 817 ? 1.025 -20.014 -3.171 1.00 94.69 817 LEU A C 1
ATOM 6234 O O . LEU A 1 817 ? 0.009 -20.587 -2.786 1.00 94.69 817 LEU A O 1
ATOM 6238 N N . LEU A 1 818 ? 1.974 -19.618 -2.320 1.00 93.44 818 LEU A N 1
ATOM 6239 C CA . LEU A 1 818 ? 1.960 -19.946 -0.894 1.00 93.44 818 LEU A CA 1
ATOM 6240 C C . LEU A 1 818 ? 0.836 -19.254 -0.111 1.00 93.44 818 LEU A C 1
ATOM 6242 O O . LEU A 1 818 ? 0.427 -19.769 0.931 1.00 93.44 818 LEU A O 1
ATOM 6246 N N . ARG A 1 819 ? 0.309 -18.123 -0.606 1.00 92.25 819 ARG A N 1
ATOM 6247 C CA . ARG A 1 819 ? -0.843 -17.422 -0.006 1.00 92.25 819 ARG A CA 1
ATOM 6248 C C . ARG A 1 819 ? -2.166 -18.162 -0.195 1.00 92.25 819 ARG A C 1
ATOM 6250 O O . ARG A 1 819 ? -3.133 -17.824 0.488 1.00 92.25 819 ARG A O 1
ATOM 6257 N N . ILE A 1 820 ? -2.234 -19.139 -1.097 1.00 89.94 820 ILE A N 1
ATOM 6258 C CA . ILE A 1 820 ? -3.444 -19.932 -1.313 1.00 89.94 820 ILE A CA 1
ATOM 6259 C C . ILE A 1 820 ? -3.598 -20.909 -0.140 1.00 89.94 820 ILE A C 1
ATOM 6261 O O . ILE A 1 820 ? -2.908 -21.923 -0.030 1.00 89.94 820 ILE A O 1
ATOM 6265 N N . VAL A 1 821 ? -4.525 -20.590 0.764 1.00 80.88 821 VAL A N 1
ATOM 6266 C CA . VAL A 1 821 ? -4.780 -21.380 1.983 1.00 80.88 821 VAL A CA 1
ATOM 6267 C C . VAL A 1 821 ? -5.441 -22.725 1.656 1.00 80.88 821 VAL A C 1
ATOM 6269 O O . VAL A 1 821 ? -5.244 -23.702 2.365 1.00 80.88 821 VAL A O 1
ATOM 6272 N N . THR A 1 822 ? -6.178 -22.812 0.546 1.00 83.69 822 THR A N 1
ATOM 6273 C CA . THR A 1 822 ? -6.929 -24.010 0.132 1.00 83.69 822 THR A CA 1
ATOM 6274 C C . THR A 1 822 ? -6.114 -25.013 -0.690 1.00 83.69 822 THR A C 1
ATOM 6276 O O . THR A 1 822 ? -6.704 -25.874 -1.341 1.00 83.69 822 THR A O 1
ATOM 6279 N N . LEU A 1 823 ? -4.783 -24.888 -0.735 1.00 87.06 823 LEU A N 1
ATOM 6280 C CA . LEU A 1 823 ? -3.950 -25.846 -1.462 1.00 87.06 823 LEU A CA 1
ATOM 6281 C C . LEU A 1 823 ? -4.074 -27.251 -0.850 1.00 87.06 823 LEU A C 1
ATOM 6283 O O . LEU A 1 823 ? -4.005 -27.388 0.373 1.00 87.06 823 LEU A O 1
ATOM 6287 N N . PRO A 1 824 ? -4.194 -28.309 -1.671 1.00 90.44 824 PRO A N 1
ATOM 6288 C CA . PRO A 1 824 ? -3.970 -29.671 -1.215 1.00 90.44 824 PRO A CA 1
ATOM 6289 C C . PRO A 1 824 ? -2.613 -29.785 -0.516 1.00 90.44 824 PRO A C 1
ATOM 6291 O O . PRO A 1 824 ? -1.605 -29.315 -1.048 1.00 90.44 824 PRO A O 1
ATOM 6294 N N . ARG A 1 825 ? -2.571 -30.465 0.637 1.00 88.25 825 ARG A N 1
ATOM 6295 C CA . ARG A 1 825 ? -1.370 -30.567 1.486 1.00 88.25 825 ARG A CA 1
ATOM 6296 C C . ARG A 1 825 ? -0.105 -30.927 0.697 1.00 88.25 825 ARG A C 1
ATOM 6298 O O . ARG A 1 825 ? 0.908 -30.268 0.846 1.00 88.25 825 ARG A O 1
ATOM 6305 N N . GLN A 1 826 ? -0.161 -31.918 -0.193 1.00 89.50 826 GLN A N 1
ATOM 6306 C CA . GLN A 1 826 ? 0.986 -32.317 -1.029 1.00 89.50 826 GLN A CA 1
ATOM 6307 C C . GLN A 1 826 ? 1.527 -31.166 -1.905 1.00 89.50 826 GLN A C 1
ATOM 6309 O O . GLN A 1 826 ? 2.732 -30.957 -1.980 1.00 89.50 826 GLN A O 1
ATOM 6314 N N . GLN A 1 827 ? 0.647 -30.372 -2.523 1.00 92.88 827 GLN A N 1
ATOM 6315 C CA . GLN A 1 827 ? 1.039 -29.229 -3.359 1.00 92.88 827 GLN A CA 1
ATOM 6316 C C . GLN A 1 827 ? 1.607 -28.077 -2.526 1.00 92.88 827 GLN A C 1
ATOM 6318 O O . GLN A 1 827 ? 2.556 -27.420 -2.948 1.00 92.88 827 GLN A O 1
ATOM 6323 N N . ALA A 1 828 ? 1.048 -27.852 -1.336 1.00 91.19 828 ALA A N 1
ATOM 6324 C CA . ALA A 1 828 ? 1.573 -26.889 -0.379 1.00 91.19 828 ALA A CA 1
ATOM 6325 C C . ALA A 1 828 ? 3.000 -27.238 0.057 1.00 91.19 828 ALA A C 1
ATOM 6327 O O . ALA A 1 828 ? 3.873 -26.375 0.020 1.00 91.19 828 ALA A O 1
ATOM 6328 N N . LEU A 1 829 ? 3.240 -28.508 0.406 1.00 91.44 829 LEU A N 1
ATOM 6329 C CA . LEU A 1 829 ? 4.560 -29.008 0.786 1.00 91.44 829 LEU A CA 1
ATOM 6330 C C . LEU A 1 829 ? 5.575 -28.807 -0.350 1.00 91.44 829 LEU A C 1
ATOM 6332 O O . LEU A 1 829 ? 6.618 -28.210 -0.108 1.00 91.44 829 LEU A O 1
ATOM 6336 N N . HIS A 1 830 ? 5.237 -29.181 -1.590 1.00 93.12 830 HIS A N 1
ATOM 6337 C CA . HIS A 1 830 ? 6.115 -28.952 -2.747 1.00 93.12 830 HIS A CA 1
ATOM 6338 C C . HIS A 1 830 ? 6.395 -27.463 -3.004 1.00 93.12 830 HIS A C 1
ATOM 6340 O O . HIS A 1 830 ? 7.534 -27.076 -3.258 1.00 93.12 830 HIS A O 1
ATOM 6346 N N . GLY A 1 831 ? 5.374 -26.603 -2.915 1.00 93.38 831 GLY A N 1
ATOM 6347 C CA . GLY A 1 831 ? 5.556 -25.157 -3.066 1.00 93.38 831 GLY A CA 1
ATOM 6348 C C . GLY A 1 831 ? 6.491 -24.573 -2.002 1.00 93.38 831 GLY A C 1
ATOM 6349 O O . GLY A 1 831 ? 7.299 -23.692 -2.299 1.00 93.38 831 GLY A O 1
ATOM 6350 N N . VAL A 1 832 ? 6.416 -25.086 -0.771 1.00 94.50 832 VAL A N 1
ATOM 6351 C CA . VAL A 1 832 ? 7.300 -24.694 0.335 1.00 94.50 832 VAL A CA 1
ATOM 6352 C C . VAL A 1 832 ? 8.715 -25.219 0.120 1.00 94.50 832 VAL A C 1
ATOM 6354 O O . VAL A 1 832 ? 9.656 -24.476 0.374 1.00 94.50 832 VAL A O 1
ATOM 6357 N N . ASP A 1 833 ? 8.898 -26.428 -0.410 1.00 93.81 833 ASP A N 1
ATOM 6358 C CA . ASP A 1 833 ? 10.231 -26.949 -0.735 1.00 93.81 833 ASP A CA 1
ATOM 6359 C C . ASP A 1 833 ? 10.939 -26.069 -1.772 1.00 93.81 833 ASP A C 1
ATOM 6361 O O . ASP A 1 833 ? 12.082 -25.658 -1.550 1.00 93.81 833 ASP A O 1
ATOM 6365 N N . HIS A 1 834 ? 10.243 -25.676 -2.847 1.00 93.62 834 HIS A N 1
ATOM 6366 C CA . HIS A 1 834 ? 10.772 -24.705 -3.811 1.00 93.62 834 HIS A CA 1
ATOM 6367 C C . HIS A 1 834 ? 11.081 -23.353 -3.158 1.00 93.62 834 HIS A C 1
ATOM 6369 O O . HIS A 1 834 ? 12.123 -22.758 -3.431 1.00 93.62 834 HIS A O 1
ATOM 6375 N N . ALA A 1 835 ? 10.218 -22.876 -2.258 1.00 94.56 835 ALA A N 1
ATOM 6376 C CA . ALA A 1 835 ? 10.458 -21.635 -1.531 1.00 94.56 835 ALA A CA 1
ATOM 6377 C C . ALA A 1 835 ? 11.684 -21.715 -0.617 1.00 94.56 835 ALA A C 1
ATOM 6379 O O . ALA A 1 835 ? 12.470 -20.776 -0.585 1.00 94.56 835 ALA A O 1
ATOM 6380 N N . LEU A 1 836 ? 11.890 -22.824 0.094 1.00 92.75 836 LEU A N 1
ATOM 6381 C CA . LEU A 1 836 ? 13.056 -23.028 0.952 1.00 92.75 836 LEU A CA 1
ATOM 6382 C C . LEU A 1 836 ? 14.345 -23.139 0.131 1.00 92.75 836 LEU A C 1
ATOM 6384 O O . LEU A 1 836 ? 15.365 -22.587 0.539 1.00 92.75 836 LEU A O 1
ATOM 6388 N N . VAL A 1 837 ? 14.310 -23.798 -1.033 1.00 90.38 837 VAL A N 1
ATOM 6389 C CA . VAL A 1 837 ? 15.434 -23.806 -1.989 1.00 90.38 837 VAL A CA 1
ATOM 6390 C C . VAL A 1 837 ? 15.768 -22.381 -2.425 1.00 90.38 837 VAL A C 1
ATOM 6392 O O . VAL A 1 837 ? 16.917 -21.956 -2.307 1.00 90.38 837 VAL A O 1
ATOM 6395 N N . TRP A 1 838 ? 14.759 -21.620 -2.850 1.00 89.81 838 TRP A N 1
ATOM 6396 C CA . TRP A 1 838 ? 14.919 -20.230 -3.266 1.00 89.81 838 TRP A CA 1
ATOM 6397 C C . TRP A 1 838 ? 15.457 -19.346 -2.128 1.00 89.81 838 TRP A C 1
ATOM 6399 O O . TRP A 1 838 ? 16.388 -18.567 -2.327 1.00 89.81 838 TRP A O 1
ATOM 6409 N N . LEU A 1 839 ? 14.940 -19.507 -0.905 1.00 88.56 839 LEU A N 1
ATOM 6410 C CA . LEU A 1 839 ? 15.357 -18.751 0.279 1.00 88.56 839 LEU A CA 1
ATOM 6411 C C . LEU A 1 839 ? 16.787 -19.070 0.722 1.00 88.56 839 LEU A C 1
ATOM 6413 O O . LEU A 1 839 ? 17.455 -18.180 1.239 1.00 88.56 839 LEU A O 1
ATOM 6417 N N . ARG A 1 840 ? 17.311 -20.277 0.478 1.00 86.81 840 ARG A N 1
ATOM 6418 C CA . ARG A 1 840 ? 18.735 -20.557 0.737 1.00 86.81 840 ARG A CA 1
ATOM 6419 C C . ARG A 1 840 ? 19.665 -19.669 -0.092 1.00 86.81 840 ARG A C 1
ATOM 6421 O O . ARG A 1 840 ? 20.746 -19.336 0.377 1.00 86.81 840 ARG A O 1
ATOM 6428 N N . ARG A 1 841 ? 19.245 -19.276 -1.299 1.00 81.31 841 ARG A N 1
ATOM 6429 C CA . ARG A 1 841 ? 20.044 -18.451 -2.219 1.00 81.31 841 ARG A CA 1
ATOM 6430 C C . ARG A 1 841 ? 19.722 -16.961 -2.121 1.00 81.31 841 ARG A C 1
ATOM 6432 O O . ARG A 1 841 ? 20.618 -16.127 -2.157 1.00 81.31 841 ARG A O 1
ATOM 6439 N N . TYR A 1 842 ? 18.443 -16.625 -1.973 1.00 79.12 842 TYR A N 1
ATOM 6440 C CA . TYR A 1 842 ? 17.937 -15.250 -2.051 1.00 79.12 842 TYR A CA 1
ATOM 6441 C C . TYR A 1 842 ? 17.314 -14.747 -0.747 1.00 79.12 842 TYR A C 1
ATOM 6443 O O . TYR A 1 842 ? 16.769 -13.644 -0.700 1.00 79.12 842 TYR A O 1
ATOM 6451 N N . GLY A 1 843 ? 17.409 -15.520 0.334 1.00 76.88 843 GLY A N 1
ATOM 6452 C CA . GLY A 1 843 ? 16.836 -15.197 1.638 1.00 76.88 843 GLY A CA 1
ATOM 6453 C C . GLY A 1 843 ? 17.473 -14.008 2.348 1.00 76.88 843 GLY A C 1
ATOM 6454 O O . GLY A 1 843 ? 16.973 -13.643 3.396 1.00 76.88 843 GLY A O 1
ATOM 6455 N N . GLY A 1 844 ? 18.530 -13.391 1.807 1.00 75.75 844 GLY A N 1
ATOM 6456 C CA . GLY A 1 844 ? 19.062 -12.104 2.278 1.00 75.75 844 GLY A CA 1
ATOM 6457 C C . GLY A 1 844 ? 18.444 -10.877 1.591 1.00 75.75 844 GLY A C 1
ATOM 6458 O O . GLY A 1 844 ? 18.642 -9.752 2.044 1.00 75.75 844 GLY A O 1
ATOM 6459 N N . LEU A 1 845 ? 17.691 -11.061 0.498 1.00 76.19 845 LEU A N 1
ATOM 6460 C CA . LEU A 1 845 ? 17.096 -9.952 -0.252 1.00 76.19 845 LEU A CA 1
ATOM 6461 C C . LEU A 1 845 ? 15.920 -9.325 0.507 1.00 76.19 845 LEU A C 1
ATOM 6463 O O . LEU A 1 845 ? 15.146 -10.007 1.175 1.00 76.19 845 LEU A O 1
ATOM 6467 N N . GLU A 1 846 ? 15.690 -8.024 0.320 1.00 75.25 846 GLU A N 1
ATOM 6468 C CA . GLU A 1 846 ? 14.489 -7.352 0.839 1.00 75.25 846 GLU A CA 1
ATOM 6469 C C . GLU A 1 846 ? 13.187 -7.982 0.321 1.00 75.25 846 GLU A C 1
ATOM 6471 O O . GLU A 1 846 ? 12.207 -8.091 1.057 1.00 75.25 846 GLU A O 1
ATOM 6476 N N . SER A 1 847 ? 13.180 -8.446 -0.928 1.00 75.88 847 SER A N 1
ATOM 6477 C CA . SER A 1 847 ? 12.028 -9.103 -1.547 1.00 75.88 847 SER A CA 1
ATOM 6478 C C . SER A 1 847 ? 11.702 -10.475 -0.940 1.00 75.88 847 SER A C 1
ATOM 6480 O O . SER A 1 847 ? 10.574 -10.944 -1.098 1.00 75.88 847 SER A O 1
ATOM 6482 N N . ALA A 1 848 ? 12.621 -11.101 -0.190 1.00 85.25 848 ALA A N 1
ATOM 6483 C CA . ALA A 1 848 ? 12.390 -12.404 0.437 1.00 85.25 848 ALA A CA 1
ATOM 6484 C C . ALA A 1 848 ? 11.208 -12.391 1.422 1.00 85.25 848 ALA A C 1
ATOM 6486 O O . ALA A 1 848 ? 10.545 -13.413 1.601 1.00 85.25 848 ALA A O 1
ATOM 6487 N N . GLN A 1 849 ? 10.862 -11.227 1.987 1.00 85.44 849 GLN A N 1
ATOM 6488 C CA . GLN A 1 849 ? 9.685 -11.053 2.847 1.00 85.44 849 GLN A CA 1
ATOM 6489 C C . GLN A 1 849 ? 8.369 -11.498 2.178 1.00 85.44 849 GLN A C 1
ATOM 6491 O O . GLN A 1 849 ? 7.459 -11.980 2.857 1.00 85.44 849 GLN A O 1
ATOM 6496 N N . PHE A 1 850 ? 8.272 -11.381 0.846 1.00 85.75 850 PHE A N 1
ATOM 6497 C CA . PHE A 1 850 ? 7.088 -11.771 0.076 1.00 85.75 850 PHE A CA 1
ATOM 6498 C C . PHE A 1 850 ? 6.956 -13.289 -0.103 1.00 85.75 850 PHE A C 1
ATOM 6500 O O . PHE A 1 850 ? 5.877 -13.751 -0.464 1.00 85.75 850 PHE A O 1
ATOM 6507 N N . VAL A 1 851 ? 8.013 -14.055 0.186 1.00 91.25 851 VAL A N 1
ATOM 6508 C CA . VAL A 1 851 ? 8.018 -15.527 0.198 1.00 91.25 851 VAL A CA 1
ATOM 6509 C C . VAL A 1 851 ? 7.981 -16.051 1.640 1.00 91.25 851 VAL A C 1
ATOM 6511 O O . VAL A 1 851 ? 7.143 -16.893 1.960 1.00 91.25 851 VAL A O 1
ATOM 6514 N N . LEU A 1 852 ? 8.806 -15.487 2.534 1.00 91.19 852 LEU A N 1
ATOM 6515 C CA . LEU A 1 852 ? 8.868 -15.840 3.960 1.00 91.19 852 LEU A CA 1
ATOM 6516 C C . LEU A 1 852 ? 7.521 -15.659 4.661 1.00 91.19 852 LEU A C 1
ATOM 6518 O O . LEU A 1 852 ? 7.051 -16.561 5.350 1.00 91.19 852 LEU A O 1
ATOM 6522 N N . GLY A 1 853 ? 6.878 -14.503 4.476 1.00 90.25 853 GLY A N 1
ATOM 6523 C CA . GLY A 1 853 ? 5.608 -14.193 5.130 1.00 90.25 853 GLY A CA 1
ATOM 6524 C C . GLY A 1 853 ? 4.506 -15.209 4.798 1.00 90.25 853 GLY A C 1
ATOM 6525 O O . GLY A 1 853 ? 3.900 -15.749 5.723 1.00 90.25 853 GLY A O 1
ATOM 6526 N N . PRO A 1 854 ? 4.223 -15.481 3.509 1.00 91.38 854 PRO A N 1
ATOM 6527 C CA . PRO A 1 854 ? 3.289 -16.531 3.110 1.00 91.38 854 PRO A CA 1
ATOM 6528 C C . PRO A 1 854 ? 3.680 -17.928 3.590 1.00 91.38 854 PRO A C 1
ATOM 6530 O O . PRO A 1 854 ? 2.810 -18.610 4.115 1.00 91.38 854 PRO A O 1
ATOM 6533 N N . ALA A 1 855 ? 4.954 -18.330 3.472 1.00 92.38 855 ALA A N 1
ATOM 6534 C CA . ALA A 1 855 ? 5.422 -19.641 3.932 1.00 92.38 855 ALA A CA 1
ATOM 6535 C C . ALA A 1 855 ? 5.159 -19.846 5.433 1.00 92.38 855 ALA A C 1
ATOM 6537 O O . ALA A 1 855 ? 4.564 -20.842 5.832 1.00 92.38 855 ALA A O 1
ATOM 6538 N N . LEU A 1 856 ? 5.529 -18.867 6.265 1.00 91.94 856 LEU A N 1
ATOM 6539 C CA . LEU A 1 856 ? 5.374 -18.936 7.721 1.00 91.94 856 LEU A CA 1
ATOM 6540 C C . LEU A 1 856 ? 3.916 -18.959 8.187 1.00 91.94 856 LEU A C 1
ATOM 6542 O O . LEU A 1 856 ? 3.637 -19.525 9.240 1.00 91.94 856 LEU A O 1
ATOM 6546 N N . LYS A 1 857 ? 2.997 -18.354 7.423 1.00 90.62 857 LYS A N 1
ATOM 6547 C CA . LYS A 1 857 ? 1.556 -18.307 7.730 1.00 90.62 857 LYS A CA 1
ATOM 6548 C C . LYS A 1 857 ? 0.808 -19.598 7.384 1.00 90.62 857 LYS A C 1
ATOM 6550 O O . LYS A 1 857 ? -0.406 -19.635 7.548 1.00 90.62 857 LYS A O 1
ATOM 6555 N N . ARG A 1 858 ? 1.495 -20.607 6.843 1.00 89.38 858 ARG A N 1
ATOM 6556 C CA . ARG A 1 858 ? 0.896 -21.903 6.527 1.00 89.38 858 ARG A CA 1
ATOM 6557 C C . ARG A 1 858 ? 0.879 -22.814 7.750 1.00 89.38 858 ARG A C 1
ATOM 6559 O O . ARG A 1 858 ? 1.932 -23.071 8.335 1.00 89.38 858 ARG A O 1
ATOM 6566 N N . ASP A 1 859 ? -0.286 -23.376 8.046 1.00 87.31 859 ASP A N 1
ATOM 6567 C CA . ASP A 1 859 ? -0.496 -24.269 9.195 1.00 87.31 859 ASP A CA 1
ATOM 6568 C C . ASP A 1 859 ? -0.367 -25.763 8.819 1.00 87.31 859 ASP A C 1
ATOM 6570 O O . ASP A 1 859 ? -0.513 -26.646 9.657 1.00 87.31 859 ASP A O 1
ATOM 6574 N N . ASP A 1 860 ? -0.099 -26.072 7.545 1.00 87.38 860 ASP A N 1
ATOM 6575 C CA . ASP A 1 860 ? -0.047 -27.434 6.992 1.00 87.38 860 ASP A CA 1
ATOM 6576 C C . ASP A 1 860 ? 1.376 -27.949 6.701 1.00 87.38 860 ASP A C 1
ATOM 6578 O O . ASP A 1 860 ? 1.542 -29.002 6.074 1.00 87.38 860 ASP A O 1
ATOM 6582 N N . LEU A 1 861 ? 2.397 -27.225 7.173 1.00 88.62 861 LEU A N 1
ATOM 6583 C CA . LEU A 1 861 ? 3.806 -27.585 7.003 1.00 88.62 861 LEU A CA 1
ATOM 6584 C C . LEU A 1 861 ? 4.185 -28.832 7.811 1.00 88.62 861 LEU A C 1
ATOM 6586 O O . LEU A 1 861 ? 3.565 -29.180 8.816 1.00 88.62 861 LEU A O 1
ATOM 6590 N N . THR A 1 862 ? 5.254 -29.506 7.388 1.00 91.00 862 THR A N 1
ATOM 6591 C CA . THR A 1 862 ? 5.960 -30.434 8.282 1.00 91.00 862 THR A CA 1
ATOM 6592 C C . THR A 1 862 ? 6.774 -29.655 9.315 1.00 91.00 862 THR A C 1
ATOM 6594 O O . THR A 1 862 ? 7.223 -28.541 9.048 1.00 91.00 862 THR A O 1
ATOM 6597 N N . GLN A 1 863 ? 7.045 -30.266 10.471 1.00 88.31 863 GLN A N 1
ATOM 6598 C CA . GLN A 1 863 ? 7.864 -29.648 11.518 1.00 88.31 863 GLN A CA 1
ATOM 6599 C C . GLN A 1 863 ? 9.263 -29.241 11.010 1.00 88.31 863 GLN A C 1
ATOM 6601 O O . GLN A 1 863 ? 9.782 -28.193 11.391 1.00 88.31 863 GLN A O 1
ATOM 6606 N N . ALA A 1 864 ? 9.852 -30.028 10.099 1.00 89.06 864 ALA A N 1
ATOM 6607 C CA . ALA A 1 864 ? 11.140 -29.720 9.477 1.00 89.06 864 ALA A CA 1
ATOM 6608 C C . ALA A 1 864 ? 11.075 -28.481 8.565 1.00 89.06 864 ALA A C 1
ATOM 6610 O O . ALA A 1 864 ? 11.949 -27.620 8.633 1.00 89.06 864 ALA A O 1
ATOM 6611 N N . GLN A 1 865 ? 10.027 -28.347 7.746 1.00 92.44 865 GLN A N 1
ATOM 6612 C CA . GLN A 1 865 ? 9.838 -27.163 6.899 1.00 92.44 865 GLN A CA 1
ATOM 6613 C C . GLN A 1 865 ? 9.496 -25.917 7.718 1.00 92.44 865 GLN A C 1
ATOM 6615 O O . GLN A 1 865 ? 9.986 -24.835 7.406 1.00 92.44 865 GLN A O 1
ATOM 6620 N N . ALA A 1 866 ? 8.688 -26.064 8.772 1.00 90.88 866 ALA A N 1
ATOM 6621 C CA . ALA A 1 866 ? 8.382 -24.990 9.712 1.00 90.88 866 ALA A CA 1
ATOM 6622 C C . ALA A 1 866 ? 9.660 -24.447 10.367 1.00 90.88 866 ALA A C 1
ATOM 6624 O O . ALA A 1 866 ? 9.873 -23.235 10.385 1.00 90.88 866 ALA A O 1
ATOM 6625 N N . ALA A 1 867 ? 10.537 -25.346 10.831 1.00 90.00 867 ALA A N 1
ATOM 6626 C CA . ALA A 1 867 ? 11.845 -24.995 11.375 1.00 90.00 867 ALA A CA 1
ATOM 6627 C C . ALA A 1 867 ? 12.735 -24.302 10.330 1.00 90.00 867 ALA A C 1
ATOM 6629 O O . ALA A 1 867 ? 13.241 -23.218 10.593 1.00 90.00 867 ALA A O 1
ATOM 6630 N N . ALA A 1 868 ? 12.844 -24.851 9.116 1.00 92.19 868 ALA A N 1
ATOM 6631 C CA . ALA A 1 868 ? 13.653 -24.255 8.051 1.00 92.19 868 ALA A CA 1
ATOM 6632 C C . ALA A 1 868 ? 13.152 -22.860 7.623 1.00 92.19 868 ALA A C 1
ATOM 6634 O O . ALA A 1 868 ? 13.954 -21.960 7.375 1.00 92.19 868 ALA A O 1
ATOM 6635 N N . ALA A 1 869 ? 11.833 -22.652 7.560 1.00 92.25 869 ALA A N 1
ATOM 6636 C CA . ALA A 1 869 ? 11.244 -21.346 7.269 1.00 92.25 869 ALA A CA 1
ATOM 6637 C C . ALA A 1 869 ? 11.482 -20.346 8.413 1.00 92.25 869 ALA A C 1
ATOM 6639 O O . ALA A 1 869 ? 11.751 -19.172 8.159 1.00 92.25 869 ALA A O 1
ATOM 6640 N N . ALA A 1 870 ? 11.404 -20.809 9.664 1.00 91.12 870 ALA A N 1
ATOM 6641 C CA . ALA A 1 870 ? 11.732 -20.027 10.852 1.00 91.12 870 ALA A CA 1
ATOM 6642 C C . ALA A 1 870 ? 13.210 -19.613 10.887 1.00 91.12 870 ALA A C 1
ATOM 6644 O O . ALA A 1 870 ? 13.499 -18.446 11.147 1.00 91.12 870 ALA A O 1
ATOM 6645 N N . ASP A 1 871 ? 14.132 -20.523 10.574 1.00 90.56 871 ASP A N 1
ATOM 6646 C CA . ASP A 1 871 ? 15.563 -20.223 10.491 1.00 90.56 871 ASP A CA 1
ATOM 6647 C C . ASP A 1 871 ? 15.864 -19.226 9.369 1.00 90.56 871 ASP A C 1
ATOM 6649 O O . ASP A 1 871 ? 16.548 -18.232 9.602 1.00 90.56 871 ASP A O 1
ATOM 6653 N N . ALA A 1 872 ? 15.282 -19.418 8.180 1.00 91.06 872 ALA A N 1
ATOM 6654 C CA . ALA A 1 872 ? 15.420 -18.463 7.080 1.00 91.06 872 ALA A CA 1
ATOM 6655 C C . ALA A 1 872 ? 14.889 -17.068 7.460 1.00 91.06 872 ALA A C 1
ATOM 6657 O O . ALA A 1 872 ? 15.489 -16.051 7.110 1.00 91.06 872 ALA A O 1
ATOM 6658 N N . ALA A 1 873 ? 13.785 -17.009 8.210 1.00 91.75 873 ALA A N 1
ATOM 6659 C CA . ALA A 1 873 ? 13.239 -15.759 8.718 1.00 91.75 873 ALA A CA 1
ATOM 6660 C C . ALA A 1 873 ? 14.155 -15.101 9.755 1.00 91.75 873 ALA A C 1
ATOM 6662 O O . ALA A 1 873 ? 14.377 -13.898 9.669 1.00 91.75 873 ALA A O 1
ATOM 6663 N N . LEU A 1 874 ? 14.711 -15.865 10.701 1.00 88.44 874 LEU A N 1
ATOM 6664 C CA . LEU A 1 874 ? 15.680 -15.359 11.675 1.00 88.44 874 LEU A CA 1
ATOM 6665 C C . LEU A 1 874 ? 16.920 -14.789 10.986 1.00 88.44 874 LEU A C 1
ATOM 6667 O O . LEU A 1 874 ? 17.276 -13.645 11.255 1.00 88.44 874 LEU A O 1
ATOM 6671 N N . SER A 1 875 ? 17.519 -15.526 10.047 1.00 88.44 875 SER A N 1
ATOM 6672 C CA . SER A 1 875 ? 18.678 -15.043 9.288 1.00 88.44 875 SER A CA 1
ATOM 6673 C C . SER A 1 875 ? 18.365 -13.756 8.522 1.00 88.44 875 SER A C 1
ATOM 6675 O O . SER A 1 875 ? 19.157 -12.814 8.543 1.00 88.44 875 SER A O 1
ATOM 6677 N N . TRP A 1 876 ? 17.187 -13.668 7.894 1.00 87.56 876 TRP A N 1
ATOM 6678 C CA . TRP A 1 876 ? 16.748 -12.442 7.224 1.00 87.56 876 TRP A CA 1
ATOM 6679 C C . TRP A 1 876 ? 16.579 -11.274 8.210 1.00 87.56 876 TRP A C 1
ATOM 6681 O O . TRP A 1 876 ? 17.033 -10.163 7.936 1.00 87.56 876 TRP A O 1
ATOM 6691 N N . LEU A 1 877 ? 15.967 -11.513 9.375 1.00 86.94 877 LEU A N 1
ATOM 6692 C CA . LEU A 1 877 ? 15.747 -10.499 10.411 1.00 86.94 877 LEU A CA 1
ATOM 6693 C C . LEU A 1 877 ? 17.063 -9.989 11.027 1.00 86.94 877 LEU A C 1
ATOM 6695 O O . LEU A 1 877 ? 17.213 -8.785 11.250 1.00 86.94 877 LEU A O 1
ATOM 6699 N N . GLU A 1 878 ? 18.019 -10.885 11.277 1.00 84.38 878 GLU A N 1
ATOM 6700 C CA . GLU A 1 878 ? 19.339 -10.572 11.839 1.00 84.38 878 GLU A CA 1
ATOM 6701 C C . GLU A 1 878 ? 20.158 -9.674 10.899 1.00 84.38 878 GLU A C 1
ATOM 6703 O O . GLU A 1 878 ? 20.729 -8.678 11.347 1.00 84.38 878 GLU A O 1
ATOM 6708 N N . LEU A 1 879 ? 20.133 -9.943 9.587 1.00 81.44 879 LEU A N 1
ATOM 6709 C CA . LEU A 1 879 ? 20.828 -9.135 8.574 1.00 81.44 879 LEU A CA 1
ATOM 6710 C C . LEU A 1 879 ? 20.313 -7.687 8.484 1.00 81.44 879 LEU A C 1
ATOM 6712 O O . LEU A 1 879 ? 21.041 -6.786 8.065 1.00 81.44 879 LEU A O 1
ATOM 6716 N N . ARG A 1 880 ? 19.050 -7.438 8.848 1.00 71.88 880 ARG A N 1
ATOM 6717 C CA . ARG A 1 880 ? 18.351 -6.169 8.560 1.00 71.88 880 ARG A CA 1
ATOM 6718 C C . ARG A 1 880 ? 18.310 -5.185 9.730 1.00 71.88 880 ARG A C 1
ATOM 6720 O O . ARG A 1 880 ? 17.965 -4.016 9.528 1.00 71.88 880 ARG A O 1
ATOM 6727 N N . GLY A 1 881 ? 18.726 -5.612 10.923 1.00 60.38 881 GLY A N 1
ATOM 6728 C CA . GLY A 1 881 ? 19.000 -4.718 12.052 1.00 60.38 881 GLY A CA 1
ATOM 6729 C C . GLY A 1 881 ? 17.771 -4.153 12.777 1.00 60.38 881 GLY A C 1
ATOM 6730 O O . GLY A 1 881 ? 17.886 -3.097 13.408 1.00 60.38 881 GLY A O 1
ATOM 6731 N N . ALA A 1 882 ? 16.634 -4.861 12.743 1.00 63.72 882 ALA A N 1
ATOM 6732 C CA . ALA A 1 882 ? 15.390 -4.526 13.450 1.00 63.72 882 ALA A CA 1
ATOM 6733 C C . ALA A 1 882 ? 14.755 -3.191 13.008 1.00 63.72 882 ALA A C 1
ATOM 6735 O O . ALA A 1 882 ? 14.725 -2.225 13.770 1.00 63.72 882 ALA A O 1
ATOM 6736 N N . ARG A 1 883 ? 14.246 -3.140 11.771 1.00 68.44 883 ARG A N 1
ATOM 6737 C CA . ARG A 1 883 ? 13.457 -2.019 11.226 1.00 68.44 883 ARG A CA 1
ATOM 6738 C C . ARG A 1 883 ? 11.955 -2.272 11.372 1.00 68.44 883 ARG A C 1
ATOM 6740 O O . ARG A 1 883 ? 11.517 -3.413 11.499 1.00 68.44 883 ARG A O 1
ATOM 6747 N N . ASP A 1 884 ? 11.152 -1.221 11.243 1.00 66.38 884 ASP A N 1
ATOM 6748 C CA . ASP A 1 884 ? 9.684 -1.295 11.306 1.00 66.38 884 ASP A CA 1
ATOM 6749 C C . ASP A 1 884 ? 9.074 -2.249 10.260 1.00 66.38 884 ASP A C 1
ATOM 6751 O O . ASP A 1 884 ? 8.154 -3.013 10.567 1.00 66.38 884 ASP A O 1
ATOM 6755 N N . ALA A 1 885 ? 9.630 -2.273 9.043 1.00 61.06 885 ALA A N 1
ATOM 6756 C CA . ALA A 1 885 ? 9.201 -3.164 7.959 1.00 61.06 885 ALA A CA 1
ATOM 6757 C C . ALA A 1 885 ? 9.406 -4.660 8.280 1.00 61.06 885 ALA A C 1
ATOM 6759 O O . ALA A 1 885 ? 8.725 -5.517 7.718 1.00 61.06 885 ALA A O 1
ATOM 6760 N N . ASP A 1 886 ? 10.304 -4.984 9.213 1.00 76.06 886 ASP A N 1
ATOM 6761 C CA . ASP A 1 886 ? 10.639 -6.363 9.575 1.00 76.06 886 ASP A CA 1
ATOM 6762 C C . ASP A 1 886 ? 9.573 -6.995 10.501 1.00 76.06 886 ASP A C 1
ATOM 6764 O O . ASP A 1 886 ? 9.493 -8.221 10.642 1.00 76.06 886 ASP A O 1
ATOM 6768 N N . SER A 1 887 ? 8.694 -6.166 11.082 1.00 81.44 887 SER A N 1
ATOM 6769 C CA . SER A 1 887 ? 7.634 -6.582 12.011 1.00 81.44 887 SER A CA 1
ATOM 6770 C C . SER A 1 887 ? 6.660 -7.604 11.412 1.00 81.44 887 SER A C 1
ATOM 6772 O O . SER A 1 887 ? 6.137 -8.447 12.141 1.00 81.44 887 SER A O 1
ATOM 6774 N N . PHE A 1 888 ? 6.438 -7.603 10.092 1.00 85.12 888 PHE A N 1
ATOM 6775 C CA . PHE A 1 888 ? 5.517 -8.538 9.436 1.00 85.12 888 PHE A CA 1
ATOM 6776 C C . PHE A 1 888 ? 6.052 -9.971 9.364 1.00 85.12 888 PHE A C 1
ATOM 6778 O O . PHE A 1 888 ? 5.292 -10.913 9.606 1.00 85.12 888 PHE A O 1
ATOM 6785 N N . VAL A 1 889 ? 7.340 -10.140 9.047 1.00 88.44 889 VAL A N 1
ATOM 6786 C CA . VAL A 1 889 ? 7.994 -11.460 8.998 1.00 88.44 889 VAL A CA 1
ATOM 6787 C C . VAL A 1 889 ? 8.129 -12.011 10.414 1.00 88.44 889 VAL A C 1
ATOM 6789 O O . VAL A 1 889 ? 7.737 -13.149 10.669 1.00 88.44 889 VAL A O 1
ATOM 6792 N N . LEU A 1 890 ? 8.565 -11.175 11.361 1.00 90.31 890 LEU A N 1
ATOM 6793 C CA . LEU A 1 890 ? 8.648 -11.543 12.773 1.00 90.31 890 LEU A CA 1
ATOM 6794 C C . LEU A 1 890 ? 7.271 -11.901 13.360 1.00 90.31 890 LEU A C 1
ATOM 6796 O O . LEU A 1 890 ? 7.141 -12.904 14.057 1.00 90.31 890 LEU A O 1
ATOM 6800 N N . SER A 1 891 ? 6.220 -11.141 13.032 1.00 90.81 891 SER A N 1
ATOM 6801 C CA . SER A 1 891 ? 4.841 -11.464 13.426 1.00 90.81 891 SER A CA 1
ATOM 6802 C C . SER A 1 891 ? 4.398 -12.821 12.880 1.00 90.81 891 SER A C 1
ATOM 6804 O O . SER A 1 891 ? 3.754 -13.580 13.598 1.00 90.81 891 SER A O 1
ATOM 6806 N N . ALA A 1 892 ? 4.735 -13.145 11.626 1.00 91.00 892 ALA A N 1
ATOM 6807 C CA . ALA A 1 892 ? 4.408 -14.438 11.030 1.00 91.00 892 ALA A CA 1
ATOM 6808 C C . ALA A 1 892 ? 5.158 -15.590 11.718 1.00 91.00 892 ALA A C 1
ATOM 6810 O O . ALA A 1 892 ? 4.539 -16.598 12.040 1.00 91.00 892 ALA A O 1
ATOM 6811 N N . ALA A 1 893 ? 6.448 -15.413 12.015 1.00 91.88 893 ALA A N 1
ATOM 6812 C CA . ALA A 1 893 ? 7.253 -16.407 12.724 1.00 91.88 893 ALA A CA 1
ATOM 6813 C C . ALA A 1 893 ? 6.746 -16.646 14.159 1.00 91.88 893 ALA A C 1
ATOM 6815 O O . ALA A 1 893 ? 6.594 -17.787 14.586 1.00 91.88 893 ALA A O 1
ATOM 6816 N N . LEU A 1 894 ? 6.405 -15.577 14.889 1.00 92.50 894 LEU A N 1
ATOM 6817 C CA . LEU A 1 894 ? 5.911 -15.662 16.268 1.00 92.50 894 LEU A CA 1
ATOM 6818 C C . LEU A 1 894 ? 4.551 -16.351 16.402 1.00 92.50 894 LEU A C 1
ATOM 6820 O O . LEU A 1 894 ? 4.268 -16.890 17.472 1.00 92.50 894 LEU A O 1
ATOM 6824 N N . ARG A 1 895 ? 3.720 -16.332 15.352 1.00 91.25 895 ARG A N 1
ATOM 6825 C CA . ARG A 1 895 ? 2.411 -17.009 15.333 1.00 91.25 895 ARG A CA 1
ATOM 6826 C C . ARG A 1 895 ? 2.517 -18.528 15.282 1.00 91.25 895 ARG A C 1
ATOM 6828 O O . ARG A 1 895 ? 1.526 -19.174 15.594 1.00 91.25 895 ARG A O 1
ATOM 6835 N N . ARG A 1 896 ? 3.670 -19.077 14.892 1.00 89.12 896 ARG A N 1
ATOM 6836 C CA . ARG A 1 896 ? 3.856 -20.524 14.799 1.00 89.12 896 ARG A CA 1
ATOM 6837 C C . ARG A 1 896 ? 4.000 -21.153 16.181 1.00 89.12 896 ARG A C 1
ATOM 6839 O O . ARG A 1 896 ? 4.924 -20.816 16.931 1.00 89.12 896 ARG A O 1
ATOM 6846 N N . ASP A 1 897 ? 3.106 -22.082 16.479 1.00 85.81 897 ASP A N 1
ATOM 6847 C CA . ASP A 1 897 ? 3.068 -22.907 17.689 1.00 85.81 897 ASP A CA 1
ATOM 6848 C C . ASP A 1 897 ? 3.629 -24.326 17.469 1.00 85.81 897 ASP A C 1
ATOM 6850 O O . ASP A 1 897 ? 3.863 -25.048 18.433 1.00 85.81 897 ASP A O 1
ATOM 6854 N N . ASP A 1 898 ? 3.935 -24.697 16.224 1.00 85.44 898 ASP A N 1
ATOM 6855 C CA . ASP A 1 898 ? 4.434 -26.016 15.811 1.00 85.44 898 ASP A CA 1
ATOM 6856 C C . ASP A 1 898 ? 5.969 -26.106 15.669 1.00 85.44 898 ASP A C 1
ATOM 6858 O O . ASP A 1 898 ? 6.518 -27.104 15.192 1.00 85.44 898 ASP A O 1
ATOM 6862 N N . LEU A 1 899 ? 6.684 -25.057 16.082 1.00 88.06 899 LEU A N 1
ATOM 6863 C CA . LEU A 1 899 ? 8.141 -24.978 15.990 1.00 88.06 899 LEU A CA 1
ATOM 6864 C C . LEU A 1 899 ? 8.837 -25.891 17.015 1.00 88.06 899 LEU A C 1
ATOM 6866 O O . LEU A 1 899 ? 8.418 -25.942 18.173 1.00 88.06 899 LEU A O 1
ATOM 6870 N N . PRO A 1 900 ? 9.957 -26.550 16.649 1.00 87.00 900 PRO A N 1
ATOM 6871 C CA . PRO A 1 900 ? 10.805 -27.228 17.626 1.00 87.00 900 PRO A CA 1
ATOM 6872 C C . PRO A 1 900 ? 11.334 -26.261 18.705 1.00 87.00 900 PRO A C 1
ATOM 6874 O O . PRO A 1 900 ? 11.450 -25.057 18.441 1.00 87.00 900 PRO A O 1
ATOM 6877 N N . PRO A 1 901 ? 11.716 -26.764 19.898 1.00 88.38 901 PRO A N 1
ATOM 6878 C CA . PRO A 1 901 ? 12.094 -25.921 21.037 1.00 88.38 901 PRO A CA 1
ATOM 6879 C C . PRO A 1 901 ? 13.192 -24.887 20.741 1.00 88.38 901 PRO A C 1
ATOM 6881 O O . PRO A 1 901 ? 13.111 -23.751 21.211 1.00 88.38 901 PRO A O 1
ATOM 6884 N N . GLU A 1 902 ? 14.201 -25.249 19.947 1.00 88.12 902 GLU A N 1
ATOM 6885 C CA . GLU A 1 902 ? 15.342 -24.379 19.641 1.00 88.12 902 GLU A CA 1
ATOM 6886 C C . GLU A 1 902 ? 14.970 -23.196 18.713 1.00 88.12 902 GLU A C 1
ATOM 6888 O O . GLU A 1 902 ? 15.105 -22.051 19.163 1.00 88.12 902 GLU A O 1
ATOM 6893 N N . PRO A 1 903 ? 14.421 -23.393 17.490 1.00 88.38 903 PRO A N 1
ATOM 6894 C CA . PRO A 1 903 ? 13.929 -22.292 16.650 1.00 88.38 903 PRO A CA 1
ATOM 6895 C C . PRO A 1 903 ? 12.896 -21.409 17.357 1.00 88.38 903 PRO A C 1
ATOM 6897 O O . PRO A 1 903 ? 12.943 -20.181 17.262 1.00 88.38 903 PRO A O 1
ATOM 6900 N N . ARG A 1 904 ? 11.991 -22.027 18.128 1.00 92.19 904 ARG A N 1
ATOM 6901 C CA . ARG A 1 904 ? 10.995 -21.324 18.943 1.00 92.19 904 ARG A CA 1
ATOM 6902 C C . ARG A 1 904 ? 11.650 -20.361 19.932 1.00 92.19 904 ARG A C 1
ATOM 6904 O O . ARG A 1 904 ? 11.250 -19.202 20.022 1.00 92.19 904 ARG A O 1
ATOM 6911 N N . THR A 1 905 ? 12.662 -20.831 20.660 1.00 92.19 905 THR A N 1
ATOM 6912 C CA . THR A 1 905 ? 13.376 -20.031 21.667 1.00 92.19 905 THR A CA 1
ATOM 6913 C C . THR A 1 905 ? 14.102 -18.860 21.019 1.00 92.19 905 THR A C 1
ATOM 6915 O O . THR A 1 905 ? 13.991 -17.731 21.495 1.00 92.19 905 THR A O 1
ATOM 6918 N N . ARG A 1 906 ? 14.767 -19.094 19.883 1.00 91.75 906 ARG A N 1
ATOM 6919 C CA . ARG A 1 906 ? 15.460 -18.041 19.129 1.00 91.75 906 ARG A CA 1
ATOM 6920 C C . ARG A 1 906 ? 14.496 -16.964 18.615 1.00 91.75 906 ARG A C 1
ATOM 6922 O O . ARG A 1 906 ? 14.772 -15.781 18.794 1.00 91.75 906 ARG A O 1
ATOM 6929 N N . ILE A 1 907 ? 13.339 -17.344 18.059 1.00 91.88 907 ILE A N 1
ATOM 6930 C CA . ILE A 1 907 ? 12.319 -16.390 17.577 1.00 91.88 907 ILE A CA 1
ATOM 6931 C C . ILE A 1 907 ? 11.732 -15.555 18.717 1.00 91.88 907 ILE A C 1
ATOM 6933 O O . ILE A 1 907 ? 11.591 -14.339 18.575 1.00 91.88 907 ILE A O 1
ATOM 6937 N N . VAL A 1 908 ? 11.396 -16.177 19.850 1.00 94.50 908 VAL A N 1
ATOM 6938 C CA . VAL A 1 908 ? 10.853 -15.456 21.010 1.00 94.50 908 VAL A CA 1
ATOM 6939 C C . VAL A 1 908 ? 11.890 -14.495 21.593 1.00 94.50 908 VAL A C 1
ATOM 6941 O O . VAL A 1 908 ? 11.572 -13.327 21.831 1.00 94.50 908 VAL A O 1
ATOM 6944 N N . ALA A 1 909 ? 13.139 -14.942 21.749 1.00 93.31 909 ALA A N 1
ATOM 6945 C CA . ALA A 1 909 ? 14.235 -14.100 22.218 1.00 93.31 909 ALA A CA 1
ATOM 6946 C C . ALA A 1 909 ? 14.471 -12.901 21.286 1.00 93.31 909 ALA A C 1
ATOM 6948 O O . ALA A 1 909 ? 14.562 -11.764 21.758 1.00 93.31 909 ALA A O 1
ATOM 6949 N N . PHE A 1 910 ? 14.489 -13.134 19.968 1.00 91.81 910 PHE A N 1
ATOM 6950 C CA . PHE A 1 910 ? 14.607 -12.070 18.973 1.00 91.81 910 PHE A CA 1
ATOM 6951 C C . PHE A 1 910 ? 13.425 -11.097 19.053 1.00 91.81 910 PHE A C 1
ATOM 6953 O O . PHE A 1 910 ? 13.632 -9.887 19.065 1.00 91.81 910 PHE A O 1
ATOM 6960 N N . GLY A 1 911 ? 12.191 -11.598 19.174 1.00 92.44 911 GLY A N 1
ATOM 6961 C CA . GLY A 1 911 ? 10.992 -10.768 19.295 1.00 92.44 911 GLY A CA 1
ATOM 6962 C C . GLY A 1 911 ? 11.010 -9.852 20.519 1.00 92.44 911 GLY A C 1
ATOM 6963 O O . GLY A 1 911 ? 10.710 -8.664 20.407 1.00 92.44 911 GLY A O 1
ATOM 6964 N N . LEU A 1 912 ? 11.433 -10.370 21.674 1.00 93.62 912 LEU A N 1
ATOM 6965 C CA . LEU A 1 912 ? 11.603 -9.577 22.894 1.00 93.62 912 LEU A CA 1
ATOM 6966 C C . LEU A 1 912 ? 12.726 -8.539 22.756 1.00 93.62 912 LEU A C 1
ATOM 6968 O O . LEU A 1 912 ? 12.556 -7.394 23.173 1.00 93.62 912 LEU A O 1
ATOM 6972 N N . ALA A 1 913 ? 13.866 -8.907 22.165 1.00 91.19 913 ALA A N 1
ATOM 6973 C CA . ALA A 1 913 ? 14.966 -7.975 21.914 1.00 91.19 913 ALA A CA 1
ATOM 6974 C C . ALA A 1 913 ? 14.559 -6.858 20.939 1.00 91.19 913 ALA A C 1
ATOM 6976 O O . ALA A 1 913 ? 14.833 -5.683 21.192 1.00 91.19 913 ALA A O 1
ATOM 6977 N N . TRP A 1 914 ? 13.844 -7.217 19.872 1.00 91.12 914 TRP A N 1
ATOM 6978 C CA . TRP A 1 914 ? 13.293 -6.284 18.896 1.00 91.12 914 TRP A CA 1
ATOM 6979 C C . TRP A 1 914 ? 12.334 -5.295 19.566 1.00 91.12 914 TRP A C 1
ATOM 6981 O O . TRP A 1 914 ? 12.493 -4.090 19.398 1.00 91.12 914 TRP A O 1
ATOM 6991 N N . LEU A 1 915 ? 11.406 -5.773 20.405 1.00 91.50 915 LEU A N 1
ATOM 6992 C CA . LEU A 1 915 ? 10.452 -4.917 21.123 1.00 91.50 915 LEU A CA 1
ATOM 6993 C C . LEU A 1 915 ? 11.133 -3.944 22.092 1.00 91.50 915 LEU A C 1
ATOM 6995 O O . LEU A 1 915 ? 10.746 -2.781 22.163 1.00 91.50 915 LEU A O 1
ATOM 6999 N N . ARG A 1 916 ? 12.183 -4.380 22.800 1.00 90.44 916 ARG A N 1
ATOM 7000 C CA . ARG A 1 916 ? 12.971 -3.487 23.672 1.00 90.44 916 ARG A CA 1
ATOM 7001 C C . ARG A 1 916 ? 13.630 -2.348 22.890 1.00 90.44 916 ARG A C 1
ATOM 7003 O O . ARG A 1 916 ? 13.753 -1.245 23.418 1.00 90.44 916 ARG A O 1
ATOM 7010 N N . LYS A 1 917 ? 14.046 -2.607 21.645 1.00 85.88 917 LYS A N 1
ATOM 7011 C CA . LYS A 1 917 ? 14.630 -1.597 20.753 1.00 85.88 917 LYS A CA 1
ATOM 7012 C C . LYS A 1 917 ? 13.564 -0.687 20.140 1.00 85.88 917 LYS A C 1
ATOM 7014 O O . LYS A 1 917 ? 13.780 0.517 20.082 1.00 85.88 917 LYS A O 1
ATOM 7019 N N . ALA A 1 918 ? 12.437 -1.257 19.717 1.00 80.81 918 ALA A N 1
ATOM 7020 C CA . ALA A 1 918 ? 11.337 -0.537 19.079 1.00 80.81 918 ALA A CA 1
ATOM 7021 C C . ALA A 1 918 ? 10.538 0.352 20.050 1.00 80.81 918 ALA A C 1
ATOM 7023 O O . ALA A 1 918 ? 9.891 1.286 19.602 1.00 80.81 918 ALA A O 1
ATOM 7024 N N . ARG A 1 919 ? 10.581 0.093 21.367 1.00 76.44 919 ARG A N 1
ATOM 7025 C CA . ARG A 1 919 ? 9.913 0.905 22.404 1.00 76.44 919 ARG A CA 1
ATOM 7026 C C . ARG A 1 919 ? 8.425 1.161 22.091 1.00 76.44 919 ARG A C 1
ATOM 7028 O O . ARG A 1 919 ? 7.642 0.216 22.075 1.00 76.44 919 ARG A O 1
ATOM 7035 N N . ASP A 1 920 ? 8.049 2.417 21.872 1.00 74.81 920 ASP A N 1
ATOM 7036 C CA . ASP A 1 920 ? 6.718 2.965 21.589 1.00 74.81 920 ASP A CA 1
ATOM 7037 C C . ASP A 1 920 ? 6.456 3.153 20.083 1.00 74.81 920 ASP A C 1
ATOM 7039 O O . ASP A 1 920 ? 5.579 3.899 19.664 1.00 74.81 920 ASP A O 1
ATOM 7043 N N . HIS A 1 921 ? 7.201 2.465 19.219 1.00 82.88 921 HIS A N 1
ATOM 7044 C CA . HIS A 1 921 ? 6.915 2.487 17.790 1.00 82.88 921 HIS A CA 1
ATOM 7045 C C . HIS A 1 921 ? 5.564 1.810 17.490 1.00 82.88 921 HIS A C 1
ATOM 7047 O O . HIS A 1 921 ? 5.290 0.683 17.917 1.00 82.88 921 HIS A O 1
ATOM 7053 N N . THR A 1 922 ? 4.738 2.452 16.658 1.00 83.00 922 THR A N 1
ATOM 7054 C CA . THR A 1 922 ? 3.400 1.953 16.275 1.00 83.00 922 THR A CA 1
ATOM 7055 C C . THR A 1 922 ? 3.400 0.511 15.717 1.00 83.00 922 THR A C 1
ATOM 7057 O O . THR A 1 922 ? 2.500 -0.263 16.064 1.00 83.00 922 THR A O 1
ATOM 7060 N N . PRO A 1 923 ? 4.376 0.069 14.891 1.00 83.94 923 PRO A N 1
ATOM 7061 C CA . PRO A 1 923 ? 4.439 -1.311 14.391 1.00 83.94 923 PRO A CA 1
ATOM 7062 C C . PRO A 1 923 ? 4.648 -2.394 15.463 1.00 83.94 923 PRO A C 1
ATOM 7064 O O . PRO A 1 923 ? 4.376 -3.568 15.193 1.00 83.94 923 PRO A O 1
ATOM 7067 N N . ALA A 1 924 ? 5.064 -2.044 16.688 1.00 88.81 924 ALA A N 1
ATOM 7068 C CA . ALA A 1 924 ? 5.286 -3.008 17.769 1.00 88.81 924 ALA A CA 1
ATOM 7069 C C . ALA A 1 924 ? 4.029 -3.821 18.124 1.00 88.81 924 ALA A C 1
ATOM 7071 O O . ALA A 1 924 ? 4.135 -4.994 18.495 1.00 88.81 924 ALA A O 1
ATOM 7072 N N . LYS A 1 925 ? 2.830 -3.267 17.894 1.00 89.56 925 LYS A N 1
ATOM 7073 C CA . LYS A 1 925 ? 1.545 -3.975 18.042 1.00 89.56 925 LYS A CA 1
ATOM 7074 C C . LYS A 1 925 ? 1.482 -5.299 17.263 1.00 89.56 925 LYS A C 1
ATOM 7076 O O . LYS A 1 925 ? 0.860 -6.258 17.728 1.00 89.56 925 LYS A O 1
ATOM 7081 N N . PHE A 1 926 ? 2.146 -5.388 16.103 1.00 89.31 926 PHE A N 1
ATOM 7082 C CA . PHE A 1 926 ? 2.163 -6.594 15.265 1.00 89.31 926 PHE A CA 1
ATOM 7083 C C . PHE A 1 926 ? 3.034 -7.717 15.835 1.00 89.31 926 PHE A C 1
ATOM 7085 O O . PHE A 1 926 ? 2.784 -8.881 15.516 1.00 89.31 926 PHE A O 1
ATOM 7092 N N . VAL A 1 927 ? 4.006 -7.384 16.687 1.00 92.25 927 VAL A N 1
ATOM 7093 C CA . VAL A 1 927 ? 4.905 -8.328 17.369 1.00 92.25 927 VAL A CA 1
ATOM 7094 C C . VAL A 1 927 ? 4.366 -8.670 18.763 1.00 92.25 927 VAL A C 1
ATOM 7096 O O . VAL A 1 927 ? 4.330 -9.844 19.131 1.00 92.25 927 VAL A O 1
ATOM 7099 N N . LEU A 1 928 ? 3.845 -7.679 19.499 1.00 93.00 928 LEU A N 1
ATOM 7100 C CA . LEU A 1 928 ? 3.242 -7.865 20.825 1.00 93.00 928 LEU A CA 1
ATOM 7101 C C . LEU A 1 928 ? 2.069 -8.845 20.794 1.00 93.00 928 LEU A C 1
ATOM 7103 O O . LEU A 1 928 ? 2.021 -9.772 21.596 1.00 93.00 928 LEU A O 1
ATOM 7107 N N . ARG A 1 929 ? 1.126 -8.686 19.858 1.00 92.81 929 ARG A N 1
ATOM 7108 C CA . ARG A 1 929 ? -0.070 -9.540 19.813 1.00 92.81 929 ARG A CA 1
ATOM 7109 C C . ARG A 1 929 ? 0.236 -11.039 19.666 1.00 92.81 929 ARG A C 1
ATOM 7111 O O . ARG A 1 929 ? -0.303 -11.804 20.464 1.00 92.81 929 ARG A O 1
ATOM 7118 N N . PRO A 1 930 ? 1.006 -11.505 18.660 1.00 92.69 930 PRO A N 1
ATOM 7119 C CA . PRO A 1 930 ? 1.300 -12.929 18.539 1.00 92.69 930 PRO A CA 1
ATOM 7120 C C . PRO A 1 930 ? 2.133 -13.434 19.717 1.00 92.69 930 PRO A C 1
ATOM 7122 O O . PRO A 1 930 ? 1.836 -14.511 20.216 1.00 92.69 930 PRO A O 1
ATOM 7125 N N . LEU A 1 931 ? 3.081 -12.639 20.225 1.00 93.31 931 LEU A N 1
ATOM 7126 C CA . LEU A 1 931 ? 3.877 -13.007 21.395 1.00 93.31 931 LEU A CA 1
ATOM 7127 C C . LEU A 1 931 ? 3.002 -13.206 22.646 1.00 93.31 931 LEU A C 1
ATOM 7129 O O . LEU A 1 931 ? 3.102 -14.234 23.306 1.00 93.31 931 LEU A O 1
ATOM 7133 N N . LEU A 1 932 ? 2.077 -12.285 22.932 1.00 93.38 932 LEU A N 1
ATOM 7134 C CA . LEU A 1 932 ? 1.149 -12.382 24.068 1.00 93.38 932 LEU A CA 1
ATOM 7135 C C . LEU A 1 932 ? 0.178 -13.566 23.963 1.00 93.38 932 LEU A C 1
ATOM 7137 O O . LEU A 1 932 ? -0.293 -14.050 24.991 1.00 93.38 932 LEU A O 1
ATOM 7141 N N . ARG A 1 933 ? -0.118 -14.044 22.749 1.00 91.56 933 ARG A N 1
ATOM 7142 C CA . ARG A 1 933 ? -1.003 -15.197 22.509 1.00 91.56 933 ARG A CA 1
ATOM 7143 C C . ARG A 1 933 ? -0.303 -16.550 22.611 1.00 91.56 933 ARG A C 1
ATOM 7145 O O . ARG A 1 933 ? -0.988 -17.569 22.624 1.00 91.56 933 ARG A O 1
ATOM 7152 N N . ARG A 1 934 ? 1.027 -16.580 22.697 1.00 91.25 934 ARG A N 1
ATOM 7153 C CA . ARG A 1 934 ? 1.780 -17.822 22.879 1.00 91.25 934 ARG A CA 1
ATOM 7154 C C . ARG A 1 934 ? 1.541 -18.404 24.272 1.00 91.25 934 ARG A C 1
ATOM 7156 O O . ARG A 1 934 ? 1.794 -17.741 25.285 1.00 91.25 934 ARG A O 1
ATOM 7163 N N . ALA A 1 935 ? 1.069 -19.648 24.300 1.00 87.81 935 ALA A N 1
ATOM 7164 C CA . ALA A 1 935 ? 0.854 -20.427 25.521 1.00 87.81 935 ALA A CA 1
ATOM 7165 C C . ALA A 1 935 ? 2.136 -21.121 26.013 1.00 87.81 935 ALA A C 1
ATOM 7167 O O . ALA A 1 935 ? 2.246 -21.456 27.186 1.00 87.81 935 ALA A O 1
ATOM 7168 N N . ASP A 1 936 ? 3.119 -21.295 25.132 1.00 89.62 936 ASP A N 1
ATOM 7169 C CA . ASP A 1 936 ? 4.382 -21.989 25.379 1.00 89.62 936 ASP A CA 1
ATOM 7170 C C . ASP A 1 936 ? 5.495 -21.065 25.915 1.00 89.62 936 ASP A C 1
ATOM 7172 O O . ASP A 1 936 ? 6.659 -21.457 25.916 1.00 89.62 936 ASP A O 1
ATOM 7176 N N . LEU A 1 937 ? 5.179 -19.825 26.324 1.00 91.50 937 LEU A N 1
ATOM 7177 C CA . LEU A 1 937 ? 6.145 -18.891 26.928 1.00 91.50 937 LEU A CA 1
ATOM 7178 C C . LEU A 1 937 ? 6.633 -19.370 28.295 1.00 91.50 937 LEU A C 1
ATOM 7180 O O . LEU A 1 937 ? 5.830 -19.768 29.140 1.00 91.50 937 LEU A O 1
ATOM 7184 N N . THR A 1 938 ? 7.940 -19.248 28.549 1.00 92.69 938 THR A N 1
ATOM 7185 C CA . THR A 1 938 ? 8.456 -19.382 29.917 1.00 92.69 938 THR A CA 1
ATOM 7186 C C . THR A 1 938 ? 7.901 -18.251 30.784 1.00 92.69 938 THR A C 1
ATOM 7188 O O . THR A 1 938 ? 7.474 -17.206 30.285 1.00 92.69 938 THR A O 1
ATOM 7191 N N . ARG A 1 939 ? 7.917 -18.427 32.109 1.00 90.00 939 ARG A N 1
ATOM 7192 C CA . ARG A 1 939 ? 7.428 -17.394 33.035 1.00 90.00 939 ARG A CA 1
ATOM 7193 C C . ARG A 1 939 ? 8.162 -16.058 32.860 1.00 90.00 939 ARG A C 1
ATOM 7195 O O . ARG A 1 939 ? 7.542 -15.005 32.933 1.00 90.00 939 ARG A O 1
ATOM 7202 N N . GLU A 1 940 ? 9.463 -16.094 32.592 1.00 91.62 940 GLU A N 1
ATOM 7203 C CA . GLU A 1 940 ? 10.279 -14.893 32.383 1.00 91.62 940 GLU A CA 1
ATOM 7204 C C . GLU A 1 940 ? 9.972 -14.194 31.047 1.00 91.62 940 GLU A C 1
ATOM 7206 O O . GLU A 1 940 ? 9.825 -12.968 30.999 1.00 91.62 940 GLU A O 1
ATOM 7211 N N . GLU A 1 941 ? 9.804 -14.966 29.967 1.00 94.31 941 GLU A N 1
ATOM 7212 C CA . GLU A 1 941 ? 9.394 -14.448 28.655 1.00 94.31 941 GLU A CA 1
ATOM 7213 C C . GLU A 1 941 ? 7.996 -13.824 28.715 1.00 94.31 941 GLU A C 1
ATOM 7215 O O . GLU A 1 941 ? 7.770 -12.744 28.168 1.00 94.31 941 GLU A O 1
ATOM 7220 N N . ALA A 1 942 ? 7.069 -14.486 29.415 1.00 92.38 942 ALA A N 1
ATOM 7221 C CA . ALA A 1 942 ? 5.711 -14.016 29.650 1.00 92.38 942 ALA A CA 1
ATOM 7222 C C . ALA A 1 942 ? 5.702 -12.665 30.372 1.00 92.38 942 ALA A C 1
ATOM 7224 O O . ALA A 1 942 ? 5.089 -11.718 29.884 1.00 92.38 942 ALA A O 1
ATOM 7225 N N . ASN A 1 943 ? 6.424 -12.569 31.492 1.00 92.12 943 ASN A N 1
ATOM 7226 C CA . ASN A 1 943 ? 6.530 -11.337 32.270 1.00 92.12 943 ASN A CA 1
ATOM 7227 C C . ASN A 1 943 ? 7.162 -10.210 31.440 1.00 92.12 943 ASN A C 1
ATOM 7229 O O . ASN A 1 943 ? 6.680 -9.079 31.459 1.00 92.12 943 ASN A O 1
ATOM 7233 N N . SER A 1 944 ? 8.200 -10.521 30.656 1.00 93.75 944 SER A N 1
ATOM 7234 C CA . SER A 1 944 ? 8.832 -9.552 29.754 1.00 93.75 944 SER A CA 1
ATOM 7235 C C . SER A 1 944 ? 7.857 -9.037 28.689 1.00 93.75 944 SER A C 1
ATOM 7237 O O . SER A 1 944 ? 7.790 -7.832 28.450 1.00 93.75 944 SER A O 1
ATOM 7239 N N . ALA A 1 945 ? 7.084 -9.928 28.058 1.00 94.25 945 ALA A N 1
ATOM 7240 C CA . ALA A 1 945 ? 6.091 -9.558 27.052 1.00 94.25 945 ALA A CA 1
ATOM 7241 C C . ALA A 1 945 ? 4.959 -8.703 27.647 1.00 94.25 945 ALA A C 1
ATOM 7243 O O . ALA A 1 945 ? 4.573 -7.702 27.042 1.00 94.25 945 ALA A O 1
ATOM 7244 N N . THR A 1 946 ? 4.468 -9.055 28.840 1.00 94.88 946 THR A N 1
ATOM 7245 C CA . THR A 1 946 ? 3.462 -8.280 29.583 1.00 94.88 946 THR A CA 1
ATOM 7246 C C . THR A 1 946 ? 3.972 -6.880 29.921 1.00 94.88 946 THR A C 1
ATOM 7248 O O . THR A 1 946 ? 3.297 -5.897 29.619 1.00 94.88 946 THR A O 1
ATOM 7251 N N . ALA A 1 947 ? 5.186 -6.765 30.468 1.00 93.75 947 ALA A N 1
ATOM 7252 C CA . ALA A 1 947 ? 5.777 -5.477 30.823 1.00 93.75 947 ALA A CA 1
ATOM 7253 C C . ALA A 1 947 ? 5.959 -4.562 29.598 1.00 93.75 947 ALA A C 1
ATOM 7255 O O . ALA A 1 947 ? 5.628 -3.376 29.654 1.00 93.75 947 ALA A O 1
ATOM 7256 N N . LEU A 1 948 ? 6.429 -5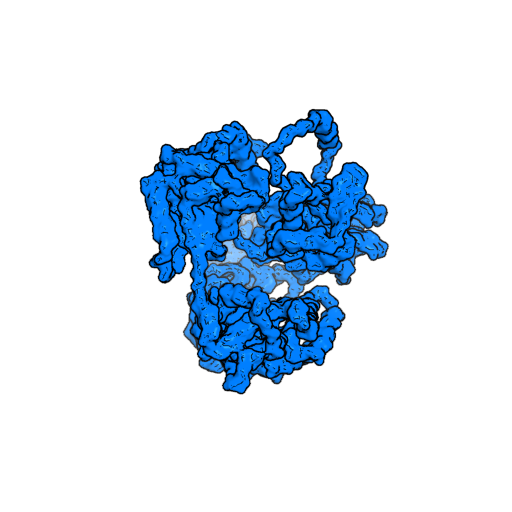.117 28.473 1.00 94.81 948 LEU A N 1
ATOM 7257 C CA . LEU A 1 948 ? 6.557 -4.387 27.208 1.00 94.81 948 LEU A CA 1
ATOM 7258 C C . LEU A 1 948 ? 5.190 -3.951 26.660 1.00 94.81 948 LEU A C 1
ATOM 7260 O O . LEU A 1 948 ? 5.058 -2.826 26.187 1.00 94.81 948 LEU A O 1
ATOM 7264 N N . ALA A 1 949 ? 4.165 -4.803 26.763 1.00 95.00 949 ALA A N 1
ATOM 7265 C CA . ALA A 1 949 ? 2.809 -4.468 26.339 1.00 95.00 949 ALA A CA 1
ATOM 7266 C C . ALA A 1 949 ? 2.204 -3.331 27.173 1.00 95.00 949 ALA A C 1
ATOM 7268 O O . ALA A 1 949 ? 1.657 -2.392 26.604 1.00 95.00 949 ALA A O 1
ATOM 7269 N N . LEU A 1 950 ? 2.328 -3.379 28.503 1.00 94.00 950 LEU A N 1
ATOM 7270 C CA . LEU A 1 950 ? 1.838 -2.324 29.397 1.00 94.00 950 LEU A CA 1
ATOM 7271 C C . LEU A 1 950 ? 2.585 -1.000 29.185 1.00 94.00 950 LEU A C 1
ATOM 7273 O O . LEU A 1 950 ? 1.965 0.060 29.171 1.00 94.00 950 LEU A O 1
ATOM 7277 N N . ALA A 1 951 ? 3.904 -1.040 28.970 1.00 93.50 951 ALA A N 1
ATOM 7278 C CA . ALA A 1 951 ? 4.681 0.153 28.628 1.00 93.50 951 ALA A CA 1
ATOM 7279 C C . ALA A 1 951 ? 4.221 0.777 27.300 1.00 93.50 951 ALA A C 1
ATOM 7281 O O . ALA A 1 951 ? 4.007 1.985 27.232 1.00 93.50 951 ALA A O 1
ATOM 7282 N N . TRP A 1 952 ? 4.001 -0.050 26.274 1.00 94.25 952 TRP A N 1
ATOM 7283 C CA . TRP A 1 952 ? 3.489 0.397 24.980 1.00 94.25 952 TRP A CA 1
ATOM 7284 C C . TRP A 1 952 ? 2.070 0.983 25.103 1.00 94.25 952 TRP A C 1
ATOM 7286 O O . TRP A 1 952 ? 1.798 2.065 24.592 1.00 94.25 952 TRP A O 1
ATOM 7296 N N . LEU A 1 953 ? 1.175 0.341 25.862 1.00 93.56 953 LEU A N 1
ATOM 7297 C CA . LEU A 1 953 ? -0.180 0.853 26.112 1.00 93.56 953 LEU A CA 1
ATOM 7298 C C . LEU A 1 953 ? -0.179 2.204 26.841 1.00 93.56 953 LEU A C 1
ATOM 7300 O O . LEU A 1 953 ? -1.012 3.056 26.539 1.00 93.56 953 LEU A O 1
ATOM 7304 N N . ARG A 1 954 ? 0.759 2.427 27.769 1.00 92.31 954 ARG A N 1
ATOM 7305 C CA . ARG A 1 954 ? 0.920 3.727 28.438 1.00 92.31 954 ARG A CA 1
ATOM 7306 C C . ARG A 1 954 ? 1.352 4.834 27.475 1.00 92.31 954 ARG A C 1
ATOM 7308 O O . ARG A 1 954 ? 0.892 5.957 27.641 1.00 92.31 954 ARG A O 1
ATOM 7315 N N . ALA A 1 955 ? 2.187 4.523 26.483 1.00 90.56 955 ALA A N 1
ATOM 7316 C CA . ALA A 1 955 ? 2.642 5.496 25.488 1.00 90.56 955 ALA A CA 1
ATOM 7317 C C . ALA A 1 955 ? 1.546 5.870 24.470 1.00 90.56 955 ALA A C 1
ATOM 7319 O O . ALA A 1 955 ? 1.400 7.039 24.137 1.00 90.56 955 ALA A O 1
ATOM 7320 N N . HIS A 1 956 ? 0.744 4.896 24.028 1.00 88.25 956 HIS A N 1
ATOM 7321 C CA . HIS A 1 956 ? -0.277 5.087 22.982 1.00 88.25 956 HIS A CA 1
ATOM 7322 C C . HIS A 1 956 ? -1.685 5.432 23.505 1.00 88.25 956 HIS A C 1
ATOM 7324 O O . HIS A 1 956 ? -2.611 5.669 22.726 1.00 88.25 956 HIS A O 1
ATOM 7330 N N . GLY A 1 957 ? -1.887 5.434 24.826 1.00 87.50 957 GLY A N 1
ATOM 7331 C CA . GLY A 1 957 ? -3.129 5.875 25.463 1.00 87.50 957 GLY A CA 1
ATOM 7332 C C . GLY A 1 957 ? -4.381 5.171 24.926 1.00 87.50 957 GLY A C 1
ATOM 7333 O O . GLY A 1 957 ? -4.533 3.956 25.055 1.00 87.50 957 GLY A O 1
ATOM 7334 N N . THR A 1 958 ? -5.305 5.950 24.356 1.00 87.69 958 THR A N 1
ATOM 7335 C CA . THR A 1 958 ? -6.581 5.469 23.803 1.00 87.69 958 THR A CA 1
ATOM 7336 C C . THR A 1 958 ? -6.612 5.467 22.273 1.00 87.69 958 THR A C 1
ATOM 7338 O O . THR A 1 958 ? -7.688 5.499 21.685 1.00 87.69 958 THR A O 1
ATOM 7341 N N . GLU A 1 959 ? -5.471 5.398 21.580 1.00 88.94 959 GLU A N 1
ATOM 7342 C CA . GLU A 1 959 ? -5.452 5.243 20.118 1.00 88.94 959 GLU A CA 1
ATOM 7343 C C . GLU A 1 959 ? -6.255 4.010 19.659 1.00 88.94 959 GLU A C 1
ATOM 7345 O O . GLU A 1 959 ? -6.289 2.977 20.332 1.00 88.94 959 GLU A O 1
ATOM 7350 N N . ARG A 1 960 ? -6.879 4.064 18.474 1.00 82.75 960 ARG A N 1
ATOM 7351 C CA . ARG A 1 960 ? -7.753 2.982 17.969 1.00 82.75 960 ARG A CA 1
ATOM 7352 C C . ARG A 1 960 ? -7.053 1.617 17.921 1.00 82.75 960 ARG A C 1
ATOM 7354 O O . ARG A 1 960 ? -7.665 0.592 18.218 1.00 82.75 960 ARG A O 1
ATOM 7361 N N . ASP A 1 961 ? -5.766 1.610 17.587 1.00 82.38 961 ASP A N 1
ATOM 7362 C CA . ASP A 1 961 ? -4.959 0.400 17.437 1.00 82.38 961 ASP A CA 1
ATOM 7363 C C . ASP A 1 961 ? -4.562 -0.259 18.764 1.00 82.38 961 ASP A C 1
ATOM 7365 O O . ASP A 1 961 ? -4.220 -1.445 18.775 1.00 82.38 961 ASP A O 1
ATOM 7369 N N . THR A 1 962 ? -4.658 0.444 19.896 1.00 89.69 962 THR A N 1
ATOM 7370 C CA . THR A 1 962 ? -4.338 -0.134 21.216 1.00 89.69 962 THR A CA 1
ATOM 7371 C C . THR A 1 962 ? -5.271 -1.284 21.590 1.00 89.69 962 THR A C 1
ATOM 7373 O O . THR A 1 962 ? -4.829 -2.264 22.199 1.00 89.69 962 THR A O 1
ATOM 7376 N N . GLY A 1 963 ? -6.519 -1.261 21.103 1.00 89.00 963 GLY A N 1
ATOM 7377 C CA . GLY A 1 963 ? -7.465 -2.372 21.221 1.00 89.00 963 GLY A CA 1
ATOM 7378 C C . GLY A 1 963 ? -6.918 -3.699 20.671 1.00 89.00 963 GLY A C 1
ATOM 7379 O O . GLY A 1 963 ? -7.260 -4.775 21.168 1.00 89.00 963 GLY A O 1
ATOM 7380 N N . PHE A 1 964 ? -6.003 -3.652 19.693 1.00 88.81 964 PHE A N 1
ATOM 7381 C CA . PHE A 1 964 ? -5.355 -4.837 19.126 1.00 88.81 964 PHE A CA 1
ATOM 7382 C C . PHE A 1 964 ? -4.428 -5.550 20.121 1.00 88.81 964 PHE A C 1
ATOM 7384 O O . PHE A 1 964 ? -4.376 -6.786 20.107 1.00 88.81 964 PHE A O 1
ATOM 7391 N N . VAL A 1 965 ? -3.724 -4.787 20.966 1.00 93.25 965 VAL A N 1
ATOM 7392 C CA . VAL A 1 965 ? -2.818 -5.290 22.013 1.00 93.25 965 VAL A CA 1
ATOM 7393 C C . VAL A 1 965 ? -3.607 -5.638 23.275 1.00 93.25 965 VAL A C 1
ATOM 7395 O O . VAL A 1 965 ? -3.431 -6.737 23.799 1.00 93.25 965 VAL A O 1
ATOM 7398 N N . LEU A 1 966 ? -4.546 -4.779 23.698 1.00 94.44 966 LEU A N 1
ATOM 7399 C CA . LEU A 1 966 ? -5.433 -5.021 24.849 1.00 94.44 966 LEU A CA 1
ATOM 7400 C C . LEU A 1 966 ? -6.177 -6.352 24.729 1.00 94.44 966 LEU A C 1
ATOM 7402 O O . LEU A 1 966 ? -6.188 -7.140 25.669 1.00 94.44 966 LEU A O 1
ATOM 7406 N N . SER A 1 967 ? -6.726 -6.644 23.547 1.00 93.12 967 SER A N 1
ATOM 7407 C CA . SER A 1 967 ? -7.417 -7.908 23.267 1.00 93.12 967 SER A CA 1
ATOM 7408 C C . SER A 1 967 ? -6.547 -9.145 23.541 1.00 93.12 967 SER A C 1
ATOM 7410 O O . SER A 1 967 ? -7.048 -10.162 24.014 1.00 93.12 967 SER A O 1
ATOM 7412 N N . ALA A 1 968 ? -5.242 -9.082 23.252 1.00 93.38 968 ALA A N 1
ATOM 7413 C CA . ALA A 1 968 ? -4.327 -10.195 23.505 1.00 93.38 968 ALA A CA 1
ATOM 7414 C C . ALA A 1 968 ? -3.796 -10.223 24.940 1.00 93.38 968 ALA A C 1
ATOM 7416 O O . ALA A 1 968 ? -3.646 -11.310 25.490 1.00 93.38 968 ALA A O 1
ATOM 7417 N N . LEU A 1 969 ? -3.544 -9.060 25.545 1.00 95.12 969 LEU A N 1
ATOM 7418 C CA . LEU A 1 969 ? -3.089 -8.972 26.930 1.00 95.12 969 LEU A CA 1
ATOM 7419 C C . LEU A 1 969 ? -4.168 -9.476 27.898 1.00 95.12 969 LEU A C 1
ATOM 7421 O O . LEU A 1 969 ? -3.889 -10.330 28.730 1.00 95.12 969 LEU A O 1
ATOM 7425 N N . LEU A 1 970 ? -5.414 -9.018 27.743 1.00 93.88 970 LEU A N 1
ATOM 7426 C CA . LEU A 1 970 ? -6.537 -9.418 28.600 1.00 93.88 970 LEU A CA 1
ATOM 7427 C C . LEU A 1 970 ? -6.859 -10.911 28.506 1.00 93.88 970 LEU A C 1
ATOM 7429 O O . LEU A 1 970 ? -7.237 -11.513 29.508 1.00 93.88 970 LEU A O 1
ATOM 7433 N N . GLY A 1 971 ? -6.680 -11.510 27.326 1.00 90.06 971 GLY A N 1
ATOM 7434 C CA . GLY A 1 971 ? -6.871 -12.945 27.114 1.00 90.06 971 GLY A CA 1
ATOM 7435 C C . GLY A 1 971 ? -5.735 -13.816 27.660 1.00 90.06 971 GLY A C 1
ATOM 7436 O O . GLY A 1 971 ? -5.815 -15.040 27.569 1.00 90.06 971 GLY A O 1
ATOM 7437 N N . ARG A 1 972 ? -4.661 -13.223 28.202 1.00 88.75 972 ARG A N 1
ATOM 7438 C CA . ARG A 1 972 ? -3.506 -13.972 28.697 1.00 88.75 972 ARG A CA 1
ATOM 7439 C C . ARG A 1 972 ? -3.768 -14.528 30.109 1.00 88.75 972 ARG A C 1
ATOM 7441 O O . ARG A 1 972 ? -4.140 -13.763 31.009 1.00 88.75 972 ARG A O 1
ATOM 7448 N N . PRO A 1 973 ? -3.547 -15.837 30.339 1.00 82.81 973 PRO A N 1
ATOM 7449 C CA . PRO A 1 973 ? -3.589 -16.414 31.678 1.00 82.81 973 PRO A CA 1
ATOM 7450 C C . PRO A 1 973 ? -2.324 -16.054 32.474 1.00 82.81 973 PRO A C 1
ATOM 7452 O O . PRO A 1 973 ? -1.256 -15.847 31.900 1.00 82.81 973 PRO A O 1
ATOM 7455 N N . GLY A 1 974 ? -2.432 -16.016 33.804 1.00 82.06 974 GLY A N 1
ATOM 7456 C CA . GLY A 1 974 ? -1.277 -15.845 34.696 1.00 82.06 974 GLY A CA 1
ATOM 7457 C C . GLY A 1 974 ? -0.767 -14.410 34.874 1.00 82.06 974 GLY A C 1
ATOM 7458 O O . GLY A 1 974 ? 0.355 -14.242 35.343 1.00 82.06 974 GLY A O 1
ATOM 7459 N N . LEU A 1 975 ? -1.567 -13.398 34.519 1.00 88.75 975 LEU A N 1
ATOM 7460 C CA . LEU A 1 975 ? -1.306 -12.005 34.905 1.00 88.75 975 LEU A CA 1
ATOM 7461 C C . LEU A 1 975 ? -1.411 -11.839 36.429 1.00 88.75 975 LEU A C 1
ATOM 7463 O O . LEU A 1 975 ? -2.292 -12.427 37.060 1.00 88.75 975 LEU A O 1
ATOM 7467 N N . GLY A 1 976 ? -0.529 -11.033 37.017 1.00 87.75 976 GLY A N 1
ATOM 7468 C CA . GLY A 1 976 ? -0.606 -10.659 38.429 1.00 87.75 976 GLY A CA 1
ATOM 7469 C C . GLY A 1 976 ? -1.780 -9.705 38.716 1.00 87.75 976 GLY A C 1
ATOM 7470 O O . GLY A 1 976 ? -2.217 -8.998 37.809 1.00 87.75 976 GLY A O 1
ATOM 7471 N N . PRO A 1 977 ? -2.273 -9.609 39.968 1.00 86.31 977 PRO A N 1
ATOM 7472 C CA . PRO A 1 977 ? -3.426 -8.764 40.309 1.00 86.31 977 PRO A CA 1
ATOM 7473 C C . PRO A 1 977 ? -3.291 -7.295 39.870 1.00 86.31 977 PRO A C 1
ATOM 7475 O O . PRO A 1 977 ? -4.239 -6.713 39.345 1.00 86.31 977 PRO A O 1
ATOM 7478 N N . GLU A 1 978 ? -2.098 -6.711 40.017 1.00 87.44 978 GLU A N 1
ATOM 7479 C CA . GLU A 1 978 ? -1.818 -5.337 39.576 1.00 87.44 978 GLU A CA 1
ATOM 7480 C C . GLU A 1 978 ? -1.826 -5.191 38.048 1.00 87.44 978 GLU A C 1
ATOM 7482 O O . GLU A 1 978 ? -2.364 -4.217 37.527 1.00 87.44 978 GLU A O 1
ATOM 7487 N N . GLU A 1 979 ? -1.301 -6.178 37.318 1.00 92.06 979 GLU A N 1
ATOM 7488 C CA . GLU A 1 979 ? -1.294 -6.181 35.849 1.00 92.06 979 GLU A CA 1
ATOM 7489 C C . GLU A 1 979 ? -2.717 -6.323 35.295 1.00 92.06 979 GLU A C 1
ATOM 7491 O O . GLU A 1 979 ? -3.077 -5.657 34.325 1.00 92.06 979 GLU A O 1
ATOM 7496 N N . VAL A 1 980 ? -3.551 -7.153 35.935 1.00 91.94 980 VAL A N 1
ATOM 7497 C CA . VAL A 1 980 ? -4.981 -7.293 35.612 1.00 91.94 980 VAL A CA 1
ATOM 7498 C C . VAL A 1 980 ? -5.713 -5.976 35.832 1.00 91.94 980 VAL A C 1
ATOM 7500 O O . VAL A 1 980 ? -6.481 -5.548 34.969 1.00 91.94 980 VAL A O 1
ATOM 7503 N N . ARG A 1 981 ? -5.452 -5.309 36.960 1.00 88.06 981 ARG A N 1
ATOM 7504 C CA . ARG A 1 981 ? -6.029 -4.002 37.278 1.00 88.06 981 ARG A CA 1
ATOM 7505 C C . ARG A 1 981 ? -5.608 -2.944 36.255 1.00 88.06 981 ARG A C 1
ATOM 7507 O O . ARG A 1 981 ? -6.467 -2.234 35.740 1.00 88.06 981 ARG A O 1
ATOM 7514 N N . GLU A 1 982 ? -4.322 -2.855 35.918 1.00 92.62 982 GLU A N 1
ATOM 7515 C CA . GLU A 1 982 ? -3.800 -1.881 34.948 1.00 92.62 982 GLU A CA 1
ATOM 7516 C C . GLU A 1 982 ? -4.325 -2.138 33.525 1.00 92.62 982 GLU A C 1
ATOM 7518 O O . GLU A 1 982 ? -4.774 -1.204 32.849 1.00 92.62 982 GLU A O 1
ATOM 7523 N N . ALA A 1 983 ? -4.331 -3.397 33.071 1.00 93.69 983 ALA A N 1
ATOM 7524 C CA . ALA A 1 983 ? -4.873 -3.782 31.769 1.00 93.69 983 ALA A CA 1
ATOM 7525 C C . ALA A 1 983 ? -6.388 -3.534 31.694 1.00 93.69 983 ALA A C 1
ATOM 7527 O O . ALA A 1 983 ? -6.873 -3.012 30.689 1.00 93.69 983 ALA A O 1
ATOM 7528 N N . GLY A 1 984 ? -7.123 -3.845 32.767 1.00 91.62 984 GLY A N 1
ATOM 7529 C CA . GLY A 1 984 ? -8.555 -3.579 32.893 1.00 91.62 984 GLY A CA 1
ATOM 7530 C C . GLY A 1 984 ? -8.878 -2.087 32.831 1.00 91.62 984 GLY A C 1
ATOM 7531 O O . GLY A 1 984 ? -9.700 -1.674 32.020 1.00 91.62 984 GLY A O 1
ATOM 7532 N N . GLN A 1 985 ? -8.174 -1.252 33.598 1.00 91.31 985 GLN A N 1
ATOM 7533 C CA . GLN A 1 985 ? -8.346 0.206 33.554 1.00 91.31 985 GLN A CA 1
ATOM 7534 C C . GLN A 1 985 ? -7.984 0.793 32.182 1.00 91.31 985 GLN A C 1
ATOM 7536 O O . GLN A 1 985 ? -8.670 1.683 31.684 1.00 91.31 985 GLN A O 1
ATOM 7541 N N . SER A 1 986 ? -6.925 0.289 31.544 1.00 92.94 986 SER A N 1
ATOM 7542 C CA . SER A 1 986 ? -6.545 0.705 30.187 1.00 92.94 986 SER A CA 1
ATOM 7543 C C . SER A 1 986 ? -7.616 0.335 29.162 1.00 92.94 986 SER A C 1
ATOM 7545 O O . SER A 1 986 ? -7.945 1.144 28.296 1.00 92.94 986 SER A O 1
ATOM 7547 N N . ALA A 1 987 ? -8.210 -0.853 29.296 1.00 94.25 987 ALA A N 1
ATOM 7548 C CA . ALA A 1 987 ? -9.324 -1.288 28.467 1.00 94.25 987 ALA A CA 1
ATOM 7549 C C . ALA A 1 987 ? -10.571 -0.422 28.669 1.00 94.25 987 ALA A C 1
ATOM 7551 O O . ALA A 1 987 ? -11.178 -0.019 27.684 1.00 94.25 987 ALA A O 1
ATOM 7552 N N . LEU A 1 988 ? -10.921 -0.080 29.911 1.00 90.81 988 LEU A N 1
ATOM 7553 C CA . LEU A 1 988 ? -12.059 0.792 30.215 1.00 90.81 988 LEU A CA 1
ATOM 7554 C C . LEU A 1 988 ? -11.861 2.213 29.681 1.00 90.81 988 LEU A C 1
ATOM 7556 O O . LEU A 1 988 ? -12.772 2.749 29.059 1.00 90.81 988 LEU A O 1
ATOM 7560 N N . ARG A 1 989 ? -10.659 2.794 29.813 1.00 91.12 989 ARG A N 1
ATOM 7561 C CA . ARG A 1 989 ? -10.332 4.088 29.184 1.00 91.12 989 ARG A CA 1
ATOM 7562 C C . ARG A 1 989 ? -10.490 4.036 27.667 1.00 91.12 989 ARG A C 1
ATOM 7564 O O . ARG A 1 989 ? -11.098 4.927 27.082 1.00 91.12 989 ARG A O 1
ATOM 7571 N N . TRP A 1 990 ? -9.980 2.980 27.034 1.00 93.56 990 TRP A N 1
ATOM 7572 C CA . TRP A 1 990 ? -10.126 2.789 25.592 1.00 93.56 990 TRP A CA 1
ATOM 7573 C C . TRP A 1 990 ? -11.594 2.620 25.179 1.00 93.56 990 TRP A C 1
ATOM 7575 O O . TRP A 1 990 ? -12.024 3.210 24.190 1.00 93.56 990 TRP A O 1
ATOM 7585 N N . LEU A 1 991 ? -12.383 1.868 25.953 1.00 89.44 991 LEU A N 1
ATOM 7586 C CA . LEU A 1 991 ? -13.822 1.698 25.744 1.00 89.44 991 LEU A CA 1
ATOM 7587 C C . LEU A 1 991 ? -14.604 2.995 25.993 1.00 89.44 991 LEU A C 1
ATOM 7589 O O . LEU A 1 991 ? -15.581 3.236 25.302 1.00 89.44 991 LEU A O 1
ATOM 7593 N N . GLY A 1 992 ? -14.162 3.876 26.888 1.00 85.25 992 GLY A N 1
ATOM 7594 C CA . GLY A 1 992 ? -14.764 5.204 27.036 1.00 85.25 992 GLY A CA 1
ATOM 7595 C C . GLY A 1 992 ? -14.688 6.038 25.751 1.00 85.25 992 GLY A C 1
ATOM 7596 O O . GLY A 1 992 ? -15.598 6.807 25.463 1.00 85.25 992 GLY A O 1
ATOM 7597 N N . THR A 1 993 ? -13.636 5.857 24.942 1.00 86.94 993 THR A N 1
ATOM 7598 C CA . THR A 1 993 ? -13.455 6.569 23.663 1.00 86.94 993 THR A CA 1
ATOM 7599 C C . THR A 1 993 ? -14.016 5.803 22.457 1.00 86.94 993 THR A C 1
ATOM 7601 O O . THR A 1 993 ? -14.612 6.405 21.569 1.00 86.94 993 THR A O 1
ATOM 7604 N N . HIS A 1 994 ? -13.829 4.479 22.402 1.00 85.19 994 HIS A N 1
ATOM 7605 C CA . HIS A 1 994 ? -14.146 3.635 21.232 1.00 85.19 994 HIS A CA 1
ATOM 7606 C C . HIS A 1 994 ? -15.270 2.624 21.481 1.00 85.19 994 HIS A C 1
ATOM 7608 O O . HIS A 1 994 ? -15.526 1.763 20.638 1.00 85.19 994 HIS A O 1
ATOM 7614 N N . GLY A 1 995 ? -15.931 2.689 22.634 1.00 77.25 995 GLY A N 1
ATOM 7615 C CA . GLY A 1 995 ? -16.888 1.691 23.116 1.00 77.25 995 GLY A CA 1
ATOM 7616 C C . GLY A 1 995 ? -18.192 1.609 22.342 1.00 77.25 995 GLY A C 1
ATOM 7617 O O . GLY A 1 995 ? -18.930 0.663 22.559 1.00 77.25 995 GLY A O 1
ATOM 7618 N N . THR A 1 996 ? -18.462 2.532 21.418 1.00 76.62 996 THR A N 1
ATOM 7619 C CA . THR A 1 996 ? -19.608 2.479 20.492 1.00 76.62 996 THR A CA 1
ATOM 7620 C C . THR A 1 996 ? -19.241 1.861 19.134 1.00 76.62 996 THR A C 1
ATOM 7622 O O . THR A 1 996 ? -20.107 1.580 18.309 1.00 76.62 996 THR A O 1
ATOM 7625 N N . HIS A 1 997 ? -17.951 1.606 18.875 1.00 79.25 997 HIS A N 1
ATOM 7626 C CA . HIS A 1 997 ? -17.473 1.063 17.605 1.00 79.25 997 HIS A CA 1
ATOM 7627 C C . HIS A 1 997 ? -17.600 -0.474 17.551 1.00 79.25 997 HIS A C 1
ATOM 7629 O O . HIS A 1 997 ? -17.383 -1.174 18.541 1.00 79.25 997 HIS A O 1
ATOM 7635 N N . ALA A 1 998 ? -17.845 -1.041 16.364 1.00 78.12 998 ALA A N 1
ATOM 7636 C CA . ALA A 1 998 ? -17.961 -2.493 16.137 1.00 78.12 998 ALA A CA 1
ATOM 7637 C C . ALA A 1 998 ? -16.762 -3.315 16.663 1.00 78.12 998 ALA A C 1
ATOM 7639 O O . ALA A 1 998 ? -16.898 -4.456 17.104 1.00 78.12 998 ALA A O 1
ATOM 7640 N N . SER A 1 999 ? -15.559 -2.730 16.658 1.00 80.19 999 SER A N 1
ATOM 7641 C CA . SER A 1 999 ? -14.339 -3.383 17.152 1.00 80.19 999 SER A CA 1
ATOM 7642 C C . SER A 1 999 ? -14.260 -3.497 18.677 1.00 80.19 999 SER A C 1
ATOM 7644 O O . SER A 1 999 ? -13.434 -4.273 19.162 1.00 80.19 999 SER A O 1
ATOM 7646 N N . ALA A 1 1000 ? -15.097 -2.779 19.436 1.00 87.44 1000 ALA A N 1
ATOM 7647 C CA . ALA A 1 1000 ? -15.068 -2.789 20.898 1.00 87.44 1000 ALA A CA 1
ATOM 7648 C C . ALA A 1 1000 ? -15.324 -4.179 21.493 1.00 87.44 1000 ALA A C 1
ATOM 7650 O O . ALA A 1 1000 ? -14.711 -4.540 22.499 1.00 87.44 1000 ALA A O 1
ATOM 7651 N N . ARG A 1 1001 ? -16.104 -5.024 20.802 1.00 87.06 1001 ARG A N 1
ATOM 7652 C CA . ARG A 1 1001 ? -16.318 -6.436 21.167 1.00 87.06 1001 ARG A CA 1
ATOM 7653 C C . ARG A 1 1001 ? -15.022 -7.224 21.373 1.00 87.06 1001 ARG A C 1
ATOM 7655 O O . ARG A 1 1001 ? -14.980 -8.133 22.195 1.00 87.06 1001 ARG A O 1
ATOM 7662 N N . HIS A 1 1002 ? -13.955 -6.884 20.641 1.00 88.50 1002 HIS A N 1
ATOM 7663 C CA . HIS A 1 1002 ? -12.677 -7.596 20.713 1.00 88.50 1002 HIS A CA 1
ATOM 7664 C C . HIS A 1 1002 ? -11.881 -7.268 21.983 1.00 88.50 1002 HIS A C 1
ATOM 7666 O O . HIS A 1 1002 ? -10.958 -8.013 22.313 1.00 88.50 1002 HIS A O 1
ATOM 7672 N N . VAL A 1 1003 ? -12.237 -6.187 22.683 1.00 92.38 1003 VAL A N 1
ATOM 7673 C CA . VAL A 1 1003 ? -11.697 -5.807 23.997 1.00 92.38 1003 VAL A CA 1
ATOM 7674 C C . VAL A 1 1003 ? -12.682 -6.191 25.106 1.00 92.38 1003 VAL A C 1
ATOM 7676 O O . VAL A 1 1003 ? -12.268 -6.780 26.100 1.00 92.38 1003 VAL A O 1
ATOM 7679 N N . LEU A 1 1004 ? -13.985 -5.953 24.905 1.00 90.44 1004 LEU A N 1
ATOM 7680 C CA . LEU A 1 1004 ? -15.046 -6.306 25.857 1.00 90.44 1004 LEU A CA 1
ATOM 7681 C C . LEU A 1 1004 ? -15.084 -7.800 26.168 1.00 90.44 1004 LEU A C 1
ATOM 7683 O O . LEU A 1 1004 ? -15.152 -8.170 27.335 1.00 90.44 1004 LEU A O 1
ATOM 7687 N N . ARG A 1 1005 ? -15.020 -8.662 25.145 1.00 91.50 1005 ARG A N 1
ATOM 7688 C CA . ARG A 1 1005 ? -15.083 -10.115 25.339 1.00 91.50 1005 ARG A CA 1
ATOM 7689 C C . ARG A 1 1005 ? -13.963 -10.629 26.256 1.00 91.50 1005 ARG A C 1
ATOM 7691 O O . ARG A 1 1005 ? -14.306 -11.157 27.309 1.00 91.50 1005 ARG A O 1
ATOM 7698 N N . PRO A 1 1006 ? -12.663 -10.434 25.949 1.00 92.00 1006 PRO A N 1
ATOM 7699 C CA . PRO A 1 1006 ? -11.607 -10.916 26.833 1.00 92.00 1006 PRO A CA 1
ATOM 7700 C C . PRO A 1 1006 ? -11.612 -10.214 28.196 1.00 92.00 1006 PRO A C 1
ATOM 7702 O O . PRO A 1 1006 ? -11.251 -10.851 29.175 1.00 92.00 1006 PRO A O 1
ATOM 7705 N N . LEU A 1 1007 ? -12.057 -8.951 28.302 1.00 93.62 1007 LEU A N 1
ATOM 7706 C CA . LEU A 1 1007 ? -12.226 -8.281 29.599 1.00 93.62 1007 LEU A CA 1
ATOM 7707 C C . LEU A 1 1007 ? -13.282 -8.997 30.456 1.00 93.62 1007 LEU A C 1
ATOM 7709 O O . LEU A 1 1007 ? -13.012 -9.374 31.589 1.00 93.62 1007 LEU A O 1
ATOM 7713 N N . LEU A 1 1008 ? -14.466 -9.250 29.898 1.00 90.75 1008 LEU A N 1
ATOM 7714 C CA . LEU A 1 1008 ? -15.576 -9.920 30.580 1.00 90.75 1008 LEU A CA 1
ATOM 7715 C C . LEU A 1 1008 ? -15.359 -11.426 30.759 1.00 90.75 1008 LEU A C 1
ATOM 7717 O O . LEU A 1 1008 ? -16.064 -12.052 31.545 1.00 90.75 1008 LEU A O 1
ATOM 7721 N N . GLU A 1 1009 ? -14.426 -12.049 30.047 1.00 90.94 1009 GLU A N 1
ATOM 7722 C CA . GLU A 1 1009 ? -14.055 -13.451 30.262 1.00 90.94 1009 GLU A CA 1
ATOM 7723 C C . GLU A 1 1009 ? -13.203 -13.633 31.527 1.00 90.94 1009 GLU A C 1
ATOM 7725 O O . GLU A 1 1009 ? -13.239 -14.713 32.114 1.00 90.94 1009 GLU A O 1
ATOM 7730 N N . ARG A 1 1010 ? -12.537 -12.581 32.023 1.00 89.88 1010 ARG A N 1
ATOM 7731 C CA . ARG A 1 1010 ? -11.692 -12.643 33.225 1.00 89.88 1010 ARG A CA 1
ATOM 7732 C C . ARG A 1 1010 ? -12.491 -12.791 34.521 1.00 89.88 1010 ARG A C 1
ATOM 7734 O O . ARG A 1 1010 ? -13.335 -11.962 34.854 1.00 89.88 1010 ARG A O 1
ATOM 7741 N N . ASP A 1 1011 ? -12.204 -13.834 35.295 1.00 85.25 1011 ASP A N 1
ATOM 7742 C CA . ASP A 1 1011 ? -12.811 -14.075 36.618 1.00 85.25 1011 ASP A CA 1
ATOM 7743 C C . ASP A 1 1011 ? -12.075 -13.388 37.780 1.00 85.25 1011 ASP A C 1
ATOM 7745 O O . ASP A 1 1011 ? -12.604 -13.328 38.885 1.00 85.25 1011 ASP A O 1
ATOM 7749 N N . ASP A 1 1012 ? -10.891 -12.837 37.529 1.00 86.12 1012 ASP A N 1
ATOM 7750 C CA . ASP A 1 1012 ? -9.999 -12.212 38.511 1.00 86.12 1012 ASP A CA 1
ATOM 7751 C C . ASP A 1 1012 ? -10.022 -10.672 38.475 1.00 86.12 1012 ASP A C 1
ATOM 7753 O O . ASP A 1 1012 ? -9.149 -10.014 39.039 1.00 86.12 1012 ASP A O 1
ATOM 7757 N N . LEU A 1 1013 ? -11.028 -10.082 37.820 1.00 84.19 1013 LEU A N 1
ATOM 7758 C CA . LEU A 1 1013 ? -11.253 -8.639 37.855 1.00 84.19 1013 LEU A CA 1
ATOM 7759 C C . LEU A 1 1013 ? -11.717 -8.189 39.242 1.00 84.19 1013 LEU A C 1
ATOM 7761 O O . LEU A 1 1013 ? -12.607 -8.793 39.843 1.00 84.19 1013 LEU A O 1
ATOM 7765 N N . GLY A 1 1014 ? -11.179 -7.059 39.704 1.00 77.25 1014 GLY A N 1
ATOM 7766 C CA . GLY A 1 1014 ? -11.725 -6.357 40.861 1.00 77.25 1014 GLY A CA 1
ATOM 7767 C C . GLY A 1 1014 ? -13.190 -5.941 40.633 1.00 77.25 1014 GLY A C 1
ATOM 7768 O O . GLY A 1 1014 ? -13.591 -5.698 39.490 1.00 77.25 1014 GLY A O 1
ATOM 7769 N N . PRO A 1 1015 ? -14.000 -5.831 41.702 1.00 73.12 1015 PRO A N 1
ATOM 7770 C CA . PRO A 1 1015 ? -15.440 -5.586 41.596 1.00 73.12 1015 PRO A CA 1
ATOM 7771 C C . PRO A 1 1015 ? -15.789 -4.265 40.893 1.00 73.12 1015 PRO A C 1
ATOM 7773 O O . PRO A 1 1015 ? -16.790 -4.204 40.185 1.00 73.12 1015 PRO A O 1
ATOM 7776 N N . GLU A 1 1016 ? -14.961 -3.230 41.051 1.00 75.19 1016 GLU A N 1
ATOM 7777 C CA . GLU A 1 1016 ? -15.133 -1.925 40.393 1.00 75.19 1016 GLU A CA 1
ATOM 7778 C C . GLU A 1 1016 ? -14.936 -2.029 38.875 1.00 75.19 1016 GLU A C 1
ATOM 7780 O O . GLU A 1 1016 ? -15.846 -1.728 38.106 1.00 75.19 1016 GLU A O 1
ATOM 7785 N N . VAL A 1 1017 ? -13.791 -2.574 38.446 1.00 80.00 1017 VAL A N 1
ATOM 7786 C CA . VAL A 1 1017 ? -13.457 -2.778 37.025 1.00 80.00 1017 VAL A CA 1
ATOM 7787 C C . VAL A 1 1017 ? -14.483 -3.686 36.343 1.00 80.00 1017 VAL A C 1
ATOM 7789 O O . VAL A 1 1017 ? -14.847 -3.450 35.194 1.00 80.00 1017 VAL A O 1
ATOM 7792 N N . LEU A 1 1018 ? -14.985 -4.710 37.042 1.00 82.38 1018 LEU A N 1
ATOM 7793 C CA . LEU A 1 1018 ? -16.037 -5.581 36.520 1.00 82.38 1018 LEU A CA 1
ATOM 7794 C C . LEU A 1 1018 ? -17.361 -4.830 36.314 1.00 82.38 1018 LEU A C 1
ATOM 7796 O O . LEU A 1 1018 ? -18.012 -5.032 35.289 1.00 82.38 1018 LEU A O 1
ATOM 7800 N N . ALA A 1 1019 ? -17.766 -3.981 37.261 1.00 76.56 1019 ALA A N 1
ATOM 7801 C CA . ALA A 1 1019 ? -18.992 -3.196 37.140 1.00 76.56 1019 ALA A CA 1
ATOM 7802 C C . ALA A 1 1019 ? -18.916 -2.211 35.964 1.00 76.56 1019 ALA A C 1
ATOM 7804 O O . ALA A 1 1019 ? -19.848 -2.138 35.163 1.00 76.56 1019 ALA A O 1
ATOM 7805 N N . GLU A 1 1020 ? -17.785 -1.522 35.808 1.00 81.44 1020 GLU A N 1
ATOM 7806 C CA . GLU A 1 1020 ? -17.541 -0.629 34.671 1.00 81.44 1020 GLU A CA 1
ATOM 7807 C C . GLU A 1 1020 ? -17.475 -1.388 33.337 1.00 81.44 1020 GLU A C 1
ATOM 7809 O O . GLU A 1 1020 ? -18.027 -0.930 32.338 1.00 81.44 1020 GLU A O 1
ATOM 7814 N N . ALA A 1 1021 ? -16.873 -2.583 33.308 1.00 85.06 1021 ALA A N 1
ATOM 7815 C CA . ALA A 1 1021 ? -16.824 -3.420 32.106 1.00 85.06 1021 ALA A CA 1
ATOM 7816 C C . ALA A 1 1021 ? -18.219 -3.889 31.669 1.00 85.06 1021 ALA A C 1
ATOM 7818 O O . ALA A 1 1021 ? -18.513 -3.930 30.473 1.00 85.06 1021 ALA A O 1
ATOM 7819 N N . VAL A 1 1022 ? -19.085 -4.228 32.632 1.00 83.38 1022 VAL A N 1
ATOM 7820 C CA . VAL A 1 1022 ? -20.491 -4.558 32.367 1.00 83.38 1022 VAL A CA 1
ATOM 7821 C C . VAL A 1 1022 ? -21.228 -3.336 31.825 1.00 83.38 1022 VAL A C 1
ATOM 7823 O O . VAL A 1 1022 ? -21.872 -3.455 30.786 1.00 83.38 1022 VAL A O 1
ATOM 7826 N N . ALA A 1 1023 ? -21.082 -2.167 32.456 1.00 81.25 1023 ALA A N 1
ATOM 7827 C CA . ALA A 1 1023 ? -21.714 -0.930 31.995 1.00 81.25 1023 ALA A CA 1
ATOM 7828 C C . ALA A 1 1023 ? -21.281 -0.562 30.563 1.00 81.25 1023 ALA A C 1
ATOM 7830 O O . ALA A 1 1023 ? -22.124 -0.270 29.717 1.00 81.25 1023 ALA A O 1
ATOM 7831 N N . ALA A 1 1024 ? -19.985 -0.666 30.255 1.00 82.38 1024 ALA A N 1
ATOM 7832 C CA . ALA A 1 1024 ? -19.459 -0.438 28.910 1.00 82.38 1024 ALA A CA 1
ATOM 7833 C C . ALA A 1 1024 ? -20.011 -1.445 27.882 1.00 82.38 1024 ALA A C 1
ATOM 7835 O O . ALA A 1 1024 ? -20.264 -1.092 26.732 1.00 82.38 1024 ALA A O 1
ATOM 7836 N N . GLY A 1 1025 ? -20.223 -2.704 28.276 1.00 83.69 1025 GLY A N 1
ATOM 7837 C CA . GLY A 1 1025 ? -20.823 -3.705 27.397 1.00 83.69 1025 GLY A CA 1
ATOM 7838 C C . GLY A 1 1025 ? -22.330 -3.532 27.188 1.00 83.69 1025 GLY A C 1
ATOM 7839 O O . GLY A 1 1025 ? -22.827 -3.784 26.087 1.00 83.69 1025 GLY A O 1
ATOM 7840 N N . GLU A 1 1026 ? -23.061 -3.061 28.199 1.00 82.56 1026 GLU A N 1
ATOM 7841 C CA . GLU A 1 1026 ? -24.463 -2.646 28.063 1.00 82.56 1026 GLU A CA 1
ATOM 7842 C C . GLU A 1 1026 ? -24.588 -1.425 27.139 1.00 82.56 1026 GLU A C 1
ATOM 7844 O O . GLU A 1 1026 ? -25.442 -1.419 26.251 1.00 82.56 1026 GLU A O 1
ATOM 7849 N N . GLU A 1 1027 ? -23.693 -0.441 27.279 1.00 81.56 1027 GLU A N 1
ATOM 7850 C CA . GLU A 1 1027 ? -23.590 0.727 26.394 1.00 81.56 1027 GLU A CA 1
ATOM 7851 C C . GLU A 1 1027 ? -23.335 0.318 24.942 1.00 81.56 1027 GLU A C 1
ATOM 7853 O O . GLU A 1 1027 ? -24.082 0.721 24.049 1.00 81.56 1027 GLU A O 1
ATOM 7858 N N . TRP A 1 1028 ? -22.338 -0.541 24.701 1.00 82.62 1028 TRP A N 1
ATOM 7859 C CA . TRP A 1 1028 ? -22.052 -1.070 23.365 1.00 82.62 1028 TRP A CA 1
ATOM 7860 C C . TRP A 1 1028 ? -23.255 -1.820 22.790 1.00 82.62 1028 TRP A C 1
ATOM 7862 O O . TRP A 1 1028 ? -23.583 -1.658 21.620 1.00 82.62 1028 TRP A O 1
ATOM 7872 N N . THR A 1 1029 ? -23.965 -2.605 23.607 1.00 79.69 1029 THR A N 1
ATOM 7873 C CA . THR A 1 1029 ? -25.167 -3.329 23.162 1.00 79.69 1029 THR A CA 1
ATOM 7874 C C . THR A 1 1029 ? -26.283 -2.371 22.735 1.00 79.69 1029 THR A C 1
ATOM 7876 O O . THR A 1 1029 ? -26.995 -2.662 21.775 1.00 79.69 1029 THR A O 1
ATOM 7879 N N . ARG A 1 1030 ? -26.424 -1.229 23.420 1.00 76.56 1030 ARG A N 1
ATOM 7880 C CA . ARG A 1 1030 ? -27.441 -0.206 23.131 1.00 76.56 1030 ARG A CA 1
ATOM 7881 C C . ARG A 1 1030 ? -27.095 0.647 21.910 1.00 76.56 1030 ARG A C 1
ATOM 7883 O O . ARG A 1 1030 ? -27.990 1.032 21.168 1.00 76.56 1030 ARG A O 1
ATOM 7890 N N . THR A 1 1031 ? -25.811 0.943 21.727 1.00 76.31 1031 THR A N 1
ATOM 7891 C CA . THR A 1 1031 ? -25.288 1.839 20.679 1.00 76.31 1031 THR A CA 1
ATOM 7892 C C . THR A 1 1031 ? -24.772 1.104 19.444 1.00 76.31 1031 THR A C 1
ATOM 7894 O O . THR A 1 1031 ? -24.348 1.753 18.487 1.00 76.31 1031 THR A O 1
ATOM 7897 N N . ARG A 1 1032 ? -24.813 -0.240 19.431 1.00 69.56 1032 ARG A N 1
ATOM 7898 C CA . ARG A 1 1032 ? -24.345 -1.050 18.298 1.00 69.56 1032 ARG A CA 1
ATOM 7899 C C . ARG A 1 1032 ? -25.072 -0.652 17.003 1.00 69.56 1032 ARG A C 1
ATOM 7901 O O . ARG A 1 1032 ? -26.302 -0.570 17.011 1.00 69.56 1032 ARG A O 1
ATOM 7908 N N . PRO A 1 1033 ? -24.351 -0.517 15.873 1.00 61.06 1033 PRO A N 1
ATOM 7909 C CA . PRO A 1 1033 ? -24.967 -0.341 14.563 1.00 61.06 1033 PRO A CA 1
ATOM 7910 C C . PRO A 1 1033 ? -25.985 -1.460 14.238 1.00 61.06 1033 PRO A C 1
ATOM 7912 O O . PRO A 1 1033 ? -25.692 -2.644 14.468 1.00 61.06 1033 PRO A O 1
ATOM 7915 N N . PRO A 1 1034 ? -27.178 -1.118 13.714 1.00 52.44 1034 PRO A N 1
ATOM 7916 C CA . PRO A 1 1034 ? -28.282 -2.061 13.483 1.00 52.44 1034 PRO A CA 1
ATOM 7917 C C . PRO A 1 1034 ? -27.988 -3.135 12.418 1.00 52.44 1034 PRO A C 1
ATOM 7919 O O . PRO A 1 1034 ? -28.626 -4.185 12.393 1.00 52.44 1034 PRO A O 1
ATOM 7922 N N . ASP A 1 1035 ? -27.014 -2.885 11.554 1.00 54.09 1035 ASP A N 1
ATOM 7923 C CA . ASP A 1 1035 ? -26.563 -3.707 10.430 1.00 54.09 1035 ASP A CA 1
ATOM 7924 C C . ASP A 1 1035 ? -25.568 -4.817 10.827 1.00 54.09 1035 ASP A C 1
ATOM 7926 O O . ASP A 1 1035 ? -25.305 -5.736 10.046 1.00 54.09 1035 ASP A O 1
ATOM 7930 N N . GLU A 1 1036 ? -25.072 -4.805 12.066 1.00 60.31 1036 GLU A N 1
ATOM 7931 C CA . GLU A 1 1036 ? -24.208 -5.859 12.593 1.00 60.31 1036 GLU A CA 1
ATOM 7932 C C . GLU A 1 1036 ? -25.040 -6.971 13.255 1.00 60.31 1036 GLU A C 1
ATOM 7934 O O . GLU A 1 1036 ? -25.989 -6.687 13.985 1.00 60.31 1036 GLU A O 1
ATOM 7939 N N . ARG A 1 1037 ? -24.719 -8.256 13.028 1.00 57.72 1037 ARG A N 1
ATOM 7940 C CA . ARG A 1 1037 ? -25.446 -9.371 13.673 1.00 57.72 1037 ARG A CA 1
ATOM 7941 C C . ARG A 1 1037 ? -25.271 -9.325 15.200 1.00 57.72 1037 ARG A C 1
ATOM 7943 O O . ARG A 1 1037 ? -24.165 -9.043 15.660 1.00 57.72 1037 ARG A O 1
ATOM 7950 N N . PRO A 1 1038 ? -26.310 -9.653 15.995 1.00 59.97 1038 PRO A N 1
ATOM 7951 C CA . PRO A 1 1038 ? -26.170 -9.761 17.441 1.00 59.97 1038 PRO A CA 1
ATOM 7952 C C . PRO A 1 1038 ? -25.117 -10.791 17.832 1.00 59.97 1038 PRO A C 1
ATOM 7954 O O . PRO A 1 1038 ? -25.253 -11.975 17.523 1.00 59.97 1038 PRO A O 1
ATOM 7957 N N . ASP A 1 1039 ? -24.077 -10.336 18.531 1.00 71.62 1039 ASP A N 1
ATOM 7958 C CA . ASP A 1 1039 ? -23.107 -11.216 19.175 1.00 71.62 1039 ASP A CA 1
ATOM 7959 C C . ASP A 1 1039 ? -23.777 -11.860 20.398 1.00 71.62 1039 ASP A C 1
ATOM 7961 O O . ASP A 1 1039 ? -23.782 -11.317 21.505 1.00 71.62 1039 ASP A O 1
ATOM 7965 N N . THR A 1 1040 ? -24.452 -12.982 20.146 1.00 74.50 1040 THR A N 1
ATOM 7966 C CA . THR A 1 1040 ? -25.297 -13.669 21.134 1.00 74.50 1040 THR A CA 1
ATOM 7967 C C . THR A 1 1040 ? -24.459 -14.181 22.305 1.00 74.50 1040 THR A C 1
ATOM 7969 O O . THR A 1 1040 ? -24.886 -14.046 23.453 1.00 74.50 1040 THR A O 1
ATOM 7972 N N . ASP A 1 1041 ? -23.239 -14.648 22.024 1.00 78.12 1041 ASP A N 1
ATOM 7973 C CA . ASP A 1 1041 ? -22.276 -15.123 23.021 1.00 78.12 1041 ASP A CA 1
ATOM 7974 C C . ASP A 1 1041 ? -21.848 -13.989 23.960 1.00 78.12 1041 ASP A C 1
ATOM 7976 O O . ASP A 1 1041 ? -21.847 -14.147 25.182 1.00 78.12 1041 ASP A O 1
ATOM 7980 N N . LEU A 1 1042 ? -21.525 -12.811 23.406 1.00 81.56 1042 LEU A N 1
ATOM 7981 C CA . LEU A 1 1042 ? -21.171 -11.644 24.215 1.00 81.56 1042 LEU A CA 1
ATOM 7982 C C . LEU A 1 1042 ? -22.366 -11.150 25.041 1.00 81.56 1042 LEU A C 1
ATOM 7984 O O . LEU A 1 1042 ? -22.195 -10.784 26.201 1.00 81.56 1042 LEU A O 1
ATOM 7988 N N . GLY A 1 1043 ? -23.579 -11.187 24.482 1.00 79.12 1043 GLY A N 1
ATOM 7989 C CA . GLY A 1 1043 ? -24.804 -10.846 25.207 1.00 79.12 1043 GLY A CA 1
ATOM 7990 C C . GLY A 1 1043 ? -25.103 -11.798 26.373 1.00 79.12 1043 GLY A C 1
ATOM 7991 O O . GLY A 1 1043 ? -25.539 -11.359 27.437 1.00 79.12 1043 GLY A O 1
ATOM 7992 N N . GLU A 1 1044 ? -24.854 -13.099 26.211 1.00 78.62 1044 GLU A N 1
ATOM 7993 C CA . GLU A 1 1044 ? -24.983 -14.079 27.296 1.00 78.62 1044 GLU A CA 1
ATOM 7994 C C . GLU A 1 1044 ? -23.909 -13.887 28.369 1.00 78.62 1044 GLU A C 1
ATOM 7996 O O . GLU A 1 1044 ? -24.227 -13.857 29.562 1.00 78.62 1044 GLU A O 1
ATOM 8001 N N . LEU A 1 1045 ? -22.658 -13.675 27.951 1.00 82.56 1045 LEU A N 1
ATOM 8002 C CA . LEU A 1 1045 ? -21.556 -13.356 28.852 1.00 82.56 1045 LEU A CA 1
ATOM 8003 C C . LEU A 1 1045 ? -21.863 -12.096 29.671 1.00 82.56 1045 LEU A C 1
ATOM 8005 O O . LEU A 1 1045 ? -21.686 -12.104 30.890 1.00 82.56 1045 LEU A O 1
ATOM 8009 N N . LEU A 1 1046 ? -22.388 -11.049 29.029 1.00 83.19 1046 LEU A N 1
ATOM 8010 C CA . LEU A 1 1046 ? -22.820 -9.821 29.690 1.00 83.19 1046 LEU A CA 1
ATOM 8011 C C . LEU A 1 1046 ? -23.918 -10.080 30.714 1.00 83.19 1046 LEU A C 1
ATOM 8013 O O . LEU A 1 1046 ? -23.766 -9.659 31.854 1.00 83.19 1046 LEU A O 1
ATOM 8017 N N . ARG A 1 1047 ? -24.972 -10.835 30.378 1.00 74.69 1047 ARG A N 1
ATOM 8018 C CA . ARG A 1 1047 ? -26.026 -11.193 31.348 1.00 74.69 1047 ARG A CA 1
ATOM 8019 C C . ARG A 1 1047 ? -25.467 -11.958 32.549 1.00 74.69 1047 ARG A C 1
ATOM 8021 O O . ARG A 1 1047 ? -25.795 -11.639 33.692 1.00 74.69 1047 ARG A O 1
ATOM 8028 N N . ARG A 1 1048 ? -24.580 -12.930 32.305 1.00 79.12 1048 ARG A N 1
ATOM 8029 C CA . ARG A 1 1048 ? -23.916 -13.713 33.360 1.00 79.12 1048 ARG A CA 1
ATOM 8030 C C . ARG A 1 1048 ? -23.069 -12.828 34.275 1.00 79.12 1048 ARG A C 1
ATOM 8032 O O . ARG A 1 1048 ? -23.061 -13.025 35.489 1.00 79.12 1048 ARG A O 1
ATOM 8039 N N . ARG A 1 1049 ? -22.346 -11.862 33.701 1.00 78.00 1049 ARG A N 1
ATOM 8040 C CA . ARG A 1 1049 ? -21.481 -10.929 34.437 1.00 78.00 1049 ARG A CA 1
ATOM 8041 C C . ARG A 1 1049 ? -22.268 -9.824 35.142 1.00 78.00 1049 ARG A C 1
ATOM 8043 O O . ARG A 1 1049 ? -21.946 -9.521 36.284 1.00 78.00 1049 ARG A O 1
ATOM 8050 N N . ALA A 1 1050 ? -23.341 -9.313 34.545 1.00 66.12 1050 ALA A N 1
ATOM 8051 C CA . ALA A 1 1050 ? -24.248 -8.336 35.147 1.00 66.12 1050 ALA A CA 1
ATOM 8052 C C . ALA A 1 1050 ? -24.937 -8.887 36.404 1.00 66.12 1050 ALA A C 1
ATOM 8054 O O . ALA A 1 1050 ? -25.035 -8.190 37.414 1.00 66.12 1050 ALA A O 1
ATOM 8055 N N . GLY A 1 1051 ? -25.306 -10.175 36.398 1.00 55.22 1051 GLY A N 1
ATOM 8056 C CA . GLY A 1 1051 ? -25.800 -10.874 37.590 1.00 55.22 1051 GLY A CA 1
ATOM 8057 C C . GLY A 1 1051 ? -24.793 -10.923 38.750 1.00 55.22 1051 GLY A C 1
ATOM 8058 O O . GLY A 1 1051 ? -25.202 -10.986 39.905 1.00 55.22 1051 GLY A O 1
ATOM 8059 N N . ARG A 1 1052 ? -23.484 -10.839 38.461 1.00 52.78 1052 ARG A N 1
ATOM 8060 C CA . ARG A 1 1052 ? -22.406 -10.725 39.462 1.00 52.78 1052 ARG A CA 1
ATOM 8061 C C . ARG A 1 1052 ? -22.041 -9.270 39.805 1.00 52.78 1052 ARG A C 1
ATOM 8063 O O . ARG A 1 1052 ? -21.498 -9.040 40.879 1.00 52.78 1052 ARG A O 1
ATOM 8070 N N . ALA A 1 1053 ? -22.336 -8.307 38.925 1.00 48.25 1053 ALA A N 1
ATOM 8071 C CA . ALA A 1 1053 ? -22.053 -6.877 39.115 1.00 48.25 1053 ALA A CA 1
ATOM 8072 C C . ALA A 1 1053 ? -23.137 -6.126 39.921 1.00 48.25 1053 ALA A C 1
ATOM 8074 O O . ALA A 1 1053 ? -22.843 -5.092 40.517 1.00 48.25 1053 ALA A O 1
ATOM 8075 N N . GLY A 1 1054 ? -24.360 -6.670 39.996 1.00 45.28 1054 GLY A N 1
ATOM 8076 C CA . GLY A 1 1054 ? -25.451 -6.191 40.852 1.00 45.28 1054 GLY A CA 1
ATOM 8077 C C . GLY A 1 1054 ? -26.108 -4.890 40.368 1.00 45.28 1054 GLY A C 1
ATOM 8078 O O . GLY A 1 1054 ? -25.555 -3.805 40.528 1.00 45.28 1054 GLY A O 1
ATOM 8079 N N . ARG A 1 1055 ? -27.344 -4.971 39.849 1.00 47.97 1055 ARG A N 1
ATOM 8080 C CA . ARG A 1 1055 ? -28.239 -3.805 39.686 1.00 47.97 1055 ARG A CA 1
ATOM 8081 C C . ARG A 1 1055 ? -28.433 -3.156 41.057 1.00 47.97 1055 ARG A C 1
ATOM 8083 O O . ARG A 1 1055 ? -29.004 -3.787 41.941 1.00 47.97 1055 ARG A O 1
ATOM 8090 N N . ARG A 1 1056 ? -27.944 -1.931 41.266 1.00 57.16 1056 ARG A N 1
ATOM 8091 C CA . ARG A 1 1056 ? -28.046 -1.292 42.583 1.00 57.16 1056 ARG A CA 1
ATOM 8092 C C . ARG A 1 1056 ? -29.248 -0.346 42.648 1.00 57.16 1056 ARG A C 1
ATOM 8094 O O . ARG A 1 1056 ? -29.209 0.739 42.076 1.00 57.16 1056 ARG A O 1
ATOM 8101 N N . GLU A 1 1057 ? -30.269 -0.760 43.386 1.00 66.44 1057 GLU A N 1
ATOM 8102 C CA . GLU A 1 1057 ? -31.360 0.088 43.875 1.00 66.44 1057 GLU A CA 1
ATOM 8103 C C . GLU A 1 1057 ? -30.796 1.283 44.678 1.00 66.44 1057 GLU A C 1
ATOM 8105 O O . GLU A 1 1057 ? -29.714 1.207 45.281 1.00 66.44 1057 GLU A O 1
ATOM 8110 N N . ARG A 1 1058 ? -31.471 2.429 44.606 1.00 80.81 1058 ARG A N 1
ATOM 8111 C CA . ARG A 1 1058 ? -31.105 3.690 45.264 1.00 80.81 1058 ARG A CA 1
ATOM 8112 C C . ARG A 1 1058 ? -32.287 4.192 46.076 1.00 80.81 1058 ARG A C 1
ATOM 8114 O O . ARG A 1 1058 ? -33.428 3.943 45.703 1.00 80.81 1058 ARG A O 1
ATOM 8121 N N . ILE A 1 1059 ? -32.007 4.934 47.140 1.00 87.06 1059 ILE A N 1
ATOM 8122 C CA . ILE A 1 1059 ? -33.025 5.575 47.977 1.00 87.06 1059 ILE A CA 1
ATOM 8123 C C . ILE A 1 1059 ? -32.884 7.087 47.803 1.00 87.06 1059 ILE A C 1
ATOM 8125 O O . ILE A 1 1059 ? -31.778 7.612 47.896 1.00 87.06 1059 ILE A O 1
ATOM 8129 N N . ILE A 1 1060 ? -33.988 7.780 47.545 1.00 90.50 1060 ILE A N 1
ATOM 8130 C CA . ILE A 1 1060 ? -34.064 9.240 47.497 1.00 90.50 1060 ILE A CA 1
ATOM 8131 C C . ILE A 1 1060 ? -34.877 9.705 48.699 1.00 90.50 1060 ILE A C 1
ATOM 8133 O O . ILE A 1 1060 ? -36.006 9.254 48.893 1.00 90.50 1060 ILE A O 1
ATOM 8137 N N . LEU A 1 1061 ? -34.305 10.619 49.475 1.00 92.62 1061 LEU A N 1
ATOM 8138 C CA . LEU A 1 1061 ? -34.954 11.320 50.572 1.00 92.62 1061 LEU A CA 1
ATOM 8139 C C . LEU A 1 1061 ? -35.017 12.805 50.223 1.00 92.62 1061 LEU A C 1
ATOM 8141 O O . LEU A 1 1061 ? -34.011 13.399 49.859 1.00 92.62 1061 LEU A O 1
ATOM 8145 N N . MET A 1 1062 ? -36.190 13.409 50.337 1.00 91.31 1062 MET A N 1
ATOM 8146 C CA . MET A 1 1062 ? -36.379 14.851 50.203 1.00 91.31 1062 MET A CA 1
ATOM 8147 C C . MET A 1 1062 ? -36.854 15.408 51.523 1.00 91.31 1062 MET A C 1
ATOM 8149 O O . MET A 1 1062 ? -37.773 14.844 52.112 1.00 91.31 1062 MET A O 1
ATOM 8153 N N . ALA A 1 1063 ? -36.243 16.494 51.974 1.00 89.94 1063 ALA A N 1
ATOM 8154 C CA . ALA A 1 1063 ? -36.597 17.140 53.223 1.00 89.94 1063 ALA A CA 1
ATOM 8155 C C . ALA A 1 1063 ? -36.745 18.653 53.049 1.00 89.94 1063 ALA A C 1
ATOM 8157 O O . ALA A 1 1063 ? -36.048 19.274 52.254 1.00 89.94 1063 ALA A O 1
ATOM 8158 N N . GLU A 1 1064 ? -37.648 19.240 53.824 1.00 88.94 1064 GLU A N 1
ATOM 8159 C CA . GLU A 1 1064 ? -37.929 20.677 53.863 1.00 88.94 1064 GLU A CA 1
ATOM 8160 C C . GLU A 1 1064 ? -38.191 21.098 55.318 1.00 88.94 1064 GLU A C 1
ATOM 8162 O O . GLU A 1 1064 ? -38.836 20.359 56.071 1.00 88.94 1064 GLU A O 1
ATOM 8167 N N . ILE A 1 1065 ? -37.732 22.295 55.709 1.00 84.06 1065 ILE A N 1
ATOM 8168 C CA . ILE A 1 1065 ? -38.154 22.954 56.956 1.00 84.06 1065 ILE A CA 1
ATOM 8169 C C . ILE A 1 1065 ? -39.391 23.806 56.666 1.00 84.06 1065 ILE A C 1
ATOM 8171 O O . ILE A 1 1065 ? -39.381 24.637 55.764 1.00 84.06 1065 ILE A O 1
ATOM 8175 N N . VAL A 1 1066 ? -40.440 23.659 57.474 1.00 79.88 1066 VAL A N 1
ATOM 8176 C CA . VAL A 1 1066 ? -41.674 24.447 57.333 1.00 79.88 1066 VAL A CA 1
ATOM 8177 C C . VAL A 1 1066 ? -41.418 25.919 57.704 1.00 79.88 1066 VAL A C 1
ATOM 8179 O O . VAL A 1 1066 ? -41.287 26.234 58.887 1.00 79.88 1066 VAL A O 1
ATOM 8182 N N . GLY A 1 1067 ? -41.363 26.805 56.702 1.00 64.88 1067 GLY A N 1
ATOM 8183 C CA . GLY A 1 1067 ? -41.153 28.257 56.857 1.00 64.88 1067 GLY A CA 1
ATOM 8184 C C . GLY A 1 1067 ? -42.428 29.089 57.088 1.00 64.88 1067 GLY A C 1
ATOM 8185 O O . GLY A 1 1067 ? -43.552 28.589 56.952 1.00 64.88 1067 GLY A O 1
ATOM 8186 N N . HIS A 1 1068 ? -42.251 30.367 57.444 1.00 53.62 1068 HIS A N 1
ATOM 8187 C CA . HIS A 1 1068 ? -43.309 31.390 57.493 1.00 53.62 1068 HIS A CA 1
ATOM 8188 C C . HIS A 1 1068 ? -43.360 32.179 56.172 1.00 53.62 1068 HIS A C 1
ATOM 8190 O O . HIS A 1 1068 ? -42.358 32.327 55.489 1.00 53.62 1068 HIS A O 1
ATOM 8196 N N . ALA A 1 1069 ? -44.535 32.692 55.793 1.00 48.66 1069 ALA A N 1
ATOM 8197 C CA . ALA A 1 1069 ? -44.778 33.273 54.464 1.00 48.66 1069 ALA A CA 1
ATOM 8198 C C . ALA A 1 1069 ? -44.061 34.616 54.174 1.00 48.66 1069 ALA A C 1
ATOM 8200 O O . ALA A 1 1069 ? -44.169 35.118 53.058 1.00 48.66 1069 ALA A O 1
ATOM 8201 N N . GLU A 1 1070 ? -43.344 35.191 55.142 1.00 56.56 1070 GLU A N 1
ATOM 8202 C CA . GLU A 1 1070 ? -42.621 36.464 55.018 1.00 56.56 1070 GLU A CA 1
ATOM 8203 C C . GLU A 1 1070 ? -41.223 36.316 55.634 1.00 56.56 1070 GLU A C 1
ATOM 8205 O O . GLU A 1 1070 ? -41.040 36.546 56.825 1.00 56.56 1070 GLU A O 1
ATOM 8210 N N . GLU A 1 1071 ? -40.245 35.882 54.839 1.00 64.31 1071 GLU A N 1
ATOM 8211 C CA . GLU A 1 1071 ? -38.864 35.668 55.289 1.00 64.31 1071 GLU A CA 1
ATOM 8212 C C . GLU A 1 1071 ? -37.876 36.395 54.373 1.00 64.31 1071 GLU A C 1
ATOM 8214 O O . GLU A 1 1071 ? -38.078 36.514 53.162 1.00 64.31 1071 GLU A O 1
ATOM 8219 N N . THR A 1 1072 ? -36.797 36.894 54.966 1.00 73.69 1072 THR A N 1
ATOM 8220 C CA . THR A 1 1072 ? -35.688 37.557 54.271 1.00 73.69 1072 THR A CA 1
ATOM 8221 C C . THR A 1 1072 ? -34.716 36.539 53.656 1.00 73.69 1072 THR A C 1
ATOM 8223 O O . THR A 1 1072 ? -34.640 35.390 54.090 1.00 73.69 1072 THR A O 1
ATOM 8226 N N . GLU A 1 1073 ? -33.916 36.951 52.663 1.00 71.81 1073 GLU A N 1
ATOM 8227 C CA . GLU A 1 1073 ? -32.904 36.075 52.034 1.00 71.81 1073 GLU A CA 1
ATOM 8228 C C . GLU A 1 1073 ? -31.896 35.492 53.045 1.00 71.81 1073 GLU A C 1
ATOM 8230 O O . GLU A 1 1073 ? -31.436 34.362 52.881 1.00 71.81 1073 GLU A O 1
ATOM 8235 N N . VAL A 1 1074 ? -31.581 36.232 54.116 1.00 73.31 1074 VAL A N 1
ATOM 8236 C CA . VAL A 1 1074 ? -30.674 35.777 55.184 1.00 73.31 1074 VAL A CA 1
ATOM 8237 C C . VAL A 1 1074 ? -31.315 34.655 56.005 1.00 73.31 1074 VAL A C 1
ATOM 8239 O O . VAL A 1 1074 ? -30.684 33.623 56.227 1.00 73.31 1074 VAL A O 1
ATOM 8242 N N . GLU A 1 1075 ? -32.586 34.802 56.384 1.00 71.94 1075 GLU A N 1
ATOM 8243 C CA . GLU A 1 1075 ? -33.337 33.774 57.121 1.00 71.94 1075 GLU A CA 1
ATOM 8244 C C . GLU A 1 1075 ? -33.529 32.500 56.281 1.00 71.94 1075 GLU A C 1
ATOM 8246 O O . GLU A 1 1075 ? -33.460 31.386 56.806 1.00 71.94 1075 GLU A O 1
ATOM 8251 N N . ALA A 1 1076 ? -33.710 32.639 54.962 1.00 69.88 1076 ALA A N 1
ATOM 8252 C CA . ALA A 1 1076 ? -33.769 31.506 54.040 1.00 69.88 1076 ALA A CA 1
ATOM 8253 C C . ALA A 1 1076 ? -32.432 30.740 53.964 1.00 69.88 1076 ALA A C 1
ATOM 8255 O O . ALA A 1 1076 ? -32.422 29.505 53.986 1.00 69.88 1076 ALA A O 1
ATOM 8256 N N . ALA A 1 1077 ? -31.298 31.451 53.938 1.00 74.12 1077 ALA A N 1
ATOM 8257 C CA . ALA A 1 1077 ? -29.967 30.842 53.935 1.00 74.12 1077 ALA A CA 1
ATOM 8258 C C . ALA A 1 1077 ? -29.634 30.136 55.266 1.00 74.12 1077 ALA A C 1
ATOM 8260 O O . ALA A 1 1077 ? -29.110 29.018 55.262 1.00 74.12 1077 ALA A O 1
ATOM 8261 N N . GLU A 1 1078 ? -29.982 30.739 56.408 1.00 77.25 1078 GLU A N 1
ATOM 8262 C CA . GLU A 1 1078 ? -29.810 30.123 57.734 1.00 77.25 1078 GLU A CA 1
ATOM 8263 C C . GLU A 1 1078 ? -30.649 28.845 57.889 1.00 77.25 1078 GLU A C 1
ATOM 8265 O O . GLU A 1 1078 ? -30.187 27.846 58.456 1.00 77.25 1078 GLU A O 1
ATOM 8270 N N . ARG A 1 1079 ? -31.858 28.830 57.319 1.00 77.12 1079 ARG A N 1
ATOM 8271 C CA . ARG A 1 1079 ? -32.721 27.644 57.292 1.00 77.12 1079 ARG A CA 1
ATOM 8272 C C . ARG A 1 1079 ? -32.153 26.530 56.422 1.00 77.12 1079 ARG A C 1
ATOM 8274 O O . ARG A 1 1079 ? -32.122 25.385 56.868 1.00 77.12 1079 ARG A O 1
ATOM 8281 N N . ALA A 1 1080 ? -31.672 26.846 55.220 1.00 76.12 1080 ALA A N 1
ATOM 8282 C CA . ALA A 1 1080 ? -31.028 25.863 54.347 1.00 76.12 1080 ALA A CA 1
ATOM 8283 C C . ALA A 1 1080 ? -29.798 25.226 55.023 1.00 76.12 1080 ALA A C 1
ATOM 8285 O O . ALA A 1 1080 ? -29.636 24.006 54.991 1.00 76.12 1080 ALA A O 1
ATOM 8286 N N . SER A 1 1081 ? -28.990 26.034 55.719 1.00 82.81 1081 SER A N 1
ATOM 8287 C CA . SER A 1 1081 ? -27.846 25.561 56.511 1.00 82.81 1081 SER A CA 1
ATOM 8288 C C . SER A 1 1081 ? -28.276 24.645 57.668 1.00 82.81 1081 SER A C 1
ATOM 8290 O O . SER A 1 1081 ? -27.703 23.573 57.877 1.00 82.81 1081 SER A O 1
ATOM 8292 N N . SER A 1 1082 ? -29.342 25.019 58.384 1.00 83.19 1082 SER A N 1
ATOM 8293 C CA . SER A 1 1082 ? -29.898 24.226 59.491 1.00 83.19 1082 SER A CA 1
ATOM 8294 C C . SER A 1 1082 ? -30.439 22.869 59.024 1.00 83.19 1082 SER A C 1
ATOM 8296 O O . SER A 1 1082 ? -30.195 21.854 59.676 1.00 83.19 1082 SER A O 1
ATOM 8298 N N . LEU A 1 1083 ? -31.128 22.829 57.876 1.00 85.44 1083 LEU A N 1
ATOM 8299 C CA . LEU A 1 1083 ? -31.640 21.594 57.277 1.00 85.44 1083 LEU A CA 1
ATOM 8300 C C . LEU A 1 1083 ? -30.498 20.652 56.885 1.00 85.44 1083 LEU A C 1
ATOM 8302 O O . LEU A 1 1083 ? -30.521 19.475 57.249 1.00 85.44 1083 LEU A O 1
ATOM 8306 N N . SER A 1 1084 ? -29.482 21.188 56.207 1.00 86.31 1084 SER A N 1
ATOM 8307 C CA . SER A 1 1084 ? -28.330 20.402 55.763 1.00 86.31 1084 SER A CA 1
ATOM 8308 C C . SER A 1 1084 ? -27.531 19.834 56.933 1.00 86.31 1084 SER A C 1
ATOM 8310 O O . SER A 1 1084 ? -27.116 18.672 56.907 1.00 86.31 1084 SER A O 1
ATOM 8312 N N . SER A 1 1085 ? -27.398 20.610 58.013 1.00 86.31 1085 SER A N 1
ATOM 8313 C CA . SER A 1 1085 ? -26.790 20.153 59.263 1.00 86.31 1085 SER A CA 1
ATOM 8314 C C . SER A 1 1085 ? -27.555 18.968 59.865 1.00 86.31 1085 SER A C 1
ATOM 8316 O O . SER A 1 1085 ? -26.964 17.919 60.124 1.00 86.31 1085 SER A O 1
ATOM 8318 N N . VAL A 1 1086 ? -28.882 19.079 60.002 1.00 88.38 1086 VAL A N 1
ATOM 8319 C CA . VAL A 1 1086 ? -29.724 18.009 60.566 1.00 88.38 1086 VAL A CA 1
ATOM 8320 C C . VAL A 1 1086 ? -29.676 16.731 59.729 1.00 88.38 1086 VAL A C 1
ATOM 8322 O O . VAL A 1 1086 ? -29.504 15.643 60.282 1.00 88.38 1086 VAL A O 1
ATOM 8325 N N . LEU A 1 1087 ? -29.783 16.845 58.402 1.00 89.12 1087 LEU A N 1
ATOM 8326 C CA . LEU A 1 1087 ? -29.676 15.699 57.495 1.00 89.12 1087 LEU A CA 1
ATOM 8327 C C . LEU A 1 1087 ? -28.308 15.025 57.615 1.00 89.12 1087 LEU A C 1
ATOM 8329 O O . LEU A 1 1087 ? -28.219 13.801 57.726 1.00 89.12 1087 LEU A O 1
ATOM 8333 N N . THR A 1 1088 ? -27.241 15.821 57.633 1.00 88.12 1088 THR A N 1
ATOM 8334 C CA . THR A 1 1088 ? -25.869 15.323 57.726 1.00 88.12 1088 THR A CA 1
ATOM 8335 C C . THR A 1 1088 ? -25.625 14.571 59.032 1.00 88.12 1088 THR A C 1
ATOM 8337 O O . THR A 1 1088 ? -25.067 13.473 58.997 1.00 88.12 1088 THR A O 1
ATOM 8340 N N . GLU A 1 1089 ? -26.048 15.116 60.174 1.00 88.44 1089 GLU A N 1
ATOM 8341 C CA . GLU A 1 1089 ? -25.846 14.470 61.476 1.00 88.44 1089 GLU A CA 1
ATOM 8342 C C . GLU A 1 1089 ? -26.657 13.172 61.607 1.00 88.44 1089 GLU A C 1
ATOM 8344 O O . GLU A 1 1089 ? -26.098 12.148 62.005 1.00 88.44 1089 GLU A O 1
ATOM 8349 N N . ALA A 1 1090 ? -27.914 13.149 61.146 1.00 87.38 1090 ALA A N 1
ATOM 8350 C CA . ALA A 1 1090 ? -28.720 11.926 61.128 1.00 87.38 1090 ALA A CA 1
ATOM 8351 C C . ALA A 1 1090 ? -28.096 10.825 60.244 1.00 87.38 1090 ALA A C 1
ATOM 8353 O O . ALA A 1 1090 ? -28.039 9.653 60.621 1.00 87.38 1090 ALA A O 1
ATOM 8354 N N . LEU A 1 1091 ? -27.558 11.188 59.076 1.00 87.44 1091 LEU A N 1
ATOM 8355 C CA . LEU A 1 1091 ? -26.957 10.228 58.144 1.00 87.44 1091 LEU A CA 1
ATOM 8356 C C . LEU A 1 1091 ? -25.595 9.709 58.638 1.00 87.44 1091 LEU A C 1
ATOM 8358 O O . LEU A 1 1091 ? -25.294 8.525 58.465 1.00 87.44 1091 LEU A O 1
ATOM 8362 N N . LYS A 1 1092 ? -24.797 10.543 59.322 1.00 85.38 1092 LYS A N 1
ATOM 8363 C CA . LYS A 1 1092 ? -23.503 10.150 59.920 1.00 85.38 1092 LYS A CA 1
ATOM 8364 C C . LYS A 1 1092 ? -23.629 9.074 60.996 1.00 85.38 1092 LYS A C 1
ATOM 8366 O O . LYS A 1 1092 ? -22.694 8.290 61.178 1.00 85.38 1092 LYS A O 1
ATOM 8371 N N . LEU A 1 1093 ? -24.767 8.998 61.692 1.00 83.69 1093 LEU A N 1
ATOM 8372 C CA . LEU A 1 1093 ? -25.020 7.944 62.680 1.00 83.69 1093 LEU A CA 1
ATOM 8373 C C . LEU A 1 1093 ? -25.015 6.541 62.044 1.00 83.69 1093 LEU A C 1
ATOM 8375 O O . LEU A 1 1093 ? -24.794 5.544 62.735 1.00 83.69 1093 LEU A O 1
ATOM 8379 N N . ARG A 1 1094 ? -25.204 6.433 60.721 1.00 81.81 1094 ARG A N 1
ATOM 8380 C CA . ARG A 1 1094 ? -25.155 5.170 59.972 1.00 81.81 1094 ARG A CA 1
ATOM 8381 C C . ARG A 1 1094 ? -23.782 4.974 59.328 1.00 81.81 1094 ARG A C 1
ATOM 8383 O O . ARG A 1 1094 ? -23.525 5.358 58.190 1.00 81.81 1094 ARG A O 1
ATOM 8390 N N . LYS A 1 1095 ? -22.881 4.312 60.062 1.00 68.25 1095 LYS A N 1
ATOM 8391 C CA . LYS A 1 1095 ? -21.538 3.965 59.562 1.00 68.25 1095 LYS A CA 1
ATOM 8392 C C . LYS A 1 1095 ? -21.621 3.168 58.250 1.00 68.25 1095 LYS A C 1
ATOM 8394 O O . LYS A 1 1095 ? -22.349 2.179 58.160 1.00 68.25 1095 LYS A O 1
ATOM 8399 N N . GLY A 1 1096 ? -20.829 3.583 57.260 1.00 65.38 1096 GLY A N 1
ATOM 8400 C CA . GLY A 1 1096 ? -20.706 2.904 55.963 1.00 65.38 1096 GLY A CA 1
ATOM 8401 C C . GLY A 1 1096 ? -21.789 3.249 54.936 1.00 65.38 1096 GLY A C 1
ATOM 8402 O O . GLY A 1 1096 ? -21.772 2.687 53.841 1.00 65.38 1096 GLY A O 1
ATOM 8403 N N . LEU A 1 1097 ? -22.705 4.168 55.258 1.00 74.56 1097 LEU A N 1
ATOM 8404 C CA . LEU A 1 1097 ? -23.703 4.658 54.315 1.00 74.56 1097 LEU A CA 1
ATOM 8405 C C . LEU A 1 1097 ? -23.077 5.712 53.389 1.00 74.56 1097 LEU A C 1
ATOM 8407 O O . LEU A 1 1097 ? -22.524 6.702 53.860 1.00 74.56 1097 LEU A O 1
ATOM 8411 N N . PHE A 1 1098 ? -23.163 5.498 52.074 1.00 77.00 1098 PHE A N 1
ATOM 8412 C CA . PHE A 1 1098 ? -22.765 6.496 51.080 1.00 77.00 1098 PHE A CA 1
ATOM 8413 C C . PHE A 1 1098 ? -23.978 7.315 50.655 1.00 77.00 1098 PHE A C 1
ATOM 8415 O O . PHE A 1 1098 ? -25.063 6.773 50.439 1.00 77.00 1098 PHE A O 1
ATOM 8422 N N . TRP A 1 1099 ? -23.776 8.613 50.498 1.00 82.19 1099 TRP A N 1
ATOM 8423 C CA . TRP A 1 1099 ? -24.815 9.578 50.188 1.00 82.19 1099 TRP A CA 1
ATOM 8424 C C . TRP A 1 1099 ? -24.290 10.817 49.454 1.00 82.19 1099 TRP A C 1
ATOM 8426 O O . TRP A 1 1099 ? -23.103 11.123 49.475 1.00 82.19 1099 TRP A O 1
ATOM 8436 N N . GLU A 1 1100 ? -25.178 11.518 48.770 1.00 82.38 1100 GLU A N 1
ATOM 8437 C CA . GLU A 1 1100 ? -24.918 12.815 48.142 1.00 82.38 1100 GLU A CA 1
ATOM 8438 C C . GLU A 1 1100 ? -26.157 13.687 48.358 1.00 82.38 1100 GLU A C 1
ATOM 8440 O O . GLU A 1 1100 ? -27.269 13.151 48.357 1.00 82.38 1100 GLU A O 1
ATOM 8445 N N . SER A 1 1101 ? -25.994 15.000 48.541 1.00 84.06 1101 SER A N 1
ATOM 8446 C CA . SER A 1 1101 ? -27.121 15.924 48.693 1.00 84.06 1101 SER A CA 1
ATOM 8447 C C . SER A 1 1101 ? -27.040 17.131 47.758 1.00 84.06 1101 SER A C 1
ATOM 8449 O O . SER A 1 1101 ? -25.962 17.532 47.316 1.00 84.06 1101 SER A O 1
ATOM 8451 N N . TRP A 1 1102 ? -28.208 17.683 47.423 1.00 81.75 1102 TRP A N 1
ATOM 8452 C CA . TRP A 1 1102 ? -28.380 18.856 46.567 1.00 81.75 1102 TRP A CA 1
ATOM 8453 C C . TRP A 1 1102 ? -29.516 19.732 47.093 1.00 81.75 1102 TRP A C 1
ATOM 8455 O O . TRP A 1 1102 ? -30.570 19.224 47.481 1.00 81.75 1102 TRP A O 1
ATOM 8465 N N . HIS A 1 1103 ? -29.346 21.051 47.026 1.00 77.81 1103 HIS A N 1
ATOM 8466 C CA . HIS A 1 1103 ? -30.420 22.000 47.315 1.00 77.81 1103 HIS A CA 1
ATOM 8467 C C . HIS A 1 1103 ? -31.401 22.098 46.140 1.00 77.81 1103 HIS A C 1
ATOM 8469 O O . HIS A 1 1103 ? -30.987 22.258 44.992 1.00 77.81 1103 HIS A O 1
ATOM 8475 N N . THR A 1 1104 ? -32.702 22.042 46.428 1.00 69.62 1104 THR A N 1
ATOM 8476 C CA . THR A 1 1104 ? -33.784 22.075 45.425 1.00 69.62 1104 THR A CA 1
ATOM 8477 C C . THR A 1 1104 ? -34.601 23.373 45.464 1.00 69.62 1104 THR A C 1
ATOM 8479 O O . THR A 1 1104 ? -35.724 23.407 44.971 1.00 69.62 1104 THR A O 1
ATOM 8482 N N . GLY A 1 1105 ? -34.062 24.444 46.057 1.00 66.25 1105 GLY A N 1
ATOM 8483 C CA . GLY A 1 1105 ? -34.748 25.730 46.249 1.00 66.25 1105 GLY A CA 1
ATOM 8484 C C . GLY A 1 1105 ? -35.624 25.744 47.503 1.00 66.25 1105 GLY A C 1
ATOM 8485 O O . GLY A 1 1105 ? -35.319 26.471 48.441 1.00 66.25 1105 GLY A O 1
ATOM 8486 N N . ASP A 1 1106 ? -36.633 24.872 47.555 1.00 63.44 1106 ASP A N 1
ATOM 8487 C CA . ASP A 1 1106 ? -37.598 24.790 48.669 1.00 63.44 1106 ASP A CA 1
ATOM 8488 C C . ASP A 1 1106 ? -37.225 23.721 49.721 1.00 63.44 1106 ASP A C 1
ATOM 8490 O O . ASP A 1 1106 ? -37.965 23.469 50.666 1.00 63.44 1106 ASP A O 1
ATOM 8494 N N . GLY A 1 1107 ? -36.077 23.053 49.563 1.00 80.31 1107 GLY A N 1
ATOM 8495 C CA . GLY A 1 1107 ? -35.642 21.952 50.422 1.00 80.31 1107 GLY A CA 1
ATOM 8496 C C . GLY A 1 1107 ? -34.301 21.355 49.996 1.00 80.31 1107 GLY A C 1
ATOM 8497 O O . GLY A 1 1107 ? -33.556 21.941 49.204 1.00 80.31 1107 GLY A O 1
ATOM 8498 N N . GLU A 1 1108 ? -33.985 20.179 50.530 1.00 87.69 1108 GLU A N 1
ATOM 8499 C CA . GLU A 1 1108 ? -32.775 19.422 50.217 1.00 87.69 1108 GLU A CA 1
ATOM 8500 C C . GLU A 1 1108 ? -33.126 17.989 49.807 1.00 87.69 1108 GLU A C 1
ATOM 8502 O O . GLU A 1 1108 ? -33.919 17.300 50.455 1.00 87.69 1108 GLU A O 1
ATOM 8507 N N . MET A 1 1109 ? -32.528 17.540 48.705 1.00 87.69 1109 MET A N 1
ATOM 8508 C CA . MET A 1 1109 ? -32.630 16.176 48.208 1.00 87.69 1109 MET A CA 1
ATOM 8509 C C . MET A 1 1109 ? -31.351 15.425 48.550 1.00 87.69 1109 MET A C 1
ATOM 8511 O O . MET A 1 1109 ? -30.260 15.857 48.198 1.00 87.69 1109 MET A O 1
ATOM 8515 N N . VAL A 1 1110 ? -31.500 14.258 49.159 1.00 88.25 1110 VAL A N 1
ATOM 8516 C CA . VAL A 1 1110 ? -30.427 13.332 49.499 1.00 88.25 1110 VAL A CA 1
ATOM 8517 C C . VAL A 1 1110 ? -30.617 12.045 48.707 1.00 88.25 1110 VAL A C 1
ATOM 8519 O O . VAL A 1 1110 ? -31.668 11.406 48.763 1.00 88.25 1110 VAL A O 1
ATOM 8522 N N . LEU A 1 1111 ? -29.576 11.619 48.003 1.00 85.94 1111 LEU A N 1
ATOM 8523 C CA . LEU A 1 1111 ? -29.496 10.288 47.424 1.00 85.94 1111 LEU A CA 1
ATOM 8524 C C . LEU A 1 1111 ? -28.640 9.391 48.308 1.00 85.94 1111 LEU A C 1
ATOM 8526 O O . LEU A 1 1111 ? -27.486 9.698 48.578 1.00 85.94 1111 LEU A O 1
ATOM 8530 N N . ILE A 1 1112 ? -29.178 8.234 48.672 1.00 85.94 1112 ILE A N 1
ATOM 8531 C CA . ILE A 1 1112 ? -28.530 7.245 49.523 1.00 85.94 1112 ILE A CA 1
ATOM 8532 C C . ILE A 1 1112 ? -28.219 5.987 48.701 1.00 85.94 1112 ILE A C 1
ATOM 8534 O O . ILE A 1 1112 ? -29.070 5.427 47.997 1.00 85.94 1112 ILE A O 1
ATOM 8538 N N . VAL A 1 1113 ? -26.971 5.529 48.805 1.00 77.00 1113 VAL A N 1
ATOM 8539 C CA . VAL A 1 1113 ? -26.446 4.317 48.175 1.00 77.00 1113 VAL A CA 1
ATOM 8540 C C . VAL A 1 1113 ? -26.221 3.263 49.262 1.00 77.00 1113 VAL A C 1
ATOM 8542 O O . VAL A 1 1113 ? -25.199 3.304 49.953 1.00 77.00 1113 VAL A O 1
ATOM 8545 N N . PRO A 1 1114 ? -27.129 2.283 49.418 1.00 65.56 1114 PRO A N 1
ATOM 8546 C CA . PRO A 1 1114 ? -26.923 1.202 50.372 1.00 65.56 1114 PRO A CA 1
ATOM 8547 C C . PRO A 1 1114 ? -25.782 0.305 49.867 1.00 65.56 1114 PRO A C 1
ATOM 8549 O O . PRO A 1 1114 ? -25.945 -0.480 48.930 1.00 65.56 1114 PRO A O 1
ATOM 8552 N N . HIS A 1 1115 ? -24.583 0.456 50.434 1.00 54.88 1115 HIS A N 1
ATOM 8553 C CA . HIS A 1 1115 ? -23.426 -0.368 50.094 1.00 54.88 1115 HIS A CA 1
ATOM 8554 C C . HIS A 1 1115 ? -23.339 -1.570 51.043 1.00 54.88 1115 HIS A C 1
ATOM 8556 O O . HIS A 1 1115 ? -23.168 -1.400 52.242 1.00 54.88 1115 HIS A O 1
ATOM 8562 N N . GLN A 1 1116 ? -23.462 -2.782 50.491 1.00 50.41 1116 GLN A N 1
ATOM 8563 C CA . GLN A 1 1116 ? -23.124 -4.090 51.087 1.00 50.41 1116 GLN A CA 1
ATOM 8564 C C . GLN A 1 1116 ? -23.701 -4.498 52.464 1.00 50.41 1116 GLN A C 1
ATOM 8566 O O . GLN A 1 1116 ? -23.561 -5.663 52.828 1.00 50.41 1116 GLN A O 1
ATOM 8571 N N . ALA A 1 1117 ? -24.433 -3.652 53.187 1.00 44.88 1117 ALA A N 1
ATOM 8572 C CA . ALA A 1 1117 ? -25.170 -4.038 54.388 1.00 44.88 1117 ALA A CA 1
ATOM 8573 C C . ALA A 1 1117 ? -26.677 -4.085 54.095 1.00 44.88 1117 ALA A C 1
ATOM 8575 O O . ALA A 1 1117 ? -27.261 -3.130 53.582 1.00 44.88 1117 ALA A O 1
ATOM 8576 N N . ARG A 1 1118 ? -27.332 -5.204 54.426 1.00 57.19 1118 ARG A N 1
ATOM 8577 C CA . ARG A 1 1118 ? -28.796 -5.257 54.530 1.00 57.19 1118 ARG A CA 1
ATOM 8578 C C . ARG A 1 1118 ? -29.198 -4.420 55.747 1.00 57.19 1118 ARG A C 1
ATOM 8580 O O . ARG A 1 1118 ? -29.326 -4.963 56.839 1.00 57.19 1118 ARG A O 1
ATOM 8587 N N . TYR A 1 1119 ? -29.334 -3.107 55.574 1.00 66.25 1119 TYR A N 1
ATOM 8588 C CA . TYR A 1 1119 ? -29.902 -2.232 56.596 1.00 66.25 1119 TYR A CA 1
ATOM 8589 C C . TYR A 1 1119 ? -31.409 -2.507 56.693 1.00 66.25 1119 TYR A C 1
ATOM 8591 O O . TYR A 1 1119 ? -32.217 -1.832 56.054 1.00 66.25 1119 TYR A O 1
ATOM 8599 N N . ALA A 1 1120 ? -31.781 -3.546 57.441 1.00 69.94 1120 ALA A N 1
ATOM 8600 C CA . ALA A 1 1120 ? -33.156 -3.689 57.897 1.00 69.94 1120 ALA A CA 1
ATOM 8601 C C . ALA A 1 1120 ? -33.508 -2.441 58.717 1.00 69.94 1120 ALA A C 1
ATOM 8603 O O . ALA A 1 1120 ? -32.692 -2.004 59.524 1.00 69.94 1120 ALA A O 1
ATOM 8604 N N . HIS A 1 1121 ? -34.687 -1.869 58.476 1.00 83.56 1121 HIS A N 1
ATOM 8605 C CA . HIS A 1 1121 ? -35.198 -0.697 59.199 1.00 83.56 1121 HIS A CA 1
ATOM 8606 C C . HIS A 1 1121 ? -34.424 0.619 59.005 1.00 83.56 1121 HIS A C 1
ATOM 8608 O O . HIS A 1 1121 ? -34.671 1.581 59.726 1.00 83.56 1121 HIS A O 1
ATOM 8614 N N . LEU A 1 1122 ? -33.581 0.721 57.966 1.00 87.31 1122 LEU A N 1
ATOM 8615 C CA . LEU A 1 1122 ? -32.869 1.957 57.612 1.00 87.31 1122 LEU A CA 1
ATOM 8616 C C . LEU A 1 1122 ? -33.771 3.194 57.596 1.00 87.31 1122 LEU A C 1
ATOM 8618 O O . LEU A 1 1122 ? -33.398 4.231 58.136 1.00 87.31 1122 LEU A O 1
ATOM 8622 N N . ILE A 1 1123 ? -34.923 3.098 56.925 1.00 90.69 1123 ILE A N 1
ATOM 8623 C CA . ILE A 1 1123 ? -35.824 4.239 56.745 1.00 90.69 1123 ILE A CA 1
ATOM 8624 C C . ILE A 1 1123 ? -36.497 4.624 58.068 1.00 90.69 1123 ILE A C 1
ATOM 8626 O O . ILE A 1 1123 ? -36.398 5.794 58.433 1.00 90.69 1123 ILE A O 1
ATOM 8630 N N . PRO A 1 1124 ? -37.128 3.698 58.816 1.00 89.12 1124 PRO A N 1
ATOM 8631 C CA . PRO A 1 1124 ? -37.636 3.998 60.148 1.00 89.12 1124 PRO A CA 1
ATOM 8632 C C . PRO A 1 1124 ? -36.600 4.610 61.090 1.00 89.12 1124 PRO A C 1
ATOM 8634 O O . PRO A 1 1124 ? -36.888 5.633 61.707 1.00 89.12 1124 PRO A O 1
ATOM 8637 N N . ASP A 1 1125 ? -35.394 4.040 61.158 1.00 89.25 1125 ASP A N 1
ATOM 8638 C CA . ASP A 1 1125 ? -34.358 4.538 62.058 1.00 89.25 1125 ASP A CA 1
ATOM 8639 C C . ASP A 1 1125 ? -33.900 5.946 61.642 1.00 89.25 1125 ASP A C 1
ATOM 8641 O O . ASP A 1 1125 ? -33.676 6.806 62.488 1.00 89.25 1125 ASP A O 1
ATOM 8645 N N . LEU A 1 1126 ? -33.767 6.203 60.335 1.00 90.56 1126 LEU A N 1
ATOM 8646 C CA . LEU A 1 1126 ? -33.397 7.523 59.820 1.00 90.56 1126 LEU A CA 1
ATOM 8647 C C . LEU A 1 1126 ? -34.482 8.569 60.109 1.00 90.56 1126 LEU A C 1
ATOM 8649 O O . LEU A 1 1126 ? -34.165 9.706 60.446 1.00 90.56 1126 LEU A O 1
ATOM 8653 N N . LEU A 1 1127 ? -35.760 8.201 59.999 1.00 91.62 1127 LEU A N 1
ATOM 8654 C CA . LEU A 1 1127 ? -36.866 9.099 60.330 1.00 91.62 1127 LEU A CA 1
ATOM 8655 C C . LEU A 1 1127 ? -36.906 9.437 61.827 1.00 91.62 1127 LEU A C 1
ATOM 8657 O O . LEU A 1 1127 ? -37.208 10.578 62.173 1.00 91.62 1127 LEU A O 1
ATOM 8661 N N . MET A 1 1128 ? -36.575 8.487 62.705 1.00 90.06 1128 MET A N 1
ATOM 8662 C CA . MET A 1 1128 ? -36.465 8.750 64.144 1.00 90.06 1128 MET A CA 1
ATOM 8663 C C . MET A 1 1128 ? -35.291 9.671 64.469 1.00 90.06 1128 MET A C 1
ATOM 8665 O O . MET A 1 1128 ? -35.478 10.655 65.178 1.00 90.06 1128 MET A O 1
ATOM 8669 N N . ASP A 1 1129 ? -34.120 9.441 63.876 1.00 90.56 1129 ASP A N 1
ATOM 8670 C CA . ASP A 1 1129 ? -32.978 10.337 64.073 1.00 90.56 1129 ASP A CA 1
ATOM 8671 C C . ASP A 1 1129 ? -33.292 11.758 63.594 1.00 90.56 1129 ASP A C 1
ATOM 8673 O O . ASP A 1 1129 ? -32.969 12.732 64.273 1.00 90.56 1129 ASP A O 1
ATOM 8677 N N . LEU A 1 1130 ? -33.951 11.899 62.439 1.00 91.19 1130 LEU A N 1
ATOM 8678 C CA . LEU A 1 1130 ? -34.379 13.204 61.934 1.00 91.19 1130 LEU A CA 1
ATOM 8679 C C . LEU A 1 1130 ? -35.394 13.870 62.865 1.00 91.19 1130 LEU A C 1
ATOM 8681 O O . LEU A 1 1130 ? -35.349 15.087 63.033 1.00 91.19 1130 LEU A O 1
ATOM 8685 N N . HIS A 1 1131 ? -36.289 13.096 63.482 1.00 89.81 1131 HIS A N 1
ATOM 8686 C CA . HIS A 1 1131 ? -37.206 13.610 64.493 1.00 89.81 1131 HIS A CA 1
ATOM 8687 C C . HIS A 1 1131 ? -36.448 14.146 65.713 1.00 89.81 1131 HIS A C 1
ATOM 8689 O O . HIS A 1 1131 ? -36.685 15.285 66.110 1.00 89.81 1131 HIS A O 1
ATOM 8695 N N . ASP A 1 1132 ? -35.507 13.378 66.261 1.00 88.81 1132 ASP A N 1
ATOM 8696 C CA . ASP A 1 1132 ? -34.742 13.764 67.451 1.00 88.81 1132 ASP A CA 1
ATOM 8697 C C . ASP A 1 1132 ? -33.901 15.024 67.204 1.00 88.81 1132 ASP A C 1
ATOM 8699 O O . ASP A 1 1132 ? -33.893 15.950 68.020 1.00 88.81 1132 ASP A O 1
ATOM 8703 N N . HIS A 1 1133 ? -33.260 15.121 66.035 1.00 88.25 1133 HIS A N 1
ATOM 8704 C CA . HIS A 1 1133 ? -32.522 16.322 65.640 1.00 88.25 1133 HIS A CA 1
ATOM 8705 C C . HIS A 1 1133 ? -33.453 17.514 65.375 1.00 88.25 1133 HIS A C 1
ATOM 8707 O O . HIS A 1 1133 ? -33.115 18.642 65.735 1.00 88.25 1133 HIS A O 1
ATOM 8713 N N . ALA A 1 1134 ? -34.644 17.292 64.805 1.00 85.00 1134 ALA A N 1
ATOM 8714 C CA . ALA A 1 1134 ? -35.645 18.347 64.643 1.00 85.00 1134 ALA A CA 1
ATOM 8715 C C . ALA A 1 1134 ? -36.180 18.848 65.993 1.00 85.00 1134 ALA A C 1
ATOM 8717 O O . ALA A 1 1134 ? -36.432 20.041 66.145 1.00 85.00 1134 ALA A O 1
ATOM 8718 N N . VAL A 1 1135 ? -36.327 17.969 66.987 1.00 84.75 1135 VAL A N 1
ATOM 8719 C CA . VAL A 1 1135 ? -36.682 18.350 68.362 1.00 84.75 1135 VAL A CA 1
ATOM 8720 C C . VAL A 1 1135 ? -35.562 19.174 68.994 1.00 84.75 1135 VAL A C 1
ATOM 8722 O O . VAL A 1 1135 ? -35.839 20.240 69.540 1.00 84.75 1135 VAL A O 1
ATOM 8725 N N . ALA A 1 1136 ? -34.309 18.723 68.883 1.00 84.69 1136 ALA A N 1
ATOM 8726 C CA . ALA A 1 1136 ? -33.152 19.417 69.447 1.00 84.69 1136 ALA A CA 1
ATOM 8727 C C . ALA A 1 1136 ? -32.917 20.804 68.820 1.00 84.69 1136 ALA A C 1
ATOM 8729 O O . ALA A 1 1136 ? -32.546 21.740 69.524 1.00 84.69 1136 ALA A O 1
ATOM 8730 N N . GLY A 1 1137 ? -33.153 20.942 67.513 1.00 79.38 1137 GLY A N 1
ATOM 8731 C CA . GLY A 1 1137 ? -32.998 22.197 66.771 1.00 79.38 1137 GLY A CA 1
ATOM 8732 C C . GLY A 1 1137 ? -34.224 23.117 66.778 1.00 79.38 1137 GLY A C 1
ATOM 8733 O O . GLY A 1 1137 ? -34.218 24.123 66.079 1.00 79.38 1137 GLY A O 1
ATOM 8734 N N . ASP A 1 1138 ? -35.288 22.765 67.504 1.00 82.50 1138 ASP A N 1
ATOM 8735 C CA . ASP A 1 1138 ? -36.598 23.433 67.459 1.00 82.50 1138 ASP A CA 1
ATOM 8736 C C . ASP A 1 1138 ? -37.196 23.574 66.036 1.00 82.50 1138 ASP A C 1
ATOM 8738 O O . ASP A 1 1138 ? -37.954 24.494 65.732 1.00 82.50 1138 ASP A O 1
ATOM 8742 N N . LEU A 1 1139 ? -36.914 22.616 65.152 1.00 84.62 1139 LEU A N 1
ATOM 8743 C CA . LEU A 1 1139 ? -37.334 22.631 63.753 1.00 84.62 1139 LEU A CA 1
ATOM 8744 C C . LEU A 1 1139 ? -38.640 21.861 63.525 1.00 84.62 1139 LEU A C 1
ATOM 8746 O O . LEU A 1 1139 ? -39.101 21.066 64.354 1.00 84.62 1139 LEU A O 1
ATOM 8750 N N . ARG A 1 1140 ? -39.242 22.105 62.357 1.00 86.50 1140 ARG A N 1
ATOM 8751 C CA . ARG A 1 1140 ? -40.370 21.333 61.823 1.00 86.50 1140 ARG A CA 1
ATOM 8752 C C . ARG A 1 1140 ? -40.038 20.858 60.422 1.00 86.50 1140 ARG A C 1
ATOM 8754 O O . ARG A 1 1140 ? -39.843 21.687 59.538 1.00 86.50 1140 ARG A O 1
ATOM 8761 N N . LEU A 1 1141 ? -40.012 19.545 60.232 1.00 88.56 1141 LEU A N 1
ATOM 8762 C CA . LEU A 1 1141 ? -39.583 18.906 58.996 1.00 88.56 1141 LEU A CA 1
ATOM 8763 C C . LEU A 1 1141 ? -40.738 18.227 58.258 1.00 88.56 1141 LEU A C 1
ATOM 8765 O O . LEU A 1 1141 ? -41.608 17.590 58.860 1.00 88.56 1141 LEU A O 1
ATOM 8769 N N . ARG A 1 1142 ? -40.698 18.313 56.931 1.00 91.00 1142 ARG A N 1
ATOM 8770 C CA . ARG A 1 1142 ? -41.461 17.460 56.015 1.00 91.00 1142 ARG A CA 1
ATOM 8771 C C . ARG A 1 1142 ? -40.487 16.602 55.235 1.00 91.00 1142 ARG A C 1
ATOM 8773 O O . ARG A 1 1142 ? -39.537 17.139 54.678 1.00 91.00 1142 ARG A O 1
ATOM 8780 N N . VAL A 1 1143 ? -40.721 15.294 55.200 1.00 92.75 1143 VAL A N 1
ATOM 8781 C CA . VAL A 1 1143 ? -39.828 14.338 54.543 1.00 92.75 1143 VAL A CA 1
ATOM 8782 C C . VAL A 1 1143 ? -40.604 13.439 53.587 1.00 92.75 1143 VAL A C 1
ATOM 8784 O O . VAL A 1 1143 ? -41.647 12.895 53.945 1.00 92.75 1143 VAL A O 1
ATOM 8787 N N . ALA A 1 1144 ? -40.083 13.255 52.378 1.00 93.12 1144 ALA A N 1
ATOM 8788 C CA . ALA A 1 1144 ? -40.564 12.275 51.416 1.00 93.12 1144 ALA A CA 1
ATOM 8789 C C . ALA A 1 1144 ? -39.465 11.263 51.078 1.00 93.12 1144 ALA A C 1
ATOM 8791 O O . ALA A 1 1144 ? -38.322 11.658 50.854 1.00 93.12 1144 ALA A O 1
ATOM 8792 N N . VAL A 1 1145 ? -39.792 9.969 51.022 1.00 93.69 1145 VAL A N 1
ATOM 8793 C CA . VAL A 1 1145 ? -38.814 8.912 50.703 1.00 93.69 1145 VAL A CA 1
ATOM 8794 C C . VAL A 1 1145 ? -39.334 7.973 49.617 1.00 93.69 1145 VAL A C 1
ATOM 8796 O O . VAL A 1 1145 ? -40.458 7.467 49.692 1.00 93.69 1145 VAL A O 1
ATOM 8799 N N . HIS A 1 1146 ? -38.488 7.697 48.628 1.00 92.44 1146 HIS A N 1
ATOM 8800 C CA . HIS A 1 1146 ? -38.753 6.746 47.549 1.00 92.44 1146 HIS A CA 1
ATOM 8801 C C . HIS A 1 1146 ? -37.505 5.907 47.221 1.00 92.44 1146 HIS A C 1
ATOM 8803 O O . HIS A 1 1146 ? -36.383 6.346 47.470 1.00 92.44 1146 HIS A O 1
ATOM 8809 N N . CYS A 1 1147 ? -37.676 4.706 46.664 1.00 87.38 1147 CYS A N 1
ATOM 8810 C CA . CYS A 1 1147 ? -36.573 3.855 46.220 1.00 87.38 1147 CYS A CA 1
ATOM 8811 C C . CYS A 1 1147 ? -36.801 3.339 44.798 1.00 87.38 1147 CYS A C 1
ATOM 8813 O O . CYS A 1 1147 ? -37.932 3.124 44.373 1.00 87.38 1147 CYS A O 1
ATOM 8815 N N . GLY A 1 1148 ? -35.711 3.176 44.052 1.00 79.44 1148 GLY A N 1
ATOM 8816 C CA . GLY A 1 1148 ? -35.758 2.737 42.663 1.00 79.44 1148 GLY A CA 1
ATOM 8817 C C . GLY A 1 1148 ? -34.419 2.889 41.949 1.00 79.44 1148 GLY A C 1
ATOM 8818 O O . GLY A 1 1148 ? -33.366 3.050 42.570 1.00 79.44 1148 GLY A O 1
ATOM 8819 N N . THR A 1 1149 ? -34.435 2.810 40.623 1.00 73.94 1149 THR A N 1
ATOM 8820 C CA . THR A 1 1149 ? -33.235 2.955 39.791 1.00 73.94 1149 THR A CA 1
ATOM 8821 C C . THR A 1 1149 ? -33.051 4.400 39.344 1.00 73.94 1149 THR A C 1
ATOM 8823 O O . THR A 1 1149 ? -33.947 4.984 38.744 1.00 73.94 1149 THR A O 1
ATOM 8826 N N . VAL A 1 1150 ? -31.863 4.959 39.577 1.00 68.19 1150 VAL A N 1
ATOM 8827 C CA . VAL A 1 1150 ? -31.518 6.329 39.170 1.00 68.19 1150 VAL A CA 1
ATOM 8828 C C . VAL A 1 1150 ? -30.431 6.285 38.102 1.00 68.19 1150 VAL A C 1
ATOM 8830 O O . VAL A 1 1150 ? -29.397 5.644 38.307 1.00 68.19 1150 VAL A O 1
ATOM 8833 N N . SER A 1 1151 ? -30.650 6.987 36.992 1.00 59.84 1151 SER A N 1
ATOM 8834 C CA . SER A 1 1151 ? -29.663 7.189 35.930 1.00 59.84 1151 SER A CA 1
ATOM 8835 C C . SER A 1 1151 ? -29.016 8.568 36.086 1.00 59.84 1151 SER A C 1
ATOM 8837 O O . SER A 1 1151 ? -29.657 9.522 36.528 1.00 59.84 1151 SER A O 1
ATOM 8839 N N . GLY A 1 1152 ? -27.725 8.672 35.780 1.00 50.84 1152 GLY A N 1
ATOM 8840 C CA . GLY A 1 1152 ? -27.001 9.943 35.805 1.00 50.84 1152 GLY A CA 1
ATOM 8841 C C . GLY A 1 1152 ? -26.415 10.249 34.437 1.00 50.84 1152 GLY A C 1
ATOM 8842 O O . GLY A 1 1152 ? -25.860 9.353 33.802 1.00 50.84 1152 GLY A O 1
ATOM 8843 N N . ASP A 1 1153 ? -26.514 11.505 34.019 1.00 44.72 1153 ASP A N 1
ATOM 8844 C CA . ASP A 1 1153 ? -25.650 12.094 33.002 1.00 44.72 1153 ASP A CA 1
ATOM 8845 C C . ASP A 1 1153 ? -24.843 13.242 33.637 1.00 44.72 1153 ASP A C 1
ATOM 8847 O O . ASP A 1 1153 ? -25.093 13.651 34.773 1.00 44.72 1153 ASP A O 1
ATOM 8851 N N . GLY A 1 1154 ? -23.822 13.743 32.937 1.00 38.81 1154 GLY A N 1
ATOM 8852 C CA . GLY A 1 1154 ? -22.953 14.820 33.434 1.00 38.81 1154 GLY A CA 1
ATOM 8853 C C . GLY A 1 1154 ? -23.655 16.166 33.686 1.00 38.81 1154 GLY A C 1
ATOM 8854 O O . GLY A 1 1154 ? -22.975 17.126 34.033 1.00 38.81 1154 GLY A O 1
ATOM 8855 N N . LEU A 1 1155 ? -24.981 16.249 33.503 1.00 36.19 1155 LEU A N 1
ATOM 8856 C CA . LEU A 1 1155 ? -25.813 17.438 33.709 1.00 36.19 1155 LEU A CA 1
ATOM 8857 C C . LEU A 1 1155 ? -26.788 17.295 34.892 1.00 36.19 1155 LEU A C 1
ATOM 8859 O O . LEU A 1 1155 ? -27.414 18.281 35.281 1.00 36.19 1155 LEU A O 1
ATOM 8863 N N . GLY A 1 1156 ? -26.916 16.108 35.492 1.00 53.41 1156 GLY A N 1
ATOM 8864 C CA . GLY A 1 1156 ? -27.736 15.891 36.682 1.00 53.41 1156 GLY A CA 1
ATOM 8865 C C . GLY A 1 1156 ? -28.230 14.453 36.835 1.00 53.41 1156 GLY A C 1
ATOM 8866 O O . GLY A 1 1156 ? -27.935 13.559 36.041 1.00 53.41 1156 GLY A O 1
ATOM 8867 N N . ARG A 1 1157 ? -29.008 14.207 37.895 1.00 64.69 1157 ARG A N 1
ATOM 8868 C CA . ARG A 1 1157 ? -29.681 12.917 38.099 1.00 64.69 1157 ARG A CA 1
ATOM 8869 C C . ARG A 1 1157 ? -31.082 12.971 37.509 1.00 64.69 1157 ARG A C 1
ATOM 8871 O O . ARG A 1 1157 ? -31.875 13.829 37.884 1.00 64.69 1157 ARG A O 1
ATOM 8878 N N . GLN A 1 1158 ? -31.387 12.042 36.610 1.00 62.09 1158 GLN A N 1
ATOM 8879 C CA . GLN A 1 1158 ? -32.667 11.982 35.911 1.00 62.09 1158 GLN A CA 1
ATOM 8880 C C . GLN A 1 1158 ? -33.294 10.592 36.057 1.00 62.09 1158 GLN A C 1
ATOM 8882 O O . GLN A 1 1158 ? -32.608 9.585 36.245 1.00 62.09 1158 GLN A O 1
ATOM 8887 N N . GLY A 1 1159 ? -34.621 10.535 35.979 1.00 69.31 1159 GLY A N 1
ATOM 8888 C CA . GLY A 1 1159 ? -35.363 9.279 35.979 1.00 69.31 1159 GLY A CA 1
ATOM 8889 C C . GLY A 1 1159 ? -36.667 9.340 36.762 1.00 69.31 1159 GLY A C 1
ATOM 8890 O O . GLY A 1 1159 ? -36.901 10.234 37.577 1.00 69.31 1159 GLY A O 1
ATOM 8891 N N . GLU A 1 1160 ? -37.504 8.338 36.522 1.00 77.12 1160 GLU A N 1
ATOM 8892 C CA . GLU A 1 1160 ? -38.829 8.180 37.126 1.00 77.12 1160 GLU A CA 1
ATOM 8893 C C . GLU A 1 1160 ? -38.786 8.174 38.663 1.00 77.12 1160 GLU A C 1
ATOM 8895 O O . GLU A 1 1160 ? -39.639 8.778 39.312 1.00 77.12 1160 GLU A O 1
ATOM 8900 N N . THR A 1 1161 ? -37.734 7.604 39.258 1.00 82.75 1161 THR A N 1
ATOM 8901 C CA . THR A 1 1161 ? -37.515 7.605 40.713 1.00 82.75 1161 THR A CA 1
ATOM 8902 C C . THR A 1 1161 ? -37.321 9.025 41.273 1.00 82.75 1161 THR A C 1
ATOM 8904 O O . THR A 1 1161 ? -37.857 9.347 42.331 1.00 82.75 1161 THR A O 1
ATOM 8907 N N . VAL A 1 1162 ? -36.613 9.914 40.560 1.00 81.94 1162 VAL A N 1
ATOM 8908 C CA . VAL A 1 1162 ? -36.404 11.316 40.988 1.00 81.94 1162 VAL A CA 1
ATOM 8909 C C . VAL A 1 1162 ? -37.697 12.124 40.865 1.00 81.94 1162 VAL A C 1
ATOM 8911 O O . VAL A 1 1162 ? -38.011 12.936 41.739 1.00 81.94 1162 VAL A O 1
ATOM 8914 N N . VAL A 1 1163 ? -38.466 11.885 39.797 1.00 83.75 1163 VAL A N 1
ATOM 8915 C CA . VAL A 1 1163 ? -39.772 12.526 39.573 1.00 83.75 1163 VAL A CA 1
ATOM 8916 C C . VAL A 1 1163 ? -40.761 12.112 40.658 1.00 83.75 1163 VAL A C 1
ATOM 8918 O O . VAL A 1 1163 ? -41.416 12.968 41.249 1.00 83.75 1163 VAL A O 1
ATOM 8921 N N . THR A 1 1164 ? -40.829 10.819 40.966 1.00 84.88 1164 THR A N 1
ATOM 8922 C CA . THR A 1 1164 ? -41.715 10.268 41.997 1.00 84.88 1164 THR A CA 1
ATOM 8923 C C . THR A 1 1164 ? -41.401 10.845 43.375 1.00 84.88 1164 THR A C 1
ATOM 8925 O O . THR A 1 1164 ? -42.309 11.310 44.063 1.00 84.88 1164 THR A O 1
ATOM 8928 N N . ALA A 1 1165 ? -40.120 10.922 43.753 1.00 88.19 1165 ALA A N 1
ATOM 8929 C CA . ALA A 1 1165 ? -39.710 11.549 45.010 1.00 88.19 1165 ALA A CA 1
ATOM 8930 C C . ALA A 1 1165 ? -40.167 13.021 45.104 1.00 88.19 1165 ALA A C 1
ATOM 8932 O O . ALA A 1 1165 ? -40.775 13.404 46.105 1.00 88.19 1165 ALA A O 1
ATOM 8933 N N . HIS A 1 1166 ? -39.978 13.815 44.038 1.00 86.56 1166 HIS A N 1
ATOM 8934 C CA . HIS A 1 1166 ? -40.447 15.209 43.990 1.00 86.56 1166 HIS A CA 1
ATOM 8935 C C . HIS A 1 1166 ? -41.969 15.310 44.122 1.00 86.56 1166 HIS A C 1
ATOM 8937 O O . HIS A 1 1166 ? -42.473 16.155 44.858 1.00 86.56 1166 HIS A O 1
ATOM 8943 N N . ARG A 1 1167 ? -42.725 14.440 43.438 1.00 87.00 1167 ARG A N 1
ATOM 8944 C CA . ARG A 1 1167 ? -44.196 14.435 43.505 1.00 87.00 1167 ARG A CA 1
ATOM 8945 C C . ARG A 1 1167 ? -44.717 14.105 44.901 1.00 87.00 1167 ARG A C 1
ATOM 8947 O O . ARG A 1 1167 ? -45.700 14.708 45.330 1.00 87.00 1167 ARG A O 1
ATOM 8954 N N . LEU A 1 1168 ? -44.059 13.186 45.608 1.00 87.50 1168 LEU A N 1
ATOM 8955 C CA . LEU A 1 1168 ? -44.390 12.850 46.994 1.00 87.50 1168 LEU A CA 1
ATOM 8956 C C . LEU A 1 1168 ? -44.100 14.025 47.940 1.00 87.50 1168 LEU A C 1
ATOM 8958 O O . LEU A 1 1168 ? -44.958 14.354 48.763 1.00 87.50 1168 LEU A O 1
ATOM 8962 N N . ALA A 1 1169 ? -42.950 14.690 47.781 1.00 87.00 1169 ALA A N 1
ATOM 8963 C CA . ALA A 1 1169 ? -42.574 15.870 48.567 1.00 87.00 1169 ALA A CA 1
ATOM 8964 C C . ALA A 1 1169 ? -43.551 17.042 48.363 1.00 87.00 1169 ALA A C 1
ATOM 8966 O O . ALA A 1 1169 ? -44.024 17.647 49.324 1.00 87.00 1169 ALA A O 1
ATOM 8967 N N . ASP A 1 1170 ? -43.944 17.300 47.114 1.00 84.31 1170 ASP A N 1
ATOM 8968 C CA . ASP A 1 1170 ? -44.880 18.367 46.748 1.00 84.31 1170 ASP A CA 1
ATOM 8969 C C . ASP A 1 1170 ? -46.351 18.072 47.094 1.00 84.31 1170 ASP A C 1
ATOM 8971 O O . ASP A 1 1170 ? -47.225 18.929 46.893 1.00 84.31 1170 ASP A O 1
ATOM 8975 N N . SER A 1 1171 ? -46.659 16.863 47.565 1.00 86.31 1171 SER A N 1
ATOM 8976 C CA . SER A 1 1171 ? -48.035 16.389 47.684 1.00 86.31 1171 SER A CA 1
ATOM 8977 C C . SER A 1 1171 ? -48.867 17.206 48.689 1.00 86.31 1171 SER A C 1
ATOM 8979 O O . SER A 1 1171 ? -48.389 17.561 49.774 1.00 86.31 1171 SER A O 1
ATOM 8981 N N . PRO A 1 1172 ? -50.165 17.448 48.408 1.00 80.31 1172 PRO A N 1
ATOM 8982 C CA . PRO A 1 1172 ? -51.079 18.039 49.389 1.00 80.31 1172 PRO A CA 1
ATOM 8983 C C . PRO A 1 1172 ? -51.167 17.210 50.675 1.00 80.31 1172 PRO A C 1
ATOM 8985 O O . PRO A 1 1172 ? -51.399 17.761 51.749 1.00 80.31 1172 PRO A O 1
ATOM 8988 N N . VAL A 1 1173 ? -50.965 15.894 50.558 1.00 82.50 1173 VAL A N 1
ATOM 8989 C CA . VAL A 1 1173 ? -50.989 14.927 51.658 1.00 82.50 1173 VAL A CA 1
ATOM 8990 C C . VAL A 1 1173 ? -49.900 15.223 52.691 1.00 82.50 1173 VAL A C 1
ATOM 8992 O O . VAL A 1 1173 ? -50.190 15.178 53.890 1.00 82.50 1173 VAL A O 1
ATOM 8995 N N . LEU A 1 1174 ? -48.688 15.570 52.240 1.00 83.56 1174 LEU A N 1
ATOM 8996 C CA . LEU A 1 1174 ? -47.577 15.972 53.105 1.00 83.56 1174 LEU A CA 1
ATOM 8997 C C . LEU A 1 1174 ? -47.692 17.446 53.532 1.00 83.56 1174 LEU A C 1
ATOM 8999 O O . LEU A 1 1174 ? -47.509 17.770 54.706 1.00 83.56 1174 LEU A O 1
ATOM 9003 N N . ARG A 1 1175 ? -48.077 18.349 52.618 1.00 81.00 1175 ARG A N 1
ATOM 9004 C CA . ARG A 1 1175 ? -48.183 19.793 52.907 1.00 81.00 1175 ARG A CA 1
ATOM 9005 C C . ARG A 1 1175 ? -49.277 20.149 53.920 1.00 81.00 1175 ARG A C 1
ATOM 9007 O O . ARG A 1 1175 ? -49.091 21.078 54.705 1.00 81.00 1175 ARG A O 1
ATOM 9014 N N . LYS A 1 1176 ? -50.397 19.418 53.940 1.00 73.19 1176 LYS A N 1
ATOM 9015 C CA . LYS A 1 1176 ? -51.524 19.634 54.874 1.00 73.19 1176 LYS A CA 1
ATOM 9016 C C . LYS A 1 1176 ? -51.419 18.816 56.170 1.00 73.19 1176 LYS A C 1
ATOM 9018 O O . LYS A 1 1176 ? -52.378 18.787 56.941 1.00 73.19 1176 LYS A O 1
ATOM 9023 N N . ALA A 1 1177 ? -50.303 18.123 56.411 1.00 64.94 1177 ALA A N 1
ATOM 9024 C CA . ALA A 1 1177 ? -50.116 17.351 57.637 1.00 64.94 1177 ALA A CA 1
ATOM 9025 C C . ALA A 1 1177 ? -50.169 18.256 58.896 1.00 64.94 1177 ALA A C 1
ATOM 9027 O O . ALA A 1 1177 ? -49.740 19.413 58.833 1.00 64.94 1177 ALA A O 1
ATOM 9028 N N . PRO A 1 1178 ? -50.719 17.767 60.029 1.00 62.00 1178 PRO A N 1
ATOM 9029 C CA . PRO A 1 1178 ? -50.849 18.531 61.266 1.00 62.00 1178 PRO A CA 1
ATOM 9030 C C . PRO A 1 1178 ? -49.481 18.957 61.816 1.00 62.00 1178 PRO A C 1
ATOM 9032 O O . PRO A 1 1178 ? -48.446 18.403 61.454 1.00 62.00 1178 PRO A O 1
ATOM 9035 N N . ARG A 1 1179 ? -49.485 19.972 62.692 1.00 62.94 1179 ARG A N 1
ATOM 9036 C CA . ARG A 1 1179 ? -48.290 20.662 63.213 1.00 62.94 1179 ARG A CA 1
ATOM 9037 C C . ARG A 1 1179 ? -47.461 19.787 64.176 1.00 62.94 1179 ARG A C 1
ATOM 9039 O O . ARG A 1 1179 ? -47.426 20.070 65.370 1.00 62.94 1179 ARG A O 1
ATOM 9046 N N . SER A 1 1180 ? -46.797 18.746 63.676 1.00 71.19 1180 SER A N 1
ATOM 9047 C CA . SER A 1 1180 ? -45.777 17.984 64.412 1.00 71.19 1180 SER A CA 1
ATOM 9048 C C . SER A 1 1180 ? -44.356 18.441 64.064 1.00 71.19 1180 SER A C 1
ATOM 9050 O O . SER A 1 1180 ? -44.149 19.305 63.209 1.00 71.19 1180 SER A O 1
ATOM 9052 N N . ARG A 1 1181 ? -43.369 17.857 64.755 1.00 84.50 1181 ARG A N 1
ATOM 9053 C CA . ARG A 1 1181 ? -41.935 18.066 64.499 1.00 84.50 1181 ARG A CA 1
ATOM 9054 C C . ARG A 1 1181 ? -41.467 17.428 63.195 1.00 84.50 1181 ARG A C 1
ATOM 9056 O O . ARG A 1 1181 ? -40.601 17.987 62.534 1.00 84.50 1181 ARG A O 1
ATOM 9063 N N . LEU A 1 1182 ? -42.050 16.291 62.819 1.00 88.88 1182 LEU A N 1
ATOM 9064 C CA . LEU A 1 1182 ? -41.730 15.586 61.584 1.00 88.88 1182 LEU A CA 1
ATOM 9065 C C . LEU A 1 1182 ? -42.997 14.971 60.979 1.00 88.88 1182 LEU A C 1
ATOM 9067 O O . LEU A 1 1182 ? -43.672 14.156 61.613 1.00 88.88 1182 LEU A O 1
ATOM 9071 N N . ALA A 1 1183 ? -43.300 15.345 59.739 1.00 90.31 1183 ALA A N 1
ATOM 9072 C CA . ALA A 1 1183 ? -44.273 14.660 58.897 1.00 90.31 1183 ALA A CA 1
ATOM 9073 C C . ALA A 1 1183 ? -43.528 13.914 57.787 1.00 90.31 1183 ALA A C 1
ATOM 9075 O O . ALA A 1 1183 ? -42.684 14.503 57.113 1.00 90.31 1183 ALA A O 1
ATOM 9076 N N . ALA A 1 1184 ? -43.840 12.635 57.593 1.00 92.06 1184 ALA A N 1
ATOM 9077 C CA . ALA A 1 1184 ? -43.176 11.788 56.612 1.00 92.06 1184 ALA A CA 1
ATOM 9078 C C . ALA A 1 1184 ? -44.188 11.158 55.652 1.00 92.06 1184 ALA A C 1
ATOM 9080 O O . ALA A 1 1184 ? -45.241 10.679 56.076 1.00 92.06 1184 ALA A O 1
ATOM 9081 N N . VAL A 1 1185 ? -43.855 11.129 54.364 1.00 92.88 1185 VAL A N 1
ATOM 9082 C CA . VAL A 1 1185 ? -44.540 10.322 53.350 1.00 92.88 1185 VAL A CA 1
ATOM 9083 C C . VAL A 1 1185 ? -43.522 9.393 52.702 1.00 92.88 1185 VAL A C 1
ATOM 9085 O O . VAL A 1 1185 ? -42.481 9.832 52.225 1.00 92.88 1185 VAL A O 1
ATOM 9088 N N . VAL A 1 1186 ? -43.811 8.099 52.661 1.00 93.31 1186 VAL A N 1
ATOM 9089 C CA . VAL A 1 1186 ? -42.981 7.112 51.963 1.00 93.31 1186 VAL A CA 1
ATOM 9090 C C . VAL A 1 1186 ? -43.804 6.445 50.868 1.00 93.31 1186 VAL A C 1
ATOM 9092 O O . VAL A 1 1186 ? -44.990 6.183 51.052 1.00 93.31 1186 VAL A O 1
ATOM 9095 N N . SER A 1 1187 ? -43.204 6.192 49.707 1.00 92.19 1187 SER A N 1
ATOM 9096 C CA . SER A 1 1187 ? -43.881 5.432 48.641 1.00 92.19 1187 SER A CA 1
ATOM 9097 C C . SER A 1 1187 ? -44.198 3.998 49.079 1.00 92.19 1187 SER A C 1
ATOM 9099 O O . SER A 1 1187 ? -43.478 3.451 49.919 1.00 92.19 1187 SER A O 1
ATOM 9101 N N . ASP A 1 1188 ? -45.186 3.357 48.451 1.00 87.94 1188 ASP A N 1
ATOM 9102 C CA . ASP A 1 1188 ? -45.482 1.935 48.685 1.00 87.94 1188 ASP A CA 1
ATOM 9103 C C . ASP A 1 1188 ? -44.260 1.031 48.438 1.00 87.94 1188 ASP A C 1
ATOM 9105 O O . ASP A 1 1188 ? -43.968 0.134 49.230 1.00 87.94 1188 ASP A O 1
ATOM 9109 N N . ALA A 1 1189 ? -43.457 1.355 47.418 1.00 86.00 1189 ALA A N 1
ATOM 9110 C CA . ALA A 1 1189 ? -42.190 0.681 47.134 1.00 86.00 1189 ALA A CA 1
ATOM 9111 C C . ALA A 1 1189 ? -41.216 0.719 48.325 1.00 86.00 1189 ALA A C 1
ATOM 9113 O O . ALA A 1 1189 ? -40.592 -0.287 48.645 1.00 86.00 1189 ALA A O 1
ATOM 9114 N N . VAL A 1 1190 ? -41.117 1.853 49.027 1.00 88.81 1190 VAL A N 1
ATOM 9115 C CA . VAL A 1 1190 ? -40.271 1.971 50.224 1.00 88.81 1190 VAL A CA 1
ATOM 9116 C C . VAL A 1 1190 ? -40.881 1.215 51.392 1.00 88.81 1190 VAL A C 1
ATOM 9118 O O . VAL A 1 1190 ? -40.164 0.451 52.032 1.00 88.81 1190 VAL A O 1
ATOM 9121 N N . PHE A 1 1191 ? -42.176 1.395 51.661 1.00 87.00 1191 PHE A N 1
ATOM 9122 C CA . PHE A 1 1191 ? -42.856 0.781 52.806 1.00 87.00 1191 PHE A CA 1
ATOM 9123 C C . PHE A 1 1191 ? -42.805 -0.753 52.764 1.00 87.00 1191 PHE A C 1
ATOM 9125 O O . PHE A 1 1191 ? -42.611 -1.407 53.785 1.00 87.00 1191 PHE A O 1
ATOM 9132 N N . THR A 1 1192 ? -42.902 -1.326 51.563 1.00 84.75 1192 THR A N 1
ATOM 9133 C CA . THR A 1 1192 ? -42.817 -2.776 51.331 1.00 84.75 1192 THR A CA 1
ATOM 9134 C C . THR A 1 1192 ? -41.382 -3.292 51.159 1.00 84.75 1192 THR A C 1
ATOM 9136 O O . THR A 1 1192 ? -41.162 -4.506 51.137 1.00 84.75 1192 THR A O 1
ATOM 9139 N N . SER A 1 1193 ? -40.385 -2.403 51.069 1.00 82.44 1193 SER A N 1
ATOM 9140 C CA . SER A 1 1193 ? -38.980 -2.779 50.876 1.00 82.44 1193 SER A CA 1
ATOM 9141 C C . SER A 1 1193 ? -38.316 -3.344 52.136 1.00 82.44 1193 SER A C 1
ATOM 9143 O O . SER A 1 1193 ? -38.723 -3.113 53.279 1.00 82.44 1193 SER A O 1
ATOM 9145 N N . VAL A 1 1194 ? -37.175 -4.006 51.926 1.00 80.31 1194 VAL A N 1
ATOM 9146 C CA . VAL A 1 1194 ? -36.284 -4.451 53.011 1.00 80.31 1194 VAL A CA 1
ATOM 9147 C C . VAL A 1 1194 ? -35.721 -3.293 53.846 1.00 80.31 1194 VAL A C 1
ATOM 9149 O O . VAL A 1 1194 ? -35.334 -3.515 54.991 1.00 80.31 1194 VAL A O 1
ATOM 9152 N N . TYR A 1 1195 ? -35.680 -2.074 53.295 1.00 84.25 1195 TYR A N 1
ATOM 9153 C CA . TYR A 1 1195 ? -35.154 -0.885 53.972 1.00 84.25 1195 TYR A CA 1
ATOM 9154 C C . TYR A 1 1195 ? -36.109 -0.345 55.034 1.00 84.25 1195 TYR A C 1
ATOM 9156 O O . TYR A 1 1195 ? -35.674 0.333 55.962 1.00 84.25 1195 TYR A O 1
ATOM 9164 N N . PHE A 1 1196 ? -37.403 -0.638 54.905 1.00 85.69 1196 PHE A N 1
ATOM 9165 C CA . PHE A 1 1196 ? -38.393 -0.315 55.924 1.00 85.69 1196 PHE A CA 1
ATOM 9166 C C . PHE A 1 1196 ? -38.516 -1.464 56.931 1.00 85.69 1196 PHE A C 1
ATOM 9168 O O . PHE A 1 1196 ? -38.378 -1.255 58.134 1.00 85.69 1196 PHE A O 1
ATOM 9175 N N . GLY A 1 1197 ? -38.626 -2.698 56.426 1.00 74.12 1197 GLY A N 1
ATOM 9176 C CA . GLY A 1 1197 ? -38.602 -3.926 57.222 1.00 74.12 1197 GLY A CA 1
ATOM 9177 C C . GLY A 1 1197 ? -39.871 -4.158 58.057 1.00 74.12 1197 GLY A C 1
ATOM 9178 O O . GLY A 1 1197 ? -40.455 -3.242 58.626 1.00 74.12 1197 GLY A O 1
ATOM 9179 N N . TRP A 1 1198 ? -40.297 -5.419 58.152 1.00 65.31 1198 TRP A N 1
ATOM 9180 C CA . TRP A 1 1198 ? -41.487 -5.815 58.916 1.00 65.31 1198 TRP A CA 1
ATOM 9181 C C . TRP A 1 1198 ? -41.240 -5.765 60.432 1.00 65.31 1198 TRP A C 1
ATOM 9183 O O . TRP A 1 1198 ? -40.221 -6.267 60.901 1.00 65.31 1198 TRP A O 1
ATOM 9193 N N . GLY A 1 1199 ? -42.193 -5.217 61.196 1.00 69.19 1199 GLY A N 1
ATOM 9194 C CA . GLY A 1 1199 ? -42.196 -5.262 62.667 1.00 69.19 1199 GLY A CA 1
ATOM 9195 C C . GLY A 1 1199 ? -41.484 -4.109 63.385 1.00 69.19 1199 GLY A C 1
ATOM 9196 O O . GLY A 1 1199 ? -41.337 -4.168 64.604 1.00 69.19 1199 GLY A O 1
ATOM 9197 N N . HIS A 1 1200 ? -41.050 -3.065 62.672 1.00 82.69 1200 HIS A N 1
ATOM 9198 C CA . HIS A 1 1200 ? -40.529 -1.859 63.318 1.00 82.69 1200 HIS A CA 1
ATOM 9199 C C . HIS A 1 1200 ? -41.684 -1.028 63.915 1.00 82.69 1200 HIS A C 1
ATOM 9201 O O . HIS A 1 1200 ? -42.614 -0.731 63.170 1.00 82.69 1200 HIS A O 1
ATOM 9207 N N . PRO A 1 1201 ? -41.635 -0.574 65.186 1.00 81.56 1201 PRO A N 1
ATOM 9208 C CA . PRO A 1 1201 ? -42.753 0.133 65.836 1.00 81.56 1201 PRO A CA 1
ATOM 9209 C C . PRO A 1 1201 ? -43.239 1.387 65.093 1.00 81.56 1201 PRO A C 1
ATOM 9211 O O . PRO A 1 1201 ? -44.415 1.726 65.114 1.00 81.56 1201 PRO A O 1
ATOM 9214 N N . VAL A 1 1202 ? -42.334 2.071 64.386 1.00 83.25 1202 VAL A N 1
ATOM 9215 C CA . VAL A 1 1202 ? -42.675 3.242 63.555 1.00 83.25 1202 VAL A CA 1
ATOM 9216 C C . VAL A 1 1202 ? -43.615 2.883 62.398 1.00 83.25 1202 VAL A C 1
ATOM 9218 O O . VAL A 1 1202 ? -44.343 3.756 61.940 1.00 83.25 1202 VAL A O 1
ATOM 9221 N N . ALA A 1 1203 ? -43.642 1.628 61.935 1.00 83.44 1203 ALA A N 1
ATOM 9222 C CA . ALA A 1 1203 ? -44.555 1.180 60.884 1.00 83.44 1203 ALA A CA 1
ATOM 9223 C C . ALA A 1 1203 ? -46.028 1.379 61.271 1.00 83.44 1203 ALA A C 1
ATOM 9225 O O . ALA A 1 1203 ? -46.823 1.764 60.420 1.00 83.44 1203 ALA A O 1
ATOM 9226 N N . ASP A 1 1204 ? -46.365 1.212 62.554 1.00 83.94 1204 ASP A N 1
ATOM 9227 C CA . ASP A 1 1204 ? -47.732 1.365 63.070 1.00 83.94 1204 ASP A CA 1
ATOM 9228 C C . ASP A 1 1204 ? -48.221 2.827 63.032 1.00 83.94 1204 ASP A C 1
ATOM 9230 O O . ASP A 1 1204 ? -49.416 3.098 63.130 1.00 83.94 1204 ASP A O 1
ATOM 9234 N N . LEU A 1 1205 ? -47.307 3.789 62.849 1.00 82.50 1205 LEU A N 1
ATOM 9235 C CA . LEU A 1 1205 ? -47.631 5.211 62.698 1.00 82.50 1205 LEU A CA 1
ATOM 9236 C C . LEU A 1 1205 ? -48.026 5.579 61.257 1.00 82.50 1205 LEU A C 1
ATOM 9238 O O . LEU A 1 1205 ? -48.551 6.673 61.017 1.00 82.50 1205 LEU A O 1
ATOM 9242 N N . PHE A 1 1206 ? -47.751 4.703 60.287 1.00 87.69 1206 PHE A N 1
ATOM 9243 C CA . PHE A 1 1206 ? -47.989 4.953 58.871 1.00 87.69 1206 PHE A CA 1
ATOM 9244 C C . PHE A 1 1206 ? -49.384 4.502 58.440 1.00 87.69 1206 PHE A C 1
ATOM 9246 O O . PHE A 1 1206 ? -49.788 3.363 58.644 1.00 87.69 1206 PHE A O 1
ATOM 9253 N N . HIS A 1 1207 ? -50.098 5.397 57.764 1.00 85.62 1207 HIS A N 1
ATOM 9254 C CA . HIS A 1 1207 ? -51.427 5.135 57.225 1.00 85.62 1207 HIS A CA 1
ATOM 9255 C C . HIS A 1 1207 ? -51.397 5.228 55.697 1.00 85.62 1207 HIS A C 1
ATOM 9257 O O . HIS A 1 1207 ? -50.730 6.125 55.163 1.00 85.62 1207 HIS A O 1
ATOM 9263 N N . PRO A 1 1208 ? -52.110 4.341 54.985 1.00 88.12 1208 PRO A N 1
ATOM 9264 C CA . PRO A 1 1208 ? -52.149 4.371 53.535 1.00 88.12 1208 PRO A CA 1
ATOM 9265 C C . PRO A 1 1208 ? -52.875 5.632 53.059 1.00 88.12 1208 PRO A C 1
ATOM 9267 O O . PRO A 1 1208 ? -53.914 6.026 53.591 1.00 88.12 1208 PRO A O 1
ATOM 9270 N N . VAL A 1 1209 ? -52.315 6.270 52.043 1.00 86.06 1209 VAL A N 1
ATOM 9271 C CA . VAL A 1 1209 ? -52.811 7.495 51.421 1.00 86.06 1209 VAL A CA 1
ATOM 9272 C C . VAL A 1 1209 ? -52.636 7.387 49.912 1.00 86.06 1209 VAL A C 1
ATOM 9274 O O . VAL A 1 1209 ? -51.700 6.760 49.423 1.00 86.06 1209 VAL A O 1
ATOM 9277 N N . ILE A 1 1210 ? -53.523 8.029 49.158 1.00 85.00 1210 ILE A N 1
ATOM 9278 C CA . ILE A 1 1210 ? -53.350 8.181 47.712 1.00 85.00 1210 ILE A CA 1
ATOM 9279 C C . ILE A 1 1210 ? -52.825 9.589 47.460 1.00 85.00 1210 ILE A C 1
ATOM 9281 O O . ILE A 1 1210 ? -53.446 10.576 47.864 1.00 85.00 1210 ILE A O 1
ATOM 9285 N N . VAL A 1 1211 ? -51.665 9.685 46.815 1.00 82.88 1211 VAL A N 1
ATOM 9286 C CA . VAL A 1 1211 ? -51.092 10.962 46.395 1.00 82.88 1211 VAL A CA 1
ATOM 9287 C C . VAL A 1 1211 ? -51.555 11.241 44.976 1.00 82.88 1211 VAL A C 1
ATOM 9289 O O . VAL A 1 1211 ? -51.059 10.624 44.042 1.00 82.88 1211 VAL A O 1
ATOM 9292 N N . ASP A 1 1212 ? -52.492 12.180 44.837 1.00 79.81 1212 ASP A N 1
ATOM 9293 C CA . ASP A 1 1212 ? -52.928 12.734 43.553 1.00 79.81 1212 ASP A CA 1
ATOM 9294 C C . ASP A 1 1212 ? -52.403 14.172 43.412 1.00 79.81 1212 ASP A C 1
ATOM 9296 O O . ASP A 1 1212 ? -52.773 15.074 44.174 1.00 79.81 1212 ASP A O 1
ATOM 9300 N N . SER A 1 1213 ? -51.466 14.382 42.486 1.00 69.06 1213 SER A N 1
ATOM 9301 C CA . SER A 1 1213 ? -50.877 15.697 42.220 1.00 69.06 1213 SER A CA 1
ATOM 9302 C C . SER A 1 1213 ? -50.382 15.809 40.780 1.00 69.06 1213 SER A C 1
ATOM 9304 O O . SER A 1 1213 ? -49.518 15.052 40.350 1.00 69.06 1213 SER A O 1
ATOM 9306 N N . LYS A 1 1214 ? -50.876 16.804 40.026 1.00 62.78 1214 LYS A N 1
ATOM 9307 C CA . LYS A 1 1214 ? -50.410 17.130 38.658 1.00 62.78 1214 LYS A CA 1
ATOM 9308 C C . LYS A 1 1214 ? -50.400 15.913 37.700 1.00 62.78 1214 LYS A C 1
ATOM 9310 O O . LYS A 1 1214 ? -49.459 15.753 36.926 1.00 62.78 1214 LYS A O 1
ATOM 9315 N N . GLY A 1 1215 ? -51.433 15.065 37.753 1.00 62.31 1215 GLY A N 1
ATOM 9316 C CA . GLY A 1 1215 ? -51.568 13.877 36.892 1.00 62.31 1215 GLY A CA 1
ATOM 9317 C C . GLY A 1 1215 ? -50.758 12.653 37.340 1.00 62.31 1215 GLY A C 1
ATOM 9318 O O . GLY A 1 1215 ? -50.674 11.681 36.596 1.00 62.31 1215 GLY A O 1
ATOM 9319 N N . PHE A 1 1216 ? -50.161 12.700 38.534 1.00 73.06 1216 PHE A N 1
ATOM 9320 C CA . PHE A 1 1216 ? -49.492 11.581 39.194 1.00 73.06 1216 PHE A CA 1
ATOM 9321 C C . PHE A 1 1216 ? -50.409 11.026 40.289 1.00 73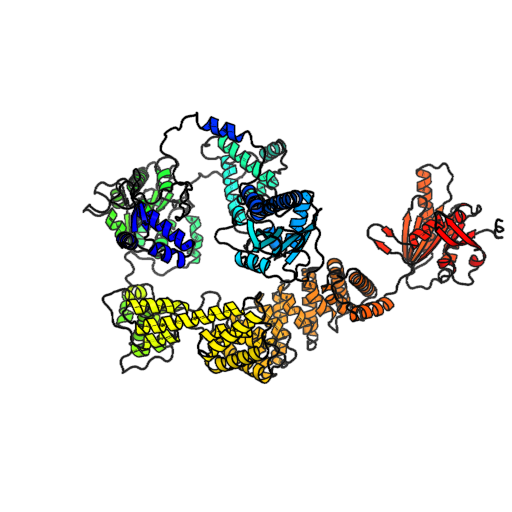.06 1216 PHE A C 1
ATOM 9323 O O . PHE A 1 1216 ? -50.799 11.788 41.173 1.00 73.06 1216 PHE A O 1
ATOM 9330 N N . VAL A 1 1217 ? -50.739 9.733 40.212 1.00 78.88 1217 VAL A N 1
ATOM 9331 C CA . VAL A 1 1217 ? -51.549 9.005 41.200 1.00 78.88 1217 VAL A CA 1
ATOM 9332 C C . VAL A 1 1217 ? -50.743 7.808 41.686 1.00 78.88 1217 VAL A C 1
ATOM 9334 O O . VAL A 1 1217 ? -50.520 6.881 40.916 1.00 78.88 1217 VAL A O 1
ATOM 9337 N N . GLU A 1 1218 ? -50.328 7.825 42.950 1.00 79.12 1218 GLU A N 1
ATOM 9338 C CA . GLU A 1 1218 ? -49.492 6.772 43.540 1.00 79.12 1218 GLU A CA 1
ATOM 9339 C C . GLU A 1 1218 ? -49.991 6.403 44.941 1.00 79.12 1218 GLU A C 1
ATOM 9341 O O . GLU A 1 1218 ? -50.406 7.269 45.722 1.00 79.12 1218 GLU A O 1
ATOM 9346 N N . GLY A 1 1219 ? -49.932 5.110 45.267 1.00 83.94 1219 GLY A N 1
ATOM 9347 C CA . GLY A 1 1219 ? -50.116 4.629 46.633 1.00 83.94 1219 GLY A CA 1
ATOM 9348 C C . GLY A 1 1219 ? -48.907 4.995 47.495 1.00 83.94 1219 GLY A C 1
ATOM 9349 O O . GLY A 1 1219 ? -47.762 4.692 47.159 1.00 83.94 1219 GLY A O 1
ATOM 9350 N N . ALA A 1 1220 ? -49.146 5.658 48.618 1.00 90.75 1220 ALA A N 1
ATOM 9351 C CA . ALA A 1 1220 ? -48.100 6.032 49.557 1.00 90.75 1220 ALA A CA 1
ATOM 9352 C C . ALA A 1 1220 ? -48.570 5.820 50.996 1.00 90.75 1220 ALA A C 1
ATOM 9354 O O . ALA A 1 1220 ? -49.732 5.525 51.266 1.00 90.75 1220 ALA A O 1
ATOM 9355 N N . TRP A 1 1221 ? -47.651 5.992 51.932 1.00 92.38 1221 TRP A N 1
ATOM 9356 C CA . TRP A 1 1221 ? -47.895 5.833 53.353 1.00 92.38 1221 TRP A CA 1
ATOM 9357 C C . TRP A 1 1221 ? -47.453 7.100 54.067 1.00 92.38 1221 TRP A C 1
ATOM 9359 O O . TRP A 1 1221 ? -46.337 7.576 53.857 1.00 92.38 1221 TRP A O 1
ATOM 9369 N N . ARG A 1 1222 ? -48.312 7.656 54.923 1.00 90.38 1222 ARG A N 1
ATOM 9370 C CA . ARG A 1 1222 ? -48.030 8.885 55.673 1.00 90.38 1222 ARG A CA 1
ATOM 9371 C C . ARG A 1 1222 ? -47.972 8.621 57.172 1.00 90.38 1222 ARG A C 1
ATOM 9373 O O . ARG A 1 1222 ? -48.884 8.008 57.714 1.00 90.38 1222 ARG A O 1
ATOM 9380 N N . ALA A 1 1223 ? -46.977 9.200 57.838 1.00 87.38 1223 ALA A N 1
ATOM 9381 C CA . ALA A 1 1223 ? -46.873 9.252 59.292 1.00 87.38 1223 ALA A CA 1
ATOM 9382 C C . ALA A 1 1223 ? -46.603 10.676 59.796 1.00 87.38 1223 ALA A C 1
ATOM 9384 O O . ALA A 1 1223 ? -46.063 11.534 59.093 1.00 87.38 1223 ALA A O 1
ATOM 9385 N N . VAL A 1 1224 ? -46.985 10.917 61.046 1.00 84.88 1224 VAL A N 1
ATOM 9386 C CA . VAL A 1 1224 ? -46.709 12.143 61.799 1.00 84.88 1224 VAL A CA 1
ATOM 9387 C C . VAL A 1 1224 ? -45.958 11.701 63.053 1.00 84.88 1224 VAL A C 1
ATOM 9389 O O . VAL A 1 1224 ? -46.559 11.174 63.982 1.00 84.88 1224 VAL A O 1
ATOM 9392 N N . ILE A 1 1225 ? -44.634 11.842 63.048 1.00 80.81 1225 ILE A N 1
ATOM 9393 C CA . ILE A 1 1225 ? -43.760 11.252 64.068 1.00 80.81 1225 ILE A CA 1
ATOM 9394 C C . ILE A 1 1225 ? -43.698 12.186 65.288 1.00 80.81 1225 ILE A C 1
ATOM 9396 O O . ILE A 1 1225 ? -43.466 13.393 65.142 1.00 80.81 1225 ILE A O 1
ATOM 9400 N N . GLY A 1 1226 ? -43.938 11.625 66.481 1.00 69.31 1226 GLY A N 1
ATOM 9401 C CA . GLY A 1 1226 ? -43.949 12.339 67.766 1.00 69.31 1226 GLY A CA 1
ATOM 9402 C C . GLY A 1 1226 ? -45.328 12.725 68.324 1.00 69.31 1226 GLY A C 1
ATOM 9403 O O . GLY A 1 1226 ? -45.400 13.619 69.162 1.00 69.31 1226 GLY A O 1
ATOM 9404 N N . GLN A 1 1227 ? -46.423 12.104 67.871 1.00 64.12 1227 GLN A N 1
ATOM 9405 C CA . GLN A 1 1227 ? -47.730 12.167 68.548 1.00 64.12 1227 GLN A CA 1
ATOM 9406 C C . GLN A 1 1227 ? -48.070 10.796 69.155 1.00 64.12 1227 GLN A C 1
ATOM 9408 O O . GLN A 1 1227 ? -47.877 9.784 68.488 1.00 64.12 1227 GLN A O 1
ATOM 9413 N N . GLU A 1 1228 ? -48.543 10.765 70.409 1.00 48.00 1228 GLU A N 1
ATOM 9414 C CA . GLU A 1 1228 ? -48.884 9.521 71.136 1.00 48.00 1228 GLU A CA 1
ATOM 9415 C C . GLU A 1 1228 ? -50.163 8.838 70.616 1.00 48.00 1228 GLU A C 1
ATOM 9417 O O . GLU A 1 1228 ? -50.328 7.637 70.810 1.00 48.00 1228 GLU A O 1
ATOM 9422 N N . GLU A 1 1229 ? -51.029 9.559 69.897 1.00 50.34 1229 GLU A N 1
ATOM 9423 C CA . GLU A 1 1229 ? -52.180 8.995 69.182 1.00 50.34 1229 GLU A CA 1
ATOM 9424 C C . GLU A 1 1229 ? -52.202 9.477 67.721 1.00 50.34 1229 GLU A C 1
ATOM 9426 O O . GLU A 1 1229 ? -51.935 10.656 67.454 1.00 50.34 1229 GLU A O 1
ATOM 9431 N N . PRO A 1 1230 ? -52.521 8.594 66.755 1.00 42.62 1230 PRO A N 1
ATOM 9432 C CA . PRO A 1 1230 ? -52.601 8.969 65.351 1.00 42.62 1230 PRO A CA 1
ATOM 9433 C C . PRO A 1 1230 ? -53.752 9.967 65.127 1.00 42.62 1230 PRO A C 1
ATOM 9435 O O . PRO A 1 1230 ? -54.845 9.776 65.667 1.00 42.62 1230 PRO A O 1
ATOM 9438 N N . PRO A 1 1231 ? -53.571 11.025 64.312 1.00 46.50 1231 PRO A N 1
ATOM 9439 C CA . PRO A 1 1231 ? -54.683 11.888 63.935 1.00 46.50 1231 PRO A CA 1
ATOM 9440 C C . PRO A 1 1231 ? -55.735 11.054 63.195 1.00 46.50 1231 PRO A C 1
ATOM 9442 O O . PRO A 1 1231 ? -55.404 10.359 62.233 1.00 46.50 1231 PRO A O 1
ATOM 9445 N N . ALA A 1 1232 ? -56.991 11.123 63.648 1.00 47.56 1232 ALA A N 1
ATOM 9446 C CA . ALA A 1 1232 ? -58.109 10.409 63.036 1.00 47.56 1232 ALA A CA 1
ATOM 9447 C C . ALA A 1 1232 ? -58.132 10.625 61.508 1.00 47.56 1232 ALA A C 1
ATOM 9449 O O . ALA A 1 1232 ? -57.860 11.747 61.056 1.00 47.56 1232 ALA A O 1
ATOM 9450 N N . PRO A 1 1233 ? -58.452 9.589 60.706 1.00 38.84 1233 PRO A N 1
ATOM 9451 C CA . PRO A 1 1233 ? -58.582 9.749 59.265 1.00 38.84 1233 PRO A CA 1
ATOM 9452 C C . PRO A 1 1233 ? -59.594 10.864 58.986 1.00 38.84 1233 PRO A C 1
ATOM 9454 O O . PRO A 1 1233 ? -60.716 10.838 59.496 1.00 38.84 1233 PRO A O 1
ATOM 9457 N N . ALA A 1 1234 ? -59.170 11.884 58.236 1.00 37.66 1234 ALA A N 1
ATOM 9458 C CA . ALA A 1 1234 ? -60.082 12.924 57.779 1.00 37.66 1234 ALA A CA 1
ATOM 9459 C C . ALA A 1 1234 ? -61.160 12.277 56.883 1.00 37.66 1234 ALA A C 1
ATOM 9461 O O . ALA A 1 1234 ? -60.807 11.372 56.122 1.00 37.66 1234 ALA A O 1
ATOM 9462 N N . PRO A 1 1235 ? -62.437 12.689 56.996 1.00 40.19 1235 PRO A N 1
ATOM 9463 C CA . PRO A 1 1235 ? -63.528 12.127 56.202 1.00 40.19 1235 PRO A CA 1
ATOM 9464 C C . PRO A 1 1235 ? -63.353 12.339 54.696 1.00 40.19 1235 PRO A C 1
ATOM 9466 O O . PRO A 1 1235 ? -62.744 13.364 54.301 1.00 40.19 1235 PRO A O 1
#

Sequence (1235 aa):
MVPEASPADLAEVLTSGLFTVRREVDSDPVLVFHPAAKQYLRTHLTTHDEWRTRAAFGRHAAAHPNAPHGIAAVLHSAWAETELPAQEEPFAEVATAARPTRDRLRADEAALVTASDGASPVTRRAVGQLRSALGTAVSGRALEEAEELLRLLIDYAHSRLPAPAGSWPDPHTAFDDLRTVKGYVRAADVARDLSGFVARHGITLLSSARRQDPAVEDLVRPTAEGPIGIQVDAPFAFSWSALASAAHSAPGRIAAHACPVEFLVSLDESDREGGFLDLDHCVRLAAWQGERAGVTVHLRVQTHGGRPLDHSQVAFAGELRLLYL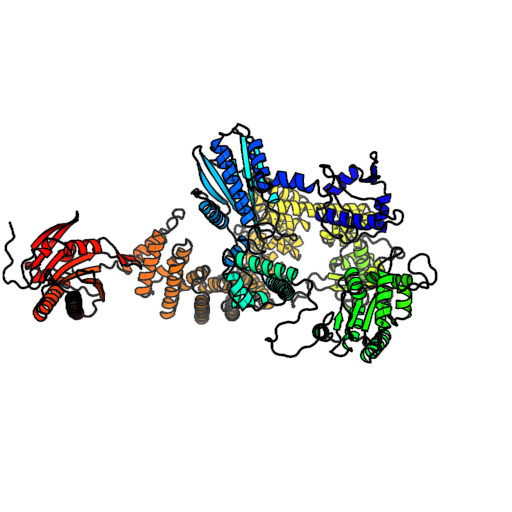RADSPPLAELVREAGAATPPVDLQASTLRSWLDGRSIPIEAPAYDWLARHLLERADQVGTPSAPVPPDEWGGTFRTRRLGRPVHAFARAAEEAGPSRSAGQDHDRVLRAAVRDCAAGTSRMVTFVAPGGRGRIRSAMEAIHELPNDWWLWEPDGVDGLTAVLDGAWEIPPRTAIWLDPGERYLLDRSEGGPGARIAAGLRRRLSRAAEGPVLVLASLRPENWSLLTSDAYPDGHPPGSPARLLCEEGLVVRFEPPGDTDTIENFRLGPPLARALVTAALDARRSGHGPLLPAQLLVDAAHGYLDGLFSAPRNMETSLPVLAGMGLHHQPWAANKAGAPETVPTYYRLSEDMERYATDASRHSAPPDSLWDALAAHAPGADLDGIARTADSLGHPQQAERFRALARRGKQAHKLRSRLRQTDRSPADVRDAADDALAWLRADERTEPAQYVLHGLLSRSGLPREVMAEAVRRALDWLTVHGEAPYAGFVLGPLLRIVTLPRQQALHGVDHALVWLRRYGGLESAQFVLGPALKRDDLTQAQAAAAADAALSWLELRGARDADSFVLSAALRRDDLPPEPRTRIVAFGLAWLRKARDHTPAKFVLRPLLRRADLTREEANSATALALAWLRAHGTERDTGFVLSALLGRPGLGPEEVREAGQSALRWLGTHGTHASARHVLRPLLERDDLGPEVLAEAVAAGEEWTRTRPPDERPDTDLGELLRRRAGRAGRRERIILMAEIVGHAEETEVEAAERASSLSSVLTEALKLRKGLFWESWHTGDGEMVLIVPHQARYAHLIPDLLMDLHDHAVAGDLRLRVAVHCGTVSGDGLGRQGETVVTAHRLADSPVLRKAPRSRLAAVVSDAVFTSVYFGWGHPVADLFHPVIVDSKGFVEGAWRAVIGQEEPPAPAP